Protein AF-0000000076241601 (afdb_homodimer)

Radius of gyration: 30.59 Å; Cα contacts (8 Å, |Δi|>4): 2690; chains: 2; bounding box: 72×82×73 Å

InterPro domains:
  IPR000819 Peptidase M17, leucyl aminopeptidase, C-terminal [PF00883] (178-484)
  IPR000819 Peptidase M17, leucyl aminopeptidase, C-terminal [PS00631] (339-346)
  IPR011356 Peptidase M17, leucine aminopeptidase/peptidase B [PR00481] (254-271)
  IPR011356 Peptidase M17, leucine aminopeptidase/peptidase B [PR00481] (276-297)
  IPR011356 Peptidase M17, leucine aminopeptidase/peptidase B [PR00481] (313-334)
  IPR011356 Peptidase M17, leucine aminopeptidase/peptidase B [PR00481] (335-355)
  IPR011356 Peptidase M17, leucine aminopeptidase/peptidase B [PR00481] (364-379)
  IPR011356 Peptidase M17, leucine aminopeptidase/peptidase B [PTHR11963] (60-492)
  IPR011356 Peptidase M17, leucine aminopeptidase/peptidase B [cd00433] (22-488)
  IPR041417 Probable aminopeptidase NPEPL1, N-terminal [PF18295] (22-138)

Structure (mmCIF, N/CA/C/O backbone):
data_AF-0000000076241601-model_v1
#
loop_
_entity.id
_entity.type
_entity.pdbx_description
1 polymer 'Cytosol aminopeptidase domain-containing protein'
#
loop_
_atom_site.group_PDB
_atom_site.id
_atom_site.type_symbol
_atom_site.label_atom_id
_atom_site.label_alt_id
_atom_site.label_comp_id
_atom_site.label_asym_id
_atom_site.label_entity_id
_atom_site.label_seq_id
_atom_site.pdbx_PDB_ins_code
_atom_site.Cartn_x
_atom_site.Cartn_y
_atom_site.Cartn_z
_atom_site.occupancy
_atom_site.B_iso_or_equiv
_atom_site.auth_seq_id
_atom_site.auth_comp_id
_atom_site.auth_asym_id
_atom_site.auth_atom_id
_atom_site.pdbx_PDB_model_num
ATOM 1 N N . MET A 1 1 ? 9.531 -23.406 -26.156 1 61.19 1 MET A N 1
ATOM 2 C CA . MET A 1 1 ? 10.234 -24.328 -25.266 1 61.19 1 MET A CA 1
ATOM 3 C C . MET A 1 1 ? 9.695 -25.734 -25.406 1 61.19 1 MET A C 1
ATOM 5 O O . MET A 1 1 ? 8.492 -25.938 -25.609 1 61.19 1 MET A O 1
ATOM 9 N N . PRO A 1 2 ? 10.688 -26.828 -25.516 1 60.97 2 PRO A N 1
ATOM 10 C CA . PRO A 1 2 ? 10.211 -28.219 -25.562 1 60.97 2 PRO A CA 1
ATOM 11 C C . PRO A 1 2 ? 9.312 -28.562 -24.375 1 60.97 2 PRO A C 1
ATOM 13 O O . PRO A 1 2 ? 9.391 -27.906 -23.328 1 60.97 2 PRO A O 1
ATOM 16 N N . LYS A 1 3 ? 8.336 -29.422 -24.656 1 82 3 LYS A N 1
ATOM 17 C CA . LYS A 1 3 ? 7.562 -29.969 -23.547 1 82 3 LYS A CA 1
ATOM 18 C C . LYS A 1 3 ? 8.469 -30.594 -22.5 1 82 3 LYS A C 1
ATOM 20 O O . LYS A 1 3 ? 9.352 -31.406 -22.828 1 82 3 LYS A O 1
ATOM 25 N N . ALA A 1 4 ? 8.391 -30.141 -21.312 1 89.62 4 ALA A N 1
ATOM 26 C CA . ALA A 1 4 ? 9.289 -30.594 -20.25 1 89.62 4 ALA A CA 1
ATOM 27 C C . ALA A 1 4 ? 8.555 -31.438 -19.219 1 89.62 4 ALA A C 1
ATOM 29 O O . ALA A 1 4 ? 7.441 -31.094 -18.812 1 89.62 4 ALA A O 1
ATOM 30 N N . SER A 1 5 ? 9.094 -32.625 -18.984 1 94.06 5 SER A N 1
ATOM 31 C CA . SER A 1 5 ? 8.695 -33.344 -17.797 1 94.06 5 SER A CA 1
ATOM 32 C C . SER A 1 5 ? 9.562 -33 -16.594 1 94.06 5 SER A C 1
ATOM 34 O O . SER A 1 5 ? 10.781 -32.844 -16.719 1 94.06 5 SER A O 1
ATOM 36 N N . ILE A 1 6 ? 8.953 -32.719 -15.477 1 96.81 6 ILE A N 1
ATOM 37 C CA . ILE A 1 6 ? 9.688 -32.281 -14.289 1 96.81 6 ILE A CA 1
ATOM 38 C C . ILE A 1 6 ? 9.633 -33.375 -13.219 1 96.81 6 ILE A C 1
ATOM 40 O O . ILE A 1 6 ? 8.57 -33.938 -12.953 1 96.81 6 ILE A O 1
ATOM 44 N N . ALA A 1 7 ? 10.75 -33.688 -12.703 1 97.62 7 ALA A N 1
ATOM 45 C CA . ALA A 1 7 ? 10.836 -34.625 -11.586 1 97.62 7 ALA A CA 1
ATOM 46 C C . ALA A 1 7 ? 11.75 -34.094 -10.484 1 97.62 7 ALA A C 1
ATOM 48 O O . ALA A 1 7 ? 12.758 -33.438 -10.781 1 97.62 7 ALA A O 1
ATOM 49 N N . TYR A 1 8 ? 11.359 -34.281 -9.242 1 98.5 8 TYR A N 1
ATOM 50 C CA . TYR A 1 8 ? 12.203 -34 -8.094 1 98.5 8 TYR A CA 1
ATOM 51 C C . TYR A 1 8 ? 12.867 -35.25 -7.566 1 98.5 8 TYR A C 1
ATOM 53 O O . TYR A 1 8 ? 12.234 -36.312 -7.512 1 98.5 8 TYR A O 1
ATOM 61 N N . SER A 1 9 ? 14.125 -35.125 -7.262 1 97.69 9 SER A N 1
ATOM 62 C CA . SER A 1 9 ? 14.852 -36.344 -6.84 1 97.69 9 SER A CA 1
ATOM 63 C C . SER A 1 9 ? 15.367 -36.188 -5.41 1 97.69 9 SER A C 1
ATOM 65 O O . SER A 1 9 ? 15.82 -35.125 -5.016 1 97.69 9 SER A O 1
ATOM 67 N N . SER A 1 10 ? 15.305 -37.281 -4.633 1 95.44 10 SER A N 1
ATOM 68 C CA . SER A 1 10 ? 15.82 -37.312 -3.268 1 95.44 10 SER A CA 1
ATOM 69 C C . SER A 1 10 ? 17.344 -37.469 -3.25 1 95.44 10 SER A C 1
ATOM 71 O O . SER A 1 10 ? 17.984 -37.219 -2.221 1 95.44 10 SER A O 1
ATOM 73 N N . THR A 1 11 ? 17.938 -37.844 -4.363 1 93.94 11 THR A N 1
ATOM 74 C CA . THR A 1 11 ? 19.391 -38.062 -4.441 1 93.94 11 THR A CA 1
ATOM 75 C C . THR A 1 11 ? 19.984 -37.312 -5.633 1 93.94 11 THR A C 1
ATOM 77 O O . THR A 1 11 ? 19.25 -36.875 -6.531 1 93.94 11 THR A O 1
ATOM 80 N N . ILE A 1 12 ? 21.25 -37.125 -5.574 1 95.81 12 ILE A N 1
ATOM 81 C CA . ILE A 1 12 ? 21.969 -36.594 -6.723 1 95.81 12 ILE A CA 1
ATOM 82 C C . ILE A 1 12 ? 22.203 -37.688 -7.75 1 95.81 12 ILE A C 1
ATOM 84 O O . ILE A 1 12 ? 22.953 -38.625 -7.492 1 95.81 12 ILE A O 1
ATOM 88 N N . ASN A 1 13 ? 21.594 -37.562 -8.883 1 95.31 13 ASN A N 1
ATOM 89 C CA . ASN A 1 13 ? 21.688 -38.562 -9.922 1 95.31 13 ASN A CA 1
ATOM 90 C C . ASN A 1 13 ? 22.938 -38.406 -10.766 1 95.31 13 ASN A C 1
ATOM 92 O O . ASN A 1 13 ? 23.5 -37.312 -10.859 1 95.31 13 ASN A O 1
ATOM 96 N N . GLN A 1 14 ? 23.297 -39.531 -11.352 1 94.81 14 GLN A N 1
ATOM 97 C CA . GLN A 1 14 ? 24.391 -39.5 -12.312 1 94.81 14 GLN A CA 1
ATOM 98 C C . GLN A 1 14 ? 23.969 -38.781 -13.602 1 94.81 14 GLN A C 1
ATOM 100 O O . GLN A 1 14 ? 22.844 -38.969 -14.07 1 94.81 14 GLN A O 1
ATOM 105 N N . SER A 1 15 ? 24.828 -37.969 -14.125 1 93.44 15 SER A N 1
ATOM 106 C CA . SER A 1 15 ? 24.609 -37.312 -15.422 1 93.44 15 SER A CA 1
ATOM 107 C C . SER A 1 15 ? 25.766 -37.594 -16.375 1 93.44 15 SER A C 1
ATOM 109 O O . SER A 1 15 ? 26.844 -38 -15.938 1 93.44 15 SER A O 1
ATOM 111 N N . ASP A 1 16 ? 25.484 -37.531 -17.672 1 91.69 16 ASP A N 1
ATOM 112 C CA . ASP A 1 16 ? 26.531 -37.562 -18.703 1 91.69 16 ASP A CA 1
ATOM 113 C C . ASP A 1 16 ? 27 -36.156 -19.047 1 91.69 16 ASP A C 1
ATOM 115 O O . ASP A 1 16 ? 26.281 -35.406 -19.703 1 91.69 16 ASP A O 1
ATOM 119 N N . PRO A 1 17 ? 28.188 -35.844 -18.656 1 88.38 17 PRO A N 1
ATOM 120 C CA . PRO A 1 17 ? 28.688 -34.5 -18.859 1 88.38 17 PRO A CA 1
ATOM 121 C C . PRO A 1 17 ? 28.656 -34.094 -20.344 1 88.38 17 PRO A C 1
ATOM 123 O O . PRO A 1 17 ? 28.594 -32.875 -20.641 1 88.38 17 PRO A O 1
ATOM 126 N N . LYS A 1 18 ? 28.672 -34.969 -21.219 1 89 18 LYS A N 1
ATOM 127 C CA . LYS A 1 18 ? 28.719 -34.656 -22.641 1 89 18 LYS A CA 1
ATOM 128 C C . LYS A 1 18 ? 27.312 -34.469 -23.203 1 89 18 LYS A C 1
ATOM 130 O O . LYS A 1 18 ? 27.125 -33.781 -24.219 1 89 18 LYS A O 1
ATOM 135 N N . ALA A 1 19 ? 26.391 -35.031 -22.516 1 90.94 19 ALA A N 1
ATOM 136 C CA . ALA A 1 19 ? 25.062 -35.094 -23.125 1 90.94 19 ALA A CA 1
ATOM 137 C C . ALA A 1 19 ? 24.062 -34.312 -22.281 1 90.94 19 ALA A C 1
ATOM 139 O O . ALA A 1 19 ? 23.078 -33.781 -22.812 1 90.94 19 ALA A O 1
ATOM 140 N N . ASP A 1 20 ? 24.266 -34.281 -21.016 1 92.94 20 ASP A N 1
ATOM 141 C CA . ASP A 1 20 ? 23.25 -33.719 -20.109 1 92.94 20 ASP A CA 1
ATOM 142 C C . ASP A 1 20 ? 23.641 -32.312 -19.656 1 92.94 20 ASP A C 1
ATOM 144 O O . ASP A 1 20 ? 24.812 -32.031 -19.422 1 92.94 20 ASP A O 1
ATOM 148 N N . GLY A 1 21 ? 22.609 -31.406 -19.688 1 93.56 21 GLY A N 1
ATOM 149 C CA . GLY A 1 21 ? 22.828 -30.094 -19.094 1 93.56 21 GLY A CA 1
ATOM 150 C C . GLY A 1 21 ? 22.656 -30.094 -17.594 1 93.56 21 GLY A C 1
ATOM 151 O O . GLY A 1 21 ? 21.734 -30.734 -17.062 1 93.56 21 GLY A O 1
ATOM 152 N N . VAL A 1 22 ? 23.578 -29.422 -16.844 1 95.44 22 VAL A N 1
ATOM 153 C CA . VAL A 1 22 ? 23.516 -29.312 -15.391 1 95.44 22 VAL A CA 1
ATOM 154 C C . VAL A 1 22 ? 23.719 -27.844 -14.977 1 95.44 22 VAL A C 1
ATOM 156 O O . VAL A 1 22 ? 24.719 -27.234 -15.328 1 95.44 22 VAL A O 1
ATOM 159 N N . VAL A 1 23 ? 22.766 -27.281 -14.367 1 96.38 23 VAL A N 1
ATOM 160 C CA . VAL A 1 23 ? 22.906 -25.969 -13.75 1 96.38 23 VAL A CA 1
ATOM 161 C C . VAL A 1 23 ? 22.891 -26.094 -12.234 1 96.38 23 VAL A C 1
ATOM 163 O O . VAL A 1 23 ? 21.906 -26.578 -11.656 1 96.38 23 VAL A O 1
ATOM 166 N N . VAL A 1 24 ? 23.969 -25.75 -11.555 1 96.62 24 VAL A N 1
ATOM 167 C CA . VAL A 1 24 ? 24.062 -25.672 -10.102 1 96.62 24 VAL A CA 1
ATOM 168 C C . VAL A 1 24 ? 23.844 -24.234 -9.648 1 96.62 24 VAL A C 1
ATOM 170 O O . VAL A 1 24 ? 24.516 -23.312 -10.125 1 96.62 24 VAL A O 1
ATOM 173 N N . VAL A 1 25 ? 22.891 -24.031 -8.758 1 98.19 25 VAL A N 1
ATOM 174 C CA . VAL A 1 25 ? 22.547 -22.672 -8.391 1 98.19 25 VAL A CA 1
ATOM 175 C C . VAL A 1 25 ? 22.359 -22.562 -6.879 1 98.19 25 VAL A C 1
ATOM 177 O O . VAL A 1 25 ? 21.844 -23.484 -6.25 1 98.19 25 VAL A O 1
ATOM 180 N N . GLY A 1 26 ? 22.797 -21.547 -6.242 1 98.06 26 GLY A N 1
ATOM 181 C CA . GLY A 1 26 ? 22.625 -21.25 -4.824 1 98.06 26 GLY A CA 1
ATOM 182 C C . GLY A 1 26 ? 23.078 -19.859 -4.445 1 98.06 26 GLY A C 1
ATOM 183 O O . GLY A 1 26 ? 23.719 -19.156 -5.246 1 98.06 26 GLY A O 1
ATOM 184 N N . LYS A 1 27 ? 22.688 -19.422 -3.254 1 96.94 27 LYS A N 1
ATOM 185 C CA . LYS A 1 27 ? 23.219 -18.172 -2.707 1 96.94 27 LYS A CA 1
ATOM 186 C C . LYS A 1 27 ? 24.719 -18.25 -2.484 1 96.94 27 LYS A C 1
ATOM 188 O O . LYS A 1 27 ? 25.266 -19.344 -2.314 1 96.94 27 LYS A O 1
ATOM 193 N N . GLN A 1 28 ? 25.312 -17.125 -2.469 1 95.69 28 GLN A N 1
ATOM 194 C CA . GLN A 1 28 ? 26.766 -17.078 -2.312 1 95.69 28 GLN A CA 1
ATOM 195 C C . GLN A 1 28 ? 27.203 -17.812 -1.044 1 95.69 28 GLN A C 1
ATOM 197 O O . GLN A 1 28 ? 28.141 -18.594 -1.072 1 95.69 28 GLN A O 1
ATOM 202 N N . GLU A 1 29 ? 26.547 -17.562 0.036 1 96 29 GLU A N 1
ATOM 203 C CA . GLU A 1 29 ? 26.938 -18.188 1.3 1 96 29 GLU A CA 1
ATOM 204 C C . GLU A 1 29 ? 26.719 -19.703 1.255 1 96 29 GLU A C 1
ATOM 206 O O . GLU A 1 29 ? 27.469 -20.453 1.886 1 96 29 GLU A O 1
ATOM 211 N N . HIS A 1 30 ? 25.734 -20.188 0.526 1 96.94 30 HIS A N 1
ATOM 212 C CA . HIS A 1 30 ? 25.453 -21.625 0.404 1 96.94 30 HIS A CA 1
ATOM 213 C C . HIS A 1 30 ? 26.484 -22.297 -0.494 1 96.94 30 HIS A C 1
ATOM 215 O O . HIS A 1 30 ? 26.922 -23.422 -0.21 1 96.94 30 HIS A O 1
ATOM 221 N N . LEU A 1 31 ? 26.859 -21.594 -1.573 1 97 31 LEU A N 1
ATOM 222 C CA . LEU A 1 31 ? 27.875 -22.141 -2.455 1 97 31 LEU A CA 1
ATOM 223 C C . LEU A 1 31 ? 29.219 -22.25 -1.727 1 97 31 LEU A C 1
ATOM 225 O O . LEU A 1 31 ? 29.969 -23.203 -1.94 1 97 31 LEU A O 1
ATOM 229 N N . ASN A 1 32 ? 29.5 -21.297 -0.9 1 95.94 32 ASN A N 1
ATOM 230 C CA . ASN A 1 32 ? 30.734 -21.344 -0.112 1 95.94 32 ASN A CA 1
ATOM 231 C C . ASN A 1 32 ? 30.75 -22.578 0.802 1 95.94 32 ASN A C 1
ATOM 233 O O . ASN A 1 32 ? 31.797 -23.172 1.017 1 95.94 32 ASN A O 1
ATOM 237 N N . LEU A 1 33 ? 29.625 -22.922 1.337 1 95.62 33 LEU A N 1
ATOM 238 C CA . LEU A 1 33 ? 29.531 -24.109 2.182 1 95.62 33 LEU A CA 1
ATOM 239 C C . LEU A 1 33 ? 29.641 -25.391 1.347 1 95.62 33 LEU A C 1
ATOM 241 O O . LEU A 1 33 ? 30.141 -26.406 1.826 1 95.62 33 LEU A O 1
ATOM 245 N N . LEU A 1 34 ? 29.172 -25.312 0.108 1 94.5 34 LEU A N 1
ATOM 246 C CA . LEU A 1 34 ? 29.266 -26.438 -0.814 1 94.5 34 LEU A CA 1
ATOM 247 C C . LEU A 1 34 ? 30.719 -26.766 -1.122 1 94.5 34 LEU A C 1
ATOM 249 O O . LEU A 1 34 ? 31.062 -27.906 -1.417 1 94.5 34 LEU A O 1
ATOM 253 N N . LYS A 1 35 ? 31.547 -25.766 -1.045 1 91.69 35 LYS A N 1
ATOM 254 C CA . LYS A 1 35 ? 32.969 -25.953 -1.346 1 91.69 35 LYS A CA 1
ATOM 255 C C . LYS A 1 35 ? 33.562 -27.078 -0.515 1 91.69 35 LYS A C 1
ATOM 257 O O . LYS A 1 35 ? 34.406 -27.859 -1.011 1 91.69 35 LYS A O 1
ATOM 262 N N . GLU A 1 36 ? 33.188 -27.203 0.683 1 90.25 36 GLU A N 1
ATOM 263 C CA . GLU A 1 36 ? 33.719 -28.203 1.597 1 90.25 36 GLU A CA 1
ATOM 264 C C . GLU A 1 36 ? 33.188 -29.594 1.268 1 90.25 36 GLU A C 1
ATOM 266 O O . GLU A 1 36 ? 33.75 -30.594 1.712 1 90.25 36 GLU A O 1
ATOM 271 N N . ARG A 1 37 ? 32.219 -29.641 0.456 1 91.44 37 ARG A N 1
ATOM 272 C CA . ARG A 1 37 ? 31.547 -30.891 0.091 1 91.44 37 ARG A CA 1
ATOM 273 C C . ARG A 1 37 ? 31.422 -31.031 -1.423 1 91.44 37 ARG A C 1
ATOM 275 O O . ARG A 1 37 ? 30.391 -31.469 -1.926 1 91.44 37 ARG A O 1
ATOM 282 N N . ALA A 1 38 ? 32.344 -30.609 -2.074 1 90.25 38 ALA A N 1
ATOM 283 C CA . ALA A 1 38 ? 32.281 -30.547 -3.533 1 90.25 38 ALA A CA 1
ATOM 284 C C . ALA A 1 38 ? 32.062 -31.922 -4.133 1 90.25 38 ALA A C 1
ATOM 286 O O . ALA A 1 38 ? 31.516 -32.062 -5.227 1 90.25 38 ALA A O 1
ATOM 287 N N . ASP A 1 39 ? 32.406 -32.938 -3.438 1 90.25 39 ASP A N 1
ATOM 288 C CA . ASP A 1 39 ? 32.344 -34.312 -3.918 1 90.25 39 ASP A CA 1
ATOM 289 C C . ASP A 1 39 ? 30.891 -34.75 -4.082 1 90.25 39 ASP A C 1
ATOM 291 O O . ASP A 1 39 ? 30.609 -35.75 -4.777 1 90.25 39 ASP A O 1
ATOM 295 N N . VAL A 1 40 ? 30 -34.031 -3.438 1 92.88 40 VAL A N 1
ATOM 296 C CA . VAL A 1 40 ? 28.594 -34.375 -3.514 1 92.88 40 VAL A CA 1
ATOM 297 C C . VAL A 1 40 ? 28.109 -34.25 -4.957 1 92.88 40 VAL A C 1
ATOM 299 O O . VAL A 1 40 ? 27.141 -34.906 -5.352 1 92.88 40 VAL A O 1
ATOM 302 N N . LEU A 1 41 ? 28.812 -33.531 -5.816 1 93.69 41 LEU A N 1
ATOM 303 C CA . LEU A 1 41 ? 28.391 -33.281 -7.195 1 93.69 41 LEU A CA 1
ATOM 304 C C . LEU A 1 41 ? 29.188 -34.188 -8.156 1 93.69 41 LEU A C 1
ATOM 306 O O . LEU A 1 41 ? 29.047 -34.062 -9.375 1 93.69 41 LEU A O 1
ATOM 310 N N . LYS A 1 42 ? 29.969 -35.062 -7.645 1 92.5 42 LYS A N 1
ATOM 311 C CA . LYS A 1 42 ? 30.781 -35.938 -8.469 1 92.5 42 LYS A CA 1
ATOM 312 C C . LYS A 1 42 ? 29.922 -36.75 -9.445 1 92.5 42 LYS A C 1
ATOM 314 O O . LYS A 1 42 ? 30.312 -36.969 -10.586 1 92.5 42 LYS A O 1
ATOM 319 N N . PRO A 1 43 ? 28.766 -37.188 -8.984 1 94 43 PRO A N 1
ATOM 320 C CA . PRO A 1 43 ? 27.922 -37.938 -9.93 1 94 43 PRO A CA 1
ATOM 321 C C . PRO A 1 43 ? 27.562 -37.125 -11.164 1 94 43 PRO A C 1
ATOM 323 O O . PRO A 1 43 ? 27.234 -37.688 -12.211 1 94 43 PRO A O 1
ATOM 326 N N . LYS A 1 44 ? 27.578 -35.844 -11.117 1 92.62 44 LYS A N 1
ATOM 327 C CA . LYS A 1 44 ? 27.172 -35 -12.211 1 92.62 44 LYS A CA 1
ATOM 328 C C . LYS A 1 44 ? 28.281 -34.844 -13.25 1 92.62 44 LYS A C 1
ATOM 330 O O . LYS A 1 44 ? 28 -34.719 -14.445 1 92.62 44 LYS A O 1
ATOM 335 N N . PHE A 1 45 ? 29.516 -34.875 -12.805 1 85.38 45 PHE A N 1
ATOM 336 C CA . PHE A 1 45 ? 30.562 -34.531 -13.758 1 85.38 45 PHE A CA 1
ATOM 337 C C . PHE A 1 45 ? 31.688 -35.562 -13.742 1 85.38 45 PHE A C 1
ATOM 339 O O . PHE A 1 45 ? 32.594 -35.469 -14.562 1 85.38 45 PHE A O 1
ATOM 346 N N . GLY A 1 46 ? 31.531 -36.438 -12.945 1 79.56 46 GLY A N 1
ATOM 347 C CA . GLY A 1 46 ? 32.594 -37.438 -12.898 1 79.56 46 GLY A CA 1
ATOM 348 C C . GLY A 1 46 ? 33.969 -36.844 -12.719 1 79.56 46 GLY A C 1
ATOM 349 O O . GLY A 1 46 ? 34.188 -36.031 -11.828 1 79.56 46 GLY A O 1
ATOM 350 N N . ASP A 1 47 ? 34.875 -37.25 -13.617 1 78.5 47 ASP A N 1
ATOM 351 C CA . ASP A 1 47 ? 36.25 -36.812 -13.5 1 78.5 47 ASP A CA 1
ATOM 352 C C . ASP A 1 47 ? 36.531 -35.688 -14.508 1 78.5 47 ASP A C 1
ATOM 354 O O . ASP A 1 47 ? 37.656 -35.219 -14.609 1 78.5 47 ASP A O 1
ATOM 358 N N . VAL A 1 48 ? 35.469 -35.281 -15.172 1 85.44 48 VAL A N 1
ATOM 359 C CA . VAL A 1 48 ? 35.656 -34.219 -16.156 1 85.44 48 VAL A CA 1
ATOM 360 C C . VAL A 1 48 ? 35.875 -32.875 -15.438 1 85.44 48 VAL A C 1
ATOM 362 O O . VAL A 1 48 ? 36.656 -32.031 -15.914 1 85.44 48 VAL A O 1
ATOM 365 N N . ILE A 1 49 ? 35.125 -32.719 -14.406 1 84.81 49 ILE A N 1
ATOM 366 C CA . ILE A 1 49 ? 35.375 -31.594 -13.508 1 84.81 49 ILE A CA 1
ATOM 367 C C . ILE A 1 49 ? 35.75 -32.094 -12.117 1 84.81 49 ILE A C 1
ATOM 369 O O . ILE A 1 49 ? 34.938 -32.781 -11.453 1 84.81 49 ILE A O 1
ATOM 373 N N . ASN A 1 50 ? 36.906 -31.906 -11.773 1 85.62 50 ASN A N 1
ATOM 374 C CA . ASN A 1 50 ? 37.25 -32.375 -10.438 1 85.62 50 ASN A CA 1
ATOM 375 C C . ASN A 1 50 ? 36.844 -31.375 -9.367 1 85.62 50 ASN A C 1
ATOM 377 O O . ASN A 1 50 ? 36.406 -30.281 -9.68 1 85.62 50 ASN A O 1
ATOM 381 N N . SER A 1 51 ? 37.031 -31.812 -8.156 1 88.25 51 SER A N 1
ATOM 382 C CA . SER A 1 51 ? 36.594 -31.031 -7.004 1 88.25 51 SER A CA 1
ATOM 383 C C . SER A 1 51 ? 37.344 -29.719 -6.898 1 88.25 51 SER A C 1
ATOM 385 O O . SER A 1 51 ? 36.781 -28.719 -6.449 1 88.25 51 SER A O 1
ATOM 387 N N . GLU A 1 52 ? 38.5 -29.75 -7.316 1 89.81 52 GLU A N 1
ATOM 388 C CA . GLU A 1 52 ? 39.312 -28.547 -7.25 1 89.81 52 GLU A CA 1
ATOM 389 C C . GLU A 1 52 ? 38.812 -27.469 -8.195 1 89.81 52 GLU A C 1
ATOM 391 O O . GLU A 1 52 ? 38.75 -26.297 -7.832 1 89.81 52 GLU A O 1
ATOM 396 N N . ARG A 1 53 ? 38.469 -27.859 -9.344 1 91.25 53 ARG A N 1
ATOM 397 C CA . ARG A 1 53 ? 37.938 -26.906 -10.32 1 91.25 53 ARG A CA 1
ATOM 398 C C . ARG A 1 53 ? 36.594 -26.328 -9.859 1 91.25 53 ARG A C 1
ATOM 400 O O . ARG A 1 53 ? 36.312 -25.141 -10.078 1 91.25 53 ARG A O 1
ATOM 407 N N . LEU A 1 54 ? 35.812 -27.156 -9.32 1 92.75 54 LEU A N 1
ATOM 408 C CA . LEU A 1 54 ? 34.531 -26.672 -8.789 1 92.75 54 LEU A CA 1
ATOM 409 C C . LEU A 1 54 ? 34.75 -25.641 -7.684 1 92.75 54 LEU A C 1
ATOM 411 O O . LEU A 1 54 ? 34.062 -24.625 -7.637 1 92.75 54 LEU A O 1
ATOM 415 N N . ARG A 1 55 ? 35.719 -25.922 -6.797 1 94.38 55 ARG A N 1
ATOM 416 C CA . ARG A 1 55 ? 36.062 -24.984 -5.723 1 94.38 55 ARG A CA 1
ATOM 417 C C . ARG A 1 55 ? 36.562 -23.656 -6.281 1 94.38 55 ARG A C 1
ATOM 419 O O . ARG A 1 55 ? 36.188 -22.594 -5.781 1 94.38 55 ARG A O 1
ATOM 426 N N . GLU A 1 56 ? 37.344 -23.734 -7.301 1 94.5 56 GLU A N 1
ATOM 427 C CA . GLU A 1 56 ? 37.844 -22.531 -7.957 1 94.5 56 GLU A CA 1
ATOM 428 C C . GLU A 1 56 ? 36.688 -21.734 -8.562 1 94.5 56 GLU A C 1
ATOM 430 O O . GLU A 1 56 ? 36.688 -20.5 -8.492 1 94.5 56 GLU A O 1
ATOM 435 N N . ALA A 1 57 ? 35.812 -22.438 -9.195 1 94.69 57 ALA A N 1
ATOM 436 C CA . ALA A 1 57 ? 34.656 -21.781 -9.797 1 94.69 57 ALA A CA 1
ATOM 437 C C . ALA A 1 57 ? 33.812 -21.062 -8.734 1 94.69 57 ALA A C 1
ATOM 439 O O . ALA A 1 57 ? 33.312 -19.953 -8.969 1 94.69 57 ALA A O 1
ATOM 440 N N . ILE A 1 58 ? 33.625 -21.656 -7.555 1 95.69 58 ILE A N 1
ATOM 441 C CA . ILE A 1 58 ? 32.844 -21.062 -6.461 1 95.69 58 ILE A CA 1
ATOM 442 C C . ILE A 1 58 ? 33.531 -19.797 -5.969 1 95.69 58 ILE A C 1
ATOM 444 O O . ILE A 1 58 ? 32.875 -18.812 -5.617 1 95.69 58 ILE A O 1
ATOM 448 N N . ASP A 1 59 ? 34.844 -19.781 -5.992 1 95.38 59 ASP A N 1
ATOM 449 C CA . ASP A 1 59 ? 35.625 -18.625 -5.562 1 95.38 59 ASP A CA 1
ATOM 450 C C . ASP A 1 59 ? 35.5 -17.484 -6.566 1 95.38 59 ASP A C 1
ATOM 452 O O . ASP A 1 59 ? 35.656 -16.312 -6.207 1 95.38 59 ASP A O 1
ATOM 456 N N . HIS A 1 60 ? 35.188 -17.812 -7.781 1 94.5 60 HIS A N 1
ATOM 457 C CA . HIS A 1 60 ? 35.25 -16.812 -8.852 1 94.5 60 HIS A CA 1
ATOM 458 C C . HIS A 1 60 ? 33.875 -16.281 -9.172 1 94.5 60 HIS A C 1
ATOM 460 O O . HIS A 1 60 ? 33.75 -15.156 -9.68 1 94.5 60 HIS A O 1
ATOM 466 N N . VAL A 1 61 ? 32.875 -17.094 -8.992 1 95.69 61 VAL A N 1
ATOM 467 C CA . VAL A 1 61 ? 31.531 -16.656 -9.367 1 95.69 61 VAL A CA 1
ATOM 468 C C . VAL A 1 61 ? 31.062 -15.539 -8.445 1 95.69 61 VAL A C 1
ATOM 470 O O . VAL A 1 61 ? 31.375 -15.539 -7.25 1 95.69 61 VAL A O 1
ATOM 473 N N . THR A 1 62 ? 30.375 -14.492 -9.008 1 95.75 62 THR A N 1
ATOM 474 C CA . THR A 1 62 ? 29.891 -13.344 -8.25 1 95.75 62 THR A CA 1
ATOM 475 C C . THR A 1 62 ? 28.359 -13.344 -8.203 1 95.75 62 THR A C 1
ATOM 477 O O . THR A 1 62 ? 27.703 -14.008 -9 1 95.75 62 THR A O 1
ATOM 480 N N . PRO A 1 63 ? 27.797 -12.625 -7.227 1 95.56 63 PRO A N 1
ATOM 481 C CA . PRO A 1 63 ? 26.344 -12.562 -7.145 1 95.56 63 PRO A CA 1
ATOM 482 C C . PRO A 1 63 ? 25.703 -12.125 -8.461 1 95.56 63 PRO A C 1
ATOM 484 O O . PRO A 1 63 ? 26.172 -11.188 -9.102 1 95.56 63 PRO A O 1
ATOM 487 N N . ASN A 1 64 ? 24.656 -12.82 -8.781 1 94.75 64 ASN A N 1
ATOM 488 C CA . ASN A 1 64 ? 23.844 -12.562 -9.969 1 94.75 64 ASN A CA 1
ATOM 489 C C . ASN A 1 64 ? 24.625 -12.875 -11.242 1 94.75 64 ASN A C 1
ATOM 491 O O . ASN A 1 64 ? 24.406 -12.25 -12.281 1 94.75 64 ASN A O 1
ATOM 495 N N . SER A 1 65 ? 25.578 -13.773 -11.125 1 96.25 65 SER A N 1
ATOM 496 C CA . SER A 1 65 ? 26.359 -14.203 -12.289 1 96.25 65 SER A CA 1
ATOM 497 C C . SER A 1 65 ? 26.484 -15.719 -12.336 1 96.25 65 SER A C 1
ATOM 499 O O . SER A 1 65 ? 25.906 -16.422 -11.5 1 96.25 65 SER A O 1
ATOM 501 N N . SER A 1 66 ? 27.125 -16.25 -13.414 1 96.56 66 SER A N 1
ATOM 502 C CA . SER A 1 66 ? 27.359 -17.688 -13.586 1 96.56 66 SER A CA 1
ATOM 503 C C . SER A 1 66 ? 28.719 -17.953 -14.195 1 96.56 66 SER A C 1
ATOM 505 O O . SER A 1 66 ? 29.359 -17.047 -14.75 1 96.56 66 SER A O 1
ATOM 507 N N . VAL A 1 67 ? 29.234 -19.078 -13.93 1 95.56 67 VAL A N 1
ATOM 508 C CA . VAL A 1 67 ? 30.484 -19.531 -14.531 1 95.56 67 VAL A CA 1
ATOM 509 C C . VAL A 1 67 ? 30.25 -20.891 -15.203 1 95.56 67 VAL A C 1
ATOM 511 O O . VAL A 1 67 ? 29.672 -21.797 -14.609 1 95.56 67 VAL A O 1
ATOM 514 N N . GLU A 1 68 ? 30.688 -21.016 -16.438 1 93.25 68 GLU A N 1
ATOM 515 C CA . GLU A 1 68 ? 30.641 -22.281 -17.156 1 93.25 68 GLU A CA 1
ATOM 516 C C . GLU A 1 68 ? 31.844 -23.156 -16.844 1 93.25 68 GLU A C 1
ATOM 518 O O . GLU A 1 68 ? 33 -22.703 -16.969 1 93.25 68 GLU A O 1
ATOM 523 N N . LEU A 1 69 ? 31.562 -24.344 -16.484 1 92.56 69 LEU A N 1
ATOM 524 C CA . LEU A 1 69 ? 32.656 -25.219 -16.078 1 92.56 69 LEU A CA 1
ATOM 525 C C . LEU A 1 69 ? 32.938 -26.281 -17.141 1 92.56 69 LEU A C 1
ATOM 527 O O . LEU A 1 69 ? 34 -26.875 -17.172 1 92.56 69 LEU A O 1
ATOM 531 N N . TYR A 1 70 ? 32 -26.625 -17.906 1 90.94 70 TYR A N 1
ATOM 532 C CA . TYR A 1 70 ? 32.156 -27.578 -19 1 90.94 70 TYR A CA 1
ATOM 533 C C . TYR A 1 70 ? 31.266 -27.219 -20.188 1 90.94 70 TYR A C 1
ATOM 535 O O . TYR A 1 70 ? 30.188 -27.797 -20.375 1 90.94 70 TYR A O 1
ATOM 543 N N . TYR A 1 71 ? 31.781 -26.328 -21.016 1 82.25 71 TYR A N 1
ATOM 544 C CA . TYR A 1 71 ? 31.031 -25.75 -22.125 1 82.25 71 TYR A CA 1
ATOM 545 C C . TYR A 1 71 ? 29.641 -25.312 -21.672 1 82.25 71 TYR A C 1
ATOM 547 O O . TYR A 1 71 ? 29.5 -24.641 -20.641 1 82.25 71 TYR A O 1
ATOM 555 N N . LYS A 1 72 ? 28.672 -25.688 -22.25 1 80.81 72 LYS A N 1
ATOM 556 C CA . LYS A 1 72 ? 27.344 -25.234 -21.875 1 80.81 72 LYS A CA 1
ATOM 557 C C . LYS A 1 72 ? 26.578 -26.328 -21.125 1 80.81 72 LYS A C 1
ATOM 559 O O . LYS A 1 72 ? 25.438 -26.109 -20.703 1 80.81 72 LYS A O 1
ATOM 564 N N . ASN A 1 73 ? 27.359 -27.344 -20.828 1 90.25 73 ASN A N 1
ATOM 565 C CA . ASN A 1 73 ? 26.656 -28.484 -20.234 1 90.25 73 ASN A CA 1
ATOM 566 C C . ASN A 1 73 ? 26.734 -28.453 -18.703 1 90.25 73 ASN A C 1
ATOM 568 O O . ASN A 1 73 ? 25.969 -29.156 -18.031 1 90.25 73 ASN A O 1
ATOM 572 N N . PHE A 1 74 ? 27.625 -27.656 -18.125 1 93 74 PHE A N 1
ATOM 573 C CA . PHE A 1 74 ? 27.719 -27.516 -16.672 1 93 74 PHE A CA 1
ATOM 574 C C . PHE A 1 74 ? 27.969 -26.078 -16.281 1 93 74 PHE A C 1
ATOM 576 O O . PHE A 1 74 ? 29.031 -25.531 -16.562 1 93 74 PHE A O 1
ATOM 583 N N . THR A 1 75 ? 27.031 -25.516 -15.633 1 95.25 75 THR A N 1
ATOM 584 C CA . THR A 1 75 ? 27.125 -24.109 -15.25 1 95.25 75 THR A CA 1
ATOM 585 C C . THR A 1 75 ? 26.859 -23.953 -13.75 1 95.25 75 THR A C 1
ATOM 587 O O . THR A 1 75 ? 25.984 -24.609 -13.188 1 95.25 75 THR A O 1
ATOM 590 N N . LEU A 1 76 ? 27.703 -23.188 -13.102 1 96.12 76 LEU A N 1
ATOM 591 C CA . LEU A 1 76 ? 27.516 -22.766 -11.727 1 96.12 76 LEU A CA 1
ATOM 592 C C . LEU A 1 76 ? 26.969 -21.344 -11.672 1 96.12 76 LEU A C 1
ATOM 594 O O . LEU A 1 76 ? 27.562 -20.422 -12.242 1 96.12 76 LEU A O 1
ATOM 598 N N . ALA A 1 77 ? 25.828 -21.156 -11.117 1 97.44 77 ALA A N 1
ATOM 599 C CA . ALA A 1 77 ? 25.203 -19.844 -11 1 97.44 77 ALA A CA 1
ATOM 600 C C . ALA A 1 77 ? 25.109 -19.406 -9.539 1 97.44 77 ALA A C 1
ATOM 602 O O . ALA A 1 77 ? 24.828 -20.219 -8.664 1 97.44 77 ALA A O 1
ATOM 603 N N . CYS A 1 78 ? 25.344 -18.094 -9.281 1 98.06 78 CYS A N 1
ATOM 604 C CA . CYS A 1 78 ? 25.406 -17.562 -7.922 1 98.06 78 CYS A CA 1
ATOM 605 C C . CYS A 1 78 ? 24.312 -16.516 -7.703 1 98.06 78 CYS A C 1
ATOM 607 O O . CYS A 1 78 ? 24.344 -15.461 -8.328 1 98.06 78 CYS A O 1
ATOM 609 N N . MET A 1 79 ? 23.359 -16.828 -6.828 1 97.38 79 MET A N 1
ATOM 610 C CA . MET A 1 79 ? 22.328 -15.883 -6.402 1 97.38 79 MET A CA 1
ATOM 611 C C . MET A 1 79 ? 22.906 -14.875 -5.406 1 97.38 79 MET A C 1
ATOM 613 O O . MET A 1 79 ? 23.906 -15.156 -4.738 1 97.38 79 MET A O 1
ATOM 617 N N . PRO A 1 80 ? 22.312 -13.656 -5.32 1 94.56 80 PRO A N 1
ATOM 618 C CA . PRO A 1 80 ? 22.766 -12.719 -4.293 1 94.56 80 PRO A CA 1
ATOM 619 C C . PRO A 1 80 ? 22.422 -13.18 -2.879 1 94.56 80 PRO A C 1
ATOM 621 O O . PRO A 1 80 ? 21.625 -14.102 -2.705 1 94.56 80 PRO A O 1
ATOM 624 N N . SER A 1 81 ? 23.109 -12.5 -1.88 1 90.5 81 SER A N 1
ATOM 625 C CA . SER A 1 81 ? 22.828 -12.789 -0.478 1 90.5 81 SER A CA 1
ATOM 626 C C . SER A 1 81 ? 21.891 -11.75 0.129 1 90.5 81 SER A C 1
ATOM 628 O O . SER A 1 81 ? 21.156 -12.055 1.063 1 90.5 81 SER A O 1
ATOM 630 N N . LYS A 1 82 ? 21.984 -10.57 -0.426 1 87.88 82 LYS A N 1
ATOM 631 C CA . LYS A 1 82 ? 21.203 -9.484 0.136 1 87.88 82 LYS A CA 1
ATOM 632 C C . LYS A 1 82 ? 19.719 -9.633 -0.215 1 87.88 82 LYS A C 1
ATOM 634 O O . LYS A 1 82 ? 19.391 -10.016 -1.337 1 87.88 82 LYS A O 1
ATOM 639 N N . CYS A 1 83 ? 18.875 -9.461 0.729 1 93.12 83 CYS A N 1
ATOM 640 C CA . CYS A 1 83 ? 17.422 -9.562 0.601 1 93.12 83 CYS A CA 1
ATOM 641 C C . CYS A 1 83 ? 16.734 -8.484 1.423 1 93.12 83 CYS A C 1
ATOM 643 O O . CYS A 1 83 ? 16.875 -8.445 2.646 1 93.12 83 CYS A O 1
ATOM 645 N N . SER A 1 84 ? 16.016 -7.594 0.791 1 93.88 84 SER A N 1
ATOM 646 C CA . SER A 1 84 ? 15.281 -6.562 1.521 1 93.88 84 SER A CA 1
ATOM 647 C C . SER A 1 84 ? 14.086 -7.152 2.268 1 93.88 84 SER A C 1
ATOM 649 O O . SER A 1 84 ? 13.68 -8.281 1.996 1 93.88 84 SER A O 1
ATOM 651 N N . ARG A 1 85 ? 13.516 -6.426 3.229 1 93.31 85 ARG A N 1
ATOM 652 C CA . ARG A 1 85 ? 12.609 -6.965 4.234 1 93.31 85 ARG A CA 1
ATOM 653 C C . ARG A 1 85 ? 11.297 -7.422 3.598 1 93.31 85 ARG A C 1
ATOM 655 O O . ARG A 1 85 ? 10.617 -8.297 4.137 1 93.31 85 ARG A O 1
ATOM 662 N N . HIS A 1 86 ? 10.922 -6.875 2.428 1 97.19 86 HIS A N 1
ATOM 663 C CA . HIS A 1 86 ? 9.633 -7.258 1.866 1 97.19 86 HIS A CA 1
ATOM 664 C C . HIS A 1 86 ? 9.805 -8.227 0.698 1 97.19 86 HIS A C 1
ATOM 666 O O . HIS A 1 86 ? 8.859 -8.484 -0.041 1 97.19 86 HIS A O 1
ATOM 672 N N . ASN A 1 87 ? 11.031 -8.742 0.454 1 97.38 87 ASN A N 1
ATOM 673 C CA . ASN A 1 87 ? 11.305 -9.805 -0.506 1 97.38 87 ASN A CA 1
ATOM 674 C C . ASN A 1 87 ? 11.305 -11.18 0.161 1 97.38 87 ASN A C 1
ATOM 676 O O . ASN A 1 87 ? 11.195 -11.281 1.384 1 97.38 87 ASN A O 1
ATOM 680 N N . ALA A 1 88 ? 11.203 -12.211 -0.666 1 97.81 88 ALA A N 1
ATOM 681 C CA . ALA A 1 88 ? 11.312 -13.578 -0.159 1 97.81 88 ALA A CA 1
ATOM 682 C C . ALA A 1 88 ? 12.758 -13.922 0.195 1 97.81 88 ALA A C 1
ATOM 684 O O . ALA A 1 88 ? 13.648 -13.805 -0.644 1 97.81 88 ALA A O 1
ATOM 685 N N . PRO A 1 89 ? 13.031 -14.367 1.44 1 96.38 89 PRO A N 1
ATOM 686 C CA . PRO A 1 89 ? 14.406 -14.586 1.887 1 96.38 89 PRO A CA 1
ATOM 687 C C . PRO A 1 89 ? 15.133 -15.641 1.055 1 96.38 89 PRO A C 1
ATOM 689 O O . PRO A 1 89 ? 16.359 -15.625 0.97 1 96.38 89 PRO A O 1
ATOM 692 N N . MET A 1 90 ? 14.383 -16.578 0.415 1 95.19 90 MET A N 1
ATOM 693 C CA . MET A 1 90 ? 15.008 -17.641 -0.374 1 95.19 90 MET A CA 1
ATOM 694 C C . MET A 1 90 ? 15.32 -17.156 -1.784 1 95.19 90 MET A C 1
ATOM 696 O O . MET A 1 90 ? 15.992 -17.859 -2.551 1 95.19 90 MET A O 1
ATOM 700 N N . LEU A 1 91 ? 14.82 -16.016 -2.174 1 97 91 LEU A N 1
ATOM 701 C CA . LEU A 1 91 ? 15.086 -15.32 -3.428 1 97 91 LEU A CA 1
ATOM 702 C C . LEU A 1 91 ? 14.711 -16.188 -4.621 1 97 91 LEU A C 1
ATOM 704 O O . LEU A 1 91 ? 15.516 -16.391 -5.535 1 97 91 LEU A O 1
ATOM 708 N N . PRO A 1 92 ? 13.469 -16.703 -4.656 1 97.44 92 PRO A N 1
ATOM 709 C CA . PRO A 1 92 ? 13.062 -17.578 -5.758 1 97.44 92 PRO A CA 1
ATOM 710 C C . PRO A 1 92 ? 13.078 -16.875 -7.109 1 97.44 92 PRO A C 1
ATOM 712 O O . PRO A 1 92 ? 13.328 -17.5 -8.141 1 97.44 92 PRO A O 1
ATOM 715 N N . HIS A 1 93 ? 12.836 -15.594 -7.156 1 95.31 93 HIS A N 1
ATOM 716 C CA . HIS A 1 93 ? 12.828 -14.852 -8.414 1 95.31 93 HIS A CA 1
ATOM 717 C C . HIS A 1 93 ? 14.234 -14.773 -9.008 1 95.31 93 HIS A C 1
ATOM 719 O O . HIS A 1 93 ? 14.398 -14.82 -10.227 1 95.31 93 HIS A O 1
ATOM 725 N N . SER A 1 94 ? 15.234 -14.641 -8.156 1 96.06 94 SER A N 1
ATOM 726 C CA . SER A 1 94 ? 16.625 -14.656 -8.609 1 96.06 94 SER A CA 1
ATOM 727 C C . SER A 1 94 ? 17 -16.031 -9.18 1 96.06 94 SER A C 1
ATOM 729 O O . SER A 1 94 ? 17.719 -16.109 -10.172 1 96.06 94 SER A O 1
ATOM 731 N N . LEU A 1 95 ? 16.547 -17.094 -8.516 1 97.31 95 LEU A N 1
ATOM 732 C CA . LEU A 1 95 ? 16.797 -18.422 -9.031 1 97.31 95 LEU A CA 1
ATOM 733 C C . LEU A 1 95 ? 16.234 -18.594 -10.438 1 97.31 95 LEU A C 1
ATOM 735 O O . LEU A 1 95 ? 16.938 -19.062 -11.344 1 97.31 95 LEU A O 1
ATOM 739 N N . SER A 1 96 ? 14.977 -18.234 -10.594 1 95.5 96 SER A N 1
ATOM 740 C CA . SER A 1 96 ? 14.32 -18.375 -11.883 1 95.5 96 SER A CA 1
ATOM 741 C C . SER A 1 96 ? 15.078 -17.656 -12.984 1 95.5 96 SER A C 1
ATOM 743 O O . SER A 1 96 ? 15.289 -18.203 -14.07 1 95.5 96 SER A O 1
ATOM 745 N N . ARG A 1 97 ? 15.508 -16.453 -12.68 1 94.06 97 ARG A N 1
ATOM 746 C CA . ARG A 1 97 ? 16.219 -15.648 -13.664 1 94.06 97 ARG A CA 1
ATOM 747 C C . ARG A 1 97 ? 17.562 -16.297 -14.031 1 94.06 97 ARG A C 1
ATOM 749 O O . ARG A 1 97 ? 17.906 -16.391 -15.211 1 94.06 97 ARG A O 1
ATOM 756 N N . LEU A 1 98 ? 18.281 -16.766 -13.078 1 96.19 98 LEU A N 1
ATOM 757 C CA . LEU A 1 98 ? 19.625 -17.312 -13.289 1 96.19 98 LEU A CA 1
ATOM 758 C C . LEU A 1 98 ? 19.547 -18.656 -14.008 1 96.19 98 LEU A C 1
ATOM 760 O O . LEU A 1 98 ? 20.328 -18.922 -14.922 1 96.19 98 LEU A O 1
ATOM 764 N N . VAL A 1 99 ? 18.609 -19.5 -13.562 1 96.31 99 VAL A N 1
ATOM 765 C CA . VAL A 1 99 ? 18.5 -20.812 -14.188 1 96.31 99 VAL A CA 1
ATOM 766 C C . VAL A 1 99 ? 18.031 -20.656 -15.633 1 96.31 99 VAL A C 1
ATOM 768 O O . VAL A 1 99 ? 18.578 -21.312 -16.531 1 96.31 99 VAL A O 1
ATOM 771 N N . LYS A 1 100 ? 17.078 -19.781 -15.836 1 93.69 100 LYS A N 1
ATOM 772 C CA . LYS A 1 100 ? 16.578 -19.547 -17.188 1 93.69 100 LYS A CA 1
ATOM 773 C C . LYS A 1 100 ? 17.703 -19.109 -18.125 1 93.69 100 LYS A C 1
ATOM 775 O O . LYS A 1 100 ? 17.766 -19.547 -19.266 1 93.69 100 LYS A O 1
ATOM 780 N N . ALA A 1 101 ? 18.578 -18.297 -17.625 1 93.38 101 ALA A N 1
ATOM 781 C CA . ALA A 1 101 ? 19.656 -17.719 -18.422 1 93.38 101 ALA A CA 1
ATOM 782 C C . ALA A 1 101 ? 20.703 -18.781 -18.75 1 93.38 101 ALA A C 1
ATOM 784 O O . ALA A 1 101 ? 21.516 -18.609 -19.656 1 93.38 101 ALA A O 1
ATOM 785 N N . ASN A 1 102 ? 20.703 -19.922 -18.047 1 92.62 102 ASN A N 1
ATOM 786 C CA . ASN A 1 102 ? 21.797 -20.875 -18.203 1 92.62 102 ASN A CA 1
ATOM 787 C C . ASN A 1 102 ? 21.266 -22.25 -18.609 1 92.62 102 ASN A C 1
ATOM 789 O O . ASN A 1 102 ? 22.031 -23.219 -18.672 1 92.62 102 ASN A O 1
ATOM 793 N N . LEU A 1 103 ? 19.938 -22.344 -18.797 1 86.06 103 LEU A N 1
ATOM 794 C CA . LEU A 1 103 ? 19.344 -23.609 -19.203 1 86.06 103 LEU A CA 1
ATOM 795 C C . LEU A 1 103 ? 19.703 -23.953 -20.641 1 86.06 103 LEU A C 1
ATOM 797 O O . LEU A 1 103 ? 19.594 -23.109 -21.531 1 86.06 103 LEU A O 1
ATOM 801 N N . GLN A 1 104 ? 20.375 -25.109 -20.797 1 79.81 104 GLN A N 1
ATOM 802 C CA . GLN A 1 104 ? 20.578 -25.656 -22.125 1 79.81 104 GLN A CA 1
ATOM 803 C C . GLN A 1 104 ? 19.562 -26.75 -22.453 1 79.81 104 GLN A C 1
ATOM 805 O O . GLN A 1 104 ? 19.297 -27.625 -21.625 1 79.81 104 GLN A O 1
ATOM 810 N N . MET A 1 105 ? 18.688 -26.484 -23.328 1 75.81 105 MET A N 1
ATOM 811 C CA . MET A 1 105 ? 17.641 -27.453 -23.578 1 75.81 105 MET A CA 1
ATOM 812 C C . MET A 1 105 ? 18.188 -28.703 -24.266 1 75.81 105 MET A C 1
ATOM 814 O O . MET A 1 105 ? 18.047 -28.859 -25.484 1 75.81 105 MET A O 1
ATOM 818 N N . THR A 1 106 ? 18.812 -29.578 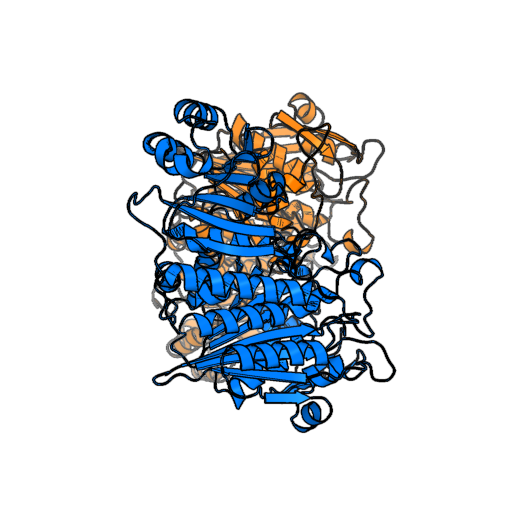-23.344 1 84.94 106 THR A N 1
ATOM 819 C CA . THR A 1 106 ? 19.203 -30.922 -23.719 1 84.94 106 THR A CA 1
ATOM 820 C C . THR A 1 106 ? 18.094 -31.922 -23.406 1 84.94 106 THR A C 1
ATOM 822 O O . THR A 1 106 ? 17.125 -31.578 -22.719 1 84.94 106 THR A O 1
ATOM 825 N N . PRO A 1 107 ? 18.188 -33.094 -24 1 87.62 107 PRO A N 1
ATOM 826 C CA . PRO A 1 107 ? 17.125 -34.062 -23.719 1 87.62 107 PRO A CA 1
ATOM 827 C C . PRO A 1 107 ? 16.953 -34.344 -22.219 1 87.62 107 PRO A C 1
ATOM 829 O O . PRO A 1 107 ? 15.844 -34.625 -21.766 1 87.62 107 PRO A O 1
ATOM 832 N N . LYS A 1 108 ? 18.062 -34.281 -21.531 1 92.94 108 LYS A N 1
ATOM 833 C CA . LYS A 1 108 ? 18.031 -34.406 -20.078 1 92.94 108 LYS A CA 1
ATOM 834 C C . LYS A 1 108 ? 18.797 -33.25 -19.406 1 92.94 108 LYS A C 1
ATOM 836 O O . LYS A 1 108 ? 19.938 -32.969 -19.766 1 92.94 108 LYS A O 1
ATOM 841 N N . GLN A 1 109 ? 18.094 -32.656 -18.516 1 93.31 109 GLN A N 1
ATOM 842 C CA . GLN A 1 109 ? 18.672 -31.5 -17.828 1 93.31 109 GLN A CA 1
ATOM 843 C C . GLN A 1 109 ? 18.5 -31.609 -16.312 1 93.31 109 GLN A C 1
ATOM 845 O O . GLN A 1 109 ? 17.469 -32.094 -15.844 1 93.31 109 GLN A O 1
ATOM 850 N N . TYR A 1 110 ? 19.547 -31.141 -15.594 1 96 110 TYR A N 1
ATOM 851 C CA . TYR A 1 110 ? 19.516 -31.156 -14.133 1 96 110 TYR A CA 1
ATOM 852 C C . TYR A 1 110 ? 19.625 -29.75 -13.562 1 96 110 TYR A C 1
ATOM 854 O O . TYR A 1 110 ? 20.438 -28.953 -14.023 1 96 110 TYR A O 1
ATOM 862 N N . ILE A 1 111 ? 18.75 -29.422 -12.711 1 97.31 111 ILE A N 1
ATOM 863 C CA . ILE A 1 111 ? 18.875 -28.234 -11.875 1 97.31 111 ILE A CA 1
ATOM 864 C C . ILE A 1 111 ? 19.188 -28.625 -10.438 1 97.31 111 ILE A C 1
ATOM 866 O O . ILE A 1 111 ? 18.359 -29.219 -9.758 1 97.31 111 ILE A O 1
ATOM 870 N N . VAL A 1 112 ? 20.375 -28.359 -10.008 1 97.75 112 VAL A N 1
ATOM 871 C CA . VAL A 1 112 ? 20.812 -28.672 -8.648 1 97.75 112 VAL A CA 1
ATOM 872 C C . VAL A 1 112 ? 20.766 -27.406 -7.793 1 97.75 112 VAL A C 1
ATOM 874 O O . VAL A 1 112 ? 21.578 -26.5 -7.977 1 97.75 112 VAL A O 1
ATOM 877 N N . ILE A 1 113 ? 19.859 -27.375 -6.848 1 98.56 113 ILE A N 1
ATOM 878 C CA . ILE A 1 113 ? 19.672 -26.219 -5.984 1 98.56 113 ILE A CA 1
ATOM 879 C C . ILE A 1 113 ? 20.438 -26.422 -4.676 1 98.56 113 ILE A C 1
ATOM 881 O O . ILE A 1 113 ? 20.172 -27.375 -3.943 1 98.56 113 ILE A O 1
ATOM 885 N N . VAL A 1 114 ? 21.375 -25.531 -4.41 1 97.94 114 VAL A N 1
ATOM 886 C CA . VAL A 1 114 ? 22.125 -25.547 -3.164 1 97.94 114 VAL A CA 1
ATOM 887 C C . VAL A 1 114 ? 21.516 -24.562 -2.176 1 97.94 114 VAL A C 1
ATOM 889 O O . VAL A 1 114 ? 21.516 -23.344 -2.406 1 97.94 114 VAL A O 1
ATOM 892 N N . GLY A 1 115 ? 20.953 -25.047 -1.084 1 96.94 115 GLY A N 1
ATOM 893 C CA . GLY A 1 115 ? 20.281 -24.172 -0.149 1 96.94 115 GLY A CA 1
ATOM 894 C C . GLY A 1 115 ? 19.938 -24.844 1.166 1 96.94 115 GLY A C 1
ATOM 895 O O . GLY A 1 115 ? 20.516 -25.891 1.507 1 96.94 115 GLY A O 1
ATOM 896 N N . GLU A 1 116 ? 19.062 -24.25 2.023 1 97.25 116 GLU A N 1
ATOM 897 C CA . GLU A 1 116 ? 18.609 -24.781 3.301 1 97.25 116 GLU A CA 1
ATOM 898 C C . GLU A 1 116 ? 17.328 -25.594 3.133 1 97.25 116 GLU A C 1
ATOM 900 O O . GLU A 1 116 ? 16.594 -25.422 2.154 1 97.25 116 GLU A O 1
ATOM 905 N N . VAL A 1 117 ? 17.094 -26.422 4.082 1 97.25 117 VAL A N 1
ATOM 906 C CA . VAL A 1 117 ? 15.938 -27.312 4.027 1 97.25 117 VAL A CA 1
ATOM 907 C C . VAL A 1 117 ? 14.656 -26.484 3.908 1 97.25 117 VAL A C 1
ATOM 909 O O . VAL A 1 117 ? 13.781 -26.797 3.104 1 97.25 117 VAL A O 1
ATOM 912 N N . LYS A 1 118 ? 14.555 -25.375 4.59 1 96.25 118 LYS A N 1
ATOM 913 C CA . LYS A 1 118 ? 13.344 -24.562 4.637 1 96.25 118 LYS A CA 1
ATOM 914 C C . LYS A 1 118 ? 13.094 -23.875 3.295 1 96.25 118 LYS A C 1
ATOM 916 O O . LYS A 1 118 ? 11.992 -23.391 3.039 1 96.25 118 LYS A O 1
ATOM 921 N N . SER A 1 119 ? 14.094 -23.875 2.447 1 96.75 119 SER A N 1
ATOM 922 C CA . SER A 1 119 ? 13.977 -23.156 1.184 1 96.75 119 SER A CA 1
ATOM 923 C C . SER A 1 119 ? 13.5 -24.078 0.066 1 96.75 119 SER A C 1
ATOM 925 O O . SER A 1 119 ? 13.188 -23.625 -1.033 1 96.75 119 SER A O 1
ATOM 927 N N . ALA A 1 120 ? 13.445 -25.344 0.322 1 98.12 120 ALA A N 1
ATOM 928 C CA . ALA A 1 120 ? 13.219 -26.344 -0.715 1 98.12 120 ALA A CA 1
ATOM 929 C C . ALA A 1 120 ? 11.891 -26.094 -1.43 1 98.12 120 ALA A C 1
ATOM 931 O O . ALA A 1 120 ? 11.82 -26.156 -2.658 1 98.12 120 ALA A O 1
ATOM 932 N N . PHE A 1 121 ? 10.891 -25.797 -0.655 1 98.5 121 PHE A N 1
ATOM 933 C CA . PHE A 1 121 ? 9.562 -25.625 -1.248 1 98.5 121 PHE A CA 1
ATOM 934 C C . PHE A 1 121 ? 9.547 -24.453 -2.223 1 98.5 121 PHE A C 1
ATOM 936 O O . PHE A 1 121 ? 9.195 -24.625 -3.393 1 98.5 121 PHE A O 1
ATOM 943 N N . ALA A 1 122 ? 9.953 -23.266 -1.75 1 98.69 122 ALA A N 1
ATOM 944 C CA . ALA A 1 122 ? 9.914 -22.047 -2.564 1 98.69 122 ALA A CA 1
ATOM 945 C C . ALA A 1 122 ? 10.789 -22.188 -3.805 1 98.69 122 ALA A C 1
ATOM 947 O O . ALA A 1 122 ? 10.398 -21.781 -4.902 1 98.69 122 ALA A O 1
ATOM 948 N N . LEU A 1 123 ? 11.977 -22.703 -3.678 1 98.75 123 LEU A N 1
ATOM 949 C CA . LEU A 1 123 ? 12.922 -22.797 -4.785 1 98.75 123 LEU A CA 1
ATOM 950 C C . LEU A 1 123 ? 12.516 -23.906 -5.754 1 98.75 123 LEU A C 1
ATOM 952 O O . LEU A 1 123 ? 12.727 -23.781 -6.965 1 98.75 123 LEU A O 1
ATOM 956 N N . GLY A 1 124 ? 11.992 -25.016 -5.219 1 98.69 124 GLY A N 1
ATOM 957 C CA . GLY A 1 124 ? 11.43 -26.031 -6.094 1 98.69 124 GLY A CA 1
ATOM 958 C C . GLY A 1 124 ? 10.289 -25.516 -6.957 1 98.69 124 GLY A C 1
ATOM 959 O O . GLY A 1 124 ? 10.234 -25.797 -8.156 1 98.69 124 GLY A O 1
ATOM 960 N N . CYS A 1 125 ? 9.352 -24.781 -6.324 1 98.62 125 CYS A N 1
ATOM 961 C CA . CYS A 1 125 ? 8.258 -24.172 -7.07 1 98.62 125 CYS A CA 1
ATOM 962 C C . CYS A 1 125 ? 8.781 -23.219 -8.141 1 98.62 125 CYS A C 1
ATOM 964 O O . CYS A 1 125 ? 8.305 -23.219 -9.273 1 98.62 125 CYS A O 1
ATOM 966 N N . ALA A 1 126 ? 9.766 -22.422 -7.777 1 98.44 126 ALA A N 1
ATOM 967 C CA . ALA A 1 126 ? 10.336 -21.438 -8.703 1 98.44 126 ALA A CA 1
ATOM 968 C C . ALA A 1 126 ? 10.93 -22.141 -9.93 1 98.44 126 ALA A C 1
ATOM 970 O O . ALA A 1 126 ? 10.766 -21.672 -11.055 1 98.44 126 ALA A O 1
ATOM 971 N N . ALA A 1 127 ? 11.625 -23.203 -9.758 1 97.75 127 ALA A N 1
ATOM 972 C CA . ALA A 1 127 ? 12.242 -23.969 -10.852 1 97.75 127 ALA A CA 1
ATOM 973 C C . ALA A 1 127 ? 11.18 -24.516 -11.797 1 97.75 127 ALA A C 1
ATOM 975 O O . ALA A 1 127 ? 11.367 -24.531 -13.008 1 97.75 127 ALA A O 1
ATOM 976 N N . SER A 1 128 ? 10.117 -24.969 -11.234 1 96.62 128 SER A N 1
ATOM 977 C CA . SER A 1 128 ? 9.07 -25.578 -12.039 1 96.62 128 SER A CA 1
ATOM 978 C C . SER A 1 128 ? 8.422 -24.562 -12.969 1 96.62 128 SER A C 1
ATOM 980 O O . SER A 1 128 ? 7.934 -24.906 -14.047 1 96.62 128 SER A O 1
ATOM 982 N N . ARG A 1 129 ? 8.406 -23.266 -12.602 1 96.56 129 ARG A N 1
ATOM 983 C CA . ARG A 1 129 ? 7.766 -22.188 -13.352 1 96.56 129 ARG A CA 1
ATOM 984 C C . ARG A 1 129 ? 8.484 -21.938 -14.68 1 96.56 129 ARG A C 1
ATOM 986 O O . ARG A 1 129 ? 7.93 -21.297 -15.578 1 96.56 129 ARG A O 1
ATOM 993 N N . LEU A 1 130 ? 9.656 -22.438 -14.836 1 95.12 130 LEU A N 1
ATOM 994 C CA . LEU A 1 130 ? 10.5 -22.141 -15.992 1 95.12 130 LEU A CA 1
ATOM 995 C C . LEU A 1 130 ? 10.062 -22.953 -17.203 1 95.12 130 LEU A C 1
ATOM 997 O O . LEU A 1 130 ? 10.516 -22.719 -18.312 1 95.12 130 LEU A O 1
ATOM 1001 N N . PHE A 1 131 ? 9.078 -23.875 -17.016 1 93.94 131 PHE A N 1
ATOM 1002 C CA . PHE A 1 131 ? 8.734 -24.812 -18.062 1 93.94 131 PHE A CA 1
ATOM 1003 C C . PHE A 1 131 ? 7.238 -24.781 -18.359 1 93.94 131 PHE A C 1
ATOM 1005 O O . PHE A 1 131 ? 6.492 -25.625 -17.859 1 93.94 131 PHE A O 1
ATOM 1012 N N . PRO A 1 132 ? 6.805 -23.859 -19.172 1 93.06 132 PRO A N 1
ATOM 1013 C CA . PRO A 1 132 ? 5.379 -23.719 -19.5 1 93.06 132 PRO A CA 1
ATOM 1014 C C . PRO A 1 132 ? 4.812 -24.953 -20.203 1 93.06 132 PRO A C 1
ATOM 1016 O O . PRO A 1 132 ? 5.508 -25.562 -21.016 1 93.06 132 PRO A O 1
ATOM 1019 N N . LEU A 1 133 ? 3.559 -25.188 -19.969 1 94.38 133 LEU A N 1
ATOM 1020 C CA . LEU A 1 133 ? 2.881 -26.344 -20.562 1 94.38 133 LEU A CA 1
ATOM 1021 C C . LEU A 1 133 ? 2.266 -25.969 -21.906 1 94.38 133 LEU A C 1
ATOM 1023 O O . LEU A 1 133 ? 2.199 -26.812 -22.812 1 94.38 133 LEU A O 1
ATOM 1027 N N . TYR A 1 134 ? 1.772 -24.781 -22.031 1 94.62 134 TYR A N 1
ATOM 1028 C CA . TYR A 1 134 ? 1.088 -24.391 -23.25 1 94.62 134 TYR A CA 1
ATOM 1029 C C . TYR A 1 134 ? 2.088 -23.984 -24.328 1 94.62 134 TYR A C 1
ATOM 1031 O O . TYR A 1 134 ? 2.984 -23.172 -24.062 1 94.62 134 TYR A O 1
ATOM 1039 N N . ASN A 1 135 ? 2.018 -24.562 -25.438 1 91.25 135 ASN A N 1
ATOM 1040 C CA . ASN A 1 135 ? 2.865 -24.234 -26.578 1 91.25 135 ASN A CA 1
ATOM 1041 C C . ASN A 1 135 ? 2.174 -24.578 -27.906 1 91.25 135 ASN A C 1
ATOM 1043 O O . ASN A 1 135 ? 1.648 -25.688 -28.062 1 91.25 135 ASN A O 1
ATOM 1047 N N . ARG A 1 136 ? 2.002 -23.672 -28.828 1 90.44 136 ARG A N 1
ATOM 1048 C CA . ARG A 1 136 ? 1.382 -23.906 -30.141 1 90.44 136 ARG A CA 1
ATOM 1049 C C . ARG A 1 136 ? 2.379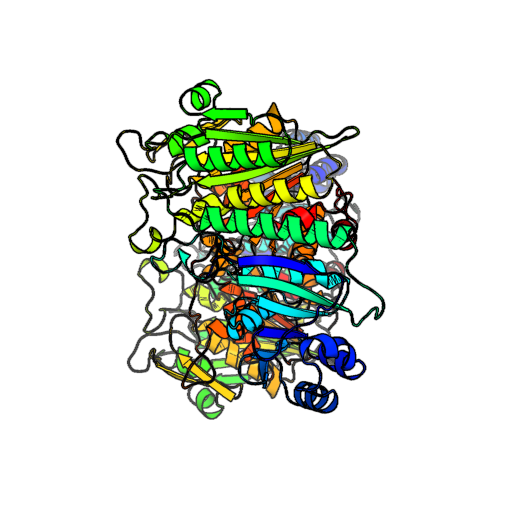 -23.688 -31.266 1 90.44 136 ARG A C 1
ATOM 1051 O O . ARG A 1 136 ? 1.986 -23.562 -32.438 1 90.44 136 ARG A O 1
ATOM 1058 N N . LYS A 1 137 ? 3.654 -23.594 -30.969 1 86.81 137 LYS A N 1
ATOM 1059 C CA . LYS A 1 137 ? 4.672 -23.453 -32 1 86.81 137 LYS A CA 1
ATOM 1060 C C . LYS A 1 137 ? 4.781 -24.719 -32.844 1 86.81 137 LYS A C 1
ATOM 1062 O O . LYS A 1 137 ? 4.57 -25.828 -32.344 1 86.81 137 LYS A O 1
ATOM 1067 N N . LYS A 1 138 ? 5.035 -24.516 -34.25 1 80.62 138 LYS A N 1
ATOM 1068 C CA . LYS A 1 138 ? 5.109 -25.609 -35.188 1 80.62 138 LYS A CA 1
ATOM 1069 C C . LYS A 1 138 ? 6.129 -26.656 -34.75 1 80.62 138 LYS A C 1
ATOM 1071 O O . LYS A 1 138 ? 5.867 -27.859 -34.844 1 80.62 138 LYS A O 1
ATOM 1076 N N . ASP A 1 139 ? 7.457 -26.281 -34.469 1 63.31 139 ASP A N 1
ATOM 1077 C CA . ASP A 1 139 ? 8.562 -27.188 -34.188 1 63.31 139 ASP A CA 1
ATOM 1078 C C . ASP A 1 139 ? 8.445 -27.781 -32.781 1 63.31 139 ASP A C 1
ATOM 1080 O O . ASP A 1 139 ? 9.375 -28.438 -32.312 1 63.31 139 ASP A O 1
ATOM 1084 N N . GLU A 1 140 ? 7.406 -27.562 -32.062 1 59.91 140 GLU A N 1
ATOM 1085 C CA . GLU A 1 140 ? 7.25 -27.922 -30.672 1 59.91 140 GLU A CA 1
ATOM 1086 C C . GLU A 1 140 ? 7.352 -29.438 -30.484 1 59.91 140 GLU A C 1
ATOM 1088 O O . GLU A 1 140 ? 7.859 -29.906 -29.453 1 59.91 140 GLU A O 1
ATOM 1093 N N . GLN A 1 141 ? 6.711 -30.172 -31.438 1 54.34 141 GLN A N 1
ATOM 1094 C CA . GLN A 1 141 ? 6.414 -31.594 -31.219 1 54.34 141 GLN A CA 1
ATOM 1095 C C . GLN A 1 141 ? 7.695 -32.406 -31.141 1 54.34 141 GLN A C 1
ATOM 1097 O O . GLN A 1 141 ? 7.672 -33.562 -30.719 1 54.34 141 GLN A O 1
ATOM 1102 N N . LYS A 1 142 ? 8.898 -31.891 -31.594 1 58.53 142 LYS A N 1
ATOM 1103 C CA . LYS A 1 142 ? 9.945 -32.875 -31.859 1 58.53 142 LYS A CA 1
ATOM 1104 C C . LYS A 1 142 ? 10.844 -33.062 -30.641 1 58.53 142 LYS A C 1
ATOM 1106 O O . LYS A 1 142 ? 11.383 -34.156 -30.438 1 58.53 142 LYS A O 1
ATOM 1111 N N . ASP A 1 143 ? 10.945 -31.984 -29.672 1 64.19 143 ASP A N 1
ATOM 1112 C CA . ASP A 1 143 ? 11.992 -32.344 -28.719 1 64.19 143 ASP A CA 1
ATOM 1113 C C . ASP A 1 143 ? 11.484 -32.219 -27.281 1 64.19 143 ASP A C 1
ATOM 1115 O O . ASP A 1 143 ? 10.852 -31.234 -26.906 1 64.19 143 ASP A O 1
ATOM 1119 N N . GLN A 1 144 ? 11.281 -33.469 -26.562 1 80.12 144 GLN A N 1
ATOM 1120 C CA . GLN A 1 144 ? 10.961 -33.594 -25.141 1 80.12 144 GLN A CA 1
ATOM 1121 C C . GLN A 1 144 ? 12.219 -33.5 -24.281 1 80.12 144 GLN A C 1
ATOM 1123 O O . GLN A 1 144 ? 13.289 -33.938 -24.688 1 80.12 144 GLN A O 1
ATOM 1128 N N . CYS A 1 145 ? 12.102 -32.688 -23.234 1 88.62 145 CYS A N 1
ATOM 1129 C CA . CYS A 1 145 ? 13.203 -32.562 -22.281 1 88.62 145 CYS A CA 1
ATOM 1130 C C . CYS A 1 145 ? 12.781 -33.031 -20.891 1 88.62 145 CYS A C 1
ATOM 1132 O O . CYS A 1 145 ? 11.672 -32.75 -20.453 1 88.62 145 CYS A O 1
ATOM 1134 N N . ASP A 1 146 ? 13.617 -33.906 -20.281 1 93.62 146 ASP A N 1
ATOM 1135 C CA . ASP A 1 146 ? 13.438 -34.312 -18.891 1 93.62 146 ASP A CA 1
ATOM 1136 C C . ASP A 1 146 ? 14.227 -33.406 -17.953 1 93.62 146 ASP A C 1
ATOM 1138 O O . ASP A 1 146 ? 15.453 -33.312 -18.062 1 93.62 146 ASP A O 1
ATOM 1142 N N . VAL A 1 147 ? 13.5 -32.781 -17.141 1 95.88 147 VAL A N 1
ATOM 1143 C CA . VAL A 1 147 ? 14.141 -31.891 -16.156 1 95.88 147 VAL A CA 1
ATOM 1144 C C . VAL A 1 147 ? 14.102 -32.531 -14.781 1 95.88 147 VAL A C 1
ATOM 1146 O O . VAL A 1 147 ? 13.031 -32.875 -14.266 1 95.88 147 VAL A O 1
ATOM 1149 N N . ILE A 1 148 ? 15.227 -32.75 -14.211 1 97.06 148 ILE A N 1
ATOM 1150 C CA . ILE A 1 148 ? 15.344 -33.312 -12.867 1 97.06 148 ILE A CA 1
ATOM 1151 C C . ILE A 1 148 ? 15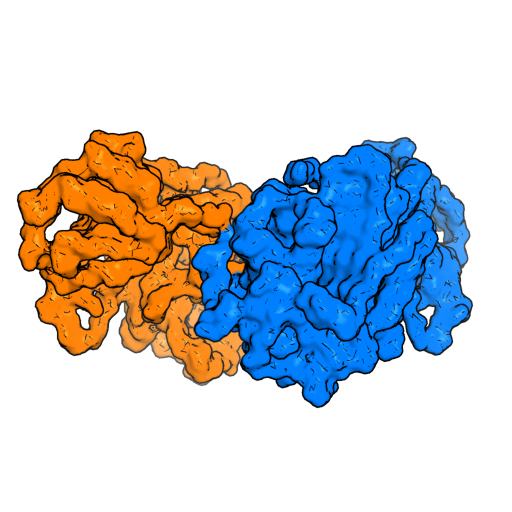.844 -32.25 -11.906 1 97.06 148 ILE A C 1
ATOM 1153 O O . ILE A 1 148 ? 16.922 -31.688 -12.102 1 97.06 148 ILE A O 1
ATOM 1157 N N . ILE A 1 149 ? 15.086 -31.953 -10.914 1 98.25 149 ILE A N 1
ATOM 1158 C CA . ILE A 1 149 ? 15.445 -30.969 -9.898 1 98.25 149 ILE A CA 1
ATOM 1159 C C . ILE A 1 149 ? 15.961 -31.672 -8.656 1 98.25 149 ILE A C 1
ATOM 1161 O O . ILE A 1 149 ? 15.297 -32.562 -8.117 1 98.25 149 ILE A O 1
ATOM 1165 N N . GLU A 1 150 ? 17.109 -31.312 -8.242 1 98.25 150 GLU A N 1
ATOM 1166 C CA . GLU A 1 150 ? 17.797 -31.922 -7.109 1 98.25 150 GLU A CA 1
ATOM 1167 C C . GLU A 1 150 ? 18.234 -30.859 -6.102 1 98.25 150 GLU A C 1
ATOM 1169 O O . GLU A 1 150 ? 18.344 -29.688 -6.438 1 98.25 150 GLU A O 1
ATOM 1174 N N . PHE A 1 151 ? 18.453 -31.328 -4.82 1 98.19 151 PHE A N 1
ATOM 1175 C CA . PHE A 1 151 ? 18.828 -30.391 -3.768 1 98.19 151 PHE A CA 1
ATOM 1176 C C . PHE A 1 151 ? 20.094 -30.859 -3.049 1 98.19 151 PHE A C 1
ATOM 1178 O O . PHE A 1 151 ? 20.266 -32.062 -2.824 1 98.19 151 PHE A O 1
ATOM 1185 N N . VAL A 1 152 ? 20.938 -29.938 -2.777 1 97.25 152 VAL A N 1
ATOM 1186 C CA . VAL A 1 152 ? 22.031 -30.109 -1.815 1 97.25 152 VAL A CA 1
ATOM 1187 C C . VAL A 1 152 ? 21.812 -29.172 -0.625 1 97.25 152 VAL A C 1
ATOM 1189 O O . VAL A 1 152 ? 21.969 -27.953 -0.744 1 97.25 152 VAL A O 1
ATOM 1192 N N . PHE A 1 153 ? 21.5 -29.781 0.556 1 97.19 153 PHE A N 1
ATOM 1193 C CA . PHE A 1 153 ? 21.203 -28.969 1.737 1 97.19 153 PHE A CA 1
ATOM 1194 C C . PHE A 1 153 ? 22.469 -28.688 2.533 1 97.19 153 PHE A C 1
ATOM 1196 O O . PHE A 1 153 ? 23.234 -29.609 2.85 1 97.19 153 PHE A O 1
ATOM 1203 N N . VAL A 1 154 ? 22.641 -27.438 2.877 1 95.88 154 VAL A N 1
ATOM 1204 C CA . VAL A 1 154 ? 23.891 -27.031 3.508 1 95.88 154 VAL A CA 1
ATOM 1205 C C . VAL A 1 154 ? 23.719 -26.953 5.02 1 95.88 154 VAL A C 1
ATOM 1207 O O . VAL A 1 154 ? 24.688 -27 5.773 1 95.88 154 VAL A O 1
ATOM 1210 N N . ASP A 1 155 ? 22.469 -26.75 5.539 1 94.81 155 ASP A N 1
ATOM 1211 C CA . ASP A 1 155 ? 22.234 -26.656 6.977 1 94.81 155 ASP A CA 1
ATOM 1212 C C . ASP A 1 155 ? 22.094 -28.031 7.609 1 94.81 155 ASP A C 1
ATOM 1214 O O . ASP A 1 155 ? 22.156 -28.172 8.836 1 94.81 155 ASP A O 1
ATOM 1218 N N . ASP A 1 156 ? 21.875 -29.062 6.855 1 93.06 156 ASP A N 1
ATOM 1219 C CA . ASP A 1 156 ? 21.812 -30.453 7.258 1 93.06 156 ASP A CA 1
ATOM 1220 C C . ASP A 1 156 ? 22.344 -31.375 6.152 1 93.06 156 ASP A C 1
ATOM 1222 O O . ASP A 1 156 ? 21.594 -31.797 5.277 1 93.06 156 ASP A O 1
ATOM 1226 N N . LYS A 1 157 ? 23.547 -31.828 6.262 1 90.12 157 LYS A N 1
ATOM 1227 C CA . LYS A 1 157 ? 24.297 -32.5 5.207 1 90.12 157 LYS A CA 1
ATOM 1228 C C . LYS A 1 157 ? 23.672 -33.875 4.883 1 90.12 157 LYS A C 1
ATOM 1230 O O . LYS A 1 157 ? 23.812 -34.375 3.771 1 90.12 157 LYS A O 1
ATOM 1235 N N . ASP A 1 158 ? 22.984 -34.406 5.805 1 91.62 158 ASP A N 1
ATOM 1236 C CA . ASP A 1 158 ? 22.438 -35.75 5.613 1 91.62 158 ASP A CA 1
ATOM 1237 C C . ASP A 1 158 ? 20.969 -35.688 5.191 1 91.62 158 ASP A C 1
ATOM 1239 O O . ASP A 1 158 ? 20.375 -36.719 4.883 1 91.62 158 ASP A O 1
ATOM 1243 N N . HIS A 1 159 ? 20.484 -34.469 5.164 1 93.69 159 HIS A N 1
ATOM 1244 C CA . HIS A 1 159 ? 19.078 -34.344 4.812 1 93.69 159 HIS A CA 1
ATOM 1245 C C . HIS A 1 159 ? 18.859 -34.562 3.322 1 93.69 159 HIS A C 1
ATOM 1247 O O . HIS A 1 159 ? 19.656 -34.125 2.496 1 93.69 159 HIS A O 1
ATOM 1253 N N . VAL A 1 160 ? 17.844 -35.281 2.971 1 95.69 160 VAL A N 1
ATOM 1254 C CA . VAL A 1 160 ? 17.391 -35.469 1.598 1 95.69 160 VAL A CA 1
ATOM 1255 C C . VAL A 1 160 ? 15.875 -35.281 1.524 1 95.69 160 VAL A C 1
ATOM 1257 O O . VAL A 1 160 ? 15.188 -35.312 2.549 1 95.69 160 VAL A O 1
ATOM 1260 N N . LEU A 1 161 ? 15.414 -35.031 0.356 1 97.56 161 LEU A N 1
ATOM 1261 C CA . LEU A 1 161 ? 13.969 -34.969 0.192 1 97.56 161 LEU A CA 1
ATOM 1262 C C . LEU A 1 161 ? 13.312 -36.281 0.539 1 97.56 161 LEU A C 1
ATOM 1264 O O . LEU A 1 161 ? 13.703 -37.344 0.012 1 97.56 161 LEU A O 1
ATOM 1268 N N . SER A 1 162 ? 12.383 -36.281 1.432 1 97.25 162 SER A N 1
ATOM 1269 C CA . SER A 1 162 ? 11.578 -37.469 1.703 1 97.25 162 SER A CA 1
ATOM 1270 C C . SER A 1 162 ? 10.594 -37.75 0.571 1 97.25 162 SER A C 1
ATOM 1272 O O . SER A 1 162 ? 10.438 -36.938 -0.333 1 97.25 162 SER A O 1
ATOM 1274 N N . GLU A 1 163 ? 10.031 -38.906 0.596 1 96.44 163 GLU A N 1
ATOM 1275 C CA . GLU A 1 163 ? 8.977 -39.219 -0.363 1 96.44 163 GLU A CA 1
ATOM 1276 C C . GLU A 1 163 ? 7.832 -38.219 -0.276 1 96.44 163 GLU A C 1
ATOM 1278 O O . GLU A 1 163 ? 7.246 -37.844 -1.296 1 96.44 163 GLU A O 1
ATOM 1283 N N . ASN A 1 164 ? 7.523 -37.781 0.916 1 96.25 164 ASN A N 1
ATOM 1284 C CA . ASN A 1 164 ? 6.473 -36.812 1.127 1 96.25 164 ASN A CA 1
ATOM 1285 C C . ASN A 1 164 ? 6.859 -35.438 0.558 1 96.25 164 ASN A C 1
ATOM 1287 O O . ASN A 1 164 ? 6 -34.688 0.07 1 96.25 164 ASN A O 1
ATOM 1291 N N . ASP A 1 165 ? 8.148 -35.125 0.714 1 98.06 165 ASP A N 1
ATOM 1292 C CA . ASP A 1 165 ? 8.633 -33.875 0.117 1 98.06 165 ASP A CA 1
ATOM 1293 C C . ASP A 1 165 ? 8.477 -33.906 -1.402 1 98.06 165 ASP A C 1
ATOM 1295 O O . ASP A 1 165 ? 8.016 -32.938 -1.999 1 98.06 165 ASP A O 1
ATOM 1299 N N . VAL A 1 166 ? 8.852 -35 -1.991 1 98.12 166 VAL A N 1
ATOM 1300 C CA . VAL A 1 166 ? 8.773 -35.156 -3.439 1 98.12 166 VAL A CA 1
ATOM 1301 C C . VAL A 1 166 ? 7.324 -35.062 -3.896 1 98.12 166 VAL A C 1
ATOM 1303 O O . VAL A 1 166 ? 7.02 -34.438 -4.91 1 98.12 166 VAL A O 1
ATOM 1306 N N . THR A 1 167 ? 6.465 -35.688 -3.143 1 97 167 THR A N 1
ATOM 1307 C CA . THR A 1 167 ? 5.039 -35.625 -3.447 1 97 167 THR A CA 1
ATOM 1308 C C . THR A 1 167 ? 4.535 -34.188 -3.398 1 97 167 THR A C 1
ATOM 1310 O O . THR A 1 167 ? 3.818 -33.75 -4.297 1 97 167 THR A O 1
ATOM 1313 N N . CYS A 1 168 ? 4.922 -33.5 -2.393 1 98.31 168 CYS A N 1
ATOM 1314 C CA . CYS A 1 168 ? 4.504 -32.125 -2.213 1 98.31 168 CYS A CA 1
ATOM 1315 C C . CYS A 1 168 ? 5 -31.25 -3.359 1 98.31 168 CYS A C 1
ATOM 1317 O O . CYS A 1 168 ? 4.223 -30.516 -3.967 1 98.31 168 CYS A O 1
ATOM 1319 N N . LEU A 1 169 ? 6.273 -31.344 -3.646 1 98.81 169 LEU A N 1
ATOM 1320 C CA . LEU A 1 169 ? 6.875 -30.547 -4.703 1 98.81 169 LEU A CA 1
ATOM 1321 C C . LEU A 1 169 ? 6.273 -30.891 -6.062 1 98.81 169 LEU A C 1
ATOM 1323 O O . LEU A 1 169 ? 6.012 -30 -6.875 1 98.81 169 LEU A O 1
ATOM 1327 N N . THR A 1 170 ? 6.043 -32.156 -6.309 1 98.62 170 THR A N 1
ATOM 1328 C CA . THR A 1 170 ? 5.469 -32.594 -7.574 1 98.62 170 THR A CA 1
ATOM 1329 C C . THR A 1 170 ? 4.047 -32.062 -7.738 1 98.62 170 THR A C 1
ATOM 1331 O O . THR A 1 170 ? 3.703 -31.516 -8.781 1 98.62 170 THR A O 1
ATOM 1334 N N . ALA A 1 171 ? 3.238 -32.25 -6.691 1 98.62 171 ALA A N 1
ATOM 1335 C CA . ALA A 1 171 ? 1.863 -31.75 -6.734 1 98.62 171 ALA A CA 1
ATOM 1336 C C . ALA A 1 171 ? 1.828 -30.25 -6.965 1 98.62 171 ALA A C 1
ATOM 1338 O O . ALA A 1 171 ? 1.012 -29.75 -7.742 1 98.62 171 ALA A O 1
ATOM 1339 N N . SER A 1 172 ? 2.676 -29.562 -6.297 1 98.69 172 SER A N 1
ATOM 1340 C CA . SER A 1 172 ? 2.736 -28.109 -6.426 1 98.69 172 SER A CA 1
ATOM 1341 C C . SER A 1 172 ? 3.207 -27.703 -7.816 1 98.69 172 SER A C 1
ATOM 1343 O O . SER A 1 172 ? 2.623 -26.812 -8.438 1 98.69 172 SER A O 1
ATOM 1345 N N . ALA A 1 173 ? 4.242 -28.328 -8.281 1 98.56 173 ALA A N 1
ATOM 1346 C CA . ALA A 1 173 ? 4.793 -28.016 -9.594 1 98.56 173 ALA A CA 1
ATOM 1347 C C . ALA A 1 173 ? 3.752 -28.25 -10.688 1 98.56 173 ALA A C 1
ATOM 1349 O O . ALA A 1 173 ? 3.566 -27.391 -11.562 1 98.56 173 ALA A O 1
ATOM 1350 N N . GLU A 1 174 ? 3.119 -29.391 -10.664 1 98.56 174 GLU A N 1
ATOM 1351 C CA . GLU A 1 174 ? 2.092 -29.703 -11.656 1 98.56 174 GLU A CA 1
ATOM 1352 C C . GLU A 1 174 ? 0.938 -28.703 -11.586 1 98.56 174 GLU A C 1
ATOM 1354 O O . GLU A 1 174 ? 0.398 -28.312 -12.617 1 98.56 174 GLU A O 1
ATOM 1359 N N . SER A 1 175 ? 0.544 -28.344 -10.406 1 98.88 175 SER A N 1
ATOM 1360 C CA . SER A 1 175 ? -0.552 -27.391 -10.195 1 98.88 175 SER A CA 1
ATOM 1361 C C . SER A 1 175 ? -0.176 -26 -10.672 1 98.88 175 SER A C 1
ATOM 1363 O O . SER A 1 175 ? -0.997 -25.297 -11.273 1 98.88 175 SER A O 1
ATOM 1365 N N . ILE A 1 176 ? 1.057 -25.578 -10.383 1 98.81 176 ILE A N 1
ATOM 1366 C CA . ILE A 1 176 ? 1.562 -24.281 -10.852 1 98.81 176 ILE A CA 1
ATOM 1367 C C . ILE A 1 176 ? 1.556 -24.25 -12.375 1 98.81 176 ILE A C 1
ATOM 1369 O O . ILE A 1 176 ? 1.076 -23.297 -12.977 1 98.81 176 ILE A O 1
ATOM 1373 N N . ARG A 1 177 ? 2.041 -25.281 -12.969 1 98.44 177 ARG A N 1
ATOM 1374 C CA . ARG A 1 177 ? 2.125 -25.344 -14.422 1 98.44 177 ARG A CA 1
ATOM 1375 C C . ARG A 1 177 ? 0.736 -25.438 -15.047 1 98.44 177 ARG A C 1
ATOM 1377 O O . ARG A 1 177 ? 0.503 -24.891 -16.141 1 98.44 177 ARG A O 1
ATOM 1384 N N . LEU A 1 178 ? -0.196 -26.125 -14.359 1 98.62 178 LEU A N 1
ATOM 1385 C CA . LEU A 1 178 ? -1.579 -26.141 -14.82 1 98.62 178 LEU A CA 1
ATOM 1386 C C . LEU A 1 178 ? -2.174 -24.734 -14.828 1 98.62 178 LEU A C 1
ATOM 1388 O O . LEU A 1 178 ? -2.771 -24.312 -15.82 1 98.62 178 LEU A O 1
ATOM 1392 N N . ALA A 1 179 ? -2.057 -24.016 -13.711 1 98.88 179 ALA A N 1
ATOM 1393 C CA . ALA A 1 179 ? -2.564 -22.656 -13.617 1 98.88 179 ALA A CA 1
ATOM 1394 C C . ALA A 1 179 ? -1.95 -21.766 -14.695 1 98.88 179 ALA A C 1
ATOM 1396 O O . ALA A 1 179 ? -2.652 -20.984 -15.344 1 98.88 179 ALA A O 1
ATOM 1397 N N . ALA A 1 180 ? -0.636 -21.875 -14.906 1 98.75 180 ALA A N 1
ATOM 1398 C CA . ALA A 1 180 ? 0.061 -21.094 -15.922 1 98.75 180 ALA A CA 1
ATOM 1399 C C . ALA A 1 180 ? -0.448 -21.438 -17.328 1 98.75 180 ALA A C 1
ATOM 1401 O O . ALA A 1 180 ? -0.612 -20.547 -18.156 1 98.75 180 ALA A O 1
ATOM 1402 N N . LYS A 1 181 ? -0.68 -22.688 -17.562 1 98.31 181 LYS A N 1
ATOM 1403 C CA . LYS A 1 181 ? -1.196 -23.141 -18.859 1 98.31 181 LYS A CA 1
ATOM 1404 C C . LYS A 1 181 ? -2.533 -22.469 -19.172 1 98.31 181 LYS A C 1
ATOM 1406 O O . LYS A 1 181 ? -2.76 -22.031 -20.297 1 98.31 181 LYS A O 1
ATOM 1411 N N . ILE A 1 182 ? -3.396 -22.438 -18.188 1 98.81 182 ILE A N 1
ATOM 1412 C CA . ILE A 1 182 ? -4.719 -21.859 -18.375 1 98.81 182 ILE A CA 1
ATOM 1413 C C . ILE A 1 182 ? -4.578 -20.375 -18.719 1 98.81 182 ILE A C 1
ATOM 1415 O O . ILE A 1 182 ? -5.254 -19.875 -19.625 1 98.81 182 ILE A O 1
ATOM 1419 N N . VAL A 1 183 ? -3.703 -19.656 -18.094 1 98.69 183 VAL A N 1
ATOM 1420 C CA . VAL A 1 183 ? -3.473 -18.234 -18.312 1 98.69 183 VAL A CA 1
ATOM 1421 C C . VAL A 1 183 ? -2.84 -18.016 -19.688 1 98.69 183 VAL A C 1
ATOM 1423 O O . VAL A 1 183 ? -3.127 -17.016 -20.344 1 98.69 183 VAL A O 1
ATOM 1426 N N . ASP A 1 184 ? -2.008 -18.938 -20.109 1 98 184 ASP A N 1
ATOM 1427 C CA . ASP A 1 184 ? -1.277 -18.828 -21.359 1 98 184 ASP A CA 1
ATOM 1428 C C . ASP A 1 184 ? -2.18 -19.141 -22.547 1 98 184 ASP A C 1
ATOM 1430 O O . ASP A 1 184 ? -1.974 -18.625 -23.641 1 98 184 ASP A O 1
ATOM 1434 N N . ALA A 1 185 ? -3.143 -20.016 -22.344 1 97.81 185 ALA A N 1
ATOM 1435 C CA . ALA A 1 185 ? -3.988 -20.484 -23.438 1 97.81 185 ALA A CA 1
ATOM 1436 C C . ALA A 1 185 ? -4.848 -19.344 -23.984 1 97.81 185 ALA A C 1
ATOM 1438 O O . ALA A 1 185 ? -5.406 -18.547 -23.219 1 97.81 185 ALA A O 1
ATOM 1439 N N . PRO A 1 186 ? -4.922 -19.266 -25.328 1 96.81 186 PRO A N 1
ATOM 1440 C CA . PRO A 1 186 ? -5.727 -18.188 -25.906 1 96.81 186 PRO A CA 1
ATOM 1441 C C . PRO A 1 186 ? -7.227 -18.391 -25.703 1 96.81 186 PRO A C 1
ATOM 1443 O O . PRO A 1 186 ? -7.68 -19.531 -25.562 1 96.81 186 PRO A O 1
ATOM 1446 N N . CYS A 1 187 ? -7.953 -17.312 -25.797 1 94.25 187 CYS A N 1
ATOM 1447 C CA . CYS A 1 187 ? -9.375 -17.312 -25.469 1 94.25 187 CYS A CA 1
ATOM 1448 C C . CYS A 1 187 ? -10.156 -18.172 -26.453 1 94.25 187 CYS A C 1
ATOM 1450 O O . CYS A 1 187 ? -11.195 -18.734 -26.094 1 94.25 187 CYS A O 1
ATOM 1452 N N . ASN A 1 188 ? -9.727 -18.297 -27.641 1 97.06 188 ASN A N 1
ATOM 1453 C CA . ASN A 1 188 ? -10.453 -19.141 -28.578 1 97.06 188 ASN A CA 1
ATOM 1454 C C . ASN A 1 188 ? -10.328 -20.625 -28.219 1 97.06 188 ASN A C 1
ATOM 1456 O O . ASN A 1 188 ? -11.086 -21.453 -28.719 1 97.06 188 ASN A O 1
ATOM 1460 N N . GLU A 1 189 ? -9.352 -21.016 -27.375 1 97.75 189 GLU A N 1
ATOM 1461 C CA . GLU A 1 189 ? -9.219 -22.359 -26.844 1 97.75 189 GLU A CA 1
ATOM 1462 C C . GLU A 1 189 ? -9.711 -22.438 -25.406 1 97.75 189 GLU A C 1
ATOM 1464 O O . GLU A 1 189 ? -10.43 -23.375 -25.031 1 97.75 189 GLU A O 1
ATOM 1469 N N . MET A 1 190 ? -9.328 -21.438 -24.641 1 98.5 190 MET A N 1
ATOM 1470 C CA . MET A 1 190 ? -9.695 -21.375 -23.234 1 98.5 190 MET A CA 1
ATOM 1471 C C . MET A 1 190 ? -10.875 -20.438 -23.016 1 98.5 190 MET A C 1
ATOM 1473 O O . MET A 1 190 ? -10.711 -19.359 -22.438 1 98.5 190 MET A O 1
ATOM 1477 N N . HIS A 1 191 ? -12.008 -20.844 -23.484 1 98.44 191 HIS A N 1
ATOM 1478 C CA . HIS A 1 191 ? -13.258 -20.156 -23.188 1 98.44 191 HIS A CA 1
ATOM 1479 C C . HIS A 1 191 ? -13.922 -20.75 -21.953 1 98.44 191 HIS A C 1
ATOM 1481 O O . HIS A 1 191 ? -13.359 -21.625 -21.297 1 98.44 191 HIS A O 1
ATOM 1487 N N . VAL A 1 192 ? -15.102 -20.297 -21.562 1 98.81 192 VAL A N 1
ATOM 1488 C CA . VAL A 1 192 ? -15.75 -20.656 -20.297 1 98.81 192 VAL A CA 1
ATOM 1489 C C . VAL A 1 192 ? -15.93 -22.156 -20.234 1 98.81 192 VAL A C 1
ATOM 1491 O O . VAL A 1 192 ? -15.57 -22.797 -19.234 1 98.81 192 VAL A O 1
ATOM 1494 N N . ASN A 1 193 ? -16.422 -22.766 -21.281 1 98.81 193 ASN A N 1
ATOM 1495 C CA . ASN A 1 193 ? -16.672 -24.203 -21.281 1 98.81 193 ASN A CA 1
ATOM 1496 C C . ASN A 1 193 ? -15.367 -24.984 -21.203 1 98.81 193 ASN A C 1
ATOM 1498 O O . ASN A 1 193 ? -15.32 -26.047 -20.562 1 98.81 193 ASN A O 1
ATOM 1502 N N . ALA A 1 194 ? -14.359 -24.516 -21.891 1 98.81 194 ALA A N 1
ATOM 1503 C CA . ALA A 1 194 ? -13.055 -25.172 -21.781 1 98.81 194 ALA A CA 1
ATOM 1504 C C . ALA A 1 194 ? -12.523 -25.109 -20.359 1 98.81 194 ALA A C 1
ATOM 1506 O O . ALA A 1 194 ? -11.906 -26.062 -19.875 1 98.81 194 ALA A O 1
ATOM 1507 N N . PHE A 1 195 ? -12.688 -23.969 -19.688 1 98.88 195 PHE A N 1
ATOM 1508 C CA . PHE A 1 195 ? -12.281 -23.844 -18.281 1 98.88 195 PHE A CA 1
ATOM 1509 C C . PHE A 1 195 ? -13.055 -24.828 -17.406 1 98.88 195 PHE A C 1
ATOM 1511 O O . PHE A 1 195 ? -12.484 -25.438 -16.5 1 98.88 195 PHE A O 1
ATOM 1518 N N . LEU A 1 196 ? -14.359 -24.938 -17.656 1 98.88 196 LEU A N 1
ATOM 1519 C CA . LEU A 1 196 ? -15.156 -25.922 -16.938 1 98.88 196 LEU A CA 1
ATOM 1520 C C . LEU A 1 196 ? -14.594 -27.328 -17.141 1 98.88 196 LEU A C 1
ATOM 1522 O O . LEU A 1 196 ? -14.594 -28.141 -16.203 1 98.88 196 LEU A O 1
ATOM 1526 N N . ASP A 1 197 ? -14.125 -27.625 -18.359 1 98.88 197 ASP A N 1
ATOM 1527 C CA . ASP A 1 197 ? -13.516 -28.922 -18.625 1 98.88 197 ASP A CA 1
ATOM 1528 C C . ASP A 1 197 ? -12.258 -29.141 -17.781 1 98.88 197 ASP A C 1
ATOM 1530 O O . ASP A 1 197 ? -12.008 -30.234 -17.297 1 98.88 197 ASP A O 1
ATOM 1534 N N . GLU A 1 198 ? -11.422 -28.062 -17.672 1 98.81 198 GLU A N 1
ATOM 1535 C CA . GLU A 1 198 ? -10.258 -28.156 -16.797 1 98.81 198 GLU A CA 1
ATOM 1536 C C . GLU A 1 198 ? -10.672 -28.484 -15.359 1 98.81 198 GLU A C 1
ATOM 1538 O O . GLU A 1 198 ? -10.016 -29.297 -14.688 1 98.81 198 GLU A O 1
ATOM 1543 N N . ILE A 1 199 ? -11.742 -27.828 -14.867 1 98.94 199 ILE A N 1
ATOM 1544 C CA . ILE A 1 199 ? -12.242 -28.047 -13.516 1 98.94 199 ILE A CA 1
ATOM 1545 C C . ILE A 1 199 ? -12.688 -29.5 -13.367 1 98.94 199 ILE A C 1
ATOM 1547 O O . ILE A 1 199 ? -12.359 -30.172 -12.375 1 98.94 199 ILE A O 1
ATOM 1551 N N . ARG A 1 200 ? -13.453 -30.047 -14.375 1 98.88 200 ARG A N 1
ATOM 1552 C CA . ARG A 1 200 ? -13.883 -31.438 -14.375 1 98.88 200 ARG A CA 1
ATOM 1553 C C . ARG A 1 200 ? -12.688 -32.375 -14.367 1 98.88 200 ARG A C 1
ATOM 1555 O O . ARG A 1 200 ? -12.703 -33.406 -13.68 1 98.88 200 ARG A O 1
ATOM 1562 N N . THR A 1 201 ? -11.695 -32.094 -15.117 1 98.81 201 THR A N 1
ATOM 1563 C CA . THR A 1 201 ? -10.5 -32.906 -15.195 1 98.81 201 THR A CA 1
ATOM 1564 C C . THR A 1 201 ? -9.812 -33 -13.836 1 98.81 201 THR A C 1
ATOM 1566 O O . THR A 1 201 ? -9.375 -34.062 -13.414 1 98.81 201 THR A O 1
ATOM 1569 N N . VAL A 1 202 ? -9.695 -31.844 -13.148 1 98.81 202 VAL A N 1
ATOM 1570 C CA . VAL A 1 202 ? -9.078 -31.828 -11.828 1 98.81 202 VAL A CA 1
ATOM 1571 C C . VAL A 1 202 ? -9.922 -32.656 -10.852 1 98.81 202 VAL A C 1
ATOM 1573 O O . VAL A 1 202 ? -9.375 -33.406 -10.039 1 98.81 202 VAL A O 1
ATOM 1576 N N . ALA A 1 203 ? -11.242 -32.469 -10.93 1 98.81 203 ALA A N 1
ATOM 1577 C CA . ALA A 1 203 ? -12.125 -33.281 -10.078 1 98.81 203 ALA A CA 1
ATOM 1578 C C . ALA A 1 203 ? -11.867 -34.781 -10.273 1 98.81 203 ALA A C 1
ATOM 1580 O O . ALA A 1 203 ? -11.766 -35.531 -9.305 1 98.81 203 ALA A O 1
ATOM 1581 N N . LYS A 1 204 ? -11.75 -35.188 -11.516 1 98.5 204 LYS A N 1
ATOM 1582 C CA . LYS A 1 204 ? -11.5 -36.594 -11.844 1 98.5 204 LYS A CA 1
ATOM 1583 C C . LYS A 1 204 ? -10.133 -37.062 -11.336 1 98.5 204 LYS A C 1
ATOM 1585 O O . LYS A 1 204 ? -10.016 -38.125 -10.75 1 98.5 204 LYS A O 1
ATOM 1590 N N . ASP A 1 205 ? -9.172 -36.25 -11.594 1 97.75 205 ASP A N 1
ATOM 1591 C CA . ASP A 1 205 ? -7.809 -36.531 -11.172 1 97.75 205 ASP A CA 1
ATOM 1592 C C . ASP A 1 205 ? -7.742 -36.75 -9.656 1 97.75 205 ASP A C 1
ATOM 1594 O O . ASP A 1 205 ? -6.938 -37.531 -9.172 1 97.75 205 ASP A O 1
ATOM 1598 N N . LEU A 1 206 ? -8.578 -36.031 -8.898 1 98.44 206 LEU A N 1
ATOM 1599 C CA . LEU A 1 206 ? -8.562 -36.062 -7.441 1 98.44 206 LEU A CA 1
ATOM 1600 C C . LEU A 1 206 ? -9.586 -37.062 -6.918 1 98.44 206 LEU A C 1
ATOM 1602 O O . LEU A 1 206 ? -9.75 -37.219 -5.703 1 98.44 206 LEU A O 1
ATOM 1606 N N . ASN A 1 207 ? -10.344 -37.781 -7.816 1 98.06 207 ASN A N 1
ATOM 1607 C CA . ASN A 1 207 ? -11.406 -38.719 -7.469 1 98.06 207 ASN A CA 1
ATOM 1608 C C . ASN A 1 207 ? -12.477 -38.062 -6.609 1 98.06 207 ASN A C 1
ATOM 1610 O O . ASN A 1 207 ? -12.859 -38.594 -5.57 1 98.06 207 ASN A O 1
ATOM 1614 N N . LEU A 1 208 ? -12.781 -36.844 -7.031 1 98.44 208 LEU A N 1
ATOM 1615 C CA . LEU A 1 208 ? -13.859 -36.094 -6.371 1 98.44 208 LEU A CA 1
ATOM 1616 C C . LEU A 1 208 ? -15.164 -36.25 -7.141 1 98.44 208 LEU A C 1
ATOM 1618 O O . LEU A 1 208 ? -15.172 -36.719 -8.281 1 98.44 208 LEU A O 1
ATOM 1622 N N . GLU A 1 209 ? -16.25 -35.844 -6.434 1 97.25 209 GLU A N 1
ATOM 1623 C CA . GLU A 1 209 ? -17.531 -35.719 -7.125 1 97.25 209 GLU A CA 1
ATOM 1624 C C . GLU A 1 209 ? -17.484 -34.688 -8.227 1 97.25 209 GLU A C 1
ATOM 1626 O O . GLU A 1 209 ? -16.672 -33.75 -8.156 1 97.25 209 GLU A O 1
ATOM 1631 N N . ALA A 1 210 ? -18.344 -34.844 -9.172 1 98.06 210 ALA A N 1
ATOM 1632 C CA . ALA A 1 210 ? -18.453 -33.844 -10.234 1 98.06 210 ALA A CA 1
ATOM 1633 C C . ALA A 1 210 ? -18.719 -32.469 -9.664 1 98.06 210 ALA A C 1
ATOM 1635 O O . ALA A 1 210 ? -19.484 -32.312 -8.703 1 98.06 210 ALA A O 1
ATOM 1636 N N . PRO A 1 211 ? -18.094 -31.516 -10.258 1 98.69 211 PRO A N 1
ATOM 1637 C CA . PRO A 1 211 ? -18.328 -30.156 -9.758 1 98.69 211 PRO A CA 1
ATOM 1638 C C . PRO A 1 211 ? -19.781 -29.703 -9.93 1 98.69 211 PRO A C 1
ATOM 1640 O O . PRO A 1 211 ? -20.438 -30.109 -10.891 1 98.69 211 PRO A O 1
ATOM 1643 N N . LEU A 1 212 ? -20.25 -28.891 -9 1 98.81 212 LEU A N 1
ATOM 1644 C CA . LEU A 1 212 ? -21.484 -28.141 -9.219 1 98.81 212 LEU A CA 1
ATOM 1645 C C . LEU A 1 212 ? -21.281 -27.078 -10.297 1 98.81 212 LEU A C 1
ATOM 1647 O O . LEU A 1 212 ? -20.328 -26.297 -10.242 1 98.81 212 LEU A O 1
ATOM 1651 N N . ILE A 1 213 ? -22.109 -27.094 -11.312 1 98.81 213 ILE A N 1
ATOM 1652 C CA . ILE A 1 213 ? -22.047 -26.078 -12.367 1 98.81 213 ILE A CA 1
ATOM 1653 C C . ILE A 1 213 ? -23.406 -25.391 -12.508 1 98.81 213 ILE A C 1
ATOM 1655 O O . ILE A 1 213 ? -24.422 -26.047 -12.742 1 98.81 213 ILE A O 1
ATOM 1659 N N . ILE A 1 214 ? -23.469 -24.109 -12.258 1 98.88 214 ILE A N 1
ATOM 1660 C CA . ILE A 1 214 ? -24.609 -23.234 -12.492 1 98.88 214 ILE A CA 1
ATOM 1661 C C . ILE A 1 214 ? -24.312 -22.312 -13.68 1 98.88 214 ILE A C 1
ATOM 1663 O O . ILE A 1 214 ? -23.438 -21.438 -13.594 1 98.88 214 ILE A O 1
ATOM 1667 N N . GLN A 1 215 ? -25.047 -22.453 -14.75 1 98.62 215 GLN A N 1
ATOM 1668 C CA . GLN A 1 215 ? -24.625 -21.766 -15.977 1 98.62 215 GLN A CA 1
ATOM 1669 C C . GLN A 1 215 ? -25.812 -21.094 -16.656 1 98.62 215 GLN A C 1
ATOM 1671 O O . GLN A 1 215 ? -26.938 -21.594 -16.594 1 98.62 215 GLN A O 1
ATOM 1676 N N . ASP A 1 216 ? -25.562 -20.078 -17.25 1 98 216 ASP A N 1
ATOM 1677 C CA . ASP A 1 216 ? -26.469 -19.344 -18.125 1 98 216 ASP A CA 1
ATOM 1678 C C . ASP A 1 216 ? -27.766 -18.984 -17.406 1 98 216 ASP A C 1
ATOM 1680 O O . ASP A 1 216 ? -27.75 -18.312 -16.375 1 98 216 ASP A O 1
ATOM 1684 N N . GLN A 1 217 ? -28.891 -19.484 -17.859 1 97.56 217 GLN A N 1
ATOM 1685 C CA . GLN A 1 217 ? -30.188 -19.062 -17.344 1 97.56 217 GLN A CA 1
ATOM 1686 C C . GLN A 1 217 ? -30.359 -19.5 -15.883 1 97.56 217 GLN A C 1
ATOM 1688 O O . GLN A 1 217 ? -31.062 -18.828 -15.117 1 97.56 217 GLN A O 1
ATOM 1693 N N . GLU A 1 218 ? -29.703 -20.531 -15.531 1 98.5 218 GLU A N 1
ATOM 1694 C CA . GLU A 1 218 ? -29.781 -20.969 -14.141 1 98.5 218 GLU A CA 1
ATOM 1695 C C . GLU A 1 218 ? -29.172 -19.922 -13.203 1 98.5 218 GLU A C 1
ATOM 1697 O O . GLU A 1 218 ? -29.625 -19.781 -12.062 1 98.5 218 GLU A O 1
ATOM 1702 N N . LEU A 1 219 ? -28.125 -19.219 -13.672 1 98.69 219 LEU A N 1
ATOM 1703 C CA . LEU A 1 219 ? -27.562 -18.125 -12.891 1 98.69 219 LEU A CA 1
ATOM 1704 C C . LEU A 1 219 ? -28.625 -17.078 -12.57 1 98.69 219 LEU A C 1
ATOM 1706 O O . LEU A 1 219 ? -28.703 -16.609 -11.438 1 98.69 219 LEU A O 1
ATOM 1710 N N . VAL A 1 220 ? -29.422 -16.75 -13.531 1 95.88 220 VAL A N 1
ATOM 1711 C CA . VAL A 1 220 ? -30.484 -15.766 -13.383 1 95.88 220 VAL A CA 1
ATOM 1712 C C . VAL A 1 220 ? -31.516 -16.266 -12.383 1 95.88 220 VAL A C 1
ATOM 1714 O O . VAL A 1 220 ? -31.938 -15.531 -11.492 1 95.88 220 VAL A O 1
ATOM 1717 N N . GLN A 1 221 ? -31.906 -17.453 -12.586 1 97.81 221 GLN A N 1
ATOM 1718 C CA . GLN A 1 221 ? -32.938 -18.062 -11.75 1 97.81 221 GLN A CA 1
ATOM 1719 C C . GLN A 1 221 ? -32.531 -18.094 -10.289 1 97.81 221 GLN A C 1
ATOM 1721 O O . GLN A 1 221 ? -33.344 -17.938 -9.391 1 97.81 221 GLN A O 1
ATOM 1726 N N . ARG A 1 222 ? -31.281 -18.188 -10.07 1 97.81 222 ARG A N 1
ATOM 1727 C CA . ARG A 1 222 ? -30.766 -18.281 -8.703 1 97.81 222 ARG A CA 1
ATOM 1728 C C . ARG A 1 222 ? -30.422 -16.906 -8.156 1 97.81 222 ARG A C 1
ATOM 1730 O O . ARG A 1 222 ? -30.094 -16.766 -6.973 1 97.81 222 ARG A O 1
ATOM 1737 N N . GLY A 1 223 ? -30.453 -15.922 -9 1 97.94 223 GLY A N 1
ATOM 1738 C CA . GLY A 1 223 ? -30.203 -14.562 -8.547 1 97.94 223 GLY A CA 1
ATOM 1739 C C . GLY A 1 223 ? -28.734 -14.164 -8.602 1 97.94 223 GLY A C 1
ATOM 1740 O O . GLY A 1 223 ? -28.297 -13.281 -7.867 1 97.94 223 GLY A O 1
ATOM 1741 N N . MET A 1 224 ? -28 -14.852 -9.43 1 98.69 224 MET A N 1
ATOM 1742 C CA . MET A 1 224 ? -26.578 -14.531 -9.578 1 98.69 224 MET A CA 1
ATOM 1743 C C . MET A 1 224 ? -26.359 -13.539 -10.719 1 98.69 224 MET A C 1
ATOM 1745 O O . MET A 1 224 ? -25.656 -13.836 -11.688 1 98.69 224 MET A O 1
ATOM 1749 N N . GLY A 1 225 ? -26.891 -12.344 -10.469 1 98.56 225 GLY A N 1
ATOM 1750 C CA . GLY A 1 225 ? -26.938 -11.32 -11.508 1 98.56 225 GLY A CA 1
ATOM 1751 C C . GLY A 1 225 ? -25.578 -10.727 -11.82 1 98.56 225 GLY A C 1
ATOM 1752 O O . GLY A 1 225 ? -25.375 -10.125 -12.883 1 98.56 225 GLY A O 1
ATOM 1753 N N . GLY A 1 226 ? -24.641 -10.836 -10.875 1 98.69 226 GLY A N 1
ATOM 1754 C CA . GLY A 1 226 ? -23.281 -10.375 -11.156 1 98.69 226 GLY A CA 1
ATOM 1755 C C . GLY A 1 226 ? -22.578 -11.172 -12.234 1 98.69 226 GLY A C 1
ATOM 1756 O O . GLY A 1 226 ? -22.141 -10.609 -13.242 1 98.69 226 GLY A O 1
ATOM 1757 N N . ILE A 1 227 ? -22.547 -12.484 -12.094 1 98.94 227 ILE A N 1
ATOM 1758 C CA . ILE A 1 227 ? -21.891 -13.367 -13.062 1 98.94 227 ILE A CA 1
ATOM 1759 C C . ILE A 1 227 ? -22.672 -13.344 -14.383 1 98.94 227 ILE A C 1
ATOM 1761 O O . ILE A 1 227 ? -22.078 -13.172 -15.445 1 98.94 227 ILE A O 1
ATOM 1765 N N . TYR A 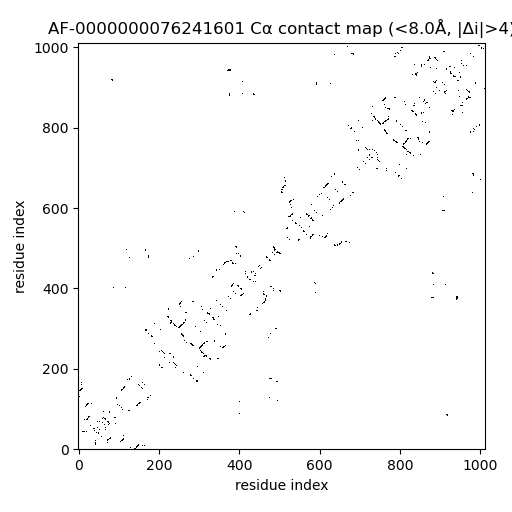1 228 ? -24 -13.445 -14.344 1 98.81 228 TYR A N 1
ATOM 1766 C CA . TYR A 1 228 ? -24.828 -13.469 -15.547 1 98.81 228 TYR A CA 1
ATOM 1767 C C . TYR A 1 228 ? -24.688 -12.164 -16.328 1 98.81 228 TYR A C 1
ATOM 1769 O O . TYR A 1 228 ? -24.484 -12.172 -17.547 1 98.81 228 TYR A O 1
ATOM 1777 N N . GLY A 1 229 ? -24.859 -11.047 -15.609 1 98.5 229 GLY A N 1
ATOM 1778 C CA . GLY A 1 229 ? -24.797 -9.742 -16.25 1 98.5 229 GLY A CA 1
ATOM 1779 C C . GLY A 1 229 ? -23.5 -9.5 -17 1 98.5 229 GLY A C 1
ATOM 1780 O O . GLY A 1 229 ? -23.516 -8.898 -18.078 1 98.5 229 GLY A O 1
ATOM 1781 N N . VAL A 1 230 ? -22.391 -10 -16.484 1 98.62 230 VAL A N 1
ATOM 1782 C CA . VAL A 1 230 ? -21.078 -9.797 -17.078 1 98.62 230 VAL A CA 1
ATOM 1783 C C . VAL A 1 230 ? -20.953 -10.648 -18.344 1 98.62 230 VAL A C 1
ATOM 1785 O O . VAL A 1 230 ? -20.422 -10.195 -19.359 1 98.62 230 VAL A O 1
ATOM 1788 N N . GLY A 1 231 ? -21.438 -11.891 -18.281 1 98.56 231 GLY A N 1
ATOM 1789 C CA . GLY A 1 231 ? -21.047 -12.859 -19.297 1 98.56 231 GLY A CA 1
ATOM 1790 C C . GLY A 1 231 ? -22.156 -13.164 -20.281 1 98.56 231 GLY A C 1
ATOM 1791 O O . GLY A 1 231 ? -21.953 -13.938 -21.234 1 98.56 231 GLY A O 1
ATOM 1792 N N . LYS A 1 232 ? -23.344 -12.57 -20.203 1 97.94 232 LYS A N 1
ATOM 1793 C CA . LYS A 1 232 ? -24.531 -12.984 -20.953 1 97.94 232 LYS A CA 1
ATOM 1794 C C . LYS A 1 232 ? -24.359 -12.688 -22.438 1 97.94 232 LYS A C 1
ATOM 1796 O O . LYS A 1 232 ? -25.016 -13.32 -23.281 1 97.94 232 LYS A O 1
ATOM 1801 N N . ALA A 1 233 ? -23.469 -11.805 -22.781 1 97.81 233 ALA A N 1
ATOM 1802 C CA . ALA A 1 233 ? -23.312 -11.445 -24.188 1 97.81 233 ALA A CA 1
ATOM 1803 C C . ALA A 1 233 ? -22.375 -12.414 -24.906 1 97.81 233 ALA A C 1
ATOM 1805 O O . ALA A 1 233 ? -22.312 -12.43 -26.125 1 97.81 233 ALA A O 1
ATOM 1806 N N . ALA A 1 234 ? -21.672 -13.242 -24.172 1 97.88 234 ALA A N 1
ATOM 1807 C CA . ALA A 1 234 ? -20.672 -14.133 -24.75 1 97.88 234 ALA A CA 1
ATOM 1808 C C . ALA A 1 234 ? -21.328 -15.383 -25.344 1 97.88 234 ALA A C 1
ATOM 1810 O O . ALA A 1 234 ? -22.406 -15.781 -24.906 1 97.88 234 ALA A O 1
ATOM 1811 N N . VAL A 1 235 ? -20.672 -16 -26.328 1 97.12 235 VAL A N 1
ATOM 1812 C CA . VAL A 1 235 ? -21.125 -17.25 -26.938 1 97.12 235 VAL A CA 1
ATOM 1813 C C . VAL A 1 235 ? -21.062 -18.375 -25.922 1 97.12 235 VAL A C 1
ATOM 1815 O O . VAL A 1 235 ? -22.031 -19.141 -25.781 1 97.12 235 VAL A O 1
ATOM 1818 N N . ASN A 1 236 ? -19.906 -18.516 -25.328 1 98.12 236 ASN A N 1
ATOM 1819 C CA . ASN A 1 236 ? -19.797 -19.438 -24.203 1 98.12 236 ASN A CA 1
ATOM 1820 C C . ASN A 1 236 ? -20.297 -18.812 -22.906 1 98.12 236 ASN A C 1
ATOM 1822 O O . ASN A 1 236 ? -19.641 -17.969 -22.312 1 98.12 236 ASN A O 1
ATOM 1826 N N . LYS A 1 237 ? -21.406 -19.25 -22.453 1 98.56 237 LYS A N 1
ATOM 1827 C CA . LYS A 1 237 ? -22.172 -18.578 -21.422 1 98.56 237 LYS A CA 1
ATOM 1828 C C . LYS A 1 237 ? -21.469 -18.656 -20.062 1 98.56 237 LYS A C 1
ATOM 1830 O O . LYS A 1 237 ? -20.719 -19.594 -19.812 1 98.56 237 LYS A O 1
ATOM 1835 N N . PRO A 1 238 ? -21.672 -17.641 -19.219 1 98.88 238 PRO A N 1
ATOM 1836 C CA . PRO A 1 238 ? -21.016 -17.594 -17.906 1 98.88 238 PRO A CA 1
ATOM 1837 C C . PRO A 1 238 ? -21.484 -18.719 -16.984 1 98.88 238 PRO A C 1
ATOM 1839 O O . PRO A 1 238 ? -22.562 -19.281 -17.188 1 98.88 238 PRO A O 1
ATOM 1842 N N . ALA A 1 239 ? -20.703 -19 -15.977 1 98.94 239 ALA A N 1
ATOM 1843 C CA . ALA A 1 239 ? -21 -20.109 -15.07 1 98.94 239 ALA A CA 1
ATOM 1844 C C . ALA A 1 239 ? -20.344 -19.906 -13.711 1 98.94 239 ALA A C 1
ATOM 1846 O O . ALA A 1 239 ? -19.281 -19.266 -13.617 1 98.94 239 ALA A O 1
ATOM 1847 N N . LEU A 1 240 ? -20.969 -20.312 -12.688 1 98.94 240 LEU A N 1
ATOM 1848 C CA . LEU A 1 240 ? -20.328 -20.578 -11.398 1 98.94 240 LEU A CA 1
ATOM 1849 C C . LEU A 1 240 ? -20.078 -22.078 -11.234 1 98.94 240 LEU A C 1
ATOM 1851 O O . LEU A 1 240 ? -20.984 -22.891 -11.398 1 98.94 240 LEU A O 1
ATOM 1855 N N . ALA A 1 241 ? -18.875 -22.438 -11 1 98.94 241 ALA A N 1
ATOM 1856 C CA . ALA A 1 241 ? -18.531 -23.844 -10.75 1 98.94 241 ALA A CA 1
ATOM 1857 C C . ALA A 1 241 ? -17.938 -24.016 -9.352 1 98.94 241 ALA A C 1
ATOM 1859 O O . ALA A 1 241 ? -17.25 -23.125 -8.852 1 98.94 241 ALA A O 1
ATOM 1860 N N . VAL A 1 242 ? -18.172 -25.172 -8.664 1 98.94 242 VAL A N 1
ATOM 1861 C CA . VAL A 1 242 ? -17.688 -25.406 -7.312 1 98.94 242 VAL A CA 1
ATOM 1862 C C . VAL A 1 242 ? -17.094 -26.812 -7.219 1 98.94 242 VAL A C 1
ATOM 1864 O O . VAL A 1 242 ? -17.75 -27.797 -7.555 1 98.94 242 VAL A O 1
ATOM 1867 N N . LEU A 1 243 ? -15.828 -26.891 -6.867 1 98.81 243 LEU A N 1
ATOM 1868 C CA . LEU A 1 243 ? -15.203 -28.125 -6.43 1 98.81 243 LEU A CA 1
ATOM 1869 C C . LEU A 1 243 ? -15.305 -28.281 -4.914 1 98.81 243 LEU A C 1
ATOM 1871 O O . LEU A 1 243 ? -15.141 -27.312 -4.176 1 98.81 243 LEU A O 1
ATOM 1875 N N . SER A 1 244 ? -15.625 -29.469 -4.477 1 98.81 244 SER A N 1
ATOM 1876 C CA . SER A 1 244 ? -15.773 -29.719 -3.047 1 98.81 244 SER A CA 1
ATOM 1877 C C . SER A 1 244 ? -14.891 -30.859 -2.578 1 98.81 244 SER A C 1
ATOM 1879 O O . SER A 1 244 ? -14.875 -31.938 -3.193 1 98.81 244 SER A O 1
ATOM 1881 N N . TYR A 1 245 ? -14.07 -30.672 -1.597 1 98.81 245 TYR A N 1
ATOM 1882 C CA . TYR A 1 245 ? -13.297 -31.672 -0.857 1 98.81 245 TYR A CA 1
ATOM 1883 C C . TYR A 1 245 ? -13.711 -31.688 0.612 1 98.81 245 TYR A C 1
ATOM 1885 O O . TYR A 1 245 ? -13.539 -30.688 1.323 1 98.81 245 TYR A O 1
ATOM 1893 N N . LYS A 1 246 ? -14.32 -32.781 1.032 1 98.44 246 LYS A N 1
ATOM 1894 C CA . LYS A 1 246 ? -14.875 -32.906 2.375 1 98.44 246 LYS A CA 1
ATOM 1895 C C . LYS A 1 246 ? -14.305 -34.125 3.096 1 98.44 246 LYS A C 1
ATOM 1897 O O . LYS A 1 246 ? -14.977 -35.156 3.213 1 98.44 246 LYS A O 1
ATOM 1902 N N . PRO A 1 247 ? -13.164 -34 3.627 1 98.12 247 PRO A N 1
ATOM 1903 C CA . PRO A 1 247 ? -12.578 -35.125 4.34 1 98.12 247 PRO A CA 1
ATOM 1904 C C . PRO A 1 247 ? -13.25 -35.375 5.688 1 98.12 247 PRO A C 1
ATOM 1906 O O . PRO A 1 247 ? -13.859 -34.469 6.262 1 98.12 247 PRO A O 1
ATOM 1909 N N . SER A 1 248 ? -13.102 -36.625 6.137 1 97.12 248 SER A N 1
ATOM 1910 C CA . SER A 1 248 ? -13.656 -36.969 7.438 1 97.12 248 SER A CA 1
ATOM 1911 C C . SER A 1 248 ? -12.984 -36.219 8.562 1 97.12 248 SER A C 1
ATOM 1913 O O . SER A 1 248 ? -11.766 -36 8.547 1 97.12 248 SER A O 1
ATOM 1915 N N . GLY A 1 249 ? -13.727 -35.688 9.438 1 96.94 249 GLY A N 1
ATOM 1916 C CA . GLY A 1 249 ? -13.188 -35.031 10.617 1 96.94 249 GLY A CA 1
ATOM 1917 C C . GLY A 1 249 ? -13.062 -33.531 10.469 1 96.94 249 GLY A C 1
ATOM 1918 O O . GLY A 1 249 ? -12.758 -32.844 11.43 1 96.94 249 GLY A O 1
ATOM 1919 N N . ALA A 1 250 ? -13.297 -33.062 9.266 1 97.88 250 ALA A N 1
ATOM 1920 C CA . ALA A 1 250 ? -13.211 -31.609 9.031 1 97.88 250 ALA A CA 1
ATOM 1921 C C . ALA A 1 250 ? -14.172 -30.844 9.922 1 97.88 250 ALA A C 1
ATOM 1923 O O . ALA A 1 250 ? -15.281 -31.312 10.195 1 97.88 250 ALA A O 1
ATOM 1924 N N . THR A 1 251 ? -13.773 -29.625 10.445 1 97.69 251 THR A N 1
ATOM 1925 C CA . THR A 1 251 ? -14.594 -28.828 11.344 1 97.69 251 THR A CA 1
ATOM 1926 C C . THR A 1 251 ? -14.789 -27.422 10.797 1 97.69 251 THR A C 1
ATOM 1928 O O . THR A 1 251 ? -15.641 -26.672 11.281 1 97.69 251 THR A O 1
ATOM 1931 N N . LYS A 1 252 ? -14.031 -27.047 9.812 1 97.88 252 LYS A N 1
ATOM 1932 C CA . LYS A 1 252 ? -14.109 -25.719 9.211 1 97.88 252 LYS A CA 1
ATOM 1933 C C . LYS A 1 252 ? -14.445 -25.797 7.727 1 97.88 252 LYS A C 1
ATOM 1935 O O . LYS A 1 252 ? -14.086 -26.766 7.059 1 97.88 252 LYS A O 1
ATOM 1940 N N . ASN A 1 253 ? -15.18 -24.828 7.262 1 98.69 253 ASN A N 1
ATOM 1941 C CA . ASN A 1 253 ? -15.438 -24.641 5.836 1 98.69 253 ASN A CA 1
ATOM 1942 C C . ASN A 1 253 ? -14.594 -23.5 5.258 1 98.69 253 ASN A C 1
ATOM 1944 O O . ASN A 1 253 ? -14.781 -22.344 5.621 1 98.69 253 ASN A O 1
ATOM 1948 N N . ILE A 1 254 ? -13.695 -23.859 4.387 1 98.75 254 ILE A N 1
ATOM 1949 C CA . ILE A 1 254 ? -12.812 -22.891 3.744 1 98.75 254 ILE A CA 1
ATOM 1950 C C . ILE A 1 254 ? -13.148 -22.797 2.258 1 98.75 254 ILE A C 1
ATOM 1952 O O . ILE A 1 254 ? -13.18 -23.812 1.556 1 98.75 254 ILE A O 1
ATOM 1956 N N . ALA A 1 255 ? -13.43 -21.578 1.781 1 98.88 255 ALA A N 1
ATOM 1957 C CA . ALA A 1 255 ? -13.766 -21.375 0.374 1 98.88 255 ALA A CA 1
ATOM 1958 C C . ALA A 1 255 ? -12.758 -20.438 -0.299 1 98.88 255 ALA A C 1
ATOM 1960 O O . ALA A 1 255 ? -12.461 -19.359 0.218 1 98.88 255 ALA A O 1
ATOM 1961 N N . TRP A 1 256 ? -12.172 -20.906 -1.354 1 98.94 256 TRP A N 1
ATOM 1962 C CA . TRP A 1 256 ? -11.336 -20.078 -2.229 1 98.94 256 TRP A CA 1
ATOM 1963 C C . TRP A 1 256 ? -12.086 -19.719 -3.508 1 98.94 256 TRP A C 1
ATOM 1965 O O . TRP A 1 256 ? -12.414 -20.594 -4.312 1 98.94 256 TRP A O 1
ATOM 1975 N N . CYS A 1 257 ? -12.391 -18.422 -3.705 1 98.94 257 CYS A N 1
ATOM 1976 C CA . CYS A 1 257 ? -13.156 -17.906 -4.836 1 98.94 257 CYS A CA 1
ATOM 1977 C C . CYS A 1 257 ? -12.25 -17.234 -5.859 1 98.94 257 CYS A C 1
ATOM 1979 O O . CYS A 1 257 ? -11.484 -16.344 -5.52 1 98.94 257 CYS A O 1
ATOM 1981 N N . GLY A 1 258 ? -12.312 -17.672 -7.105 1 98.94 258 GLY A N 1
ATOM 1982 C CA . GLY A 1 258 ? -11.43 -17.141 -8.125 1 98.94 258 GLY A CA 1
ATOM 1983 C C . GLY A 1 258 ? -12.164 -16.406 -9.234 1 98.94 258 GLY A C 1
ATOM 1984 O O . GLY A 1 258 ? -13.203 -16.875 -9.703 1 98.94 258 GLY A O 1
ATOM 1985 N N . LYS A 1 259 ? -11.648 -15.188 -9.633 1 98.94 259 LYS A N 1
ATOM 1986 C CA . LYS A 1 259 ? -12.094 -14.508 -10.844 1 98.94 259 LYS A CA 1
ATOM 1987 C C . LYS A 1 259 ? -11.656 -15.273 -12.094 1 98.94 259 LYS A C 1
ATOM 1989 O O . LYS A 1 259 ? -10.469 -15.523 -12.289 1 98.94 259 LYS A O 1
ATOM 1994 N N . GLY A 1 260 ? -12.625 -15.664 -12.914 1 98.88 260 GLY A N 1
ATOM 1995 C CA . GLY A 1 260 ? -12.328 -16.453 -14.102 1 98.88 260 GLY A CA 1
ATOM 1996 C C . GLY A 1 260 ? -12.82 -15.805 -15.383 1 98.88 260 GLY A C 1
ATOM 1997 O O . GLY A 1 260 ? -13.5 -16.438 -16.188 1 98.88 260 GLY A O 1
ATOM 1998 N N . ILE A 1 261 ? -12.531 -14.516 -15.609 1 98.94 261 ILE A N 1
ATOM 1999 C CA . ILE A 1 261 ? -12.828 -13.859 -16.875 1 98.94 261 ILE A CA 1
ATOM 2000 C C . ILE A 1 261 ? -11.852 -14.352 -17.953 1 98.94 261 ILE A C 1
ATOM 2002 O O . ILE A 1 261 ? -10.695 -13.938 -17.984 1 98.94 261 ILE A O 1
ATOM 2006 N N . VAL A 1 262 ? -12.297 -15.141 -18.844 1 98.75 262 VAL A N 1
ATOM 2007 C CA . VAL A 1 262 ? -11.414 -15.844 -19.781 1 98.75 262 VAL A CA 1
ATOM 2008 C C . VAL A 1 262 ? -10.93 -14.875 -20.859 1 98.75 262 VAL A C 1
ATOM 2010 O O . VAL A 1 262 ? -9.898 -15.102 -21.484 1 98.75 262 VAL A O 1
ATOM 2013 N N . TYR A 1 263 ? -11.672 -13.836 -21.094 1 98.38 263 TYR A N 1
ATOM 2014 C CA . TYR A 1 263 ? -11.258 -12.703 -21.906 1 98.38 263 TYR A CA 1
ATOM 2015 C C . TYR A 1 263 ? -12.039 -11.445 -21.531 1 98.38 263 TYR A C 1
ATOM 2017 O O . TYR A 1 263 ? -13.266 -11.5 -21.375 1 98.38 263 TYR A O 1
ATOM 2025 N N . ASP A 1 264 ? -11.359 -10.328 -21.438 1 98.12 264 ASP A N 1
ATOM 2026 C CA . ASP A 1 264 ? -11.977 -9.094 -20.953 1 98.12 264 ASP A CA 1
ATOM 2027 C C . ASP A 1 264 ? -11.844 -7.973 -21.984 1 98.12 264 ASP A C 1
ATOM 2029 O O . ASP A 1 264 ? -10.781 -7.352 -22.094 1 98.12 264 ASP A O 1
ATOM 2033 N N . THR A 1 265 ? -12.906 -7.648 -22.641 1 97.31 265 THR A N 1
ATOM 2034 C CA . THR A 1 265 ? -12.906 -6.539 -23.578 1 97.31 265 THR A CA 1
ATOM 2035 C C . THR A 1 265 ? -13.125 -5.215 -22.859 1 97.31 265 THR A C 1
ATOM 2037 O O . THR A 1 265 ? -12.898 -4.145 -23.422 1 97.31 265 THR A O 1
ATOM 2040 N N . GLY A 1 266 ? -13.555 -5.285 -21.625 1 97.56 266 GLY A N 1
ATOM 2041 C CA . GLY A 1 266 ? -14.047 -4.117 -20.906 1 97.56 266 GLY A CA 1
ATOM 2042 C C . GLY A 1 266 ? -15.539 -3.906 -21.062 1 97.56 266 GLY A C 1
ATOM 2043 O O . GLY A 1 266 ? -16.125 -3.031 -20.406 1 97.56 266 GLY A O 1
ATOM 2044 N N . GLY A 1 267 ? -16.203 -4.789 -21.812 1 97.25 267 GLY A N 1
ATOM 2045 C CA . GLY A 1 267 ? -17.594 -4.527 -22.156 1 97.25 267 GLY A CA 1
ATOM 2046 C C . GLY A 1 267 ? -17.781 -3.246 -22.953 1 97.25 267 GLY A C 1
ATOM 2047 O O . GLY A 1 267 ? -17 -2.947 -23.844 1 97.25 267 GLY A O 1
ATOM 2048 N N . LEU A 1 268 ? -18.875 -2.547 -22.641 1 96.94 268 LEU A N 1
ATOM 2049 C CA . LEU A 1 268 ? -19.141 -1.315 -23.391 1 96.94 268 LEU A CA 1
ATOM 2050 C C . LEU A 1 268 ? -18.188 -0.207 -22.953 1 96.94 268 LEU A C 1
ATOM 2052 O O . LEU A 1 268 ? -18 0.779 -23.656 1 96.94 268 LEU A O 1
ATOM 2056 N N . SER A 1 269 ? -17.703 -0.298 -21.719 1 96.56 269 SER A N 1
ATOM 2057 C CA . SER A 1 269 ? -16.516 0.466 -21.375 1 96.56 269 SER A CA 1
ATOM 2058 C C . SER A 1 269 ? -15.25 -0.179 -21.938 1 96.56 269 SER A C 1
ATOM 2060 O O . SER A 1 269 ? -14.367 -0.595 -21.203 1 96.56 269 SER A O 1
ATOM 2062 N N . ILE A 1 270 ? -15.102 -0.107 -23.188 1 95.81 270 ILE A N 1
ATOM 2063 C CA . ILE A 1 270 ? -14.203 -0.949 -23.953 1 95.81 270 ILE A CA 1
ATOM 2064 C C . ILE A 1 270 ? -12.758 -0.512 -23.719 1 95.81 270 ILE A C 1
ATOM 2066 O O . ILE A 1 270 ? -12.469 0.684 -23.641 1 95.81 270 ILE A O 1
ATOM 2070 N N . LYS A 1 271 ? -11.859 -1.516 -23.547 1 94.12 271 LYS A N 1
ATOM 2071 C CA . LYS A 1 271 ? -10.438 -1.228 -23.391 1 94.12 271 LYS A CA 1
ATOM 2072 C C . LYS A 1 271 ? -9.852 -0.671 -24.688 1 94.12 271 LYS A C 1
ATOM 2074 O O . LYS A 1 271 ? -10.289 -1.038 -25.781 1 94.12 271 LYS A O 1
ATOM 2079 N N . ASP A 1 272 ? -8.859 0.189 -24.547 1 93.12 272 ASP A N 1
ATOM 2080 C CA . ASP A 1 272 ? -8.156 0.656 -25.734 1 93.12 272 ASP A CA 1
ATOM 2081 C C . ASP A 1 272 ? -7.297 -0.453 -26.344 1 93.12 272 ASP A C 1
ATOM 2083 O O . ASP A 1 272 ? -7.215 -1.551 -25.781 1 93.12 272 ASP A O 1
ATOM 2087 N N . LYS A 1 273 ? -6.754 -0.222 -27.484 1 91.38 273 LYS A N 1
ATOM 2088 C CA . LYS A 1 273 ? -6.066 -1.217 -28.297 1 91.38 273 LYS A CA 1
ATOM 2089 C C . LYS A 1 273 ? -4.918 -1.865 -27.531 1 91.38 273 LYS A C 1
ATOM 2091 O O . LYS A 1 273 ? -4.723 -3.08 -27.609 1 91.38 273 LYS A O 1
ATOM 2096 N N . LEU A 1 274 ? -4.148 -1.079 -26.75 1 89.31 274 LEU A N 1
ATOM 2097 C CA . LEU A 1 274 ? -2.959 -1.591 -26.078 1 89.31 274 LEU A CA 1
ATOM 2098 C C . LEU A 1 274 ? -3.342 -2.369 -24.828 1 89.31 274 LEU A C 1
ATOM 2100 O O . LEU A 1 274 ? -2.693 -3.359 -24.484 1 89.31 274 LEU A O 1
ATOM 2104 N N . ASN A 1 275 ? -4.461 -1.995 -24.234 1 91.19 275 ASN A N 1
ATOM 2105 C CA . ASN A 1 275 ? -4.875 -2.619 -22.984 1 91.19 275 ASN A CA 1
ATOM 2106 C C . ASN A 1 275 ? -5.742 -3.852 -23.234 1 91.19 275 ASN A C 1
ATOM 2108 O O . ASN A 1 275 ? -6.012 -4.621 -22.312 1 91.19 275 ASN A O 1
ATOM 2112 N N . MET A 1 276 ? -6.09 -4.098 -24.5 1 93.38 276 MET A N 1
ATOM 2113 C CA . MET A 1 276 ? -6.875 -5.273 -24.844 1 93.38 276 MET A CA 1
ATOM 2114 C C . MET A 1 276 ? -5.984 -6.508 -24.969 1 93.38 276 MET A C 1
ATOM 2116 O O . MET A 1 276 ? -6.422 -7.625 -24.688 1 93.38 276 MET A O 1
ATOM 2120 N N . VAL A 1 277 ? -4.762 -6.219 -25.359 1 93.75 277 VAL A N 1
ATOM 2121 C CA . VAL A 1 277 ? -3.807 -7.305 -25.562 1 93.75 277 VAL A CA 1
ATOM 2122 C C . VAL A 1 277 ? -3.443 -7.926 -24.219 1 93.75 277 VAL A C 1
ATOM 2124 O O . VAL A 1 277 ? -3.123 -7.211 -23.266 1 93.75 277 VAL A O 1
ATOM 2127 N N . GLY A 1 278 ? -3.533 -9.305 -24.078 1 94.62 278 GLY A N 1
ATOM 2128 C CA . GLY A 1 278 ? -3.127 -10.016 -22.875 1 94.62 278 GLY A CA 1
ATOM 2129 C C . GLY A 1 278 ? -4.273 -10.266 -21.906 1 94.62 278 GLY A C 1
ATOM 2130 O O . GLY A 1 278 ? -4.102 -10.945 -20.891 1 94.62 278 GLY A O 1
ATOM 2131 N N . MET A 1 279 ? -5.48 -9.844 -22.281 1 96.69 279 MET A N 1
ATOM 2132 C CA . MET A 1 279 ? -6.617 -9.953 -21.359 1 96.69 279 MET A CA 1
ATOM 2133 C C . MET A 1 279 ? -7.047 -11.406 -21.203 1 96.69 279 MET A C 1
ATOM 2135 O O . MET A 1 279 ? -7.91 -11.719 -20.375 1 96.69 279 MET A O 1
ATOM 2139 N N . LYS A 1 280 ? -6.426 -12.367 -21.953 1 96 280 LYS A N 1
ATOM 2140 C CA . LYS A 1 280 ? -6.605 -13.789 -21.672 1 96 280 LYS A CA 1
ATOM 2141 C C . LYS A 1 280 ? -6.191 -14.133 -20.25 1 96 280 LYS A C 1
ATOM 2143 O O . LYS A 1 280 ? -6.648 -15.125 -19.688 1 96 280 LYS A O 1
ATOM 2148 N N . ARG A 1 281 ? -5.332 -13.266 -19.688 1 97.69 281 ARG A N 1
ATOM 2149 C CA . ARG A 1 281 ? -4.762 -13.531 -18.359 1 97.69 281 ARG A CA 1
ATOM 2150 C C . ARG A 1 281 ? -5.762 -13.203 -17.266 1 97.69 281 ARG A C 1
ATOM 2152 O O . ARG A 1 281 ? -5.535 -13.516 -16.094 1 97.69 281 ARG A O 1
ATOM 2159 N N . ASP A 1 282 ? -6.922 -12.602 -17.672 1 98.44 282 ASP A N 1
ATOM 2160 C CA . ASP A 1 282 ? -7.879 -12.078 -16.703 1 98.44 282 ASP A CA 1
ATOM 2161 C C . ASP A 1 282 ? -8.617 -13.211 -15.992 1 98.44 282 ASP A C 1
ATOM 2163 O O . ASP A 1 282 ? -9.492 -12.961 -15.156 1 98.44 282 ASP A O 1
ATOM 2167 N N . CYS A 1 283 ? -8.289 -14.461 -16.25 1 98.81 283 CYS A N 1
ATOM 2168 C CA . CYS A 1 283 ? -8.836 -15.617 -15.539 1 98.81 283 CYS A CA 1
ATOM 2169 C C . CYS A 1 283 ? -7.82 -16.188 -14.555 1 98.81 283 CYS A C 1
ATOM 2171 O O . CYS A 1 283 ? -8.016 -17.266 -14.016 1 98.81 283 CYS A O 1
ATOM 2173 N N . GLY A 1 284 ? -6.699 -15.445 -14.336 1 98.81 284 GLY A N 1
ATOM 2174 C CA . GLY A 1 284 ? -5.594 -15.914 -13.508 1 98.81 284 GLY A CA 1
ATOM 2175 C C . GLY A 1 284 ? -6.008 -16.234 -12.086 1 98.81 284 GLY A C 1
ATOM 2176 O O . GLY A 1 284 ? -5.445 -17.141 -11.461 1 98.81 284 GLY A O 1
ATOM 2177 N N . GLY A 1 285 ? -6.992 -15.469 -11.523 1 98.94 285 GLY A N 1
ATOM 2178 C CA . GLY A 1 285 ? -7.492 -15.766 -10.188 1 98.94 285 GLY A CA 1
ATOM 2179 C C . GLY A 1 285 ? -8.07 -17.156 -10.07 1 98.94 285 GLY A C 1
ATOM 2180 O O . GLY A 1 285 ? -7.684 -17.922 -9.18 1 98.94 285 GLY A O 1
ATOM 2181 N N . ALA A 1 286 ? -8.969 -17.484 -10.961 1 98.94 286 ALA A N 1
ATOM 2182 C CA . ALA A 1 286 ? -9.594 -18.812 -10.961 1 98.94 286 ALA A CA 1
ATOM 2183 C C . ALA A 1 286 ? -8.562 -19.906 -11.266 1 98.94 286 ALA A C 1
ATOM 2185 O O . ALA A 1 286 ? -8.602 -20.984 -10.672 1 98.94 286 ALA A O 1
ATOM 2186 N N . ALA A 1 287 ? -7.648 -19.625 -12.211 1 98.94 287 ALA A N 1
ATOM 2187 C CA . ALA A 1 287 ? -6.598 -20.594 -12.539 1 98.94 287 ALA A CA 1
ATOM 2188 C C . ALA A 1 287 ? -5.73 -20.891 -11.312 1 98.94 287 ALA A C 1
ATOM 2190 O O . ALA A 1 287 ? -5.438 -22.047 -11.023 1 98.94 287 ALA A O 1
ATOM 2191 N N . GLY A 1 288 ? -5.301 -19.812 -10.641 1 98.94 288 GLY A N 1
ATOM 2192 C CA . GLY A 1 288 ? -4.52 -19.984 -9.43 1 98.94 288 GLY A CA 1
ATOM 2193 C C . GLY A 1 288 ? -5.246 -20.781 -8.359 1 98.94 288 GLY A C 1
ATOM 2194 O O . GLY A 1 288 ? -4.656 -21.641 -7.703 1 98.94 288 GLY A O 1
ATOM 2195 N N . ILE A 1 289 ? -6.508 -20.516 -8.18 1 98.94 289 ILE A N 1
ATOM 2196 C CA . ILE A 1 289 ? -7.312 -21.219 -7.184 1 98.94 289 ILE A CA 1
ATOM 2197 C C . ILE A 1 289 ? -7.445 -22.688 -7.574 1 98.94 289 ILE A C 1
ATOM 2199 O O . ILE A 1 289 ? -7.359 -23.578 -6.723 1 98.94 289 ILE A O 1
ATOM 2203 N N . LEU A 1 290 ? -7.715 -22.938 -8.859 1 98.94 290 LEU A N 1
ATOM 2204 C CA . LEU A 1 290 ? -7.816 -24.312 -9.312 1 98.94 290 LEU A CA 1
ATOM 2205 C C . LEU A 1 290 ? -6.535 -25.078 -9.008 1 98.94 290 LEU A C 1
ATOM 2207 O O . LEU A 1 290 ? -6.582 -26.203 -8.484 1 98.94 290 LEU A O 1
ATOM 2211 N N . GLY A 1 291 ? -5.406 -24.484 -9.375 1 98.94 291 GLY A N 1
ATOM 2212 C CA . GLY A 1 291 ? -4.129 -25.109 -9.055 1 98.94 291 GLY A CA 1
ATOM 2213 C C . GLY A 1 291 ? -3.914 -25.312 -7.57 1 98.94 291 GLY A C 1
ATOM 2214 O O . GLY A 1 291 ? -3.473 -26.375 -7.137 1 98.94 291 GLY A O 1
ATOM 2215 N N . ALA A 1 292 ? -4.195 -24.328 -6.789 1 98.94 292 ALA A N 1
ATOM 2216 C CA . ALA A 1 292 ? -4.008 -24.391 -5.344 1 98.94 292 ALA A CA 1
ATOM 2217 C C . ALA A 1 292 ? -4.895 -25.484 -4.73 1 98.94 292 ALA A C 1
ATOM 2219 O O . ALA A 1 292 ? -4.461 -26.203 -3.836 1 98.94 292 ALA A O 1
ATOM 2220 N N . PHE A 1 293 ? -6.141 -25.516 -5.16 1 98.94 293 PHE A N 1
ATOM 2221 C CA . PHE A 1 293 ? -7.066 -26.547 -4.691 1 98.94 293 PHE A CA 1
ATOM 2222 C C . PHE A 1 293 ? -6.508 -27.938 -4.953 1 98.94 293 PHE A C 1
ATOM 2224 O O . PHE A 1 293 ? -6.465 -28.781 -4.047 1 98.94 293 PHE A O 1
ATOM 2231 N N . ARG A 1 294 ? -6.082 -28.172 -6.199 1 98.94 294 ARG A N 1
ATOM 2232 C CA . ARG A 1 294 ? -5.508 -29.453 -6.57 1 98.94 294 ARG A CA 1
ATOM 2233 C C . ARG A 1 294 ? -4.324 -29.812 -5.68 1 98.94 294 ARG A C 1
ATOM 2235 O O . ARG A 1 294 ? -4.238 -30.922 -5.164 1 98.94 294 ARG A O 1
ATOM 2242 N N . SER A 1 295 ? -3.41 -28.844 -5.551 1 98.88 295 SER A N 1
ATOM 2243 C CA . SER A 1 295 ? -2.211 -29.078 -4.75 1 98.88 295 SER A CA 1
ATOM 2244 C C . SER A 1 295 ? -2.564 -29.359 -3.293 1 98.88 295 SER A C 1
ATOM 2246 O O . SER A 1 295 ? -2.004 -30.266 -2.68 1 98.88 295 SER A O 1
ATOM 2248 N N . ALA A 1 296 ? -3.463 -28.578 -2.721 1 98.81 296 ALA A N 1
ATOM 2249 C CA . ALA A 1 296 ? -3.855 -28.75 -1.323 1 98.81 296 ALA A CA 1
ATOM 2250 C C . ALA A 1 296 ? -4.449 -30.125 -1.083 1 98.81 296 ALA A C 1
ATOM 2252 O O . ALA A 1 296 ? -4.078 -30.812 -0.124 1 98.81 296 ALA A O 1
ATOM 2253 N N . VAL A 1 297 ? -5.371 -30.547 -1.956 1 98.81 297 VAL A N 1
ATOM 2254 C CA . VAL A 1 297 ? -6.031 -31.844 -1.8 1 98.81 297 VAL A CA 1
ATOM 2255 C C . VAL A 1 297 ? -5.008 -32.969 -1.94 1 98.81 297 VAL A C 1
ATOM 2257 O O . VAL A 1 297 ? -5.008 -33.906 -1.154 1 98.81 297 VAL A O 1
ATOM 2260 N N . LYS A 1 298 ? -4.086 -32.906 -2.924 1 98.44 298 LYS A N 1
ATOM 2261 C CA . LYS A 1 298 ? -3.057 -33.906 -3.145 1 98.44 298 LYS A CA 1
ATOM 2262 C C . LYS A 1 298 ? -2.129 -34.031 -1.939 1 98.44 298 LYS A C 1
ATOM 2264 O O . LYS A 1 298 ? -1.552 -35.094 -1.691 1 98.44 298 LYS A O 1
ATOM 2269 N N . ASN A 1 299 ? -2.023 -32.969 -1.155 1 98.19 299 ASN A N 1
ATOM 2270 C CA . ASN A 1 299 ? -1.127 -32.969 -0.004 1 98.19 299 ASN A CA 1
ATOM 2271 C C . ASN A 1 299 ? -1.878 -33.219 1.296 1 98.19 299 ASN A C 1
ATOM 2273 O O . ASN A 1 299 ? -1.369 -32.969 2.383 1 98.19 299 ASN A O 1
ATOM 2277 N N . GLY A 1 300 ? -3.102 -33.688 1.243 1 97.88 300 GLY A N 1
ATOM 2278 C CA . GLY A 1 300 ? -3.854 -34.156 2.4 1 97.88 300 GLY A CA 1
ATOM 2279 C C . GLY A 1 300 ? -4.441 -33.031 3.221 1 97.88 300 GLY A C 1
ATOM 2280 O O . GLY A 1 300 ? -4.246 -32.969 4.438 1 97.88 300 GLY A O 1
ATOM 2281 N N . PHE A 1 301 ? -5.168 -32.125 2.596 1 98.31 301 PHE A N 1
ATOM 2282 C CA . PHE A 1 301 ? -5.824 -31.031 3.312 1 98.31 301 PHE A CA 1
ATOM 2283 C C . PHE A 1 301 ? -6.82 -31.562 4.328 1 98.31 301 PHE A C 1
ATOM 2285 O O . PHE A 1 301 ? -7.586 -32.5 4.023 1 98.31 301 PHE A O 1
ATOM 2292 N N . LYS A 1 302 ? -6.906 -30.984 5.523 1 98.12 302 LYS A N 1
ATOM 2293 C CA . LYS A 1 302 ? -7.594 -31.625 6.637 1 98.12 302 LYS A CA 1
ATOM 2294 C C . LYS A 1 302 ? -8.992 -31.047 6.832 1 98.12 302 LYS A C 1
ATOM 2296 O O . LYS A 1 302 ? -9.828 -31.656 7.508 1 98.12 302 LYS A O 1
ATOM 2301 N N . GLU A 1 303 ? -9.32 -29.906 6.273 1 98.44 303 GLU A N 1
ATOM 2302 C CA . GLU A 1 303 ? -10.609 -29.234 6.441 1 98.44 303 GLU A CA 1
ATOM 2303 C C . GLU A 1 303 ? -11.422 -29.281 5.148 1 98.44 303 GLU A C 1
ATOM 2305 O O . GLU A 1 303 ? -10.898 -29.625 4.09 1 98.44 303 GLU A O 1
ATOM 2310 N N . ASN A 1 304 ? -12.781 -28.953 5.312 1 98.81 304 ASN A N 1
ATOM 2311 C CA . ASN A 1 304 ? -13.555 -28.781 4.09 1 98.81 304 ASN A CA 1
ATOM 2312 C C . ASN A 1 304 ? -13 -27.656 3.225 1 98.81 304 ASN A C 1
ATOM 2314 O O . ASN A 1 304 ? -12.734 -26.547 3.721 1 98.81 304 ASN A O 1
ATOM 2318 N N . LEU A 1 305 ? -12.695 -28 2.002 1 98.88 305 LEU A N 1
ATOM 2319 C CA . LEU A 1 305 ? -12.164 -27.016 1.066 1 98.88 305 LEU A CA 1
ATOM 2320 C C . LEU A 1 305 ? -13.039 -26.922 -0.179 1 98.88 305 LEU A C 1
ATOM 2322 O O . LEU A 1 305 ? -13.359 -27.938 -0.797 1 98.88 305 LEU A O 1
ATOM 2326 N N . PHE A 1 306 ? -13.461 -25.688 -0.466 1 98.94 306 PHE A N 1
ATOM 2327 C CA . PHE A 1 306 ? -14.266 -25.438 -1.656 1 98.94 306 PHE A CA 1
ATOM 2328 C C . PHE A 1 306 ? -13.539 -24.516 -2.617 1 98.94 306 PHE A C 1
ATOM 2330 O O . PHE A 1 306 ? -13.047 -23.453 -2.217 1 98.94 306 PHE A O 1
ATOM 2337 N N . GLY A 1 307 ? -13.289 -24.953 -3.84 1 98.94 307 GLY A N 1
ATOM 2338 C CA . GLY A 1 307 ? -12.922 -24.047 -4.922 1 98.94 307 GLY A CA 1
ATOM 2339 C C . GLY A 1 307 ? -14.117 -23.484 -5.664 1 98.94 307 GLY A C 1
ATOM 2340 O O . GLY A 1 307 ? -14.914 -24.234 -6.234 1 98.94 307 GLY A O 1
ATOM 2341 N N . VAL A 1 308 ? -14.352 -22.156 -5.605 1 99 308 VAL A N 1
ATOM 2342 C CA . VAL A 1 308 ? -15.453 -21.484 -6.277 1 99 308 VAL A CA 1
ATOM 2343 C C . VAL A 1 308 ? -14.922 -20.688 -7.469 1 99 308 VAL A C 1
ATOM 2345 O O . VAL A 1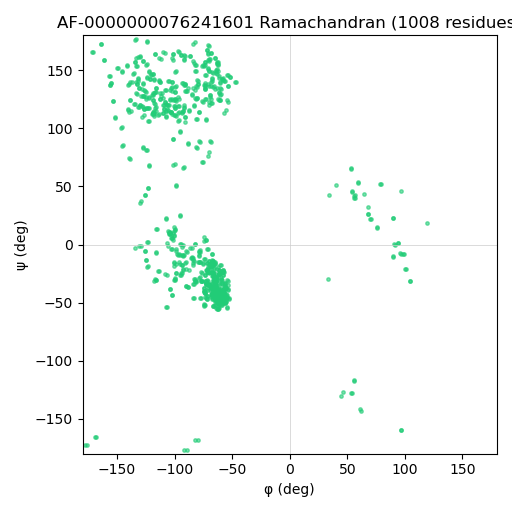 308 ? -14.109 -19.781 -7.305 1 99 308 VAL A O 1
ATOM 2348 N N . PHE A 1 309 ? -15.336 -21.047 -8.656 1 99 309 PHE A N 1
ATOM 2349 C CA . PHE A 1 309 ? -14.828 -20.469 -9.883 1 99 309 PHE A CA 1
ATOM 2350 C C . PHE A 1 309 ? -15.898 -19.609 -10.555 1 99 309 PHE A C 1
ATOM 2352 O O . PHE A 1 309 ? -16.938 -20.125 -10.969 1 99 309 PHE A O 1
ATOM 2359 N N . CYS A 1 310 ? -15.688 -18.312 -10.609 1 99 310 CYS A N 1
ATOM 2360 C CA . CYS A 1 310 ? -16.609 -17.359 -11.227 1 99 310 CYS A CA 1
ATOM 2361 C C . CYS A 1 310 ? -16.203 -17.062 -12.664 1 99 310 CYS A C 1
ATOM 2363 O O . CYS A 1 310 ? -15.414 -16.156 -12.914 1 99 310 CYS A O 1
ATOM 2365 N N . LEU A 1 311 ? -16.844 -17.766 -13.602 1 98.94 311 LEU A N 1
ATOM 2366 C CA . LEU A 1 311 ? -16.359 -17.797 -14.977 1 98.94 311 LEU A CA 1
ATOM 2367 C C . LEU A 1 311 ? -17.266 -16.984 -15.891 1 98.94 311 LEU A C 1
ATOM 2369 O O . LEU A 1 311 ? -18.5 -17.094 -15.82 1 98.94 311 LEU A O 1
ATOM 2373 N N . ALA A 1 312 ? -16.703 -16.156 -16.719 1 98.94 312 ALA A N 1
ATOM 2374 C CA . ALA A 1 312 ? -17.422 -15.406 -17.734 1 98.94 312 ALA A CA 1
ATOM 2375 C C . ALA A 1 312 ? -16.469 -14.906 -18.812 1 98.94 312 ALA A C 1
ATOM 2377 O O . ALA A 1 312 ? -15.25 -15.008 -18.672 1 98.94 312 ALA A O 1
ATOM 2378 N N . GLU A 1 313 ? -16.906 -14.602 -19.922 1 98.56 313 GLU A N 1
ATOM 2379 C CA . GLU A 1 313 ? -16.266 -13.742 -20.906 1 98.56 313 GLU A CA 1
ATOM 2380 C C . GLU A 1 313 ? -16.969 -12.383 -21 1 98.56 313 GLU A C 1
ATOM 2382 O O . GLU A 1 313 ? -18.188 -12.312 -21.172 1 98.56 313 GLU A O 1
ATOM 2387 N N . ASN A 1 314 ? -16.203 -11.297 -20.734 1 98.56 314 ASN A N 1
ATOM 2388 C CA . ASN A 1 314 ? -16.766 -9.961 -20.859 1 98.56 314 ASN A CA 1
ATOM 2389 C C . ASN A 1 314 ? -16.766 -9.492 -22.312 1 98.56 314 ASN A C 1
ATOM 2391 O O . ASN A 1 314 ? -15.906 -8.695 -22.719 1 98.56 314 ASN A O 1
ATOM 2395 N N . ALA A 1 315 ? -17.781 -9.922 -22.969 1 97.5 315 ALA A N 1
ATOM 2396 C CA . ALA A 1 315 ? -17.875 -9.719 -24.422 1 97.5 315 ALA A CA 1
ATOM 2397 C C . ALA A 1 315 ? -18.812 -8.562 -24.75 1 97.5 315 ALA A C 1
ATOM 2399 O O . ALA A 1 315 ? -19.625 -8.156 -23.922 1 97.5 315 ALA A O 1
ATOM 2400 N N . VAL A 1 316 ? -18.609 -8.031 -25.969 1 97 316 VAL A N 1
ATOM 2401 C CA . VAL A 1 316 ? -19.5 -6.98 -26.469 1 97 316 VAL A CA 1
ATOM 2402 C C . VAL A 1 316 ? -20.484 -7.562 -27.469 1 97 316 VAL A C 1
ATOM 2404 O O . VAL A 1 316 ? -20.094 -8.352 -28.344 1 97 316 VAL A O 1
ATOM 2407 N N . GLY A 1 317 ? -21.703 -7.262 -27.312 1 96.31 317 GLY A N 1
ATOM 2408 C CA . GLY A 1 317 ? -22.781 -7.695 -28.172 1 96.31 317 GLY A CA 1
ATOM 2409 C C . GLY A 1 317 ? -24.125 -7.109 -27.797 1 96.31 317 GLY A C 1
ATOM 2410 O O . GLY A 1 317 ? -24.203 -6.215 -26.953 1 96.31 317 GLY A O 1
ATOM 2411 N N . PRO A 1 318 ? -25.188 -7.531 -28.406 1 95.44 318 PRO A N 1
ATOM 2412 C CA . PRO A 1 318 ? -26.516 -6.965 -28.172 1 95.44 318 PRO A CA 1
ATOM 2413 C C . PRO A 1 318 ? -26.984 -7.129 -26.719 1 95.44 318 PRO A C 1
ATOM 2415 O O . PRO A 1 318 ? -27.766 -6.316 -26.219 1 95.44 318 PRO A O 1
ATOM 2418 N N . GLU A 1 319 ? -26.375 -8.109 -26.078 1 95.94 319 GLU A N 1
ATOM 2419 C CA . GLU A 1 319 ? -26.844 -8.398 -24.719 1 95.94 319 GLU A CA 1
ATOM 2420 C C . GLU A 1 319 ? -25.875 -7.852 -23.672 1 95.94 319 GLU A C 1
ATOM 2422 O O . GLU A 1 319 ? -26 -8.156 -22.484 1 95.94 319 GLU A O 1
ATOM 2427 N N . SER A 1 320 ? -24.953 -7.074 -24.109 1 96.94 320 SER A N 1
ATOM 2428 C CA . SER A 1 320 ? -23.922 -6.562 -23.203 1 96.94 320 SER A CA 1
ATOM 2429 C C . SER A 1 320 ? -24.547 -5.777 -22.062 1 96.94 320 SER A C 1
ATOM 2431 O O . SER A 1 320 ? -25.516 -5.055 -22.25 1 96.94 320 SER A O 1
ATOM 2433 N N . ALA A 1 321 ? -23.891 -5.977 -20.828 1 96.38 321 ALA A N 1
ATOM 2434 C CA . ALA A 1 321 ? -24.219 -5.074 -19.734 1 96.38 321 ALA A CA 1
ATOM 2435 C C . ALA A 1 321 ? -23.906 -3.627 -20.094 1 96.38 321 ALA A C 1
ATOM 2437 O O . ALA A 1 321 ? -22.891 -3.346 -20.734 1 96.38 321 ALA A O 1
ATOM 2438 N N . ARG A 1 322 ? -24.875 -2.658 -19.797 1 96.69 322 ARG A N 1
ATOM 2439 C CA . ARG A 1 322 ? -24.688 -1.241 -20.094 1 96.69 322 ARG A CA 1
ATOM 2440 C C . ARG A 1 322 ? -24.375 -0.459 -18.812 1 96.69 322 ARG A C 1
ATOM 2442 O O . ARG A 1 322 ? -24.891 -0.762 -17.75 1 96.69 322 ARG A O 1
ATOM 2449 N N . PRO A 1 323 ? -23.453 0.481 -18.984 1 96.88 323 PRO A N 1
ATOM 2450 C CA . PRO A 1 323 ? -23.531 1.471 -17.906 1 96.88 323 PRO A CA 1
ATOM 2451 C C . PRO A 1 323 ? -24.969 1.938 -17.641 1 96.88 323 PRO A C 1
ATOM 2453 O O . PRO A 1 323 ? -25.75 2.098 -18.578 1 96.88 323 PRO A O 1
ATOM 2456 N N . ASP A 1 324 ? -25.297 2.109 -16.344 1 96.44 324 ASP A N 1
ATOM 2457 C CA . ASP A 1 324 ? -26.609 2.568 -15.891 1 96.44 324 ASP A CA 1
ATOM 2458 C C . ASP A 1 324 ? -27.547 1.393 -15.664 1 96.44 324 ASP A C 1
ATOM 2460 O O . ASP A 1 324 ? -28.641 1.56 -15.102 1 96.44 324 ASP A O 1
ATOM 2464 N N . ASP A 1 325 ? -27.188 0.174 -16.078 1 97.94 325 ASP A N 1
ATOM 2465 C CA . ASP A 1 325 ? -27.938 -1 -15.641 1 97.94 325 ASP A CA 1
ATOM 2466 C C . ASP A 1 325 ? -27.859 -1.177 -14.133 1 97.94 325 ASP A C 1
ATOM 2468 O O . ASP A 1 325 ? -26.969 -0.63 -13.484 1 97.94 325 ASP A O 1
ATOM 2472 N N . VAL A 1 326 ? -28.828 -1.812 -13.57 1 98.5 326 VAL A N 1
ATOM 2473 C CA . VAL A 1 326 ? -28.781 -2.234 -12.172 1 98.5 326 VAL A CA 1
ATOM 2474 C C . VAL A 1 326 ? -28.812 -3.76 -12.094 1 98.5 326 VAL A C 1
ATOM 2476 O O . VAL A 1 326 ? -29.766 -4.387 -12.57 1 98.5 326 VAL A O 1
ATOM 2479 N N . HIS A 1 327 ? -27.797 -4.379 -11.57 1 98.31 327 HIS A N 1
ATOM 2480 C CA . HIS A 1 327 ? -27.719 -5.824 -11.383 1 98.31 327 HIS A CA 1
ATOM 2481 C C . HIS A 1 327 ? -28.188 -6.223 -9.992 1 98.31 327 HIS A C 1
ATOM 2483 O O . HIS A 1 327 ? -27.922 -5.523 -9.016 1 98.31 327 HIS A O 1
ATOM 2489 N N . HIS A 1 328 ? -28.922 -7.293 -9.938 1 98 328 HIS A N 1
ATOM 2490 C CA . HIS A 1 328 ? -29.266 -7.93 -8.672 1 98 328 HIS A CA 1
ATOM 2491 C C . HIS A 1 328 ? -28.281 -9.039 -8.32 1 98 328 HIS A C 1
ATOM 2493 O O . HIS A 1 328 ? -28.219 -10.062 -9 1 98 328 HIS A O 1
ATOM 2499 N N . MET A 1 329 ? -27.547 -8.82 -7.254 1 97.81 329 MET A N 1
ATOM 2500 C CA . MET A 1 329 ? -26.469 -9.727 -6.883 1 97.81 329 MET A CA 1
ATOM 2501 C C . MET A 1 329 ? -26.984 -10.875 -6.023 1 97.81 329 MET A C 1
ATOM 2503 O O . MET A 1 329 ? -28.047 -10.766 -5.41 1 97.81 329 MET A O 1
ATOM 2507 N N . TYR A 1 330 ? -26.188 -11.883 -5.965 1 98.06 330 TYR A N 1
ATOM 2508 C CA . TYR A 1 330 ? -26.578 -13.039 -5.16 1 98.06 330 TYR A CA 1
ATOM 2509 C C . TYR A 1 330 ? -26.672 -12.672 -3.686 1 98.06 330 TYR A C 1
ATOM 2511 O O . TYR A 1 330 ? -27.438 -13.281 -2.936 1 98.06 330 TYR A O 1
ATOM 2519 N N . SER A 1 331 ? -25.953 -11.734 -3.205 1 96.25 331 SER A N 1
ATOM 2520 C CA . SER A 1 331 ? -25.953 -11.258 -1.824 1 96.25 331 SER A CA 1
ATOM 2521 C C . SER A 1 331 ? -27.266 -10.602 -1.455 1 96.25 331 SER A C 1
ATOM 2523 O O . SER A 1 331 ? -27.562 -10.391 -0.274 1 96.25 331 SER A O 1
ATOM 2525 N N . GLY A 1 332 ? -28.078 -10.211 -2.434 1 96.06 332 GLY A N 1
ATOM 2526 C CA . GLY A 1 332 ? -29.297 -9.445 -2.221 1 96.06 332 GLY A CA 1
ATOM 2527 C C . GLY A 1 332 ? -29.109 -7.965 -2.471 1 96.06 332 GLY A C 1
ATOM 2528 O O . GLY A 1 332 ? -30.094 -7.227 -2.588 1 96.06 332 GLY A O 1
ATOM 2529 N N . LEU A 1 333 ? -27.906 -7.52 -2.67 1 96.19 333 LEU A N 1
ATOM 2530 C CA . LEU A 1 333 ? -27.625 -6.113 -2.941 1 96.19 333 LEU A CA 1
ATOM 2531 C C . LEU A 1 333 ? -27.859 -5.789 -4.414 1 96.19 333 LEU A C 1
ATOM 2533 O O . LEU A 1 333 ? -27.719 -6.66 -5.273 1 96.19 333 LEU A O 1
ATOM 2537 N N . THR A 1 334 ? -28.25 -4.57 -4.684 1 97.94 334 THR A N 1
ATOM 2538 C CA . THR A 1 334 ? -28.359 -4.07 -6.051 1 97.94 334 THR A CA 1
ATOM 2539 C C . THR A 1 334 ? -27.172 -3.182 -6.395 1 97.94 334 THR A C 1
ATOM 2541 O O . THR A 1 334 ? -26.672 -2.432 -5.547 1 97.94 334 THR A O 1
ATOM 2544 N N . VAL A 1 335 ? -26.703 -3.342 -7.602 1 98.38 335 VAL A N 1
ATOM 2545 C CA . VAL A 1 335 ? -25.5 -2.625 -8.008 1 98.38 335 VAL A CA 1
ATOM 2546 C C . VAL A 1 335 ? -25.781 -1.854 -9.305 1 98.38 335 VAL A C 1
ATOM 2548 O O . VAL A 1 335 ? -26.078 -2.451 -10.336 1 98.38 335 VAL A O 1
ATOM 2551 N N . GLU A 1 336 ? -25.703 -0.529 -9.234 1 98.75 336 GLU A N 1
ATOM 2552 C CA . GLU A 1 336 ? -25.719 0.327 -10.414 1 98.75 336 GLU A CA 1
ATOM 2553 C C . GLU A 1 336 ? -24.375 0.281 -11.148 1 98.75 336 GLU A C 1
ATOM 2555 O O . GLU A 1 336 ? -23.328 0.595 -10.562 1 98.75 336 GLU A O 1
ATOM 2560 N N . ILE A 1 337 ? -24.453 -0.103 -12.445 1 98.62 337 ILE A N 1
ATOM 2561 C CA . ILE A 1 337 ? -23.219 -0.266 -13.203 1 98.62 337 ILE A CA 1
ATOM 2562 C C . ILE A 1 337 ? -22.75 1.088 -13.742 1 98.62 337 ILE A C 1
ATOM 2564 O O . ILE A 1 337 ? -23.469 1.728 -14.516 1 98.62 337 ILE A O 1
ATOM 2568 N N . ASN A 1 338 ? -21.578 1.519 -13.352 1 98.44 338 ASN A N 1
ATOM 2569 C CA . ASN A 1 338 ? -21.047 2.754 -13.914 1 98.44 338 ASN A CA 1
ATOM 2570 C C . ASN A 1 338 ? -19.781 2.498 -14.711 1 98.44 338 ASN A C 1
ATOM 2572 O O . ASN A 1 338 ? -19.25 3.408 -15.352 1 98.44 338 ASN A O 1
ATOM 2576 N N . ASN A 1 339 ? -19.234 1.26 -14.695 1 98.38 339 ASN A N 1
ATOM 2577 C CA . ASN A 1 339 ? -18.062 0.848 -15.453 1 98.38 339 ASN A CA 1
ATOM 2578 C C . ASN A 1 339 ? -18.094 -0.644 -15.773 1 98.38 339 ASN A C 1
ATOM 2580 O O . ASN A 1 339 ? -17.828 -1.477 -14.898 1 98.38 339 ASN A O 1
ATOM 2584 N N . THR A 1 340 ? -18.297 -1.037 -17 1 98.38 340 THR A N 1
ATOM 2585 C CA . THR A 1 340 ? -18.438 -2.434 -17.391 1 98.38 340 THR A CA 1
ATOM 2586 C C . THR A 1 340 ? -17.078 -3.111 -17.469 1 98.38 340 THR A C 1
ATOM 2588 O O . THR A 1 340 ? -16.984 -4.328 -17.641 1 98.38 340 THR A O 1
ATOM 2591 N N . ASP A 1 341 ? -15.953 -2.287 -17.375 1 97.88 341 ASP A N 1
ATOM 2592 C CA . ASP A 1 341 ? -14.602 -2.824 -17.281 1 97.88 341 ASP A CA 1
ATOM 2593 C C . ASP A 1 341 ? -14.227 -3.162 -15.844 1 97.88 341 ASP A C 1
ATOM 2595 O O . ASP A 1 341 ? -13.117 -3.623 -15.578 1 97.88 341 ASP A O 1
ATOM 2599 N N . ALA A 1 342 ? -15.078 -2.895 -14.914 1 98.19 342 ALA A N 1
ATOM 2600 C CA . ALA A 1 342 ? -14.961 -3.357 -13.531 1 98.19 342 ALA A CA 1
ATOM 2601 C C . ALA A 1 342 ? -15.82 -4.598 -13.297 1 98.19 342 ALA A C 1
ATOM 2603 O O . ALA A 1 342 ? -16.609 -4.645 -12.344 1 98.19 342 ALA A O 1
ATOM 2604 N N . GLU A 1 343 ? -15.695 -5.594 -14.141 1 98.12 343 GLU A N 1
ATOM 2605 C CA . GLU A 1 343 ? -16.547 -6.781 -14.195 1 98.12 343 GLU A CA 1
ATOM 2606 C C . GLU A 1 343 ? -16.109 -7.82 -13.172 1 98.12 343 GLU A C 1
ATOM 2608 O O . GLU A 1 343 ? -16.922 -8.594 -12.672 1 98.12 343 GLU A O 1
ATOM 2613 N N . GLY A 1 344 ? -14.773 -7.914 -12.836 1 98.56 344 GLY A N 1
ATOM 2614 C CA . GLY A 1 344 ? -14.227 -8.93 -11.945 1 98.56 344 GLY A CA 1
ATOM 2615 C C . GLY A 1 344 ? -14.852 -8.914 -10.562 1 98.56 344 GLY A C 1
ATOM 2616 O O . GLY A 1 344 ? -15.141 -9.969 -10 1 98.56 344 GLY A O 1
ATOM 2617 N N . ARG A 1 345 ? -15.047 -7.707 -10.039 1 98.56 345 ARG A N 1
ATOM 2618 C CA . ARG A 1 345 ? -15.594 -7.605 -8.688 1 98.56 345 ARG A CA 1
ATOM 2619 C C . ARG A 1 345 ? -17.078 -7.973 -8.672 1 98.56 345 ARG A C 1
ATOM 2621 O O . ARG A 1 345 ? -17.609 -8.398 -7.648 1 98.56 345 ARG A O 1
ATOM 2628 N N . LEU A 1 346 ? -17.781 -7.895 -9.828 1 98.81 346 LEU A N 1
ATOM 2629 C CA . LEU A 1 346 ? -19.188 -8.312 -9.922 1 98.81 346 LEU A CA 1
ATOM 2630 C C . LEU A 1 346 ? -19.297 -9.828 -9.859 1 98.81 346 LEU A C 1
ATOM 2632 O O . LEU A 1 346 ? -20.125 -10.367 -9.109 1 98.81 346 LEU A O 1
ATOM 2636 N N . VAL A 1 347 ? -18.438 -10.547 -10.656 1 98.94 347 VAL A N 1
ATOM 2637 C CA . VAL A 1 347 ? -18.547 -12 -10.656 1 98.94 347 VAL A CA 1
ATOM 2638 C C . VAL A 1 347 ? -18.109 -12.547 -9.297 1 98.94 347 VAL A C 1
ATOM 2640 O O . VAL A 1 347 ? -18.703 -13.484 -8.773 1 98.94 347 VAL A O 1
ATOM 2643 N N . LEU A 1 348 ? -17.094 -11.93 -8.68 1 98.88 348 LEU A N 1
ATOM 2644 C CA . LEU A 1 348 ? -16.625 -12.383 -7.375 1 98.88 348 LEU A CA 1
ATOM 2645 C C . LEU A 1 348 ? -17.641 -12.031 -6.285 1 98.88 348 LEU A C 1
ATOM 2647 O O . LEU A 1 348 ? -17.75 -12.75 -5.289 1 98.88 348 LEU A O 1
ATOM 2651 N N . GLY A 1 349 ? -18.344 -10.867 -6.465 1 98.56 349 GLY A N 1
ATOM 2652 C CA . GLY A 1 349 ? -19.406 -10.57 -5.52 1 98.56 349 GLY A CA 1
ATOM 2653 C C . GLY A 1 349 ? -20.406 -11.703 -5.359 1 98.56 349 GLY A C 1
ATOM 2654 O O . GLY A 1 349 ? -20.781 -12.055 -4.238 1 98.56 349 GLY A O 1
ATOM 2655 N N . ASP A 1 350 ? -20.859 -12.289 -6.488 1 98.75 350 ASP A N 1
ATOM 2656 C CA . ASP A 1 350 ? -21.734 -13.461 -6.445 1 98.75 350 ASP A CA 1
ATOM 2657 C C . ASP A 1 350 ? -21.016 -14.656 -5.828 1 98.75 350 ASP A C 1
ATOM 2659 O O . ASP A 1 350 ? -21.609 -15.398 -5.043 1 98.75 350 ASP A O 1
ATOM 2663 N N . GLY A 1 351 ? -19.734 -14.836 -6.18 1 98.81 351 GLY A N 1
ATOM 2664 C CA . GLY A 1 351 ? -18.969 -15.977 -5.707 1 98.81 351 GLY A CA 1
ATOM 2665 C C . GLY A 1 351 ? -18.797 -16 -4.199 1 98.81 351 GLY A C 1
ATOM 2666 O O . GLY A 1 351 ? -19.031 -17.031 -3.562 1 98.81 351 GLY A O 1
ATOM 2667 N N . VAL A 1 352 ? -18.422 -14.859 -3.611 1 98.56 352 VAL A N 1
ATOM 2668 C CA . VAL A 1 352 ? -18.172 -14.82 -2.174 1 98.56 352 VAL A CA 1
ATOM 2669 C C . VAL A 1 352 ? -19.5 -14.898 -1.417 1 98.56 352 VAL A C 1
ATOM 2671 O O . VAL A 1 352 ? -19.562 -15.477 -0.328 1 98.56 352 VAL A O 1
ATOM 2674 N N . ALA A 1 353 ? -20.547 -14.312 -1.989 1 98.06 353 ALA A N 1
ATOM 2675 C CA . ALA A 1 353 ? -21.875 -14.469 -1.384 1 98.06 353 ALA A CA 1
ATOM 2676 C C . ALA A 1 353 ? -22.281 -15.938 -1.348 1 98.06 353 ALA A C 1
ATOM 2678 O O . ALA A 1 353 ? -22.828 -16.406 -0.342 1 98.06 353 ALA A O 1
ATOM 2679 N N . PHE A 1 354 ? -22.109 -16.656 -2.486 1 98.5 354 PHE A N 1
ATOM 2680 C CA . PHE A 1 354 ? -22.406 -18.078 -2.553 1 98.5 354 PHE A CA 1
ATOM 2681 C C . PHE A 1 354 ? -21.594 -18.844 -1.509 1 98.5 354 PHE A C 1
ATOM 2683 O O . PHE A 1 354 ? -22.125 -19.734 -0.837 1 98.5 354 PHE A O 1
ATOM 2690 N N . ALA A 1 355 ? -20.281 -18.531 -1.385 1 98.56 355 ALA A N 1
ATOM 2691 C CA . ALA A 1 355 ? -19.406 -19.172 -0.405 1 98.56 355 ALA A CA 1
ATOM 2692 C C . ALA A 1 355 ? -19.969 -19.031 1.006 1 98.56 355 ALA A C 1
ATOM 2694 O O . ALA A 1 355 ? -19.953 -20 1.782 1 98.56 355 ALA A O 1
ATOM 2695 N N . LYS A 1 356 ? -20.453 -17.875 1.324 1 97.38 356 LYS A N 1
ATOM 2696 C CA . LYS A 1 356 ? -20.984 -17.625 2.66 1 97.38 356 LYS A CA 1
ATOM 2697 C C . LYS A 1 356 ? -22.328 -18.312 2.844 1 97.38 356 LYS A C 1
ATOM 2699 O O . LYS A 1 356 ? -22.531 -19.062 3.803 1 97.38 356 LYS A O 1
ATOM 2704 N N . LYS A 1 357 ? -23.297 -18.094 1.909 1 96.44 357 LYS A N 1
ATOM 2705 C CA . LYS A 1 357 ? -24.688 -18.516 2.068 1 96.44 357 LYS A CA 1
ATOM 2706 C C . LYS A 1 357 ? -24.828 -20.031 1.876 1 96.44 357 LYS A C 1
ATOM 2708 O O . LYS A 1 357 ? -25.438 -20.703 2.697 1 96.44 357 LYS A O 1
ATOM 2713 N N . ASP A 1 358 ? -24.328 -20.531 0.784 1 98 358 ASP A N 1
ATOM 2714 C CA . ASP A 1 358 ? -24.594 -21.922 0.39 1 98 358 ASP A CA 1
ATOM 2715 C C . ASP A 1 358 ? -23.562 -22.859 0.994 1 98 358 ASP A C 1
ATOM 2717 O O . ASP A 1 358 ? -23.891 -23.984 1.399 1 98 358 ASP A O 1
ATOM 2721 N N . LEU A 1 359 ? -22.281 -22.406 1.092 1 98.31 359 LEU A N 1
ATOM 2722 C CA . LEU A 1 359 ? -21.219 -23.297 1.559 1 98.31 359 LEU A CA 1
ATOM 2723 C C . LEU A 1 359 ? -20.953 -23.078 3.045 1 98.31 359 LEU A C 1
ATOM 2725 O O . LEU A 1 359 ? -20.188 -23.844 3.658 1 98.31 359 LEU A O 1
ATOM 2729 N N . GLN A 1 360 ? -21.547 -22.047 3.613 1 97.5 360 GLN A N 1
ATOM 2730 C CA . GLN A 1 360 ? -21.375 -21.734 5.027 1 97.5 360 GLN A CA 1
ATOM 2731 C C . GLN A 1 360 ? -19.891 -21.609 5.395 1 97.5 360 GLN A C 1
ATOM 2733 O O . GLN A 1 360 ? -19.453 -22.203 6.379 1 97.5 360 GLN A O 1
ATOM 2738 N N . ALA A 1 361 ? -19.141 -20.906 4.602 1 97.75 361 ALA A N 1
ATOM 2739 C CA . ALA A 1 361 ? -17.703 -20.812 4.766 1 97.75 361 ALA A CA 1
ATOM 2740 C C . ALA A 1 361 ? -17.344 -20 6.016 1 97.75 361 ALA A C 1
ATOM 2742 O O . ALA A 1 361 ? -17.969 -18.984 6.305 1 97.75 361 ALA A O 1
ATOM 2743 N N . ASP A 1 362 ? -16.359 -20.5 6.801 1 97.25 362 ASP A N 1
ATOM 2744 C CA . ASP A 1 362 ? -15.758 -19.797 7.926 1 97.25 362 ASP A CA 1
ATOM 2745 C C . ASP A 1 362 ? -14.656 -18.844 7.453 1 97.25 362 ASP A C 1
ATOM 2747 O O . ASP A 1 362 ? -14.391 -17.828 8.094 1 97.25 362 ASP A O 1
ATOM 2751 N N . VAL A 1 363 ? -14 -19.266 6.438 1 98.12 363 VAL A N 1
ATOM 2752 C CA . VAL A 1 363 ? -12.922 -18.5 5.809 1 98.12 363 VAL A CA 1
ATOM 2753 C C . VAL A 1 363 ? -13.188 -18.375 4.309 1 98.12 363 VAL A C 1
ATOM 2755 O O . VAL A 1 363 ? -13.484 -19.359 3.637 1 98.12 363 VAL A O 1
ATOM 2758 N N . ILE A 1 364 ? -13.156 -17.172 3.811 1 98.44 364 ILE A N 1
ATOM 2759 C CA . ILE A 1 364 ? -13.344 -16.906 2.389 1 98.44 364 ILE A CA 1
ATOM 2760 C C . ILE A 1 364 ? -12.125 -16.172 1.838 1 98.44 364 ILE A C 1
ATOM 2762 O O . ILE A 1 364 ? -11.781 -15.078 2.316 1 98.44 364 ILE A O 1
ATOM 2766 N N . VAL A 1 365 ? -11.422 -16.766 0.917 1 98.88 365 VAL A N 1
ATOM 2767 C CA . VAL A 1 365 ? -10.352 -16.109 0.168 1 98.88 365 VAL A CA 1
ATOM 2768 C C . VAL A 1 365 ? -10.805 -15.859 -1.271 1 98.88 365 VAL A C 1
ATOM 2770 O O . VAL A 1 365 ? -11.266 -16.781 -1.948 1 98.88 365 VAL A O 1
ATOM 2773 N N . ASP A 1 366 ? -10.781 -14.68 -1.677 1 98.88 366 ASP A N 1
ATOM 2774 C CA . ASP A 1 366 ? -10.977 -14.453 -3.105 1 98.88 366 ASP A CA 1
ATOM 2775 C C . ASP A 1 366 ? -9.703 -13.914 -3.756 1 98.88 366 ASP A C 1
ATOM 2777 O O . ASP A 1 366 ? -8.961 -13.156 -3.135 1 98.88 366 ASP A O 1
ATOM 2781 N N . MET A 1 367 ? -9.414 -14.375 -4.906 1 98.94 367 MET A N 1
ATOM 2782 C CA . MET A 1 367 ? -8.219 -14.016 -5.668 1 98.94 367 MET A CA 1
ATOM 2783 C C . MET A 1 367 ? -8.578 -13.633 -7.098 1 98.94 367 MET A C 1
ATOM 2785 O O . MET A 1 367 ? -9.406 -14.297 -7.734 1 98.94 367 MET A O 1
ATOM 2789 N N . ALA A 1 368 ? -7.953 -12.508 -7.547 1 98.88 368 ALA A N 1
ATOM 2790 C CA . ALA A 1 368 ? -8.398 -11.977 -8.828 1 98.88 368 ALA A CA 1
ATOM 2791 C C . ALA A 1 368 ? -7.305 -11.148 -9.492 1 98.88 368 ALA A C 1
ATOM 2793 O O . ALA A 1 368 ? -6.559 -10.438 -8.812 1 98.88 368 ALA A O 1
ATOM 2794 N N . THR A 1 369 ? -7.152 -11.305 -10.805 1 98.69 369 THR A N 1
ATOM 2795 C CA . THR A 1 369 ? -6.59 -10.211 -11.594 1 98.69 369 THR A CA 1
ATOM 2796 C C . THR A 1 369 ? -7.562 -9.039 -11.664 1 98.69 369 THR A C 1
ATOM 2798 O O . THR A 1 369 ? -8.344 -8.93 -12.602 1 98.69 369 THR A O 1
ATOM 2801 N N . LEU A 1 370 ? -7.477 -8.125 -10.703 1 98.44 370 LEU A N 1
ATOM 2802 C CA . LEU A 1 370 ? -8.641 -7.27 -10.484 1 98.44 370 LEU A CA 1
ATOM 2803 C C . LEU A 1 370 ? -8.375 -5.855 -10.984 1 98.44 370 LEU A C 1
ATOM 2805 O O . LEU A 1 370 ? -9.195 -5.277 -11.695 1 98.44 370 LEU A O 1
ATOM 2809 N N . THR A 1 371 ? -7.32 -5.262 -10.547 1 97.75 371 THR A N 1
ATOM 2810 C CA . THR A 1 371 ? -7.176 -3.842 -10.844 1 97.75 371 THR A CA 1
ATOM 2811 C C . THR A 1 371 ? -5.773 -3.541 -11.367 1 97.75 371 THR A C 1
ATOM 2813 O O . THR A 1 371 ? -4.793 -4.117 -10.898 1 97.75 371 THR A O 1
ATOM 2816 N N . GLY A 1 372 ? -5.711 -2.656 -12.43 1 96.56 372 GLY A N 1
ATOM 2817 C CA . GLY A 1 372 ? -4.422 -2.094 -12.805 1 96.56 372 GLY A CA 1
ATOM 2818 C C . GLY A 1 372 ? -3.744 -1.347 -11.672 1 96.56 372 GLY A C 1
ATOM 2819 O O . GLY A 1 372 ? -2.514 -1.287 -11.609 1 96.56 372 GLY A O 1
ATOM 2820 N N . ALA A 1 373 ? -4.539 -0.836 -10.742 1 98.31 373 ALA A N 1
ATOM 2821 C CA . ALA A 1 373 ? -4.039 -0.09 -9.594 1 98.31 373 ALA A CA 1
ATOM 2822 C C . ALA A 1 373 ? -3.123 -0.955 -8.734 1 98.31 373 ALA A C 1
ATOM 2824 O O . ALA A 1 373 ? -2.258 -0.438 -8.023 1 98.31 373 ALA A O 1
ATOM 2825 N N . GLN A 1 374 ? -3.318 -2.285 -8.781 1 98.62 374 GLN A N 1
ATOM 2826 C CA . GLN A 1 374 ? -2.469 -3.18 -8 1 98.62 374 GLN A CA 1
ATOM 2827 C C . GLN A 1 374 ? -1 -3.012 -8.383 1 98.62 374 GLN A C 1
ATOM 2829 O O . GLN A 1 374 ? -0.142 -2.867 -7.508 1 98.62 374 GLN A O 1
ATOM 2834 N N . GLY A 1 375 ? -0.654 -2.98 -9.656 1 98.5 375 GLY A N 1
ATOM 2835 C CA . GLY A 1 375 ? 0.72 -2.785 -10.094 1 98.5 375 GLY A CA 1
ATOM 2836 C C . GLY A 1 375 ? 1.309 -1.466 -9.633 1 98.5 375 GLY A C 1
ATOM 2837 O O . GLY A 1 375 ? 2.469 -1.408 -9.219 1 98.5 375 GLY A O 1
ATOM 2838 N N . ILE A 1 376 ? 0.48 -0.429 -9.688 1 98.62 376 ILE A N 1
ATOM 2839 C CA . ILE A 1 376 ? 0.912 0.896 -9.258 1 98.62 376 ILE A CA 1
ATOM 2840 C C . ILE A 1 376 ? 1.217 0.875 -7.758 1 98.62 376 ILE A C 1
ATOM 2842 O O . ILE A 1 376 ? 2.176 1.504 -7.305 1 98.62 376 ILE A O 1
ATOM 2846 N N . SER A 1 377 ? 0.444 0.139 -6.996 1 98.69 377 SER A N 1
ATOM 2847 C CA . SER A 1 377 ? 0.501 0.165 -5.539 1 98.69 377 SER A CA 1
ATOM 2848 C C . SER A 1 377 ? 1.599 -0.754 -5.016 1 98.69 377 SER A C 1
ATOM 2850 O O . SER A 1 377 ? 2.332 -0.39 -4.094 1 98.69 377 SER A O 1
ATOM 2852 N N . THR A 1 378 ? 1.662 -2.045 -5.594 1 98.69 378 THR A N 1
ATOM 2853 C CA . THR A 1 378 ? 2.531 -3.023 -4.949 1 98.69 378 THR A CA 1
ATOM 2854 C C . THR A 1 378 ? 3.523 -3.607 -5.953 1 98.69 378 THR A C 1
ATOM 2856 O O . THR A 1 378 ? 4.395 -4.398 -5.582 1 98.69 378 THR A O 1
ATOM 2859 N N . GLY A 1 379 ? 3.436 -3.293 -7.238 1 98.38 379 GLY A N 1
ATOM 2860 C CA . GLY A 1 379 ? 4.449 -3.652 -8.219 1 98.38 379 GLY A CA 1
ATOM 2861 C C . GLY A 1 379 ? 4.121 -4.926 -8.977 1 98.38 379 GLY A C 1
ATOM 2862 O O . GLY A 1 379 ? 2.961 -5.332 -9.047 1 98.38 379 GLY A O 1
ATOM 2863 N N . GLN A 1 380 ? 5.137 -5.531 -9.547 1 97.88 380 GLN A N 1
ATOM 2864 C CA . GLN A 1 380 ? 4.992 -6.625 -10.5 1 97.88 380 GLN A CA 1
ATOM 2865 C C . GLN A 1 380 ? 5.07 -7.977 -9.797 1 97.88 380 GLN A C 1
ATOM 2867 O O . GLN A 1 380 ? 4.629 -8.992 -10.344 1 97.88 380 GLN A O 1
ATOM 2872 N N . PHE A 1 381 ? 5.605 -7.973 -8.57 1 97.75 381 PHE A N 1
ATOM 2873 C CA . PHE A 1 381 ? 5.922 -9.258 -7.953 1 97.75 381 PHE A CA 1
ATOM 2874 C C . PHE A 1 381 ? 5.047 -9.508 -6.734 1 97.75 381 PHE A C 1
ATOM 2876 O O . PHE A 1 381 ? 4.863 -10.648 -6.316 1 97.75 381 PHE A O 1
ATOM 2883 N N . HIS A 1 382 ? 4.512 -8.453 -6.121 1 98.75 382 HIS A N 1
ATOM 2884 C CA . HIS A 1 382 ? 3.666 -8.562 -4.938 1 98.75 382 HIS A CA 1
ATOM 2885 C C . HIS A 1 382 ? 2.189 -8.461 -5.301 1 98.75 382 HIS A C 1
ATOM 2887 O O . HIS A 1 382 ? 1.734 -7.426 -5.793 1 98.75 382 HIS A O 1
ATOM 2893 N N . GLY A 1 383 ? 1.407 -9.523 -5.039 1 98.88 383 GLY A N 1
ATOM 2894 C CA . GLY A 1 383 ? -0.027 -9.289 -4.996 1 98.88 383 GLY A CA 1
ATOM 2895 C C . GLY A 1 383 ? -0.443 -8.352 -3.877 1 98.88 383 GLY A C 1
ATOM 2896 O O . GLY A 1 383 ? 0.248 -8.242 -2.861 1 98.88 383 GLY A O 1
ATOM 2897 N N . ALA A 1 384 ? -1.507 -7.625 -4.074 1 98.94 384 ALA A N 1
ATOM 2898 C CA . ALA A 1 384 ? -2.059 -6.793 -3.012 1 98.94 384 ALA A CA 1
ATOM 2899 C C . ALA A 1 384 ? -3.107 -7.551 -2.205 1 98.94 384 ALA A C 1
ATOM 2901 O O . ALA A 1 384 ? -3.955 -8.242 -2.773 1 98.94 384 ALA A O 1
ATOM 2902 N N . ILE A 1 385 ? -3.053 -7.375 -0.854 1 98.88 385 ILE A N 1
ATOM 2903 C CA . ILE A 1 385 ? -4.027 -8.109 -0.052 1 98.88 385 ILE A CA 1
ATOM 2904 C C . ILE A 1 385 ? -4.824 -7.129 0.809 1 98.88 385 ILE A C 1
ATOM 2906 O O . ILE A 1 385 ? -4.297 -6.105 1.246 1 98.88 385 ILE A O 1
ATOM 2910 N N . LEU A 1 386 ? -6.004 -7.398 0.967 1 98.56 386 LEU A N 1
ATOM 2911 C CA . LEU A 1 386 ? -6.973 -6.719 1.82 1 98.56 386 LEU A CA 1
ATOM 2912 C C . LEU A 1 386 ? -7.773 -7.723 2.641 1 98.56 386 LEU A C 1
ATOM 2914 O O . LEU A 1 386 ? -8.297 -8.695 2.096 1 98.56 386 LEU A O 1
ATOM 2918 N N . THR A 1 387 ? -7.863 -7.52 3.951 1 97.5 387 THR A N 1
ATOM 2919 C CA . THR A 1 387 ? -8.547 -8.492 4.793 1 97.5 387 THR A CA 1
ATOM 2920 C C . THR A 1 387 ? -9.195 -7.805 5.996 1 97.5 387 THR A C 1
ATOM 2922 O O . THR A 1 387 ? -8.75 -6.738 6.422 1 97.5 387 THR A O 1
ATOM 2925 N N . ASN A 1 388 ? -10.258 -8.391 6.473 1 95.5 388 ASN A N 1
ATOM 2926 C CA . ASN A 1 388 ? -10.938 -7.898 7.664 1 95.5 388 ASN A CA 1
ATOM 2927 C C . ASN A 1 388 ? -10.25 -8.383 8.938 1 95.5 388 ASN A C 1
ATOM 2929 O O . ASN A 1 388 ? -10.711 -8.086 10.047 1 95.5 388 ASN A O 1
ATOM 2933 N N . ASN A 1 389 ? -9.164 -9.148 8.773 1 96.19 389 ASN A N 1
ATOM 2934 C CA . ASN A 1 389 ? -8.547 -9.82 9.906 1 96.19 389 ASN A CA 1
ATOM 2935 C C . ASN A 1 389 ? -7.051 -9.531 9.984 1 96.19 389 ASN A C 1
ATOM 2937 O O . ASN A 1 389 ? -6.297 -9.898 9.078 1 96.19 389 ASN A O 1
ATOM 2941 N N . GLU A 1 390 ? -6.645 -8.914 11.094 1 95.44 390 GLU A N 1
ATOM 2942 C CA . GLU A 1 390 ? -5.258 -8.477 11.25 1 95.44 390 GLU A CA 1
ATOM 2943 C C . GLU A 1 390 ? -4.305 -9.664 11.25 1 95.44 390 GLU A C 1
ATOM 2945 O O . GLU A 1 390 ? -3.221 -9.602 10.664 1 95.44 390 GLU A O 1
ATOM 2950 N N . ASP A 1 391 ? -4.621 -10.727 11.953 1 97.12 391 ASP A N 1
ATOM 2951 C CA . ASP A 1 391 ? -3.777 -11.922 11.992 1 97.12 391 ASP A CA 1
ATOM 2952 C C . ASP A 1 391 ? -3.592 -12.508 10.594 1 97.12 391 ASP A C 1
ATOM 2954 O O . ASP A 1 391 ? -2.479 -12.875 10.211 1 97.12 391 ASP A O 1
ATOM 2958 N N . MET A 1 392 ? -4.66 -12.57 9.828 1 97.69 392 MET A N 1
ATOM 2959 C CA . MET A 1 392 ? -4.598 -13.07 8.461 1 97.69 392 MET A CA 1
ATOM 2960 C C . MET A 1 392 ? -3.682 -12.195 7.605 1 97.69 392 MET A C 1
ATOM 2962 O O . MET A 1 392 ? -2.955 -12.703 6.746 1 97.69 392 MET A O 1
ATOM 2966 N N . GLU A 1 393 ? -3.734 -10.914 7.816 1 97.81 393 GLU A N 1
ATOM 2967 C CA . GLU A 1 393 ? -2.877 -10 7.07 1 97.81 393 GLU A CA 1
ATOM 2968 C C . GLU A 1 393 ? -1.402 -10.32 7.289 1 97.81 393 GLU A C 1
ATOM 2970 O O . GLU A 1 393 ? -0.65 -10.484 6.324 1 97.81 393 GLU A O 1
ATOM 2975 N N . THR A 1 394 ? -1.009 -10.469 8.539 1 97.81 394 THR A N 1
ATOM 2976 C CA . THR A 1 394 ? 0.378 -10.742 8.906 1 97.81 394 THR A CA 1
ATOM 2977 C C . THR A 1 394 ? 0.805 -12.125 8.43 1 97.81 394 THR A C 1
ATOM 2979 O O . THR A 1 394 ? 1.9 -12.289 7.883 1 97.81 394 THR A O 1
ATOM 2982 N N . LYS A 1 395 ? -0.076 -13.07 8.602 1 98.69 395 LYS A N 1
ATOM 2983 C CA . LYS A 1 395 ? 0.239 -14.453 8.25 1 98.69 395 LYS A CA 1
ATOM 2984 C C . LYS A 1 395 ? 0.32 -14.633 6.738 1 98.69 395 LYS A C 1
ATOM 2986 O O . LYS A 1 395 ? 1.113 -15.438 6.242 1 98.69 395 LYS A O 1
ATOM 2991 N N . CYS A 1 396 ? -0.521 -13.891 6.023 1 98.81 396 CYS A N 1
ATOM 2992 C CA . CYS A 1 396 ? -0.45 -13.984 4.566 1 98.81 396 CYS A CA 1
ATOM 2993 C C . CYS A 1 396 ? 0.875 -13.43 4.051 1 98.81 396 CYS A C 1
ATOM 2995 O O . CYS A 1 396 ? 1.45 -13.977 3.107 1 98.81 396 CYS A O 1
ATOM 2997 N N . VAL A 1 397 ? 1.347 -12.336 4.617 1 98.81 397 VAL A N 1
ATOM 2998 C CA . VAL A 1 397 ? 2.646 -11.797 4.242 1 98.81 397 VAL A CA 1
ATOM 2999 C C . VAL A 1 397 ? 3.74 -12.82 4.523 1 98.81 397 VAL A C 1
ATOM 3001 O O . VAL A 1 397 ? 4.637 -13.031 3.701 1 98.81 397 VAL A O 1
ATOM 3004 N N . MET A 1 398 ? 3.67 -13.516 5.66 1 98.62 398 MET A N 1
ATOM 3005 C CA . MET A 1 398 ? 4.641 -14.547 6.012 1 98.62 398 MET A CA 1
ATOM 3006 C C . MET A 1 398 ? 4.613 -15.688 4.992 1 98.62 398 MET A C 1
ATOM 3008 O O . MET A 1 398 ? 5.668 -16.141 4.547 1 98.62 398 MET A O 1
ATOM 3012 N N . ALA A 1 399 ? 3.422 -16.094 4.633 1 98.81 399 ALA A N 1
ATOM 3013 C CA . ALA A 1 399 ? 3.273 -17.172 3.656 1 98.81 399 ALA A CA 1
ATOM 3014 C C . ALA A 1 399 ? 3.846 -16.766 2.303 1 98.81 399 ALA A C 1
ATOM 3016 O O . ALA A 1 399 ? 4.453 -17.578 1.607 1 98.81 399 ALA A O 1
ATOM 3017 N N . GLY A 1 400 ? 3.564 -15.508 1.91 1 98.75 400 GLY A N 1
ATOM 3018 C CA . GLY A 1 400 ? 4.133 -15 0.67 1 98.75 400 GLY A CA 1
ATOM 3019 C C . GLY A 1 400 ? 5.648 -15.062 0.641 1 98.75 400 GLY A C 1
ATOM 3020 O O . GLY A 1 400 ? 6.238 -15.5 -0.346 1 98.75 400 GLY A O 1
ATOM 3021 N N . LYS A 1 401 ? 6.266 -14.68 1.704 1 98.44 401 LYS A N 1
ATOM 3022 C CA . LYS A 1 401 ? 7.723 -14.68 1.8 1 98.44 401 LYS A CA 1
ATOM 3023 C C . LYS A 1 401 ? 8.273 -16.109 1.794 1 98.44 401 LYS A C 1
ATOM 3025 O O . LYS A 1 401 ? 9.305 -16.375 1.18 1 98.44 401 LYS A O 1
ATOM 3030 N N . SER A 1 402 ? 7.574 -17.016 2.416 1 98.19 402 SER A N 1
ATOM 3031 C CA . SER A 1 402 ? 8.047 -18.391 2.541 1 98.19 402 SER A CA 1
ATOM 3032 C C . SER A 1 402 ? 7.867 -19.156 1.235 1 98.19 402 SER A C 1
ATOM 3034 O O . SER A 1 402 ? 8.648 -20.062 0.926 1 98.19 402 SER A O 1
ATOM 3036 N N . SER A 1 403 ? 6.844 -18.812 0.48 1 98.19 403 SER A N 1
ATOM 3037 C CA . SER A 1 403 ? 6.512 -19.562 -0.72 1 98.19 403 SER A CA 1
ATOM 3038 C C . SER A 1 403 ? 7.137 -18.938 -1.962 1 98.19 403 SER A C 1
ATOM 3040 O O . SER A 1 403 ? 7.332 -19.625 -2.975 1 98.19 403 SER A O 1
ATOM 30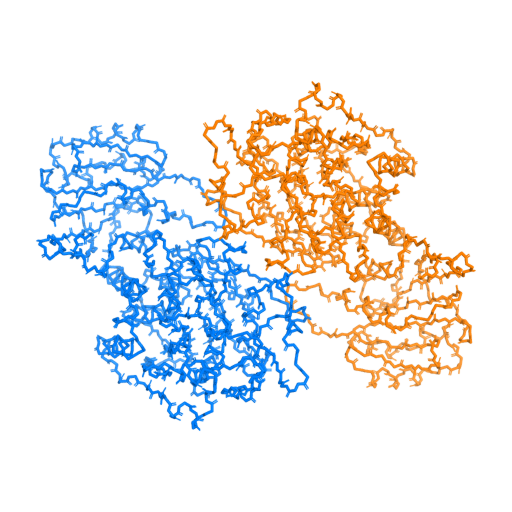42 N N . GLY A 1 404 ? 7.379 -17.688 -1.929 1 97.81 404 GLY A N 1
ATOM 3043 C CA . GLY A 1 404 ? 7.855 -16.969 -3.1 1 97.81 404 GLY A CA 1
ATOM 3044 C C . GLY A 1 404 ? 6.762 -16.203 -3.82 1 97.81 404 GLY A C 1
ATOM 3045 O O . GLY A 1 404 ? 7.043 -15.32 -4.629 1 97.81 404 GLY A O 1
ATOM 3046 N N . ASP A 1 405 ? 5.461 -16.562 -3.641 1 98.69 405 ASP A N 1
ATOM 3047 C CA . ASP A 1 405 ? 4.344 -15.75 -4.109 1 98.69 405 ASP A CA 1
ATOM 3048 C C . ASP A 1 405 ? 4.09 -14.57 -3.174 1 98.69 405 ASP A C 1
ATOM 3050 O O . ASP A 1 405 ? 3.219 -14.641 -2.303 1 98.69 405 ASP A O 1
ATOM 3054 N N . LEU A 1 406 ? 4.766 -13.469 -3.438 1 98.81 406 LEU A N 1
ATOM 3055 C CA . LEU A 1 406 ? 4.82 -12.344 -2.512 1 98.81 406 LEU A CA 1
ATOM 3056 C C . LEU A 1 406 ? 3.492 -11.594 -2.492 1 98.81 406 LEU A C 1
ATOM 3058 O O . LEU A 1 406 ? 2.801 -11.516 -3.51 1 98.81 406 LEU A O 1
ATOM 3062 N N . VAL A 1 407 ? 3.143 -11.062 -1.302 1 98.88 407 VAL A N 1
ATOM 3063 C CA . VAL A 1 407 ? 1.986 -10.18 -1.153 1 98.88 407 VAL A CA 1
ATOM 3064 C C . VAL A 1 407 ? 2.367 -8.969 -0.309 1 98.88 407 VAL A C 1
ATOM 3066 O O . VAL A 1 407 ? 3.357 -9 0.424 1 98.88 407 VAL A O 1
ATOM 3069 N N . PHE A 1 408 ? 1.658 -7.941 -0.457 1 98.88 408 PHE A N 1
ATOM 3070 C CA . PHE A 1 408 ? 1.778 -6.754 0.384 1 98.88 408 PHE A CA 1
ATOM 3071 C C . PHE A 1 408 ? 0.405 -6.176 0.704 1 98.88 408 PHE A C 1
ATOM 3073 O O . PHE A 1 408 ? -0.473 -6.133 -0.161 1 98.88 408 PHE A O 1
ATOM 3080 N N . PRO A 1 409 ? 0.163 -5.746 1.957 1 98.75 409 PRO A N 1
ATOM 3081 C CA . PRO A 1 409 ? -1.158 -5.25 2.346 1 98.75 409 PRO A CA 1
ATOM 3082 C C . PRO A 1 409 ? -1.453 -3.857 1.788 1 98.75 409 PRO A C 1
ATOM 3084 O O . PRO A 1 409 ? -0.528 -3.115 1.449 1 98.75 409 PRO A O 1
ATOM 3087 N N . VAL A 1 410 ? -2.703 -3.551 1.608 1 98.75 410 VAL A N 1
ATOM 3088 C CA . VAL A 1 410 ? -3.217 -2.215 1.33 1 98.75 410 VAL A CA 1
ATOM 3089 C C . VAL A 1 410 ? -4.129 -1.763 2.467 1 98.75 410 VAL A C 1
ATOM 3091 O O . VAL A 1 410 ? -4.539 -2.574 3.301 1 98.75 410 VAL A O 1
ATOM 3094 N N . PRO A 1 411 ? -4.441 -0.467 2.568 1 98.5 411 PRO A N 1
ATOM 3095 C CA . PRO A 1 411 ? -5.203 0.029 3.719 1 98.5 411 PRO A CA 1
ATOM 3096 C C . PRO A 1 411 ? -6.586 -0.609 3.828 1 98.5 411 PRO A C 1
ATOM 3098 O O . PRO A 1 411 ? -7.316 -0.686 2.838 1 98.5 411 PRO A O 1
ATOM 3101 N N . TYR A 1 412 ? -6.922 -1.088 5.027 1 97.38 412 TYR A N 1
ATOM 3102 C CA . TYR A 1 412 ? -8.273 -1.5 5.371 1 97.38 412 TYR A CA 1
ATOM 3103 C C . TYR A 1 412 ? -8.977 -0.43 6.199 1 97.38 412 TYR A C 1
ATOM 3105 O O . TYR A 1 412 ? -8.945 -0.466 7.43 1 97.38 412 TYR A O 1
ATOM 3113 N N . THR A 1 413 ? -9.664 0.48 5.535 1 96.5 413 THR A N 1
ATOM 3114 C CA . THR A 1 413 ? -10.453 1.554 6.133 1 96.5 413 THR A CA 1
ATOM 3115 C C . THR A 1 413 ? -11.773 1.736 5.387 1 96.5 413 THR A C 1
ATOM 3117 O O . THR A 1 413 ? -11.969 2.744 4.707 1 96.5 413 THR A O 1
ATOM 3120 N N . PRO A 1 414 ? -12.688 0.813 5.582 1 94.56 414 PRO A N 1
ATOM 3121 C CA . PRO A 1 414 ? -13.969 0.915 4.879 1 94.56 414 PRO A CA 1
ATOM 3122 C C . PRO A 1 414 ? -14.656 2.262 5.094 1 94.56 414 PRO A C 1
ATOM 3124 O O . PRO A 1 414 ? -15.336 2.764 4.191 1 94.56 414 PRO A O 1
ATOM 3127 N N . GLU A 1 415 ? -14.492 2.91 6.215 1 92.38 415 GLU A N 1
ATOM 3128 C CA . GLU A 1 415 ? -15.164 4.168 6.516 1 92.38 415 GLU A CA 1
ATOM 3129 C C . GLU A 1 415 ? -14.641 5.301 5.637 1 92.38 415 GLU A C 1
ATOM 3131 O O . GLU A 1 415 ? -15.32 6.309 5.441 1 92.38 415 GLU A O 1
ATOM 3136 N N . PHE A 1 416 ? -13.367 5.137 5.117 1 95.19 416 PHE A N 1
ATOM 3137 C CA . PHE A 1 416 ? -12.805 6.156 4.246 1 95.19 416 PHE A CA 1
ATOM 3138 C C . PHE A 1 416 ? -13.094 5.84 2.783 1 95.19 416 PHE A C 1
ATOM 3140 O O . PHE A 1 416 ? -13.062 6.73 1.932 1 95.19 416 PHE A O 1
ATOM 3147 N N . HIS A 1 417 ? -13.383 4.535 2.479 1 96.19 417 HIS A N 1
ATOM 3148 C CA . HIS A 1 417 ? -13.281 4.117 1.084 1 96.19 417 HIS A CA 1
ATOM 3149 C C . HIS A 1 417 ? -14.633 3.688 0.536 1 96.19 417 HIS A C 1
ATOM 3151 O O . HIS A 1 417 ? -14.914 3.865 -0.651 1 96.19 417 HIS A O 1
ATOM 3157 N N . PHE A 1 418 ? -15.492 3.176 1.323 1 93.31 418 PHE A N 1
ATOM 3158 C CA . PHE A 1 418 ? -16.688 2.508 0.819 1 93.31 418 PHE A CA 1
ATOM 3159 C C . PHE A 1 418 ? -17.656 3.516 0.215 1 93.31 418 PHE A C 1
ATOM 3161 O O . PHE A 1 418 ? -18.438 3.18 -0.686 1 93.31 418 PHE A O 1
ATOM 3168 N N . ASP A 1 419 ? -17.578 4.766 0.636 1 93.88 419 ASP A N 1
ATOM 3169 C CA . ASP A 1 419 ? -18.469 5.809 0.122 1 93.88 419 ASP A CA 1
ATOM 3170 C C . ASP A 1 419 ? -18.188 6.082 -1.354 1 93.88 419 ASP A C 1
ATOM 3172 O O . ASP A 1 419 ? -18.984 6.742 -2.029 1 93.88 419 ASP A O 1
ATOM 3176 N N . GLU A 1 420 ? -17.094 5.621 -1.838 1 96.94 420 GLU A N 1
ATOM 3177 C CA . GLU A 1 420 ? -16.766 5.754 -3.254 1 96.94 420 GLU A CA 1
ATOM 3178 C C . GLU A 1 420 ? -17.812 5.066 -4.129 1 96.94 420 GLU A C 1
ATOM 3180 O O . GLU A 1 420 ? -17.922 5.359 -5.32 1 96.94 420 GLU A O 1
ATOM 3185 N N . PHE A 1 421 ? -18.672 4.133 -3.551 1 97.25 421 PHE A N 1
ATOM 3186 C CA . PHE A 1 421 ? -19.609 3.318 -4.312 1 97.25 421 PHE A CA 1
ATOM 3187 C C . PHE A 1 421 ? -21.031 3.83 -4.145 1 97.25 421 PHE A C 1
ATOM 3189 O O . PHE A 1 421 ? -21.984 3.17 -4.555 1 97.25 421 PHE A O 1
ATOM 3196 N N . LYS A 1 422 ? -21.234 4.984 -3.578 1 97.06 422 LYS A N 1
ATOM 3197 C CA . LYS A 1 422 ? -22.562 5.5 -3.283 1 97.06 422 LYS A CA 1
ATOM 3198 C C . LYS A 1 422 ? -23.391 5.648 -4.559 1 97.06 422 LYS A C 1
ATOM 3200 O O . LYS A 1 422 ? -22.891 6.152 -5.57 1 97.06 422 LYS A O 1
ATOM 3205 N N . SER A 1 423 ? -24.578 5.117 -4.547 1 97.44 423 SER A N 1
ATOM 3206 C CA . SER A 1 423 ? -25.578 5.238 -5.602 1 97.44 423 SER A CA 1
ATOM 3207 C C . SER A 1 423 ? -26.875 5.836 -5.066 1 97.44 423 SER A C 1
ATOM 3209 O O . SER A 1 423 ? -27.219 5.633 -3.904 1 97.44 423 SER A O 1
ATOM 3211 N N . LEU A 1 424 ? -27.594 6.551 -5.844 1 96.88 424 LEU A N 1
ATOM 3212 C CA . LEU A 1 424 ? -28.875 7.148 -5.438 1 96.88 424 LEU A CA 1
ATOM 3213 C C . LEU A 1 424 ? -30.031 6.211 -5.734 1 96.88 424 LEU A C 1
ATOM 3215 O O . LEU A 1 424 ? -31.141 6.402 -5.227 1 96.88 424 LEU A O 1
ATOM 3219 N N . ILE A 1 425 ? -29.828 5.18 -6.559 1 97.81 425 ILE A N 1
ATOM 3220 C CA . ILE A 1 425 ? -30.969 4.383 -6.996 1 97.81 425 ILE A CA 1
ATOM 3221 C C . ILE A 1 425 ? -30.734 2.916 -6.645 1 97.81 425 ILE A C 1
ATOM 3223 O O . ILE A 1 425 ? -31.656 2.102 -6.707 1 97.81 425 ILE A O 1
ATOM 3227 N N . ALA A 1 426 ? -29.5 2.484 -6.395 1 98.19 426 ALA A N 1
ATOM 3228 C CA . ALA A 1 426 ? -29.141 1.126 -6.004 1 98.19 426 ALA A CA 1
ATOM 3229 C C . ALA A 1 426 ? -28.375 1.12 -4.684 1 98.19 426 ALA A C 1
ATOM 3231 O O . ALA A 1 426 ? -28.094 2.178 -4.113 1 98.19 426 ALA A O 1
ATOM 3232 N N . ASP A 1 427 ? -28.062 0.001 -4.156 1 96.69 427 ASP A N 1
ATOM 3233 C CA . ASP A 1 427 ? -27.312 -0.085 -2.906 1 96.69 427 ASP A CA 1
ATOM 3234 C C . ASP A 1 427 ? -25.891 0.437 -3.082 1 96.69 427 ASP A C 1
ATOM 3236 O O . ASP A 1 427 ? -25.297 0.967 -2.141 1 96.69 427 ASP A O 1
ATOM 3240 N N . MET A 1 428 ? -25.344 0.264 -4.281 1 97.12 428 MET A N 1
ATOM 3241 C CA . MET A 1 428 ? -24.016 0.781 -4.547 1 97.12 428 MET A CA 1
ATOM 3242 C C . MET A 1 428 ? -23.734 0.833 -6.047 1 97.12 428 MET A C 1
ATOM 3244 O O . MET A 1 428 ? -24.531 0.353 -6.848 1 97.12 428 MET A O 1
ATOM 3248 N N . LYS A 1 429 ? -22.656 1.409 -6.477 1 98.5 429 LYS A N 1
ATOM 3249 C CA . LYS A 1 429 ? -22.078 1.312 -7.812 1 98.5 429 LYS A CA 1
ATOM 3250 C C . LYS A 1 429 ? -20.906 0.34 -7.828 1 98.5 429 LYS A C 1
ATOM 3252 O O . LYS A 1 429 ? -20.375 -0.035 -6.773 1 98.5 429 LYS A O 1
ATOM 3257 N N . ASN A 1 430 ? -20.5 -0.103 -9.031 1 98.25 430 ASN A N 1
ATOM 3258 C CA . ASN A 1 430 ? -19.484 -1.156 -9.055 1 98.25 430 ASN A CA 1
ATOM 3259 C C . ASN A 1 430 ? -18.078 -0.582 -9.211 1 98.25 430 ASN A C 1
ATOM 3261 O O . ASN A 1 430 ? -17.094 -1.304 -9.078 1 98.25 430 ASN A O 1
ATOM 3265 N N . SER A 1 431 ? -17.969 0.683 -9.484 1 97.81 431 SER A N 1
ATOM 3266 C CA . SER A 1 431 ? -16.656 1.312 -9.617 1 97.81 431 SER A CA 1
ATOM 3267 C C . SER A 1 431 ? -16.594 2.621 -8.836 1 97.81 431 SER A C 1
ATOM 3269 O O . SER A 1 431 ? -17.609 3.311 -8.688 1 97.81 431 SER A O 1
ATOM 3271 N N . VAL A 1 432 ? -15.391 3.008 -8.422 1 97.56 432 VAL A N 1
ATOM 3272 C CA . VAL A 1 432 ? -15.164 4.141 -7.531 1 97.56 432 VAL A CA 1
ATOM 3273 C C . VAL A 1 432 ? -15.43 5.445 -8.273 1 97.56 432 VAL A C 1
ATOM 3275 O O . VAL A 1 432 ? -15.25 5.523 -9.492 1 97.56 432 VAL A O 1
ATOM 3278 N N . LYS A 1 433 ? -15.828 6.41 -7.496 1 96.25 433 LYS A N 1
ATOM 3279 C CA . LYS A 1 433 ? -15.953 7.777 -8 1 96.25 433 LYS A CA 1
ATOM 3280 C C . LYS A 1 433 ? -14.586 8.422 -8.195 1 96.25 433 LYS A C 1
ATOM 3282 O O . LYS A 1 433 ? -14.359 9.117 -9.188 1 96.25 433 LYS A O 1
ATOM 3287 N N . ASN A 1 434 ? -13.703 8.227 -7.289 1 96.38 434 ASN A N 1
ATOM 3288 C CA . ASN A 1 434 ? -12.359 8.789 -7.285 1 96.38 434 ASN A CA 1
ATOM 3289 C C . ASN A 1 434 ? -11.297 7.703 -7.367 1 96.38 434 ASN A C 1
ATOM 3291 O O . ASN A 1 434 ? -11.055 6.988 -6.391 1 96.38 434 ASN A O 1
ATOM 3295 N N . ARG A 1 435 ? -10.539 7.699 -8.477 1 94.25 435 ARG A N 1
ATOM 3296 C CA . ARG A 1 435 ? -9.547 6.652 -8.719 1 94.25 435 ARG A CA 1
ATOM 3297 C C . ARG A 1 435 ? -8.312 6.855 -7.855 1 94.25 435 ARG A C 1
ATOM 3299 O O . ARG A 1 435 ? -7.496 5.945 -7.703 1 94.25 435 ARG A O 1
ATOM 3306 N N . ALA A 1 436 ? -8.117 8 -7.297 1 96.38 436 ALA A N 1
ATOM 3307 C CA . ALA A 1 436 ? -6.957 8.305 -6.465 1 96.38 436 ALA A CA 1
ATOM 3308 C C . ALA A 1 436 ? -7.273 8.094 -4.984 1 96.38 436 ALA A C 1
ATOM 3310 O O . ALA A 1 436 ? -6.715 8.781 -4.125 1 96.38 436 ALA A O 1
ATOM 3311 N N . ASN A 1 437 ? -8.242 7.246 -4.688 1 97.81 437 ASN A N 1
ATOM 3312 C CA . ASN A 1 437 ? -8.594 6.941 -3.305 1 97.81 437 ASN A CA 1
ATOM 3313 C C . ASN A 1 437 ? -8.469 5.449 -3.01 1 97.81 437 ASN A C 1
ATOM 3315 O O . ASN A 1 437 ? -9.461 4.793 -2.686 1 97.81 437 ASN A O 1
ATOM 3319 N N . ALA A 1 438 ? -7.199 4.965 -3.016 1 98.5 438 ALA A N 1
ATOM 3320 C CA . ALA A 1 438 ? -6.863 3.59 -2.654 1 98.5 438 ALA A CA 1
ATOM 3321 C C . ALA A 1 438 ? -7.695 2.594 -3.455 1 98.5 438 ALA A C 1
ATOM 3323 O O . ALA A 1 438 ? -8.383 1.746 -2.883 1 98.5 438 ALA A O 1
ATOM 3324 N N . GLN A 1 439 ? -7.492 2.57 -4.719 1 98.12 439 GLN A N 1
ATOM 3325 C CA . GLN A 1 439 ? -8.367 1.868 -5.652 1 98.12 439 GLN A CA 1
ATOM 3326 C C . GLN A 1 439 ? -8.367 0.366 -5.383 1 98.12 439 GLN A C 1
ATOM 3328 O O . GLN A 1 439 ? -9.398 -0.296 -5.523 1 98.12 439 GLN A O 1
ATOM 3333 N N . VAL A 1 440 ? -7.219 -0.223 -5.055 1 98.5 440 VAL A N 1
ATOM 3334 C CA . VAL A 1 440 ? -7.152 -1.656 -4.785 1 98.5 440 VAL A CA 1
ATOM 3335 C C . VAL A 1 440 ? -8.016 -1.995 -3.572 1 98.5 440 VAL A C 1
ATOM 3337 O O . VAL A 1 440 ? -8.781 -2.961 -3.598 1 98.5 440 VAL A O 1
ATOM 3340 N N . SER A 1 441 ? -7.883 -1.154 -2.504 1 98.56 441 SER A N 1
ATOM 3341 C CA . SER A 1 441 ? -8.711 -1.343 -1.314 1 98.56 441 SER A CA 1
ATOM 3342 C C . SER A 1 441 ? -10.195 -1.254 -1.653 1 98.56 441 SER A C 1
ATOM 3344 O O . SER A 1 441 ? -10.984 -2.09 -1.215 1 98.56 441 SER A O 1
ATOM 3346 N N . CYS A 1 442 ? -10.523 -0.251 -2.441 1 98.44 442 CYS A N 1
ATOM 3347 C CA . CYS A 1 442 ? -11.922 -0.041 -2.803 1 98.44 442 CYS A CA 1
ATOM 3348 C C . CYS A 1 442 ? -12.469 -1.24 -3.562 1 98.44 442 CYS A C 1
ATOM 3350 O O . CYS A 1 442 ? -13.57 -1.719 -3.264 1 98.44 442 CYS A O 1
ATOM 3352 N N . ALA A 1 443 ? -11.695 -1.724 -4.504 1 98.5 443 ALA A N 1
ATOM 3353 C CA . ALA A 1 443 ? -12.156 -2.863 -5.289 1 98.5 443 ALA A CA 1
ATOM 3354 C C . ALA A 1 443 ? -12.398 -4.082 -4.402 1 98.5 443 ALA A C 1
ATOM 3356 O O . ALA A 1 443 ? -13.398 -4.785 -4.562 1 98.5 443 ALA A O 1
ATOM 3357 N N . GLY A 1 444 ? -11.484 -4.363 -3.494 1 97.94 444 GLY A N 1
ATOM 3358 C CA . GLY A 1 444 ? -11.68 -5.441 -2.539 1 97.94 444 GLY A CA 1
ATOM 3359 C C . GLY A 1 444 ? -12.891 -5.234 -1.642 1 97.94 444 GLY A C 1
ATOM 3360 O O . GLY A 1 444 ? -13.633 -6.176 -1.368 1 97.94 444 GLY A O 1
ATOM 3361 N N . LEU A 1 445 ? -13.078 -3.986 -1.174 1 97.25 445 LEU A N 1
ATOM 3362 C CA . LEU A 1 445 ? -14.188 -3.688 -0.283 1 97.25 445 LEU A CA 1
ATOM 3363 C C . LEU A 1 445 ? -15.523 -3.906 -0.989 1 97.25 445 LEU A C 1
ATOM 3365 O O . LEU A 1 445 ? -16.5 -4.316 -0.362 1 97.25 445 LEU A O 1
ATOM 3369 N N . PHE A 1 446 ? -15.586 -3.615 -2.258 1 98.19 446 PHE A N 1
ATOM 3370 C CA . PHE A 1 446 ? -16.781 -3.945 -3.02 1 98.19 446 PHE A CA 1
ATOM 3371 C C . PHE A 1 446 ? -17.109 -5.43 -2.898 1 98.19 446 PHE A C 1
ATOM 3373 O O . PHE A 1 446 ? -18.25 -5.793 -2.584 1 98.19 446 PHE A O 1
ATOM 3380 N N . ILE A 1 447 ? -16.109 -6.273 -3.111 1 98.25 447 ILE A N 1
ATOM 3381 C CA . ILE A 1 447 ? -16.312 -7.719 -3.045 1 98.25 447 ILE A CA 1
ATOM 3382 C C . ILE A 1 447 ? -16.734 -8.117 -1.633 1 98.25 447 ILE A C 1
ATOM 3384 O O . ILE A 1 447 ? -17.719 -8.836 -1.453 1 98.25 447 ILE A O 1
ATOM 3388 N N . GLY A 1 448 ? -16 -7.609 -0.63 1 97 448 GLY A N 1
ATOM 3389 C CA . GLY A 1 448 ? -16.281 -7.953 0.755 1 97 448 GLY A CA 1
ATOM 3390 C C . GLY A 1 448 ? -17.688 -7.574 1.194 1 97 448 GLY A C 1
ATOM 3391 O O . GLY A 1 448 ? -18.281 -8.242 2.047 1 97 448 GLY A O 1
ATOM 3392 N N . SER A 1 449 ? -18.219 -6.512 0.571 1 96.5 449 SER A N 1
ATOM 3393 C CA . SER A 1 449 ? -19.531 -6.023 0.966 1 96.5 449 SER A CA 1
ATOM 3394 C C . SER A 1 449 ? -20.625 -7.031 0.617 1 96.5 449 SER A C 1
ATOM 3396 O O . SER A 1 449 ? -21.75 -6.949 1.128 1 96.5 449 SER A O 1
ATOM 3398 N N . HIS A 1 450 ? -20.281 -8.016 -0.214 1 97.19 450 HIS A N 1
ATOM 3399 C CA . HIS A 1 450 ? -21.266 -9 -0.634 1 97.19 450 HIS A CA 1
ATOM 3400 C C . HIS A 1 450 ? -21.25 -10.227 0.274 1 97.19 450 HIS A C 1
ATOM 3402 O O . HIS A 1 450 ? -22.016 -11.172 0.069 1 97.19 450 HIS A O 1
ATOM 3408 N N . ILE A 1 451 ? -20.297 -10.148 1.303 1 96.62 451 ILE A N 1
ATOM 3409 C CA . ILE A 1 451 ? -20.266 -11.195 2.312 1 96.62 451 ILE A CA 1
ATOM 3410 C C . ILE A 1 451 ? -21.156 -10.805 3.492 1 96.62 451 ILE A C 1
ATOM 3412 O O . ILE A 1 451 ? -20.859 -9.852 4.211 1 96.62 451 ILE A O 1
ATOM 3416 N N . ASP A 1 452 ? -22.094 -11.398 3.893 1 81.94 452 ASP A N 1
ATOM 3417 C CA . ASP A 1 452 ? -22.969 -11.219 5.047 1 81.94 452 ASP A CA 1
ATOM 3418 C C . ASP A 1 452 ? -23.281 -9.742 5.285 1 81.94 452 ASP A C 1
ATOM 3420 O O . ASP A 1 452 ? -23.094 -9.234 6.395 1 81.94 452 ASP A O 1
ATOM 3424 N N . HIS A 1 453 ? -23.688 -8.977 4.48 1 67.12 453 HIS A N 1
ATOM 3425 C CA . HIS A 1 453 ? -24.156 -7.602 4.504 1 67.12 453 HIS A CA 1
ATOM 3426 C C . HIS A 1 453 ? -23.047 -6.641 4.898 1 67.12 453 HIS A C 1
ATOM 3428 O O . HIS A 1 453 ? -23.234 -5.793 5.773 1 67.12 453 HIS A O 1
ATOM 3434 N N . ALA A 1 454 ? -22.016 -6.703 4.504 1 61.09 454 ALA A N 1
ATOM 3435 C CA . ALA A 1 454 ? -21.062 -5.617 4.266 1 61.09 454 ALA A CA 1
ATOM 3436 C C . ALA A 1 454 ? -20.094 -5.457 5.441 1 61.09 454 ALA A C 1
ATOM 3438 O O . ALA A 1 454 ? -20 -4.379 6.031 1 61.09 454 ALA A O 1
ATOM 3439 N N . PHE A 1 455 ? -19.562 -6.211 5.965 1 68.56 455 PHE A N 1
ATOM 3440 C CA . PHE A 1 455 ? -18.406 -6.133 6.848 1 68.56 455 PHE A CA 1
ATOM 3441 C C . PHE A 1 455 ? -18.75 -6.641 8.242 1 68.56 455 PHE A C 1
ATOM 3443 O O . PHE A 1 455 ? -18.094 -6.281 9.219 1 68.56 455 PHE A O 1
ATOM 3450 N N . GLU A 1 456 ? -19.844 -7.387 8.266 1 79.75 456 GLU A N 1
ATOM 3451 C CA . GLU A 1 456 ? -20.234 -7.996 9.539 1 79.75 456 GLU A CA 1
ATOM 3452 C C . GLU A 1 456 ? -19.844 -9.469 9.586 1 79.75 456 GLU A C 1
ATOM 3454 O O . GLU A 1 456 ? -20.219 -10.188 10.516 1 79.75 456 GLU A O 1
ATOM 3459 N N . PHE A 1 457 ? -19.203 -9.875 8.586 1 90.31 457 PHE A N 1
ATOM 3460 C CA . PHE A 1 457 ? -18.766 -11.266 8.492 1 90.31 457 PHE A CA 1
ATOM 3461 C C . PHE A 1 457 ? -17.891 -11.633 9.688 1 90.31 457 PHE A C 1
ATOM 3463 O O . PHE A 1 457 ? -16.812 -11.062 9.883 1 90.31 457 PHE A O 1
ATOM 3470 N N . PRO A 1 458 ? -18.422 -12.539 10.539 1 91.12 458 PRO A N 1
ATOM 3471 C CA . PRO A 1 458 ? -17.641 -12.898 11.719 1 91.12 458 PRO A CA 1
ATOM 3472 C C . PRO A 1 458 ? -16.406 -13.742 11.383 1 91.12 458 PRO A C 1
ATOM 3474 O O . PRO A 1 458 ? -15.523 -13.906 12.227 1 91.12 458 PRO A O 1
ATOM 3477 N N . GLY A 1 459 ? -16.469 -14.367 10.188 1 94.88 459 GLY A N 1
ATOM 3478 C CA . GLY A 1 459 ? -15.328 -15.18 9.766 1 94.88 459 GLY A CA 1
ATOM 3479 C C . GLY A 1 459 ? -14.188 -14.359 9.203 1 94.88 459 GLY A C 1
ATOM 3480 O O . GLY A 1 459 ? -14.102 -13.156 9.438 1 94.88 459 GLY A O 1
ATOM 3481 N N . VAL A 1 460 ? -13.266 -15.047 8.602 1 96.94 460 VAL A N 1
ATOM 3482 C CA . VAL A 1 460 ? -12.078 -14.406 8.039 1 96.94 460 VAL A CA 1
ATOM 3483 C C . VAL A 1 460 ? -12.234 -14.258 6.527 1 96.94 460 VAL A C 1
ATOM 3485 O O . VAL A 1 460 ? -12.555 -15.227 5.836 1 96.94 460 VAL A O 1
ATOM 3488 N N . TRP A 1 461 ? -12.109 -13.062 6.051 1 97.5 461 TRP A N 1
ATOM 3489 C CA . TRP A 1 461 ? -12.117 -12.773 4.621 1 97.5 461 TRP A CA 1
ATOM 3490 C C . TRP A 1 461 ? -10.773 -12.203 4.172 1 97.5 461 TRP A C 1
ATOM 3492 O O . TRP A 1 461 ? -10.227 -11.312 4.82 1 97.5 461 TRP A O 1
ATOM 3502 N N . LEU A 1 462 ? -10.219 -12.727 3.111 1 98.56 462 LEU A N 1
ATOM 3503 C CA . LEU A 1 462 ? -8.977 -12.273 2.502 1 98.56 462 LEU A CA 1
ATOM 3504 C C . LEU A 1 462 ? -9.148 -12.07 1 1 98.56 462 LEU A C 1
ATOM 3506 O O . LEU A 1 462 ? -9.57 -12.984 0.291 1 98.56 462 LEU A O 1
ATOM 3510 N N . HIS A 1 463 ? -8.93 -10.867 0.526 1 98.81 463 HIS A N 1
ATOM 3511 C CA . HIS A 1 463 ? -8.883 -10.562 -0.899 1 98.81 463 HIS A CA 1
ATOM 3512 C C . HIS A 1 463 ? -7.441 -10.461 -1.389 1 98.81 463 HIS A C 1
ATOM 3514 O O . HIS A 1 463 ? -6.617 -9.781 -0.769 1 98.81 463 HIS A O 1
ATOM 3520 N N . VAL A 1 464 ? -7.148 -11.133 -2.484 1 98.94 464 VAL A N 1
ATOM 3521 C CA . VAL A 1 464 ? -5.844 -11.062 -3.131 1 98.94 464 VAL A CA 1
ATOM 3522 C C . VAL A 1 464 ? -5.996 -10.516 -4.547 1 98.94 464 VAL A C 1
ATOM 3524 O O . VAL A 1 464 ? -6.629 -11.148 -5.398 1 98.94 464 VAL A O 1
ATOM 3527 N N . ASP A 1 465 ? -5.496 -9.352 -4.789 1 98.94 465 ASP A N 1
ATOM 3528 C CA . ASP A 1 465 ? -5.375 -8.82 -6.141 1 98.94 465 ASP A CA 1
ATOM 3529 C C . ASP A 1 465 ? -4.008 -9.148 -6.738 1 98.94 465 ASP A C 1
ATOM 3531 O O . ASP A 1 465 ? -2.984 -8.648 -6.266 1 98.94 465 ASP A O 1
ATOM 3535 N N . MET A 1 466 ? -4.004 -9.953 -7.77 1 98.88 466 MET A N 1
ATOM 3536 C CA . MET A 1 466 ? -2.762 -10.422 -8.383 1 98.88 466 MET A CA 1
ATOM 3537 C C . MET A 1 466 ? -2.746 -10.117 -9.875 1 98.88 466 MET A C 1
ATOM 3539 O O . MET A 1 466 ? -2.336 -10.961 -10.68 1 98.88 466 MET A O 1
ATOM 3543 N N . ALA A 1 467 ? -3.18 -8.938 -10.242 1 98.62 467 ALA A N 1
ATOM 3544 C CA . ALA A 1 467 ? -3.289 -8.523 -11.633 1 98.62 467 ALA A CA 1
ATOM 3545 C C . ALA A 1 467 ? -1.926 -8.547 -12.32 1 98.62 467 ALA A C 1
ATOM 3547 O O . ALA A 1 467 ? -1.83 -8.852 -13.516 1 98.62 467 ALA A O 1
ATOM 3548 N N . TYR A 1 468 ? -0.871 -8.258 -11.641 1 98.44 468 TYR A N 1
ATOM 3549 C CA . TYR A 1 468 ? 0.424 -8.148 -12.305 1 98.44 468 TYR A CA 1
ATOM 3550 C C . TYR A 1 468 ? 1.28 -9.383 -12.031 1 98.44 468 TYR A C 1
ATOM 3552 O O . TYR A 1 468 ? 1.936 -9.898 -12.938 1 98.44 468 TYR A O 1
ATOM 3560 N N . PRO A 1 469 ? 1.259 -9.969 -10.836 1 98.31 469 PRO A N 1
ATOM 3561 C CA . PRO A 1 469 ? 2.064 -11.172 -10.625 1 98.31 469 PRO A CA 1
ATOM 3562 C C . PRO A 1 469 ? 1.562 -12.367 -11.43 1 98.31 469 PRO A C 1
ATOM 3564 O O . PRO A 1 469 ? 2.252 -13.391 -11.523 1 98.31 469 PRO A O 1
ATOM 3567 N N . VAL A 1 470 ? 0.444 -12.266 -12.047 1 98.62 470 VAL A N 1
ATOM 3568 C CA . VAL A 1 470 ? -0.183 -13.367 -12.773 1 98.62 470 VAL A CA 1
ATOM 3569 C C . VAL A 1 470 ? 0.684 -13.758 -13.969 1 98.62 470 VAL A C 1
ATOM 3571 O O . VAL A 1 470 ? 0.6 -14.883 -14.461 1 98.62 470 VAL A O 1
ATOM 3574 N N . GLU A 1 471 ? 1.54 -12.883 -14.406 1 97.5 471 GLU A N 1
ATOM 3575 C CA . GLU A 1 471 ? 2.34 -13.125 -15.602 1 97.5 471 GLU A CA 1
ATOM 3576 C C . GLU A 1 471 ? 3.727 -12.5 -15.477 1 97.5 471 GLU A C 1
ATOM 3578 O O . GLU A 1 471 ? 3.918 -11.547 -14.719 1 97.5 471 GLU A O 1
ATOM 3583 N N . GLU A 1 472 ? 4.66 -13.062 -16.062 1 95.94 472 GLU A N 1
ATOM 3584 C CA . GLU A 1 472 ? 6.012 -12.547 -16.234 1 95.94 472 GLU A CA 1
ATOM 3585 C C . GLU A 1 472 ? 6.531 -12.836 -17.641 1 95.94 472 GLU A C 1
ATOM 3587 O O . GLU A 1 472 ? 6.531 -13.984 -18.094 1 95.94 472 GLU A O 1
ATOM 3592 N N . ASN A 1 473 ? 6.938 -11.812 -18.344 1 92.38 473 ASN A N 1
ATOM 3593 C CA . ASN A 1 473 ? 7.449 -11.93 -19.703 1 92.38 473 ASN A CA 1
ATOM 3594 C C . ASN A 1 473 ? 6.445 -12.617 -20.625 1 92.38 473 ASN A C 1
ATOM 3596 O O . ASN A 1 473 ? 6.797 -13.547 -21.344 1 92.38 473 ASN A O 1
ATOM 3600 N N . ASP A 1 474 ? 5.168 -12.328 -20.5 1 93.06 474 ASP A N 1
ATOM 3601 C CA . ASP A 1 474 ? 4.062 -12.727 -21.359 1 93.06 474 ASP A CA 1
ATOM 3602 C C . ASP A 1 474 ? 3.682 -14.188 -21.125 1 93.06 474 ASP A C 1
ATOM 3604 O O . ASP A 1 474 ? 2.982 -14.789 -21.938 1 93.06 474 ASP A O 1
ATOM 3608 N N . LEU A 1 475 ? 4.184 -14.742 -20.016 1 96 475 LEU A N 1
ATOM 3609 C CA . LEU A 1 475 ? 3.805 -16.094 -19.641 1 96 475 LEU A CA 1
ATOM 3610 C C . LEU A 1 475 ? 3.158 -16.125 -18.266 1 96 475 LEU A C 1
ATOM 3612 O O . LEU A 1 475 ? 3.57 -15.391 -17.359 1 96 475 LEU A O 1
ATOM 3616 N N . GLY A 1 476 ? 2.176 -16.984 -18.203 1 98.06 476 GLY A N 1
ATOM 3617 C CA . GLY A 1 476 ? 1.567 -17.172 -16.891 1 98.06 476 GLY A CA 1
ATOM 3618 C C . GLY A 1 476 ? 2.539 -17.703 -15.852 1 98.06 476 GLY A C 1
ATOM 3619 O O . GLY A 1 476 ? 3.395 -18.531 -16.156 1 98.06 476 GLY A O 1
ATOM 3620 N N . THR A 1 477 ? 2.404 -17.25 -14.617 1 98.38 477 THR A N 1
ATOM 3621 C CA . THR A 1 477 ? 3.352 -17.609 -13.57 1 98.38 477 THR A CA 1
ATOM 3622 C C . THR A 1 477 ? 2.797 -18.75 -12.703 1 98.38 477 THR A C 1
ATOM 3624 O O . THR A 1 477 ? 3.539 -19.375 -11.945 1 98.38 477 THR A O 1
ATOM 3627 N N . GLY A 1 478 ? 1.485 -18.969 -12.812 1 98.75 478 GLY A N 1
ATOM 3628 C CA . GLY A 1 478 ? 0.86 -19.875 -11.859 1 98.75 478 GLY A CA 1
ATOM 3629 C C . GLY A 1 478 ? 0.776 -19.297 -10.461 1 98.75 478 GLY A C 1
ATOM 3630 O O . GLY A 1 478 ? 0.63 -20.047 -9.484 1 98.75 478 GLY A O 1
ATOM 3631 N N . TYR A 1 479 ? 0.828 -18 -10.32 1 98.75 479 TYR A N 1
ATOM 3632 C CA . TYR A 1 479 ? 0.768 -17.312 -9.039 1 98.75 479 TYR A CA 1
ATOM 3633 C C . TYR A 1 479 ? -0.439 -17.766 -8.227 1 98.75 479 TYR A C 1
ATOM 3635 O O . TYR A 1 479 ? -1.514 -18.016 -8.781 1 98.75 479 TYR A O 1
ATOM 3643 N N . GLY A 1 480 ? -0.284 -17.844 -6.988 1 98.88 480 GLY A N 1
ATOM 3644 C CA . GLY A 1 480 ? -1.371 -18.125 -6.07 1 98.88 480 GLY A CA 1
ATOM 3645 C C . GLY A 1 480 ? -1.338 -19.547 -5.535 1 98.88 480 GLY A C 1
ATOM 3646 O O . GLY A 1 480 ? -1.776 -19.797 -4.41 1 98.88 480 GLY A O 1
ATOM 3647 N N . VAL A 1 481 ? -0.84 -20.5 -6.363 1 98.94 481 VAL A N 1
ATOM 3648 C CA . VAL A 1 481 ? -0.798 -21.891 -5.965 1 98.94 481 VAL A CA 1
ATOM 3649 C C . VAL A 1 481 ? 0.091 -22.062 -4.734 1 98.94 481 VAL A C 1
ATOM 3651 O O . VAL A 1 481 ? -0.348 -22.594 -3.709 1 98.94 481 VAL A O 1
ATOM 3654 N N . ALA A 1 482 ? 1.343 -21.578 -4.836 1 98.88 482 ALA A N 1
ATOM 3655 C CA . ALA A 1 482 ? 2.281 -21.703 -3.725 1 98.88 482 ALA A CA 1
ATOM 3656 C C . ALA A 1 482 ? 1.827 -20.875 -2.523 1 98.88 482 ALA A C 1
ATOM 3658 O O . ALA A 1 482 ? 2 -21.297 -1.375 1 98.88 482 ALA A O 1
ATOM 3659 N N . LEU A 1 483 ? 1.244 -19.75 -2.773 1 98.88 483 LEU A N 1
ATOM 3660 C CA . LEU A 1 483 ? 0.782 -18.859 -1.708 1 98.88 483 LEU A CA 1
ATOM 3661 C C . LEU A 1 483 ? -0.283 -19.547 -0.858 1 98.88 483 LEU A C 1
ATOM 3663 O O . LEU A 1 483 ? -0.13 -19.656 0.36 1 98.88 483 LEU A O 1
ATOM 3667 N N . LEU A 1 484 ? -1.352 -20.016 -1.499 1 98.94 484 LEU A N 1
ATOM 3668 C CA . LEU A 1 484 ? -2.496 -20.547 -0.759 1 98.94 484 LEU A CA 1
ATOM 3669 C C . LEU A 1 484 ? -2.148 -21.859 -0.085 1 98.94 484 LEU A C 1
ATOM 3671 O O . LEU A 1 484 ? -2.596 -22.125 1.033 1 98.94 484 LEU A O 1
ATOM 3675 N N . THR A 1 485 ? -1.365 -22.719 -0.762 1 98.69 485 THR A N 1
ATOM 3676 C CA . THR A 1 485 ? -0.972 -23.984 -0.155 1 98.69 485 THR A CA 1
ATOM 3677 C C . THR A 1 485 ? -0.094 -23.75 1.071 1 98.69 485 THR A C 1
ATOM 3679 O O . THR A 1 485 ? -0.164 -24.5 2.045 1 98.69 485 THR A O 1
ATOM 3682 N N . THR A 1 486 ? 0.729 -22.688 1.038 1 98.81 486 THR A N 1
ATOM 3683 C CA . THR A 1 486 ? 1.575 -22.359 2.18 1 98.81 486 THR A CA 1
ATOM 3684 C C . THR A 1 486 ? 0.761 -21.672 3.275 1 98.81 486 THR A C 1
ATOM 3686 O O . THR A 1 486 ? 0.885 -22.016 4.453 1 98.81 486 THR A O 1
ATOM 3689 N N . LEU A 1 487 ? -0.06 -20.703 2.891 1 98.88 487 LEU A N 1
ATOM 3690 C CA . LEU A 1 487 ? -0.858 -19.969 3.861 1 98.88 487 LEU A CA 1
ATOM 3691 C C . LEU A 1 487 ? -1.711 -20.922 4.699 1 98.88 487 LEU A C 1
ATOM 3693 O O . LEU A 1 487 ? -1.866 -20.719 5.906 1 98.88 487 LEU A O 1
ATOM 3697 N N . PHE A 1 488 ? -2.215 -21.953 4.098 1 98.75 488 PHE A N 1
ATOM 3698 C CA . PHE A 1 488 ? -3.078 -22.906 4.789 1 98.75 488 PHE A CA 1
ATOM 3699 C C . PHE A 1 488 ? -2.346 -24.219 5.039 1 98.75 488 PHE A C 1
ATOM 3701 O O . PHE A 1 488 ? -2.977 -25.25 5.23 1 98.75 488 PHE A O 1
ATOM 3708 N N . GLY A 1 489 ? -1.052 -24.172 5.047 1 98.31 489 GLY A N 1
ATOM 3709 C CA . GLY A 1 489 ? -0.228 -25.359 5.148 1 98.31 489 GLY A CA 1
ATOM 3710 C C . GLY A 1 489 ? -0.38 -26.078 6.48 1 98.31 489 GLY A C 1
ATOM 3711 O O . GLY A 1 489 ? -0.109 -27.281 6.578 1 98.31 489 GLY A O 1
ATOM 3712 N N . LYS A 1 490 ? -0.797 -25.375 7.547 1 97.81 490 LYS A N 1
ATOM 3713 C CA . LYS A 1 490 ? -1.006 -26.016 8.844 1 97.81 490 LYS A CA 1
ATOM 3714 C C . LYS A 1 490 ? -2.143 -27.031 8.789 1 97.81 490 LYS A C 1
ATOM 3716 O O . LYS A 1 490 ? -2.236 -27.906 9.633 1 97.81 490 LYS A O 1
ATOM 3721 N N . TYR A 1 491 ? -2.955 -26.938 7.754 1 97.62 491 TYR A N 1
ATOM 3722 C CA . TYR A 1 491 ? -4.066 -27.859 7.574 1 97.62 491 TYR A CA 1
ATOM 3723 C C . TYR A 1 491 ? -3.707 -28.953 6.566 1 97.62 491 TYR A C 1
ATOM 3725 O O . TYR A 1 491 ? -4.586 -29.641 6.051 1 97.62 491 TYR A O 1
ATOM 3733 N N . SER A 1 492 ? -2.492 -29.078 6.215 1 97.62 492 SER A N 1
ATOM 3734 C CA . SER A 1 492 ? -2.004 -30.125 5.332 1 97.62 492 SER A CA 1
ATOM 3735 C C . SER A 1 492 ? -1.37 -31.266 6.121 1 97.62 492 SER A C 1
ATOM 3737 O O . SER A 1 492 ? -0.773 -31.031 7.176 1 97.62 492 SER A O 1
ATOM 3739 N N . GLU A 1 493 ? -1.445 -32.5 5.641 1 97.56 493 GLU A N 1
ATOM 3740 C CA . GLU A 1 493 ? -0.76 -33.656 6.227 1 97.56 493 GLU A CA 1
ATOM 3741 C C . GLU A 1 493 ? 0.719 -33.656 5.848 1 97.56 493 GLU A C 1
ATOM 3743 O O . GLU A 1 493 ? 1.516 -34.375 6.461 1 97.56 493 GLU A O 1
ATOM 3748 N N . ASN A 1 494 ? 1.038 -32.875 4.883 1 97.94 494 ASN A N 1
ATOM 3749 C CA . ASN A 1 494 ? 2.41 -32.844 4.387 1 97.94 494 ASN A CA 1
ATOM 3750 C C . ASN A 1 494 ? 3.303 -31.984 5.266 1 97.94 494 ASN A C 1
ATOM 3752 O O . ASN A 1 494 ? 3.057 -30.781 5.41 1 97.94 494 ASN A O 1
ATOM 3756 N N . LYS A 1 495 ? 4.348 -32.5 5.707 1 97.06 495 LYS A N 1
ATOM 3757 C CA . LYS A 1 495 ? 5.211 -31.828 6.684 1 97.06 495 LYS A CA 1
ATOM 3758 C C . LYS A 1 495 ? 5.988 -30.688 6.043 1 97.06 495 LYS A C 1
ATOM 3760 O O . LYS A 1 495 ? 6.258 -29.672 6.695 1 97.06 495 LYS A O 1
ATOM 3765 N N . MET A 1 496 ? 6.379 -30.797 4.805 1 97.38 496 MET A N 1
ATOM 3766 C CA . MET A 1 496 ? 7.094 -29.703 4.133 1 97.38 496 MET A CA 1
ATOM 3767 C C . MET A 1 496 ? 6.27 -28.422 4.133 1 97.38 496 MET A C 1
ATOM 3769 O O . MET A 1 496 ? 6.793 -27.344 4.414 1 97.38 496 MET A O 1
ATOM 3773 N N . LEU A 1 497 ? 4.957 -28.562 3.895 1 97.75 497 LEU A N 1
ATOM 3774 C CA . LEU A 1 497 ? 4.066 -27.406 3.879 1 97.75 497 LEU A CA 1
ATOM 3775 C C . LEU A 1 497 ? 3.807 -26.891 5.293 1 97.75 497 LEU A C 1
ATOM 3777 O O . LEU A 1 497 ? 3.865 -25.688 5.547 1 97.75 497 LEU A O 1
ATOM 3781 N N . SER A 1 498 ? 3.535 -27.828 6.215 1 97.31 498 SER A N 1
ATOM 3782 C CA . SER A 1 498 ? 3.189 -27.406 7.57 1 97.31 498 SER A CA 1
ATOM 3783 C C . SER A 1 498 ? 4.367 -26.719 8.258 1 97.31 498 SER A C 1
ATOM 3785 O O . SER A 1 498 ? 4.176 -25.828 9.094 1 97.31 498 SER A O 1
ATOM 3787 N N . ASP A 1 499 ? 5.574 -27.062 7.844 1 96.94 499 ASP A N 1
ATOM 3788 C CA . ASP A 1 499 ? 6.773 -26.531 8.477 1 96.94 499 ASP A CA 1
ATOM 3789 C C . ASP A 1 499 ? 6.992 -25.062 8.078 1 96.94 499 ASP A C 1
ATOM 3791 O O . ASP A 1 499 ? 7.555 -24.281 8.852 1 96.94 499 ASP A O 1
ATOM 3795 N N . ILE A 1 500 ? 6.594 -24.703 6.898 1 97.44 500 ILE A N 1
ATOM 3796 C CA . ILE A 1 500 ? 6.875 -23.344 6.449 1 97.44 500 ILE A CA 1
ATOM 3797 C C . ILE A 1 500 ? 5.617 -22.484 6.566 1 97.44 500 ILE A C 1
ATOM 3799 O O . ILE A 1 500 ? 5.641 -21.297 6.266 1 97.44 500 ILE A O 1
ATOM 3803 N N . ALA A 1 501 ? 4.492 -23.078 6.949 1 98.25 501 ALA A N 1
ATOM 3804 C CA . ALA A 1 501 ? 3.199 -22.391 7.012 1 98.25 501 ALA A CA 1
ATOM 3805 C C . ALA A 1 501 ? 3.082 -21.562 8.281 1 98.25 501 ALA A C 1
ATOM 3807 O O . ALA A 1 501 ? 3.551 -21.969 9.344 1 98.25 501 ALA A O 1
ATOM 3808 N N . PRO A 1 502 ? 2.525 -20.344 8.133 1 98.12 502 PRO A N 1
ATOM 3809 C CA . PRO A 1 502 ? 2.193 -19.625 9.367 1 98.12 502 PRO A CA 1
ATOM 3810 C C . PRO A 1 502 ? 1.027 -20.266 10.125 1 98.12 502 PRO A C 1
ATOM 3812 O O . PRO A 1 502 ? 0.254 -21.031 9.547 1 98.12 502 PRO A O 1
ATOM 3815 N N . ASP A 1 503 ? 0.951 -19.938 11.406 1 96.38 503 ASP A N 1
ATOM 3816 C CA . ASP A 1 503 ? -0.15 -20.406 12.234 1 96.38 503 ASP A CA 1
ATOM 3817 C C . ASP A 1 503 ? -1.34 -19.453 12.18 1 96.38 503 ASP A C 1
ATOM 3819 O O . ASP A 1 503 ? -1.504 -18.609 13.055 1 96.38 503 ASP A O 1
ATOM 3823 N N . ILE A 1 504 ? -2.15 -19.688 11.188 1 94.25 504 ILE A N 1
ATOM 3824 C CA . ILE A 1 504 ? -3.303 -18.812 11.039 1 94.25 504 ILE A CA 1
ATOM 3825 C C . ILE A 1 504 ? -4.398 -19.219 12.016 1 94.25 504 ILE A C 1
ATOM 3827 O O . ILE A 1 504 ? -4.602 -20.406 12.273 1 94.25 504 ILE A O 1
ATOM 3831 N N . GLN A 1 505 ? -5.086 -18.25 12.609 1 87.19 505 GLN A N 1
ATOM 3832 C CA . GLN A 1 505 ? -6.23 -18.484 13.484 1 87.19 505 GLN A CA 1
ATOM 3833 C C . GLN A 1 505 ? -7.547 -18.344 12.719 1 87.19 505 GLN A C 1
ATOM 3835 O O . GLN A 1 505 ? -7.891 -17.234 12.273 1 87.19 505 GLN A O 1
ATOM 3840 N N . ILE A 1 506 ? -8.141 -19.5 12.492 1 85.75 506 ILE A N 1
ATOM 3841 C CA . ILE A 1 506 ? -9.391 -19.422 11.734 1 85.75 506 ILE A CA 1
ATOM 3842 C C . ILE A 1 506 ? -10.555 -19.906 12.594 1 85.75 506 ILE A C 1
ATOM 3844 O O . ILE A 1 506 ? -10.367 -20.734 13.492 1 85.75 506 ILE A O 1
ATOM 3848 N N . MET B 1 1 ? -14.078 32.25 5.535 1 62 1 MET B N 1
ATOM 3849 C CA . MET B 1 1 ? -14.164 32.094 6.988 1 62 1 MET B CA 1
ATOM 3850 C C . MET B 1 1 ? -13.461 33.25 7.688 1 62 1 MET B C 1
ATOM 3852 O O . MET B 1 1 ? -12.43 33.75 7.211 1 62 1 MET B O 1
ATOM 3856 N N . PRO B 1 2 ? -14.188 33.906 8.82 1 61 2 PRO B N 1
ATOM 3857 C CA . PRO B 1 2 ? -13.508 34.938 9.586 1 61 2 PRO B CA 1
ATOM 3858 C C . PRO B 1 2 ? -12.156 34.5 10.133 1 61 2 PRO B C 1
ATOM 3860 O O . PRO B 1 2 ? -11.914 33.281 10.289 1 61 2 PRO B O 1
ATOM 3863 N N . LYS B 1 3 ? -11.242 35.469 10.188 1 82.19 3 LYS B N 1
ATOM 3864 C CA . LYS B 1 3 ? -9.992 35.156 10.891 1 82.19 3 LYS B CA 1
ATOM 3865 C C . LYS B 1 3 ? -10.258 34.656 12.305 1 82.19 3 LYS B C 1
ATOM 3867 O O . LYS B 1 3 ? -11.039 35.281 13.047 1 82.19 3 LYS B O 1
ATOM 3872 N N . ALA B 1 4 ? -9.766 33.531 12.609 1 89.56 4 ALA B N 1
ATOM 3873 C CA . ALA B 1 4 ? -10.062 32.906 13.898 1 89.56 4 ALA B CA 1
ATOM 3874 C C . ALA B 1 4 ? -8.812 32.875 14.781 1 89.56 4 ALA B C 1
ATOM 3876 O O . ALA B 1 4 ? -7.723 32.562 14.312 1 89.56 4 ALA B O 1
ATOM 3877 N N . SER B 1 5 ? -8.969 33.375 15.984 1 94.06 5 SER B N 1
ATOM 3878 C CA . SER B 1 5 ? -7.988 33.062 17.031 1 94.06 5 SER B CA 1
ATOM 3879 C C . SER B 1 5 ? -8.352 31.797 17.781 1 94.06 5 SER B C 1
ATOM 3881 O O . SER B 1 5 ? -9.516 31.578 18.094 1 94.06 5 SER B O 1
ATOM 3883 N N . ILE B 1 6 ? -7.395 30.953 17.984 1 96.81 6 ILE B N 1
ATOM 3884 C CA . ILE B 1 6 ? -7.652 29.672 18.641 1 96.81 6 ILE B CA 1
ATOM 3885 C C . ILE B 1 6 ? -6.965 29.641 20 1 96.81 6 ILE B C 1
ATOM 3887 O O . ILE B 1 6 ? -5.801 30.031 20.125 1 96.81 6 ILE B O 1
ATOM 3891 N N . ALA B 1 7 ? -7.691 29.281 20.984 1 97.62 7 ALA B N 1
ATOM 3892 C CA . ALA B 1 7 ? -7.141 29.078 22.328 1 97.62 7 ALA B CA 1
ATOM 3893 C C . ALA B 1 7 ? -7.613 27.75 22.922 1 97.62 7 ALA B C 1
ATOM 3895 O O . ALA B 1 7 ? -8.75 27.344 22.703 1 97.62 7 ALA B O 1
ATOM 3896 N N . TYR B 1 8 ? -6.727 27.078 23.609 1 98.5 8 TYR B N 1
ATOM 3897 C CA . TYR B 1 8 ? -7.062 25.891 24.391 1 98.5 8 TYR B CA 1
ATOM 3898 C C . TYR B 1 8 ? -7.207 26.25 25.875 1 98.5 8 TYR B C 1
ATOM 3900 O O . TYR B 1 8 ? -6.422 27.031 26.406 1 98.5 8 TYR B O 1
ATOM 3908 N N . SER B 1 9 ? -8.234 25.719 26.469 1 97.69 9 SER B N 1
ATOM 3909 C CA . SER B 1 9 ? -8.484 26.078 27.859 1 97.69 9 SER B CA 1
ATOM 3910 C C . SER B 1 9 ? -8.391 24.859 28.766 1 97.69 9 SER B C 1
ATOM 3912 O O . SER B 1 9 ? -8.836 23.766 28.406 1 97.69 9 SER B O 1
ATOM 3914 N N . SER B 1 10 ? -7.828 25.062 29.969 1 95.5 10 SER B N 1
ATOM 3915 C CA . SER B 1 10 ? -7.723 24 30.969 1 95.5 10 SER B CA 1
ATOM 3916 C C . SER B 1 10 ? -9.047 23.797 31.703 1 95.5 10 SER B C 1
ATOM 3918 O O . SER B 1 10 ? -9.242 22.766 32.375 1 95.5 10 SER B O 1
ATOM 3920 N N . THR B 1 11 ? -9.969 24.734 31.594 1 93.94 11 THR B N 1
ATOM 3921 C CA . THR B 1 11 ? -11.25 24.656 32.281 1 93.94 11 THR B CA 1
ATOM 3922 C C . THR B 1 11 ? -12.398 24.906 31.312 1 93.94 11 THR B C 1
ATOM 3924 O O . THR B 1 11 ? -12.188 25.391 30.203 1 93.94 11 THR B O 1
ATOM 3927 N N . ILE B 1 12 ? -13.555 24.5 31.734 1 95.94 12 ILE B N 1
ATOM 3928 C CA . ILE B 1 12 ? -14.766 24.844 31 1 95.94 12 ILE B CA 1
ATOM 3929 C C . ILE B 1 12 ? -15.188 26.281 31.312 1 95.94 12 ILE B C 1
ATOM 3931 O O . ILE B 1 12 ? -15.586 26.578 32.438 1 95.94 12 ILE B O 1
ATOM 3935 N N . ASN B 1 13 ? -15.125 27.109 30.328 1 95.38 13 ASN B N 1
ATOM 3936 C CA . ASN B 1 13 ? -15.43 28.531 30.516 1 95.38 13 ASN B CA 1
ATOM 3937 C C . ASN B 1 13 ? -16.938 28.781 30.422 1 95.38 13 ASN B C 1
ATOM 3939 O O . ASN B 1 13 ? -17.672 28.016 29.812 1 95.38 13 ASN B O 1
ATOM 3943 N N . GLN B 1 14 ? -17.266 29.906 31.031 1 95.06 14 GLN B N 1
ATOM 3944 C CA . GLN B 1 14 ? -18.656 30.344 30.906 1 95.06 14 GLN B CA 1
ATOM 3945 C C . GLN B 1 14 ? -18.922 30.891 29.5 1 95.06 14 GLN B C 1
ATOM 3947 O O . GLN B 1 14 ? -18.078 31.547 28.906 1 95.06 14 GLN B O 1
ATOM 3952 N N . SER B 1 15 ? -20.062 30.547 28.969 1 93.62 15 SER B N 1
ATOM 3953 C CA . SER B 1 15 ? -20.516 31.094 27.703 1 93.62 15 SER B CA 1
ATOM 3954 C C . SER B 1 15 ? -21.891 31.75 27.828 1 93.62 15 SER B C 1
ATOM 3956 O O . SER B 1 15 ? -22.609 31.5 28.797 1 93.62 15 SER B O 1
ATOM 3958 N N . ASP B 1 16 ? -22.188 32.688 26.938 1 92 16 ASP B N 1
ATOM 3959 C CA . ASP B 1 16 ? -23.531 33.25 26.797 1 92 16 ASP B CA 1
ATOM 3960 C C . ASP B 1 16 ? -24.359 32.469 25.781 1 92 16 ASP B C 1
ATOM 3962 O O . ASP B 1 16 ? -24.125 32.562 24.578 1 92 16 ASP B O 1
ATOM 3966 N N . PRO B 1 17 ? -25.312 31.766 26.266 1 88.19 17 PRO B N 1
ATOM 3967 C CA . PRO B 1 17 ? -26.094 30.906 25.375 1 88.19 17 PRO B CA 1
ATOM 3968 C C . PRO B 1 17 ? -26.75 31.703 24.234 1 88.19 17 PRO B C 1
ATOM 3970 O O . PRO B 1 17 ? -27.047 31.141 23.188 1 88.19 17 PRO B O 1
ATOM 3973 N N . LYS B 1 18 ? -26.938 32.938 24.375 1 89 18 LYS B N 1
ATOM 3974 C CA . LYS B 1 18 ? -27.625 33.719 23.359 1 89 18 LYS B CA 1
ATOM 3975 C C . LYS B 1 18 ? -26.625 34.281 22.344 1 89 18 LYS B C 1
ATOM 3977 O O . LYS B 1 18 ? -27 34.594 21.219 1 89 18 LYS B O 1
ATOM 3982 N N . ALA B 1 19 ? -25.422 34.344 22.766 1 91.19 19 ALA B N 1
ATOM 3983 C CA . ALA B 1 19 ? -24.469 35.031 21.906 1 91.19 19 ALA B CA 1
ATOM 3984 C C . ALA B 1 19 ? -23.375 34.125 21.406 1 91.19 19 ALA B C 1
ATOM 3986 O O . ALA B 1 19 ? -22.812 34.312 20.328 1 91.19 19 ALA B O 1
ATOM 3987 N N . ASP B 1 20 ? -23.062 33.125 22.203 1 93.19 20 ASP B N 1
ATOM 3988 C CA . ASP B 1 20 ? -21.906 32.281 21.906 1 93.19 20 ASP B CA 1
ATOM 3989 C C . ASP B 1 20 ? -22.312 30.953 21.312 1 93.19 20 ASP B C 1
ATOM 3991 O O . ASP B 1 20 ? -23.328 30.375 21.719 1 93.19 20 ASP B O 1
ATOM 3995 N N . GLY B 1 21 ? -21.594 30.547 20.219 1 93.69 21 GLY B N 1
ATOM 3996 C CA . GLY B 1 21 ? -21.781 29.203 19.703 1 93.69 21 GLY B CA 1
ATOM 3997 C C . GLY B 1 21 ? -21 28.156 20.484 1 93.69 21 GLY B C 1
ATOM 3998 O O . GLY B 1 21 ? -19.859 28.375 20.859 1 93.69 21 GLY B O 1
ATOM 3999 N N . VAL B 1 22 ? -21.656 27 20.812 1 95.56 22 VAL B N 1
ATOM 4000 C CA . VAL B 1 22 ? -21.031 25.891 21.516 1 95.56 22 VAL B CA 1
ATOM 4001 C C . VAL B 1 22 ? -21.312 24.578 20.797 1 95.56 22 VAL B C 1
ATOM 4003 O O . VAL B 1 22 ? -22.469 24.234 20.547 1 95.56 22 VAL B O 1
ATOM 4006 N N . VAL B 1 23 ? -20.328 23.922 20.344 1 96.44 23 VAL B N 1
ATOM 4007 C CA . VAL B 1 23 ? -20.438 22.578 19.812 1 96.44 23 VAL B CA 1
ATOM 4008 C C . VAL B 1 23 ? -19.781 21.578 20.766 1 96.44 23 VAL B C 1
ATOM 4010 O O . VAL B 1 23 ? -18.578 21.688 21.047 1 96.44 23 VAL B O 1
ATOM 4013 N N . VAL B 1 24 ? -20.531 20.672 21.328 1 96.62 24 VAL B N 1
ATOM 4014 C CA . VAL B 1 24 ? -20.031 19.562 22.125 1 96.62 24 VAL B CA 1
ATOM 4015 C C . VAL B 1 24 ? -19.922 18.312 21.25 1 96.62 24 VAL B C 1
ATOM 4017 O O . VAL B 1 24 ? -20.891 17.906 20.594 1 96.62 24 VAL B O 1
ATOM 4020 N N . VAL B 1 25 ? -18.766 17.703 21.25 1 98.19 25 VAL B N 1
ATOM 4021 C CA . VAL B 1 25 ? -18.547 16.594 20.328 1 98.19 25 VAL B CA 1
ATOM 4022 C C . VAL B 1 25 ? -17.781 15.477 21.031 1 98.19 25 VAL B C 1
ATOM 4024 O O . VAL B 1 25 ? -16.891 15.742 21.844 1 98.19 25 VAL B O 1
ATOM 4027 N N . GLY B 1 26 ? -18.094 14.258 20.828 1 98.06 26 GLY B N 1
ATOM 4028 C CA . GLY B 1 26 ? -17.422 13.07 21.344 1 98.06 26 GLY B CA 1
ATOM 4029 C C . GLY B 1 26 ? -17.938 11.781 20.75 1 98.06 26 GLY B C 1
ATOM 4030 O O . GLY B 1 26 ? -18.969 11.773 20.062 1 98.06 26 GLY B O 1
ATOM 4031 N N . LYS B 1 27 ? -17.188 10.695 20.938 1 96.81 27 LYS B N 1
ATOM 4032 C CA . LYS B 1 27 ? -17.672 9.375 20.562 1 96.81 27 LYS B CA 1
ATOM 4033 C C . LYS B 1 27 ? -18.922 9 21.375 1 96.81 27 LYS B C 1
ATOM 4035 O O . LYS B 1 27 ? -19.125 9.516 22.469 1 96.81 27 LYS B O 1
ATOM 4040 N N . GLN B 1 28 ? -19.656 8.117 20.812 1 95.56 28 GLN B N 1
ATOM 4041 C CA . GLN B 1 28 ? -20.891 7.719 21.469 1 95.56 28 GLN B CA 1
ATOM 4042 C C . GLN B 1 28 ? -20.641 7.211 22.875 1 95.56 28 GLN B C 1
ATOM 4044 O O . GLN B 1 28 ? -21.344 7.586 23.812 1 95.56 28 GLN B O 1
ATOM 4049 N N . GLU B 1 29 ? -19.656 6.379 23.047 1 96 29 GLU B N 1
ATOM 4050 C CA . GLU B 1 29 ? -19.359 5.816 24.359 1 96 29 GLU B CA 1
ATOM 4051 C C . GLU B 1 29 ? -18.891 6.902 25.328 1 96 29 GLU B C 1
ATOM 4053 O O . GLU B 1 29 ? -19.156 6.816 26.531 1 96 29 GLU B O 1
ATOM 4058 N N . HIS B 1 30 ? -18.219 7.941 24.859 1 97 30 HIS B N 1
ATOM 4059 C CA . HIS B 1 30 ? -17.75 9.039 25.703 1 97 30 HIS B CA 1
ATOM 4060 C C . HIS B 1 30 ? -18.906 9.953 26.109 1 97 30 HIS B C 1
ATOM 4062 O O . HIS B 1 30 ? -18.969 10.414 27.25 1 97 30 HIS B O 1
ATOM 4068 N N . LEU B 1 31 ? -19.812 10.188 25.141 1 97 31 LEU B N 1
ATOM 4069 C CA . LEU B 1 31 ? -21 10.992 25.453 1 97 31 LEU B CA 1
ATOM 4070 C C . LEU B 1 31 ? -21.875 10.297 26.5 1 97 31 LEU B C 1
ATOM 4072 O O . LEU B 1 31 ? -22.453 10.953 27.359 1 97 31 LEU B O 1
ATOM 4076 N N . ASN B 1 32 ? -21.984 9.016 26.391 1 96.06 32 ASN B N 1
ATOM 4077 C CA . ASN B 1 32 ? -22.734 8.258 27.375 1 96.06 32 ASN B CA 1
ATOM 4078 C C . ASN B 1 32 ? -22.156 8.422 28.781 1 96.06 32 ASN B C 1
ATOM 4080 O O . ASN B 1 32 ? -22.906 8.477 29.766 1 96.06 32 ASN B O 1
ATOM 4084 N N . LEU B 1 33 ? -20.875 8.477 28.891 1 95.88 33 LEU B N 1
ATOM 4085 C CA . LEU B 1 33 ? -20.219 8.688 30.172 1 95.88 33 LEU B CA 1
ATOM 4086 C C . LEU B 1 33 ? -20.422 10.117 30.656 1 95.88 33 LEU B C 1
ATOM 4088 O O . LEU B 1 33 ? -20.484 10.367 31.859 1 95.88 33 LEU B O 1
ATOM 4092 N N . LEU B 1 34 ? -20.516 11.047 29.719 1 94.69 34 LEU B N 1
ATOM 4093 C CA . LEU B 1 34 ? -20.781 12.445 30.031 1 94.69 34 LEU B CA 1
ATOM 4094 C C . LEU B 1 34 ? -22.141 12.617 30.688 1 94.69 34 LEU B C 1
ATOM 4096 O O . LEU B 1 34 ? -22.344 13.531 31.484 1 94.69 34 LEU B O 1
ATOM 4100 N N . LYS B 1 35 ? -23.031 11.742 30.359 1 92.06 35 LYS B N 1
ATOM 4101 C CA . LYS B 1 35 ? -24.391 11.812 30.906 1 92.06 35 LYS B CA 1
ATOM 4102 C C . LYS B 1 35 ? -24.359 11.859 32.438 1 92.06 35 LYS B C 1
ATOM 4104 O O . LYS B 1 35 ? -25.156 12.57 33.031 1 92.06 35 LYS B O 1
ATOM 4109 N N . GLU B 1 36 ? -23.516 11.148 33.031 1 90.75 36 GLU B N 1
ATOM 4110 C CA . GLU B 1 36 ? -23.438 11.062 34.469 1 90.75 36 GLU B CA 1
ATOM 4111 C C . GLU B 1 36 ? -22.828 12.336 35.062 1 90.75 36 GLU B C 1
ATOM 4113 O O . GLU B 1 36 ? -22.938 12.586 36.25 1 90.75 36 GLU B O 1
ATOM 4118 N N . ARG B 1 37 ? -22.266 13.141 34.25 1 91.62 37 ARG B N 1
ATOM 4119 C CA . ARG B 1 37 ? -21.609 14.367 34.656 1 91.62 37 ARG B CA 1
ATOM 4120 C C . ARG B 1 37 ? -22.094 15.562 33.844 1 91.62 37 ARG B C 1
ATOM 4122 O O . ARG B 1 37 ? -21.297 16.422 33.469 1 91.62 37 ARG B O 1
ATOM 4129 N N . ALA B 1 38 ? -23.266 15.57 33.562 1 90.62 38 ALA B N 1
ATOM 4130 C CA . ALA B 1 38 ? -23.828 16.578 32.688 1 90.62 38 ALA B CA 1
ATOM 4131 C C . ALA B 1 38 ? -23.625 17.984 33.25 1 90.62 38 ALA B C 1
ATOM 4133 O O . ALA B 1 38 ? -23.531 18.953 32.5 1 90.62 38 ALA B O 1
ATOM 4134 N N . ASP B 1 39 ? -23.453 18.109 34.531 1 90.62 39 ASP B N 1
ATOM 4135 C CA . ASP B 1 39 ? -23.312 19.391 35.188 1 90.62 39 ASP B CA 1
ATOM 4136 C C . ASP B 1 39 ? -22 20.078 34.812 1 90.62 39 ASP B C 1
ATOM 4138 O O . ASP B 1 39 ? -21.844 21.297 35 1 90.62 39 ASP B O 1
ATOM 4142 N N . VAL B 1 40 ? -21.094 19.297 34.312 1 93.06 40 VAL B N 1
ATOM 4143 C CA . VAL B 1 40 ? -19.797 19.844 33.938 1 93.06 40 VAL B CA 1
ATOM 4144 C C . VAL B 1 40 ? -19.984 20.891 32.844 1 93.06 40 VAL B C 1
ATOM 4146 O O . VAL B 1 40 ? -19.156 21.797 32.688 1 93.06 40 VAL B O 1
ATOM 4149 N N . LEU B 1 41 ? -21.094 20.859 32.094 1 93.81 41 LEU B N 1
ATOM 4150 C CA . LEU B 1 41 ? -21.328 21.781 30.984 1 93.81 41 LEU B CA 1
ATOM 4151 C C . LEU B 1 41 ? -22.266 22.906 31.391 1 93.81 41 LEU B C 1
ATOM 4153 O O . LEU B 1 41 ? -22.641 23.734 30.562 1 93.81 41 LEU B O 1
ATOM 4157 N N . LYS B 1 42 ? -22.578 23 32.625 1 92.81 42 LYS B N 1
ATOM 4158 C CA . LYS B 1 42 ? -23.469 24.031 33.156 1 92.81 42 LYS B CA 1
ATOM 4159 C C . LYS B 1 42 ? -22.922 25.422 32.812 1 92.81 42 LYS B C 1
ATOM 4161 O O . LYS B 1 42 ? -23.703 26.344 32.5 1 92.81 42 LYS B O 1
ATOM 4166 N N . PRO B 1 43 ? -21.625 25.609 32.938 1 94.38 43 PRO B N 1
ATOM 4167 C CA . PRO B 1 43 ? -21.109 26.938 32.594 1 94.38 43 PRO B CA 1
ATOM 4168 C C . PRO B 1 43 ? -21.438 27.344 31.156 1 94.38 43 PRO B C 1
ATOM 4170 O O . PRO B 1 43 ? -21.453 28.531 30.844 1 94.38 43 PRO B O 1
ATOM 4173 N N . LYS B 1 44 ? -21.672 26.453 30.297 1 93.12 44 LYS B N 1
ATOM 4174 C CA . LYS B 1 44 ? -21.906 26.734 28.875 1 93.12 44 LYS B CA 1
ATOM 4175 C C . LYS B 1 44 ? -23.359 27.172 28.641 1 93.12 44 LYS B C 1
ATOM 4177 O O . LYS B 1 44 ? -23.625 28 27.766 1 93.12 44 LYS B O 1
ATOM 4182 N N . PHE B 1 45 ? -24.266 26.656 29.438 1 86.88 45 PHE B N 1
ATOM 4183 C CA . PHE B 1 45 ? -25.641 26.906 29.062 1 86.88 45 PHE B CA 1
ATOM 4184 C C . PHE B 1 45 ? -26.469 27.344 30.281 1 86.88 45 PHE B C 1
ATOM 4186 O O . PHE B 1 45 ? -27.641 27.672 30.141 1 86.88 45 PHE B O 1
ATOM 4193 N N . GLY B 1 46 ? -25.844 27.344 31.344 1 81.25 46 GLY B N 1
ATOM 4194 C CA . GLY B 1 46 ? -26.578 27.766 32.531 1 81.25 46 GLY B CA 1
ATOM 4195 C C . GLY B 1 46 ? -27.859 26.984 32.719 1 81.25 46 GLY B C 1
ATOM 4196 O O . GLY B 1 46 ? -27.859 25.75 32.688 1 81.25 46 GLY B O 1
ATOM 4197 N N . ASP B 1 47 ? -28.969 27.75 32.875 1 80.31 47 ASP B N 1
ATOM 4198 C CA . ASP B 1 47 ? -30.234 27.094 33.156 1 80.31 47 ASP B CA 1
ATOM 4199 C C . ASP B 1 47 ? -31.109 27.016 31.891 1 80.31 47 ASP B C 1
ATOM 4201 O O . ASP B 1 47 ? -32.25 26.547 31.938 1 80.31 47 ASP B O 1
ATOM 4205 N N . VAL B 1 48 ? -30.5 27.438 30.812 1 86.69 48 VAL B N 1
ATOM 4206 C CA . VAL B 1 48 ? -31.234 27.391 29.547 1 86.69 48 VAL B CA 1
ATOM 4207 C C . VAL B 1 48 ? -31.391 25.938 29.094 1 86.69 48 VAL B C 1
ATOM 4209 O O . VAL B 1 48 ? -32.406 25.578 28.484 1 86.69 48 VAL B O 1
ATOM 4212 N N . ILE B 1 49 ? -30.359 25.234 29.312 1 86.25 49 ILE B N 1
ATOM 4213 C CA . ILE B 1 49 ? -30.406 23.781 29.094 1 86.25 49 ILE B CA 1
ATOM 4214 C C . ILE B 1 49 ? -30.109 23.062 30.406 1 86.25 49 ILE B C 1
ATOM 4216 O O . ILE B 1 49 ? -29.016 23.188 30.969 1 86.25 49 ILE B O 1
ATOM 4220 N N . ASN B 1 50 ? -31.047 22.438 30.891 1 86.75 50 ASN B N 1
ATOM 4221 C CA . ASN B 1 50 ? -30.766 21.719 32.125 1 86.75 50 ASN B CA 1
ATOM 4222 C C . ASN B 1 50 ? -30.141 20.344 31.859 1 86.75 50 ASN B C 1
ATOM 4224 O O . ASN B 1 50 ? -30.062 19.922 30.703 1 86.75 50 ASN B O 1
ATOM 4228 N N . SER B 1 51 ? -29.75 19.75 32.938 1 89 51 SER B N 1
ATOM 4229 C CA . SER B 1 51 ? -29.031 18.484 32.844 1 89 51 SER B CA 1
ATOM 4230 C C . SER B 1 51 ? -29.906 17.391 32.25 1 89 51 SER B C 1
ATOM 4232 O O . SER B 1 51 ? -29.406 16.5 31.547 1 89 51 SER B O 1
ATOM 4234 N N . GLU B 1 52 ? -31.109 17.484 32.5 1 90.69 52 GLU B N 1
ATOM 4235 C CA . GLU B 1 52 ? -32.031 16.484 32 1 90.69 52 GLU B CA 1
ATOM 4236 C C . GLU B 1 52 ? -32.125 16.547 30.469 1 90.69 52 GLU B C 1
ATOM 4238 O O . GLU B 1 52 ? -32.125 15.516 29.797 1 90.69 52 GLU B O 1
ATOM 4243 N N . ARG B 1 53 ? -32.219 17.703 29.969 1 91.75 53 ARG B N 1
ATOM 4244 C CA . ARG B 1 53 ? -32.312 17.891 28.531 1 91.75 53 ARG B CA 1
ATOM 4245 C C . ARG B 1 53 ? -31.031 17.406 27.844 1 91.75 53 ARG B C 1
ATOM 4247 O O . ARG B 1 53 ? -31.094 16.828 26.75 1 91.75 53 ARG B O 1
ATOM 4254 N N . LEU B 1 54 ? -29.953 17.734 28.406 1 93.44 54 LEU B N 1
ATOM 4255 C CA . LEU B 1 54 ? -28.688 17.281 27.859 1 93.44 54 LEU B CA 1
ATOM 4256 C C . LEU B 1 54 ? -28.625 15.75 27.828 1 93.44 54 LEU B C 1
ATOM 4258 O O . LEU B 1 54 ? -28.188 15.164 26.844 1 93.44 54 LEU B O 1
ATOM 4262 N N . ARG B 1 55 ? -29.094 15.109 28.922 1 94.75 55 ARG B N 1
ATOM 4263 C CA . ARG B 1 55 ? -29.125 13.648 28.984 1 94.75 55 ARG B CA 1
ATOM 4264 C C . ARG B 1 55 ? -30.031 13.07 27.906 1 94.75 55 ARG B C 1
ATOM 4266 O O . ARG B 1 55 ? -29.703 12.07 27.281 1 94.75 55 ARG B O 1
ATOM 4273 N N . GLU B 1 56 ? -31.156 13.703 27.719 1 94.75 56 GLU B N 1
ATOM 4274 C CA . GLU B 1 56 ? -32.094 13.273 26.672 1 94.75 56 GLU B CA 1
ATOM 4275 C C . GLU B 1 56 ? -31.438 13.391 25.297 1 94.75 56 GLU B C 1
ATOM 4277 O O . GLU B 1 56 ? -31.625 12.516 24.438 1 94.75 56 GLU B O 1
ATOM 4282 N N . ALA B 1 57 ? -30.781 14.484 25.094 1 94.94 57 ALA B N 1
ATOM 4283 C CA . ALA B 1 57 ? -30.109 14.695 23.812 1 94.94 57 ALA B CA 1
ATOM 4284 C C . ALA B 1 57 ? -29.062 13.617 23.547 1 94.94 57 ALA B C 1
ATOM 4286 O O . ALA B 1 57 ? -28.922 13.141 22.422 1 94.94 57 ALA B O 1
ATOM 4287 N N . ILE B 1 58 ? -28.297 13.211 24.562 1 95.88 58 ILE B N 1
ATOM 4288 C CA . ILE B 1 58 ? -27.266 12.18 24.453 1 95.88 58 ILE B CA 1
ATOM 4289 C C . ILE B 1 58 ? -27.922 10.844 24.094 1 95.88 58 ILE B C 1
ATOM 4291 O O . ILE B 1 58 ? -27.375 10.062 23.328 1 95.88 58 ILE B O 1
ATOM 4295 N N . ASP B 1 59 ? -29.109 10.609 24.609 1 95.44 59 ASP B N 1
ATOM 4296 C CA . ASP B 1 59 ? -29.828 9.375 24.328 1 95.44 59 ASP B CA 1
ATOM 4297 C C . ASP B 1 59 ? -30.344 9.352 22.891 1 95.44 59 ASP B C 1
ATOM 4299 O O . ASP B 1 59 ? -30.547 8.281 22.328 1 95.44 59 ASP B O 1
ATOM 4303 N N . HIS B 1 60 ? -30.516 10.5 22.328 1 94.5 60 HIS B N 1
ATOM 4304 C CA . HIS B 1 60 ? -31.188 10.586 21.047 1 94.5 60 HIS B CA 1
ATOM 4305 C C . HIS B 1 60 ? -30.188 10.719 19.906 1 94.5 60 HIS B C 1
ATOM 4307 O O . HIS B 1 60 ? -30.484 10.352 18.766 1 94.5 60 HIS B O 1
ATOM 4313 N N . VAL B 1 61 ? -29.062 11.328 20.172 1 95.69 61 VAL B N 1
ATOM 4314 C CA . VAL B 1 61 ? -28.094 11.562 19.094 1 95.69 61 VAL B CA 1
ATOM 4315 C C . VAL B 1 61 ? -27.516 10.234 18.625 1 95.69 61 VAL B C 1
ATOM 4317 O O . VAL B 1 61 ? -27.297 9.32 19.438 1 95.69 61 VAL B O 1
ATOM 4320 N N . THR B 1 62 ? -27.312 10.062 17.281 1 95.81 62 THR B N 1
ATOM 4321 C CA . THR B 1 62 ? -26.766 8.844 16.703 1 95.81 62 THR B CA 1
ATOM 4322 C C . THR B 1 62 ? -25.391 9.094 16.094 1 95.81 62 THR B C 1
ATOM 4324 O O . THR B 1 62 ? -25.016 10.242 15.852 1 95.81 62 THR B O 1
ATOM 4327 N N . PRO B 1 63 ? -24.625 8.039 15.906 1 95.5 63 PRO B N 1
ATOM 4328 C CA . PRO B 1 63 ? -23.297 8.219 15.32 1 95.5 63 PRO B CA 1
ATOM 4329 C C . PRO B 1 63 ? -23.328 8.984 14 1 95.5 63 PRO B C 1
ATOM 4331 O O . PRO B 1 63 ? -24.203 8.727 13.156 1 95.5 63 PRO B O 1
ATOM 4334 N N . ASN B 1 64 ? -22.406 9.883 13.875 1 94.62 64 ASN B N 1
ATOM 4335 C CA . ASN B 1 64 ? -22.234 10.711 12.688 1 94.62 64 ASN B CA 1
ATOM 4336 C C . ASN B 1 64 ? -23.391 11.688 12.516 1 94.62 64 ASN B C 1
ATOM 4338 O O . ASN B 1 64 ? -23.75 12.047 11.391 1 94.62 64 ASN B O 1
ATOM 4342 N N . SER B 1 65 ? -24.016 12.031 13.625 1 96.25 65 SER B N 1
ATOM 4343 C CA . SER B 1 65 ? -25.109 13.008 13.594 1 96.25 65 SER B CA 1
ATOM 4344 C C . SER B 1 65 ? -24.953 14.039 14.711 1 96.25 65 SER B C 1
ATOM 4346 O O . SER B 1 65 ? -23.969 14.016 15.445 1 96.25 65 SER B O 1
ATOM 4348 N N . SER B 1 66 ? -25.859 15.039 14.742 1 96.69 66 SER B N 1
ATOM 4349 C CA . SER B 1 66 ? -25.875 16.078 15.766 1 96.69 66 SER B CA 1
ATOM 4350 C C . SER B 1 66 ? -27.297 16.438 16.172 1 96.69 66 SER B C 1
ATOM 4352 O O . SER B 1 66 ? -28.25 16.109 15.461 1 96.69 66 SER B O 1
ATOM 4354 N N . VAL B 1 67 ? -27.438 16.906 17.312 1 95.69 67 VAL B N 1
ATOM 4355 C CA . VAL B 1 67 ? -28.719 17.406 17.812 1 95.69 67 VAL B CA 1
ATOM 4356 C C . VAL B 1 67 ? -28.547 18.844 18.328 1 95.69 67 VAL B C 1
ATOM 4358 O O . VAL B 1 67 ? -27.594 19.125 19.078 1 95.69 67 VAL B O 1
ATOM 4361 N N . GLU B 1 68 ? -29.422 19.719 17.922 1 93.25 68 GLU B N 1
ATOM 4362 C CA . GLU B 1 68 ? -29.438 21.094 18.422 1 93.25 68 GLU B CA 1
ATOM 4363 C C . GLU B 1 68 ? -30.219 21.203 19.734 1 93.25 68 GLU B C 1
ATOM 4365 O O . GLU B 1 68 ? -31.344 20.75 19.828 1 93.25 68 GLU B O 1
ATOM 4370 N N . LEU B 1 69 ? -29.594 21.812 20.672 1 92.62 69 LEU B N 1
ATOM 4371 C CA . LEU B 1 69 ? -30.234 21.906 21.969 1 92.62 69 LEU B CA 1
ATOM 4372 C C . LEU B 1 69 ? -30.703 23.328 22.25 1 92.62 69 LEU B C 1
ATOM 4374 O O . LEU B 1 69 ? -31.578 23.547 23.109 1 92.62 69 LEU B O 1
ATOM 4378 N N . TYR B 1 70 ? -30.125 24.297 21.688 1 91.19 70 TYR B N 1
ATOM 4379 C CA . TYR B 1 70 ? -30.531 25.688 21.797 1 91.19 70 TYR B CA 1
ATOM 4380 C C . TYR B 1 70 ? -30.297 26.438 20.5 1 91.19 70 TYR B C 1
ATOM 4382 O O . TYR B 1 70 ? -29.312 27.172 20.359 1 91.19 70 TYR B O 1
ATOM 4390 N N . TYR B 1 71 ? -31.266 26.344 19.625 1 83.62 71 TYR B N 1
ATOM 4391 C CA . TYR B 1 71 ? -31.141 26.859 18.266 1 83.62 71 TYR B CA 1
ATOM 4392 C C . TYR B 1 71 ? -29.797 26.484 17.656 1 83.62 71 TYR B C 1
ATOM 4394 O O . TYR B 1 71 ? -29.359 25.344 17.766 1 83.62 71 TYR B O 1
ATOM 4402 N N . LYS B 1 72 ? -29.125 27.359 17.125 1 81.81 72 LYS B N 1
ATOM 4403 C CA . LYS B 1 72 ? -27.859 27.016 16.469 1 81.81 72 LYS B CA 1
ATOM 4404 C C . LYS B 1 72 ? -26.672 27.344 17.375 1 81.81 72 LYS B C 1
ATOM 4406 O O . LYS B 1 72 ? -25.531 27.047 17.031 1 81.81 72 LYS B O 1
ATOM 4411 N N . ASN B 1 73 ? -27.031 27.719 18.609 1 90.5 73 ASN B N 1
ATOM 4412 C CA . ASN B 1 73 ? -25.953 28.188 19.469 1 90.5 73 ASN B CA 1
ATOM 4413 C C . ASN B 1 73 ? -25.406 27.062 20.359 1 90.5 73 ASN B C 1
ATOM 4415 O O . ASN B 1 73 ? -24.328 27.188 20.938 1 90.5 73 ASN B O 1
ATOM 4419 N N . PHE B 1 74 ? -26.141 25.969 20.5 1 92.94 74 PHE B N 1
ATOM 4420 C CA . PHE B 1 74 ? -25.641 24.812 21.25 1 92.94 74 PHE B CA 1
ATOM 4421 C C . PHE B 1 74 ? -25.984 23.516 20.547 1 92.94 74 PHE B C 1
ATOM 4423 O O . PHE B 1 74 ? -27.156 23.141 20.438 1 92.94 74 PHE B O 1
ATOM 4430 N N . THR B 1 75 ? -24.984 22.859 20.125 1 95.25 75 THR B N 1
ATOM 4431 C CA . THR B 1 75 ? -25.156 21.625 19.359 1 95.25 75 THR B CA 1
ATOM 4432 C C . THR B 1 75 ? -24.359 20.484 19.984 1 95.25 75 THR B C 1
ATOM 4434 O O . THR B 1 75 ? -23.219 20.688 20.422 1 95.25 75 THR B O 1
ATOM 4437 N N . LEU B 1 76 ? -24.969 19.359 20.141 1 96.19 76 LEU B N 1
ATOM 4438 C CA . LEU B 1 76 ? -24.312 18.109 20.531 1 96.19 76 LEU B CA 1
ATOM 4439 C C . LEU B 1 76 ? -24.078 17.219 19.312 1 96.19 76 LEU B C 1
ATOM 4441 O O . LEU B 1 76 ? -25.016 16.906 18.578 1 96.19 76 LEU B O 1
ATOM 4445 N N . ALA B 1 77 ? -22.875 16.922 19.031 1 97.44 77 ALA B N 1
ATOM 4446 C CA . ALA B 1 77 ? -22.516 16.078 17.891 1 97.44 77 ALA B CA 1
ATOM 4447 C C . ALA B 1 77 ? -21.906 14.75 18.375 1 97.44 77 ALA B C 1
ATOM 4449 O O . ALA B 1 77 ? -21.141 14.719 19.328 1 97.44 77 ALA B O 1
ATOM 4450 N N . CYS B 1 78 ? -22.25 13.648 17.672 1 98.06 78 CYS B N 1
ATOM 4451 C CA . CYS B 1 78 ? -21.844 12.305 18.078 1 98.06 78 CYS B CA 1
ATOM 4452 C C . CYS B 1 78 ? -20.984 11.648 17.016 1 98.06 78 CYS B C 1
ATOM 4454 O O . CYS B 1 78 ? -21.453 11.383 15.906 1 98.06 78 CYS B O 1
ATOM 4456 N N . MET B 1 79 ? -19.703 11.406 17.328 1 97.38 79 MET B N 1
ATOM 4457 C CA . MET B 1 79 ? -18.797 10.664 16.469 1 97.38 79 MET B CA 1
ATOM 4458 C C . MET B 1 79 ? -19.094 9.164 16.531 1 97.38 79 MET B C 1
ATOM 4460 O O . MET B 1 79 ? -19.672 8.68 17.5 1 97.38 79 MET B O 1
ATOM 4464 N N . PRO B 1 80 ? -18.75 8.406 15.461 1 94.56 80 PRO B N 1
ATOM 4465 C CA . PRO B 1 80 ? -18.922 6.949 15.531 1 94.56 80 PRO B CA 1
ATOM 4466 C C . PRO B 1 80 ? -17.953 6.301 16.531 1 94.56 80 PRO B C 1
ATOM 4468 O O . PRO B 1 80 ? -16.984 6.922 16.953 1 94.56 80 PRO B O 1
ATOM 4471 N N . SER B 1 81 ? -18.312 4.984 16.875 1 90.31 81 SER B N 1
ATOM 4472 C CA . SER B 1 81 ? -17.453 4.215 17.766 1 90.31 81 SER B CA 1
ATOM 4473 C C . SER B 1 81 ? -16.562 3.262 16.984 1 90.31 81 SER B C 1
ATOM 4475 O O . SER B 1 81 ? -15.445 2.943 17.422 1 90.31 81 SER B O 1
ATOM 4477 N N . LYS B 1 82 ? -17.094 2.852 15.852 1 87.75 82 LYS B N 1
ATOM 4478 C CA . LYS B 1 82 ? -16.359 1.867 15.07 1 87.75 82 LYS B CA 1
ATOM 4479 C C . LYS B 1 82 ? -15.148 2.498 14.391 1 87.75 82 LYS B C 1
ATOM 4481 O O . LYS B 1 82 ? -15.227 3.621 13.883 1 87.75 82 LYS B O 1
ATOM 4486 N N . CYS B 1 83 ? -14.031 1.877 14.469 1 93.19 83 CYS B N 1
ATOM 4487 C CA . CYS B 1 83 ? -12.758 2.309 13.891 1 93.19 83 CYS B CA 1
ATOM 4488 C C . CYS B 1 83 ? -11.992 1.124 13.312 1 93.19 83 CYS B C 1
ATOM 4490 O O . CYS B 1 83 ? -11.633 0.2 14.047 1 93.19 83 CYS B O 1
ATOM 4492 N N . SER B 1 84 ? -11.773 1.094 12.023 1 93.88 84 SER B N 1
ATOM 4493 C CA . SER B 1 84 ? -11.008 0.008 11.414 1 93.88 84 SER B CA 1
ATOM 4494 C C . SER B 1 84 ? -9.531 0.097 11.781 1 93.88 84 SER B C 1
ATOM 4496 O O . SER B 1 84 ? -9.07 1.13 12.266 1 93.88 84 SER B O 1
ATOM 4498 N N . ARG B 1 85 ? -8.758 -0.963 11.578 1 93.62 85 ARG B N 1
ATOM 4499 C CA . ARG B 1 85 ? -7.434 -1.144 12.164 1 93.62 85 ARG B CA 1
ATOM 4500 C C . ARG B 1 85 ? -6.441 -0.136 11.594 1 93.62 85 ARG B C 1
ATOM 4502 O O . ARG B 1 85 ? -5.441 0.193 12.234 1 93.62 85 ARG B O 1
ATOM 4509 N N . HIS B 1 86 ? -6.699 0.389 10.383 1 97.19 86 HIS B N 1
ATOM 4510 C CA . HIS B 1 86 ? -5.707 1.289 9.805 1 97.19 86 HIS B CA 1
ATOM 4511 C C . HIS B 1 86 ? -6.16 2.742 9.898 1 97.19 86 HIS B C 1
ATOM 4513 O O . HIS B 1 86 ? -5.562 3.625 9.281 1 97.19 86 HIS B O 1
ATOM 4519 N N . ASN B 1 87 ? -7.25 3.037 10.633 1 97.44 87 ASN B N 1
ATOM 4520 C CA . ASN B 1 87 ? -7.691 4.391 10.961 1 97.44 87 ASN B CA 1
ATOM 4521 C C . ASN B 1 87 ? -7.16 4.84 12.32 1 97.44 87 ASN B C 1
ATOM 4523 O O . ASN B 1 87 ? -6.547 4.051 13.039 1 97.44 87 ASN B O 1
ATOM 4527 N N . ALA B 1 88 ? -7.207 6.156 12.539 1 97.81 88 ALA B N 1
ATOM 4528 C CA . ALA B 1 88 ? -6.84 6.695 13.844 1 97.81 88 ALA B CA 1
ATOM 4529 C C . ALA B 1 88 ? -7.918 6.398 14.883 1 97.81 88 ALA B C 1
ATOM 4531 O O . ALA B 1 88 ? -9.086 6.746 14.695 1 97.81 88 ALA B O 1
ATOM 4532 N N . PRO B 1 89 ? -7.566 5.77 16.016 1 96.31 89 PRO B N 1
ATOM 4533 C CA . PRO B 1 89 ? -8.57 5.34 17 1 96.31 89 PRO B CA 1
ATOM 4534 C C . PRO B 1 89 ? -9.367 6.504 17.578 1 96.31 89 PRO B C 1
ATOM 4536 O O . PRO B 1 89 ? -10.508 6.316 18.016 1 96.31 89 PRO B O 1
ATOM 4539 N N . MET B 1 90 ? -8.797 7.738 17.578 1 94.94 90 MET B N 1
ATOM 4540 C CA . MET B 1 90 ? -9.484 8.891 18.156 1 94.94 90 MET B CA 1
ATOM 4541 C C . MET B 1 90 ? -10.43 9.516 17.125 1 94.94 90 MET B C 1
ATOM 4543 O O . MET B 1 90 ? -11.211 10.414 17.469 1 94.94 90 MET B O 1
ATOM 4547 N N . LEU B 1 91 ? -10.344 9.125 15.891 1 96.94 91 LEU B N 1
ATOM 4548 C CA . LEU B 1 91 ? -11.219 9.508 14.789 1 96.94 91 LEU B CA 1
ATOM 4549 C C . LEU B 1 91 ? -11.203 11.016 14.586 1 96.94 91 LEU B C 1
ATOM 4551 O O . LEU B 1 91 ? -12.266 11.648 14.539 1 96.94 91 LEU B O 1
ATOM 4555 N N . PRO B 1 92 ? -10.016 11.617 14.422 1 97.31 92 PRO B N 1
ATOM 4556 C CA . PRO B 1 92 ? -9.945 13.07 14.266 1 97.31 92 PRO B CA 1
ATOM 4557 C C . PRO B 1 92 ? -10.641 13.562 13 1 97.31 92 PRO B C 1
ATOM 4559 O O . PRO B 1 92 ? -11.18 14.68 12.984 1 97.31 92 PRO B O 1
ATOM 4562 N N . HIS B 1 93 ? -10.688 12.797 11.961 1 95.19 93 HIS B N 1
ATOM 4563 C CA . HIS B 1 93 ? -11.344 13.203 10.727 1 95.19 93 HIS B CA 1
ATOM 4564 C C . HIS B 1 93 ? -12.852 13.312 10.906 1 95.19 93 HIS B C 1
ATOM 4566 O O . HIS B 1 93 ? -13.492 14.188 10.32 1 95.19 93 HIS B O 1
ATOM 4572 N N . SER B 1 94 ? -13.414 12.438 11.695 1 95.94 94 SER B N 1
ATOM 4573 C CA . SER B 1 94 ? -14.836 12.516 12.023 1 95.94 94 SER B CA 1
ATOM 4574 C C . SER B 1 94 ? -15.148 13.758 12.844 1 95.94 94 SER B C 1
ATOM 4576 O O . SER B 1 94 ? -16.188 14.398 12.641 1 95.94 94 SER B O 1
ATOM 4578 N N . LEU B 1 95 ? -14.273 14.086 13.789 1 97.31 95 LEU B N 1
ATOM 4579 C CA . LEU B 1 95 ? -14.461 15.305 14.562 1 97.31 95 LEU B CA 1
ATOM 4580 C C . LEU B 1 95 ? -14.5 16.531 13.656 1 97.31 95 LEU B C 1
ATOM 4582 O O . LEU B 1 95 ? -15.398 17.359 13.773 1 97.31 95 LEU B O 1
ATOM 4586 N N . SER B 1 96 ? -13.5 16.625 12.797 1 95.56 96 SER B N 1
ATOM 4587 C CA . SER B 1 96 ? -13.406 17.781 11.906 1 95.56 96 SER B CA 1
ATOM 4588 C C . SER B 1 96 ? -14.672 17.938 11.078 1 95.56 96 SER B C 1
ATOM 4590 O O . SER B 1 96 ? -15.203 19.047 10.945 1 95.56 96 SER B O 1
ATOM 4592 N N . ARG B 1 97 ? -15.156 16.844 10.562 1 94.06 97 ARG B N 1
ATOM 4593 C CA . ARG B 1 97 ? -16.344 16.859 9.727 1 94.06 97 ARG B CA 1
ATOM 4594 C C . ARG B 1 97 ? -17.562 17.312 10.531 1 94.06 97 ARG B C 1
ATOM 4596 O O . ARG B 1 97 ? -18.344 18.156 10.078 1 94.06 97 ARG B O 1
ATOM 4603 N N . LEU B 1 98 ? -17.75 16.812 11.688 1 96.19 98 LEU B N 1
ATOM 4604 C CA . LEU B 1 98 ? -18.922 17.078 12.508 1 96.19 98 LEU B CA 1
ATOM 4605 C C . LEU B 1 98 ? -18.906 18.5 13.047 1 96.19 98 LEU B C 1
ATOM 4607 O O . LEU B 1 98 ? -19.938 19.188 13.039 1 96.19 98 LEU B O 1
ATOM 4611 N N . VAL B 1 99 ? -17.734 18.922 13.523 1 96.38 99 VAL B N 1
ATOM 4612 C CA . VAL B 1 99 ? -17.625 20.266 14.07 1 96.38 99 VAL B CA 1
ATOM 4613 C C . VAL B 1 99 ? -17.844 21.297 12.961 1 96.38 99 VAL B C 1
ATOM 4615 O O . VAL B 1 99 ? -18.578 22.281 13.141 1 96.38 99 VAL B O 1
ATOM 4618 N N . LYS B 1 100 ? -17.234 21.031 11.82 1 93.75 100 LYS B N 1
ATOM 4619 C CA . LYS B 1 100 ? -17.375 21.953 10.688 1 93.75 100 LYS B CA 1
ATOM 4620 C C . LYS B 1 100 ? -18.844 22.109 10.312 1 93.75 100 LYS B C 1
ATOM 4622 O O . LYS B 1 100 ? -19.297 23.219 10.023 1 93.75 100 LYS B O 1
ATOM 4627 N N . ALA B 1 101 ? -19.578 21.047 10.359 1 93.44 101 ALA B N 1
ATOM 4628 C CA . ALA B 1 101 ? -20.984 21.047 9.945 1 93.44 101 ALA B CA 1
ATOM 4629 C C . ALA B 1 101 ? -21.844 21.797 10.953 1 93.44 101 ALA B C 1
ATOM 4631 O O . ALA B 1 101 ? -22.984 22.172 10.641 1 93.44 101 ALA B O 1
ATOM 4632 N N . ASN B 1 102 ? -21.344 22.047 12.156 1 92.75 102 ASN B N 1
ATOM 4633 C CA . ASN B 1 102 ? -22.188 22.594 13.211 1 92.75 102 ASN B CA 1
ATOM 4634 C C . ASN B 1 102 ? -21.625 23.906 13.758 1 92.75 102 ASN B C 1
ATOM 4636 O O . ASN B 1 102 ? -22.141 24.438 14.734 1 92.75 102 ASN B O 1
ATOM 4640 N N . LEU B 1 103 ? -20.5 24.359 13.172 1 86.69 103 LEU B N 1
ATOM 4641 C CA . LEU B 1 103 ? -19.891 25.609 13.609 1 86.69 103 LEU B CA 1
ATOM 4642 C C . LEU B 1 103 ? -20.75 26.797 13.203 1 86.69 103 LEU B C 1
ATOM 4644 O O . LEU B 1 103 ? -21.203 26.891 12.055 1 86.69 103 LEU B O 1
ATOM 4648 N N . GLN B 1 104 ? -21.141 27.578 14.227 1 80.06 104 GLN B N 1
ATOM 4649 C CA . GLN B 1 104 ? -21.797 28.859 13.969 1 80.06 104 GLN B CA 1
ATOM 4650 C C . GLN B 1 104 ? -20.797 30.016 14.102 1 80.06 104 GLN B C 1
ATOM 4652 O O . GLN B 1 104 ? -20.016 30.047 15.047 1 80.06 104 GLN B O 1
ATOM 4657 N N . MET B 1 105 ? -20.469 30.641 13.07 1 75.88 105 MET B N 1
ATOM 4658 C CA . MET B 1 105 ? -19.438 31.672 13.148 1 75.88 105 MET B CA 1
ATOM 4659 C C . MET B 1 105 ? -19.953 32.906 13.891 1 75.88 105 MET B C 1
ATOM 4661 O O . MET B 1 105 ? -20.219 33.938 13.273 1 75.88 105 MET B O 1
ATOM 4665 N N . THR B 1 106 ? -20 32.688 15.289 1 84.62 106 THR B N 1
ATOM 4666 C CA . THR B 1 106 ? -20.25 33.781 16.219 1 84.62 106 THR B CA 1
ATOM 4667 C C . THR B 1 106 ? -18.938 34.406 16.656 1 84.62 106 THR B C 1
ATOM 4669 O O . THR B 1 106 ? -17.859 33.875 16.391 1 84.62 106 THR B O 1
ATOM 4672 N N . PRO B 1 107 ? -19.031 35.625 17.203 1 87.75 107 PRO B N 1
ATOM 4673 C CA . PRO B 1 107 ? -17.797 36.25 17.641 1 87.75 107 PRO B CA 1
ATOM 4674 C C . PRO B 1 107 ? -16.984 35.375 18.594 1 87.75 107 PRO B C 1
ATOM 4676 O O . PRO B 1 107 ? -15.75 35.469 18.609 1 87.75 107 PRO B O 1
ATOM 4679 N N . LYS B 1 108 ? -17.703 34.656 19.391 1 92.81 108 LYS B N 1
ATOM 4680 C CA . LYS B 1 108 ? -17.062 33.688 20.297 1 92.81 108 LYS B CA 1
ATOM 4681 C C . LYS B 1 108 ? -17.688 32.312 20.141 1 92.81 108 LYS B C 1
ATOM 4683 O O . LYS B 1 108 ? -18.906 32.156 20.203 1 92.81 108 LYS B O 1
ATOM 4688 N N . GLN B 1 109 ? -16.812 31.391 19.938 1 93.38 109 GLN B N 1
ATOM 4689 C CA . GLN B 1 109 ? -17.25 30.016 19.719 1 93.38 109 GLN B CA 1
ATOM 4690 C C . GLN B 1 109 ? -16.469 29.031 20.594 1 93.38 109 GLN B C 1
ATOM 4692 O O . GLN B 1 109 ? -15.258 29.203 20.781 1 93.38 109 GLN B O 1
ATOM 4697 N N . TYR B 1 110 ? -17.203 28 21.078 1 96.06 110 TYR B N 1
ATOM 4698 C CA . TYR B 1 110 ? -16.594 26.984 21.922 1 96.06 110 TYR B CA 1
ATOM 4699 C C . TYR B 1 110 ? -16.719 25.609 21.281 1 96.06 110 TYR B C 1
ATOM 4701 O O . TYR B 1 110 ? -17.781 25.25 20.766 1 96.06 110 TYR B O 1
ATOM 4709 N N . ILE B 1 111 ? -15.656 24.922 21.172 1 97.38 111 ILE B N 1
ATOM 4710 C CA . ILE B 1 111 ? -15.641 23.516 20.844 1 97.38 111 ILE B CA 1
ATOM 4711 C C . ILE B 1 111 ? -15.266 22.688 22.078 1 97.38 111 ILE B C 1
ATOM 4713 O O . ILE B 1 111 ? -14.133 22.75 22.547 1 97.38 111 ILE B O 1
ATOM 4717 N N . VAL B 1 112 ? -16.203 21.969 22.594 1 97.75 112 VAL B N 1
ATOM 4718 C CA . VAL B 1 112 ? -15.969 21.125 23.766 1 97.75 112 VAL B CA 1
ATOM 4719 C C . VAL B 1 112 ? -15.82 19.672 23.328 1 97.75 112 VAL B C 1
ATOM 4721 O O . VAL B 1 112 ? -16.781 19.047 22.906 1 97.75 112 VAL B O 1
ATOM 4724 N N . ILE B 1 113 ? -14.641 19.141 23.469 1 98.56 113 ILE B N 1
ATOM 4725 C CA . ILE B 1 113 ? -14.336 17.781 23.047 1 98.56 113 ILE B CA 1
ATOM 4726 C C . ILE B 1 113 ? -14.438 16.844 24.234 1 98.56 113 ILE B C 1
ATOM 4728 O O . ILE B 1 113 ? -13.734 17 25.234 1 98.56 113 ILE B O 1
ATOM 4732 N N . VAL B 1 114 ? -15.336 15.883 24.141 1 97.94 114 VAL B N 1
ATOM 4733 C CA . VAL B 1 114 ? -15.5 14.852 25.156 1 97.94 114 VAL B CA 1
ATOM 4734 C C . VAL B 1 114 ? -14.719 13.594 24.75 1 97.94 114 VAL B C 1
ATOM 4736 O O . VAL B 1 114 ? -15.055 12.953 23.766 1 97.94 114 VAL B O 1
ATOM 4739 N N . GLY B 1 115 ? -13.695 13.242 25.5 1 96.88 115 GLY B N 1
ATOM 4740 C CA . GLY B 1 115 ? -12.867 12.109 25.125 1 96.88 115 GLY B CA 1
ATOM 4741 C C . GLY B 1 115 ? -11.914 11.68 26.219 1 96.88 115 GLY B C 1
ATOM 4742 O O . GLY B 1 115 ? -12.109 12.008 27.391 1 96.88 115 GLY B O 1
ATOM 4743 N N . GLU B 1 116 ? -10.891 10.844 25.906 1 97.25 116 GLU B N 1
ATOM 4744 C CA . GLU B 1 116 ? -9.859 10.367 26.828 1 97.25 116 GLU B CA 1
ATOM 4745 C C . GLU B 1 116 ? -8.633 11.273 26.812 1 97.25 116 GLU B C 1
ATOM 4747 O O . GLU B 1 116 ? -8.414 12.008 25.844 1 97.25 116 GLU B O 1
ATOM 4752 N N . VAL B 1 117 ? -7.887 11.18 27.828 1 97.25 117 VAL B N 1
ATOM 4753 C CA . VAL B 1 117 ? -6.711 12.031 27.969 1 97.25 117 VAL B CA 1
ATOM 4754 C C . VAL B 1 117 ? -5.77 11.812 26.781 1 97.25 117 VAL B C 1
ATOM 4756 O O . VAL B 1 117 ? -5.258 12.773 26.203 1 97.25 117 VAL B O 1
ATOM 4759 N N . LYS B 1 118 ? -5.605 10.594 26.328 1 96.19 118 LYS B N 1
ATOM 4760 C CA . LYS B 1 118 ? -4.66 10.25 25.281 1 96.19 118 LYS B CA 1
ATOM 4761 C C . LYS B 1 118 ? -5.117 10.805 23.922 1 96.19 118 LYS B C 1
ATOM 4763 O O . LYS B 1 118 ? -4.328 10.867 22.984 1 96.19 118 LYS B O 1
ATOM 4768 N N . SER B 1 119 ? -6.352 11.211 23.859 1 96.5 119 SER B N 1
ATOM 4769 C CA . SER B 1 119 ? -6.898 11.664 22.578 1 96.5 119 SER B CA 1
ATOM 4770 C C . SER B 1 119 ? -6.746 13.172 22.422 1 96.5 119 SER B C 1
ATOM 4772 O O . SER B 1 119 ? -6.988 13.711 21.344 1 96.5 119 SER B O 1
ATOM 4774 N N . ALA B 1 120 ? -6.371 13.844 23.453 1 98.12 120 ALA B N 1
ATOM 4775 C CA . ALA B 1 120 ? -6.395 15.305 23.484 1 98.12 120 ALA B CA 1
ATOM 4776 C C . ALA B 1 120 ? -5.547 15.898 22.359 1 98.12 120 ALA B C 1
ATOM 4778 O O . ALA B 1 120 ? -5.969 16.844 21.688 1 98.12 120 ALA B O 1
ATOM 4779 N N . PHE B 1 121 ? -4.387 15.312 22.156 1 98.5 121 PHE B N 1
ATOM 4780 C CA . PHE B 1 121 ? -3.477 15.875 21.172 1 98.5 121 PHE B CA 1
ATOM 4781 C C . PHE B 1 121 ? -4.078 15.797 19.781 1 98.5 121 PHE B C 1
ATOM 4783 O O . PHE B 1 121 ? -4.203 16.812 19.078 1 98.5 121 PHE B O 1
ATOM 4790 N N . ALA B 1 122 ? -4.484 14.57 19.359 1 98.62 122 ALA B N 1
ATOM 4791 C CA . ALA B 1 122 ? -5.004 14.352 18.016 1 98.62 122 ALA B CA 1
ATOM 4792 C C . ALA B 1 122 ? -6.266 15.18 17.766 1 98.62 122 ALA B C 1
ATOM 4794 O O . ALA B 1 122 ? -6.434 15.766 16.703 1 98.62 122 ALA B O 1
ATOM 4795 N N . LEU B 1 123 ? -7.176 15.211 18.688 1 98.75 123 LEU B N 1
ATOM 4796 C CA . LEU B 1 123 ? -8.453 15.891 18.516 1 98.75 123 LEU B CA 1
ATOM 4797 C C . LEU B 1 123 ? -8.273 17.406 18.594 1 98.75 123 LEU B C 1
ATOM 4799 O O . LEU B 1 123 ? -8.977 18.156 17.922 1 98.75 123 LEU B O 1
ATOM 4803 N N . GLY B 1 124 ? -7.383 17.859 19.484 1 98.69 124 GLY B N 1
ATOM 4804 C CA . GLY B 1 124 ? -7.047 19.281 19.484 1 98.69 124 GLY B CA 1
ATOM 4805 C C . GLY B 1 124 ? -6.473 19.766 18.172 1 98.69 124 GLY B C 1
ATOM 4806 O O . GLY B 1 124 ? -6.855 20.828 17.688 1 98.69 124 GLY B O 1
ATOM 4807 N N . CYS B 1 125 ? -5.512 18.984 17.609 1 98.62 125 CYS B N 1
ATOM 4808 C CA . CYS B 1 125 ? -4.949 19.328 16.312 1 98.62 125 CYS B CA 1
ATOM 4809 C C . CYS B 1 125 ? -6.035 19.344 15.234 1 98.62 125 CYS B C 1
ATOM 4811 O O . CYS B 1 125 ? -6.066 20.266 14.406 1 98.62 125 CYS B O 1
ATOM 4813 N N . ALA B 1 126 ? -6.914 18.375 15.266 1 98.44 126 ALA B N 1
ATOM 4814 C CA . ALA B 1 126 ? -7.984 18.281 14.273 1 98.44 126 ALA B CA 1
ATOM 4815 C C . ALA B 1 126 ? -8.883 19.516 14.328 1 98.44 126 ALA B C 1
ATOM 4817 O O . ALA B 1 126 ? -9.289 20.031 13.281 1 98.44 126 ALA B O 1
ATOM 4818 N N . ALA B 1 127 ? -9.242 19.984 15.477 1 97.75 127 ALA B N 1
ATOM 4819 C CA . ALA B 1 127 ? -10.094 21.156 15.648 1 97.75 127 ALA B CA 1
ATOM 4820 C C . ALA B 1 127 ? -9.422 22.406 15.086 1 97.75 127 ALA B C 1
ATOM 4822 O O . ALA B 1 127 ? -10.086 23.25 14.484 1 97.75 127 ALA B O 1
ATOM 4823 N N . SER B 1 128 ? -8.164 22.5 15.289 1 96.56 128 SER B N 1
ATOM 4824 C CA . SER B 1 128 ? -7.441 23.688 14.844 1 96.56 128 SER B CA 1
ATOM 4825 C C . SER B 1 128 ? -7.426 23.781 13.32 1 96.56 128 SER B C 1
ATOM 4827 O O . SER B 1 128 ? -7.363 24.891 12.773 1 96.56 128 SER B O 1
ATOM 4829 N N . ARG B 1 129 ? -7.523 22.656 12.586 1 96.56 129 ARG B N 1
ATOM 4830 C CA . ARG B 1 129 ? -7.457 22.594 11.133 1 96.56 129 ARG B CA 1
ATOM 4831 C C . ARG B 1 129 ? -8.68 23.25 10.5 1 96.56 129 ARG B C 1
ATOM 4833 O O . ARG B 1 129 ? -8.672 23.578 9.312 1 96.56 129 ARG B O 1
ATOM 4840 N N . LEU B 1 130 ? -9.695 23.469 11.25 1 95.06 130 LEU B N 1
ATOM 4841 C CA . LEU B 1 130 ? -10.969 23.953 10.734 1 95.06 130 LEU B CA 1
ATOM 4842 C C . LEU B 1 130 ? -10.922 25.453 10.461 1 95.06 130 LEU B C 1
ATOM 4844 O O . LEU B 1 130 ? -11.836 26.016 9.852 1 95.06 130 LEU B O 1
ATOM 4848 N N . PHE B 1 131 ? -9.797 26.109 10.82 1 93.94 131 PHE B N 1
ATOM 4849 C CA . PHE B 1 131 ? -9.742 27.562 10.758 1 93.94 131 PHE B CA 1
ATOM 4850 C C . PHE B 1 131 ? -8.531 28.031 9.969 1 93.94 131 PHE B C 1
ATOM 4852 O O . PHE B 1 131 ? -7.504 28.391 10.547 1 93.94 131 PHE B O 1
ATOM 4859 N N . PRO B 1 132 ? -8.641 28.078 8.664 1 93 132 PRO B N 1
ATOM 4860 C CA . PRO B 1 132 ? -7.527 28.469 7.801 1 93 132 PRO B CA 1
ATOM 4861 C C . PRO B 1 132 ? -7.09 29.922 8.039 1 93 132 PRO B C 1
ATOM 4863 O O . PRO B 1 132 ? -7.926 30.781 8.312 1 93 132 PRO B O 1
ATOM 4866 N N . LEU B 1 133 ? -5.832 30.156 7.84 1 94.38 133 LEU B N 1
ATOM 4867 C CA . LEU B 1 133 ? -5.258 31.484 8.055 1 94.38 133 LEU B CA 1
ATOM 4868 C C . LEU B 1 133 ? -5.324 32.312 6.777 1 94.38 133 LEU B C 1
ATOM 4870 O O . LEU B 1 133 ? -5.477 33.531 6.836 1 94.38 133 LEU B O 1
ATOM 4874 N N . TYR B 1 134 ? -5.152 31.688 5.652 1 94.62 134 TYR B N 1
ATOM 4875 C CA . TYR B 1 134 ? -5.117 32.438 4.398 1 94.62 134 TYR B CA 1
ATOM 4876 C C . TYR B 1 134 ? -6.527 32.719 3.902 1 94.62 134 TYR B C 1
ATOM 4878 O O . TYR B 1 134 ? -7.371 31.828 3.84 1 94.62 134 TYR B O 1
ATOM 4886 N N . ASN B 1 135 ? -6.809 33.938 3.658 1 91.25 135 ASN B N 1
ATOM 4887 C CA . ASN B 1 135 ? -8.094 34.375 3.129 1 91.25 135 ASN B CA 1
ATOM 4888 C C . ASN B 1 135 ? -7.957 35.688 2.342 1 91.25 135 ASN B C 1
ATOM 4890 O O . ASN B 1 135 ? -7.352 36.625 2.82 1 91.25 135 ASN B O 1
ATOM 4894 N N . ARG B 1 136 ? -8.359 35.75 1.101 1 90.38 136 ARG B N 1
ATOM 4895 C CA . ARG B 1 136 ? -8.297 36.969 0.281 1 90.38 136 ARG B CA 1
ATOM 4896 C C . ARG B 1 136 ? -9.695 37.438 -0.118 1 90.38 136 ARG B C 1
ATOM 4898 O O . ARG B 1 136 ? -9.844 38.25 -1.026 1 90.38 136 ARG B O 1
ATOM 4905 N N . LYS B 1 137 ? -10.734 36.906 0.51 1 86.94 137 LYS B N 1
ATOM 4906 C CA . LYS B 1 137 ? -12.094 37.375 0.24 1 86.94 137 LYS B CA 1
ATOM 4907 C C . LYS B 1 137 ? -12.305 38.812 0.721 1 86.94 137 LYS B C 1
ATOM 4909 O O . LYS B 1 137 ? -11.719 39.219 1.72 1 86.94 137 LYS B O 1
ATOM 4914 N N . LYS B 1 138 ? -13.125 39.625 -0.121 1 80.62 138 LYS B N 1
ATOM 4915 C CA . LYS B 1 138 ? -13.375 41.031 0.15 1 80.62 138 LYS B CA 1
ATOM 4916 C C . LYS B 1 138 ? -13.922 41.25 1.561 1 80.62 138 LYS B C 1
ATOM 4918 O O . LYS B 1 138 ? -13.492 42.156 2.273 1 80.62 138 LYS B O 1
ATOM 4923 N N . ASP B 1 139 ? -15.078 40.531 1.983 1 63.12 139 ASP B N 1
ATOM 4924 C CA . ASP B 1 139 ? -15.797 40.75 3.234 1 63.12 139 ASP B CA 1
ATOM 4925 C C . ASP B 1 139 ? -15.031 40.188 4.418 1 63.12 139 ASP B C 1
ATOM 4927 O O . ASP B 1 139 ? -15.539 40.156 5.539 1 63.12 139 ASP B O 1
ATOM 4931 N N . GLU B 1 140 ? -13.883 39.656 4.273 1 59.69 140 GLU B N 1
ATOM 4932 C CA . GLU B 1 140 ? -13.141 38.906 5.277 1 59.69 140 GLU B CA 1
ATOM 4933 C C . GLU B 1 140 ? -12.797 39.75 6.48 1 59.69 140 GLU B C 1
ATOM 4935 O O . GLU B 1 140 ? -12.758 39.281 7.613 1 59.69 140 GLU B O 1
ATOM 4940 N N . GLN B 1 141 ? -12.43 41.062 6.164 1 54.38 141 GLN B N 1
ATOM 4941 C CA . GLN B 1 141 ? -11.758 41.875 7.156 1 54.38 141 GLN B CA 1
ATOM 4942 C C . GLN B 1 141 ? -12.68 42.188 8.328 1 54.38 141 GLN B C 1
ATOM 4944 O O . GLN B 1 141 ? -12.227 42.656 9.375 1 54.38 141 GLN B O 1
ATOM 4949 N N . LYS B 1 142 ? -14.055 41.969 8.234 1 58.88 142 LYS B N 1
ATOM 4950 C CA . LYS B 1 142 ? -14.883 42.656 9.227 1 58.88 142 LYS B CA 1
ATOM 4951 C C . LYS B 1 142 ? -15.156 41.75 10.43 1 58.88 142 LYS B C 1
ATOM 4953 O O . LYS B 1 142 ? -15.305 42.219 11.555 1 58.88 142 LYS B O 1
ATOM 4958 N N . ASP B 1 143 ? -15.086 40.281 10.242 1 64.62 143 ASP B N 1
ATOM 4959 C CA . ASP B 1 143 ? -15.562 39.656 11.469 1 64.62 143 ASP B CA 1
ATOM 4960 C C . ASP B 1 143 ? -14.539 38.656 11.992 1 64.62 143 ASP B C 1
ATOM 4962 O O . ASP B 1 143 ? -13.984 37.875 11.227 1 64.62 143 ASP B O 1
ATOM 4966 N N . GLN B 1 144 ? -13.875 39 13.227 1 80.31 144 GLN B N 1
ATOM 4967 C CA . GLN B 1 144 ? -12.984 38.125 13.984 1 80.31 144 GLN B CA 1
ATOM 4968 C C . GLN B 1 144 ? -13.781 37.188 14.906 1 80.31 144 GLN B C 1
ATOM 4970 O O . GLN B 1 144 ? -14.828 37.562 15.43 1 80.31 144 GLN B O 1
ATOM 4975 N N . CYS B 1 145 ? -13.375 35.906 14.883 1 88.69 145 CYS B N 1
ATOM 4976 C CA . CYS B 1 145 ? -13.992 34.938 15.773 1 88.69 145 CYS B CA 1
ATOM 4977 C C . CYS B 1 145 ? -12.961 34.344 16.719 1 88.69 145 CYS B C 1
ATOM 4979 O O . CYS B 1 145 ? -11.836 34.031 16.312 1 88.69 145 CYS B O 1
ATOM 4981 N N . ASP B 1 146 ? -13.297 34.344 18.031 1 93.62 146 ASP B N 1
ATOM 4982 C CA . ASP B 1 146 ? -12.492 33.656 19.031 1 93.62 146 ASP B CA 1
ATOM 4983 C C . ASP B 1 146 ? -12.984 32.219 19.25 1 93.62 146 ASP B C 1
ATOM 4985 O O . ASP B 1 146 ? -14.133 32 19.641 1 93.62 146 ASP B O 1
ATOM 4989 N N . VAL B 1 147 ? -12.117 31.328 18.938 1 95.88 147 VAL B N 1
ATOM 4990 C CA . VAL B 1 147 ? -12.469 29.922 19.109 1 95.88 147 VAL B CA 1
ATOM 4991 C C . VAL B 1 147 ? -11.75 29.359 20.344 1 95.88 147 VAL B C 1
ATOM 4993 O O . VAL B 1 147 ? -10.523 29.406 20.422 1 95.88 147 VAL B O 1
ATOM 4996 N N . ILE B 1 148 ? -12.484 28.891 21.281 1 97.06 148 ILE B N 1
ATOM 4997 C CA . ILE B 1 148 ? -11.938 28.281 22.484 1 97.06 148 ILE B CA 1
ATOM 4998 C C . ILE B 1 148 ? -12.195 26.781 22.469 1 97.06 148 ILE B C 1
ATOM 5000 O O . ILE B 1 148 ? -13.344 26.344 22.391 1 97.06 148 ILE B O 1
ATOM 5004 N N . ILE B 1 149 ? -11.18 26.016 22.5 1 98.25 149 ILE B N 1
ATOM 5005 C CA . ILE B 1 149 ? -11.266 24.562 22.516 1 98.25 149 ILE B CA 1
ATOM 5006 C C . ILE B 1 149 ? -11.086 24.047 23.938 1 98.25 149 ILE B C 1
ATOM 5008 O O . ILE B 1 149 ? -10.109 24.391 24.609 1 98.25 149 ILE B O 1
ATOM 5012 N N . GLU B 1 150 ? -12.008 23.297 24.375 1 98.25 150 GLU B N 1
ATOM 5013 C CA . GLU B 1 150 ? -12.047 22.75 25.734 1 98.25 150 GLU B CA 1
ATOM 5014 C C . GLU B 1 150 ? -12.227 21.234 25.719 1 98.25 150 GLU B C 1
ATOM 5016 O O . GLU B 1 150 ? -12.672 20.672 24.719 1 98.25 150 GLU B O 1
ATOM 5021 N N . PHE B 1 151 ? -11.805 20.594 26.859 1 98.19 151 PHE B N 1
ATOM 5022 C CA . PHE B 1 151 ? -11.891 19.141 26.938 1 98.19 151 PHE B CA 1
ATOM 5023 C C . PHE B 1 151 ? -12.633 18.703 28.188 1 98.19 151 PHE B C 1
ATOM 5025 O O . PHE B 1 151 ? -12.477 19.312 29.25 1 98.19 151 PHE B O 1
ATOM 5032 N N . VAL B 1 152 ? -13.461 17.75 28.047 1 97.25 152 VAL B N 1
ATOM 5033 C CA . VAL B 1 152 ? -14.008 16.969 29.156 1 97.25 152 VAL B CA 1
ATOM 5034 C C . VAL B 1 152 ? -13.5 15.523 29.062 1 97.25 152 VAL B C 1
ATOM 5036 O O . VAL B 1 152 ? -13.914 14.766 28.188 1 97.25 152 VAL B O 1
ATOM 5039 N N . PHE B 1 153 ? -12.641 15.133 30.047 1 97.25 153 PHE B N 1
ATOM 5040 C CA . PHE B 1 153 ? -12.047 13.805 30.016 1 97.25 153 PHE B CA 1
ATOM 5041 C C . PHE B 1 153 ? -12.914 12.805 30.781 1 97.25 153 PHE B C 1
ATOM 5043 O O . PHE B 1 153 ? -13.289 13.055 31.922 1 97.25 153 PHE B O 1
ATOM 5050 N N . VAL B 1 154 ? -13.156 11.688 30.141 1 96 154 VAL B N 1
ATOM 5051 C CA . VAL B 1 154 ? -14.094 10.734 30.719 1 96 154 VAL B CA 1
ATOM 5052 C C . VAL B 1 154 ? -13.32 9.633 31.453 1 96 154 VAL B C 1
ATOM 5054 O O . VAL B 1 154 ? -13.875 8.945 32.312 1 96 154 VAL B O 1
ATOM 5057 N N . ASP B 1 155 ? -12.047 9.352 31.094 1 94.81 155 ASP B N 1
ATOM 5058 C CA . ASP B 1 155 ? -11.258 8.297 31.719 1 94.81 155 ASP B CA 1
ATOM 5059 C C . ASP B 1 155 ? -10.617 8.797 33 1 94.81 155 ASP B C 1
ATOM 5061 O O . ASP B 1 155 ? -10.164 8 33.844 1 94.81 155 ASP B O 1
ATOM 5065 N N . ASP B 1 156 ? -10.523 10.07 33.219 1 93.12 156 ASP B N 1
ATOM 5066 C CA . ASP B 1 156 ? -10.047 10.734 34.438 1 93.12 156 ASP B CA 1
ATOM 5067 C C . ASP B 1 156 ? -10.812 12.039 34.688 1 93.12 156 ASP B C 1
ATOM 5069 O O . ASP B 1 156 ? -10.414 13.094 34.188 1 93.12 156 ASP B O 1
ATOM 5073 N N . LYS B 1 157 ? -11.758 12.039 35.562 1 90.19 157 LYS B N 1
ATOM 5074 C CA . LYS B 1 157 ? -12.719 13.125 35.75 1 90.19 157 LYS B CA 1
ATOM 5075 C C . LYS B 1 157 ? -12.039 14.383 36.281 1 90.19 157 LYS B C 1
ATOM 5077 O O . LYS B 1 157 ? -12.531 15.492 36.062 1 90.19 157 LYS B O 1
ATOM 5082 N N . ASP B 1 158 ? -10.961 14.211 36.906 1 91.62 158 ASP B N 1
ATOM 5083 C CA . ASP B 1 158 ? -10.305 15.352 37.562 1 91.62 158 ASP B CA 1
ATOM 5084 C C . ASP B 1 158 ? -9.172 15.891 36.656 1 91.62 158 ASP B C 1
ATOM 5086 O O . ASP B 1 158 ? -8.57 16.922 36.969 1 91.62 158 ASP B O 1
ATOM 5090 N N . HIS B 1 159 ? -8.969 15.18 35.594 1 93.69 159 HIS B N 1
ATOM 5091 C CA . HIS B 1 159 ? -7.879 15.594 34.719 1 93.69 159 HIS B CA 1
ATOM 5092 C C . HIS B 1 159 ? -8.25 16.859 33.938 1 93.69 159 HIS B C 1
ATOM 5094 O O . HIS B 1 159 ? -9.383 16.984 33.469 1 93.69 159 HIS B O 1
ATOM 5100 N N . VAL B 1 160 ? -7.359 17.797 33.875 1 95.75 160 VAL B N 1
ATOM 5101 C CA . VAL B 1 160 ? -7.477 18.984 33.031 1 95.75 160 VAL B CA 1
ATOM 5102 C C . VAL B 1 160 ? -6.188 19.188 32.25 1 95.75 160 VAL B C 1
ATOM 5104 O O . VAL B 1 160 ? -5.152 18.609 32.562 1 95.75 160 VAL B O 1
ATOM 5107 N N . LEU B 1 161 ? -6.301 19.953 31.219 1 97.5 161 LEU B N 1
ATOM 5108 C CA . LEU B 1 161 ? -5.09 20.281 30.469 1 97.5 161 LEU B CA 1
ATOM 5109 C C . LEU B 1 161 ? -4.113 21.047 31.359 1 97.5 161 LEU B C 1
ATOM 5111 O O . LEU B 1 161 ? -4.484 22.062 31.969 1 97.5 161 LEU B O 1
ATOM 5115 N N . SER B 1 162 ? -2.926 20.578 31.484 1 97.25 162 SER B N 1
ATOM 5116 C CA . SER B 1 162 ? -1.876 21.344 32.156 1 97.25 162 SER B CA 1
ATOM 5117 C C . SER B 1 162 ? -1.405 22.516 31.312 1 97.25 162 SER B C 1
ATOM 5119 O O . SER B 1 162 ? -1.779 22.641 30.156 1 97.25 162 SER B O 1
ATOM 5121 N N . GLU B 1 163 ? -0.673 23.375 31.922 1 96.44 163 GLU B N 1
ATOM 5122 C CA . GLU B 1 163 ? -0.061 24.469 31.188 1 96.44 163 GLU B CA 1
ATOM 5123 C C . GLU B 1 163 ? 0.812 23.953 30.047 1 96.44 163 GLU B C 1
ATOM 5125 O O . GLU B 1 163 ? 0.85 24.547 28.969 1 96.44 163 GLU B O 1
ATOM 5130 N N . ASN B 1 164 ? 1.491 22.875 30.297 1 96.25 164 ASN B N 1
ATOM 5131 C CA . ASN B 1 164 ? 2.336 22.25 29.281 1 96.25 164 ASN B CA 1
ATOM 5132 C C . ASN B 1 164 ? 1.507 21.672 28.141 1 96.25 164 ASN B C 1
ATOM 5134 O O . ASN B 1 164 ? 1.935 21.688 26.984 1 96.25 164 ASN B O 1
ATOM 5138 N N . ASP B 1 165 ? 0.361 21.109 28.516 1 98.06 165 ASP B N 1
ATOM 5139 C CA . ASP B 1 165 ? -0.545 20.609 27.484 1 98.06 165 ASP B CA 1
ATOM 5140 C C . ASP B 1 165 ? -1.02 21.75 26.578 1 98.06 165 ASP B C 1
ATOM 5142 O O . ASP B 1 165 ? -1.036 21.609 25.359 1 98.06 165 ASP B O 1
ATOM 5146 N N . VAL B 1 166 ? -1.396 22.828 27.172 1 98.12 166 VAL B N 1
ATOM 5147 C CA . VAL B 1 166 ? -1.89 23.984 26.453 1 98.12 166 VAL B CA 1
ATOM 5148 C C . VAL B 1 166 ? -0.79 24.531 25.531 1 98.12 166 VAL B C 1
ATOM 5150 O O . VAL B 1 166 ? -1.05 24.891 24.391 1 98.12 166 VAL B O 1
ATOM 5153 N N . THR B 1 167 ? 0.403 24.578 26.062 1 97 167 THR B N 1
ATOM 5154 C CA . THR B 1 167 ? 1.542 25.016 25.266 1 97 167 THR B CA 1
ATOM 5155 C C . THR B 1 167 ? 1.742 24.109 24.047 1 97 167 THR B C 1
ATOM 5157 O O . THR B 1 167 ? 1.936 24.594 22.938 1 97 167 THR B O 1
ATOM 5160 N N . CYS B 1 168 ? 1.682 22.859 24.297 1 98.31 168 CYS B N 1
ATOM 5161 C CA . CYS B 1 168 ? 1.869 21.875 23.234 1 98.31 168 CYS B CA 1
ATOM 5162 C C . CYS B 1 168 ? 0.794 22.016 22.156 1 98.31 168 CYS B C 1
ATOM 5164 O O . CYS B 1 168 ? 1.104 22.109 20.969 1 98.31 168 CYS B O 1
ATOM 5166 N N . LEU B 1 169 ? -0.44 22.047 22.578 1 98.81 169 LEU B N 1
ATOM 5167 C CA . LEU B 1 169 ? -1.561 22.156 21.656 1 98.81 169 LEU B CA 1
ATOM 5168 C C . LEU B 1 169 ? -1.512 23.484 20.891 1 98.81 169 LEU B C 1
ATOM 5170 O O . LEU B 1 169 ? -1.778 23.516 19.688 1 98.81 169 LEU B O 1
ATOM 5174 N N . THR B 1 170 ? -1.169 24.547 21.578 1 98.62 170 THR B N 1
ATOM 5175 C CA . THR B 1 170 ? -1.09 25.859 20.938 1 98.62 170 THR B CA 1
ATOM 5176 C C . THR B 1 170 ? 0.014 25.891 19.891 1 98.62 170 THR B C 1
ATOM 5178 O O . THR B 1 170 ? -0.209 26.328 18.766 1 98.62 170 THR B O 1
ATOM 5181 N N . ALA B 1 171 ? 1.194 25.391 20.266 1 98.62 171 ALA B N 1
ATOM 5182 C CA . ALA B 1 171 ? 2.312 25.359 19.328 1 98.62 171 ALA B CA 1
ATOM 5183 C C . ALA B 1 171 ? 1.968 24.516 18.109 1 98.62 171 ALA B C 1
ATOM 5185 O O . ALA B 1 171 ? 2.285 24.891 16.969 1 98.62 171 ALA B O 1
ATOM 5186 N N . SER B 1 172 ? 1.354 23.422 18.328 1 98.69 172 SER B N 1
ATOM 5187 C CA . SER B 1 172 ? 0.974 22.531 17.234 1 98.69 172 SER B CA 1
ATOM 5188 C C . SER B 1 172 ? -0.092 23.172 16.359 1 98.69 172 SER B C 1
ATOM 5190 O O . SER B 1 172 ? 0.008 23.125 15.125 1 98.69 172 SER B O 1
ATOM 5192 N N . ALA B 1 173 ? -1.087 23.719 16.969 1 98.56 173 ALA B N 1
ATOM 5193 C CA . ALA B 1 173 ? -2.172 24.359 16.219 1 98.56 173 ALA B CA 1
ATOM 5194 C C . ALA B 1 173 ? -1.644 25.5 15.352 1 98.56 173 ALA B C 1
ATOM 5196 O O . ALA B 1 173 ? -1.994 25.594 14.172 1 98.56 173 ALA B O 1
ATOM 5197 N N . GLU B 1 174 ? -0.856 26.359 15.93 1 98.56 174 GLU B N 1
ATOM 5198 C CA . GLU B 1 174 ? -0.28 27.469 15.18 1 98.56 174 GLU B CA 1
ATOM 5199 C C . GLU B 1 174 ? 0.589 26.969 14.031 1 98.56 174 GLU B C 1
ATOM 5201 O O . GLU B 1 174 ? 0.571 27.547 12.938 1 98.56 174 GLU B O 1
ATOM 5206 N N . SER B 1 175 ? 1.358 25.953 14.273 1 98.88 175 SER B N 1
ATOM 5207 C CA . SER B 1 175 ? 2.244 25.375 13.266 1 98.88 175 SER B CA 1
ATOM 5208 C C . SER B 1 175 ? 1.45 24.719 12.148 1 98.88 175 SER B C 1
ATOM 5210 O O . SER B 1 175 ? 1.81 24.828 10.969 1 98.88 175 SER B O 1
ATOM 5212 N N . ILE B 1 176 ? 0.386 23.984 12.508 1 98.81 176 ILE B N 1
ATOM 5213 C CA . ILE B 1 176 ? -0.497 23.375 11.523 1 98.81 176 ILE B CA 1
ATOM 5214 C C . ILE B 1 176 ? -1.122 24.438 10.641 1 98.81 176 ILE B C 1
ATOM 5216 O O . ILE B 1 176 ? -1.123 24.312 9.414 1 98.81 176 ILE B O 1
ATOM 5220 N N . ARG B 1 177 ? -1.604 25.469 11.242 1 98.44 177 ARG B N 1
ATOM 5221 C CA . ARG B 1 177 ? -2.258 26.531 10.5 1 98.44 177 ARG B CA 1
ATOM 5222 C C . ARG B 1 177 ? -1.256 27.297 9.641 1 98.44 177 ARG B C 1
ATOM 5224 O O . ARG B 1 177 ? -1.593 27.766 8.547 1 98.44 177 ARG B O 1
ATOM 5231 N N . LEU B 1 178 ? -0.015 27.438 10.148 1 98.62 178 LEU B N 1
ATOM 5232 C CA . LEU B 1 178 ? 1.038 28.047 9.336 1 98.62 178 LEU B CA 1
ATOM 5233 C C . LEU B 1 178 ? 1.301 27.219 8.078 1 98.62 178 LEU B C 1
ATOM 5235 O O . LEU B 1 178 ? 1.35 27.766 6.977 1 98.62 178 LEU B O 1
ATOM 5239 N N . ALA B 1 179 ? 1.52 25.922 8.242 1 98.88 179 ALA B N 1
ATOM 5240 C CA . ALA B 1 179 ? 1.754 25.031 7.105 1 98.88 179 ALA B CA 1
ATOM 5241 C C . ALA B 1 179 ? 0.598 25.094 6.113 1 98.88 179 ALA B C 1
ATOM 5243 O O . ALA B 1 179 ? 0.815 25.156 4.898 1 98.88 179 ALA B O 1
ATOM 5244 N N . ALA B 1 180 ? -0.638 25.078 6.617 1 98.75 180 ALA B N 1
ATOM 5245 C CA . ALA B 1 180 ? -1.823 25.141 5.766 1 98.75 180 ALA B CA 1
ATOM 5246 C C . ALA B 1 180 ? -1.875 26.469 5.012 1 98.75 180 ALA B C 1
ATOM 5248 O O . ALA B 1 180 ? -2.24 26.516 3.834 1 98.75 180 ALA B O 1
ATOM 5249 N N . LYS B 1 181 ? -1.534 27.531 5.68 1 98.31 181 LYS B N 1
ATOM 5250 C CA . LYS B 1 181 ? -1.515 28.859 5.059 1 98.31 181 LYS B CA 1
ATOM 5251 C C . LYS B 1 181 ? -0.573 28.891 3.857 1 98.31 181 LYS B C 1
ATOM 5253 O O . LYS B 1 181 ? -0.916 29.438 2.805 1 98.31 181 LYS B O 1
ATOM 5258 N N . ILE B 1 182 ? 0.593 28.328 4.035 1 98.81 182 ILE B N 1
ATOM 5259 C CA . ILE B 1 182 ? 1.589 28.297 2.967 1 98.81 182 ILE B CA 1
ATOM 5260 C C . ILE B 1 182 ? 1.045 27.531 1.767 1 98.81 182 ILE B C 1
ATOM 5262 O O . ILE B 1 182 ? 1.191 27.969 0.623 1 98.81 182 ILE B O 1
ATOM 5266 N N . VAL B 1 183 ? 0.375 26.453 1.966 1 98.69 183 VAL B N 1
ATOM 5267 C CA . VAL B 1 183 ? -0.185 25.594 0.918 1 98.69 183 VAL B CA 1
ATOM 5268 C C . VAL B 1 183 ? -1.351 26.312 0.242 1 98.69 183 VAL B C 1
ATOM 5270 O O . VAL B 1 183 ? -1.555 26.172 -0.967 1 98.69 183 VAL B O 1
ATOM 5273 N N . ASP B 1 184 ? -2.09 27.078 1.012 1 98 184 ASP B N 1
ATOM 5274 C CA . ASP B 1 184 ? -3.277 27.781 0.518 1 98 184 ASP B CA 1
ATOM 5275 C C . ASP B 1 184 ? -2.898 29.016 -0.297 1 98 184 ASP B C 1
ATOM 5277 O O . ASP B 1 184 ? -3.625 29.406 -1.21 1 98 184 ASP B O 1
ATOM 5281 N N . ALA B 1 185 ? -1.789 29.625 0.057 1 97.81 185 ALA B N 1
ATOM 5282 C CA . ALA B 1 185 ? -1.396 30.891 -0.579 1 97.81 185 ALA B CA 1
ATOM 5283 C C . ALA B 1 185 ? -1.057 30.672 -2.051 1 97.81 185 ALA B C 1
ATOM 5285 O O . ALA B 1 185 ? -0.391 29.688 -2.406 1 97.81 185 ALA B O 1
ATOM 5286 N N . PRO B 1 186 ? -1.557 31.578 -2.898 1 96.75 186 PRO B N 1
ATOM 5287 C CA . PRO B 1 186 ? -1.271 31.438 -4.328 1 96.75 186 PRO B CA 1
ATOM 5288 C C . PRO B 1 186 ? 0.19 31.719 -4.668 1 96.75 186 PRO B C 1
ATOM 5290 O O . PRO B 1 186 ? 0.863 32.469 -3.957 1 96.75 186 PRO B O 1
ATOM 5293 N N . CYS B 1 187 ? 0.609 31.188 -5.781 1 94.06 187 CYS B N 1
ATOM 5294 C CA . CYS B 1 187 ? 2.014 31.219 -6.172 1 94.06 187 CYS B CA 1
ATOM 5295 C C . CYS B 1 187 ? 2.469 32.656 -6.426 1 94.06 187 CYS B C 1
ATOM 5297 O O . CYS B 1 187 ? 3.645 32.969 -6.246 1 94.06 187 CYS B O 1
ATOM 5299 N N . ASN B 1 188 ? 1.627 33.5 -6.852 1 97.06 188 ASN B N 1
ATOM 5300 C CA . ASN B 1 188 ? 2.045 34.875 -7.07 1 97.06 188 ASN B CA 1
ATOM 5301 C C . ASN B 1 188 ? 2.359 35.594 -5.754 1 97.06 188 ASN B C 1
ATOM 5303 O O . ASN B 1 188 ? 2.988 36.656 -5.746 1 97.06 188 ASN B O 1
ATOM 5307 N N . GLU B 1 189 ? 1.89 35.062 -4.602 1 97.75 189 GLU B N 1
ATOM 5308 C CA . GLU B 1 189 ? 2.236 35.562 -3.275 1 97.75 189 GLU B CA 1
ATOM 5309 C C . GLU B 1 189 ? 3.275 34.688 -2.604 1 97.75 189 GLU B C 1
ATOM 5311 O O . GLU B 1 189 ? 4.242 35.188 -2.023 1 97.75 189 GLU B O 1
ATOM 5316 N N . MET B 1 190 ? 3.064 33.375 -2.74 1 98.44 190 MET B N 1
ATOM 5317 C CA . MET B 1 190 ? 3.957 32.406 -2.129 1 98.44 190 MET B CA 1
ATOM 5318 C C . MET B 1 190 ? 4.922 31.828 -3.16 1 98.44 190 MET B C 1
ATOM 5320 O O . MET B 1 190 ? 4.824 30.656 -3.525 1 98.44 190 MET B O 1
ATOM 5324 N N . HIS B 1 191 ? 5.805 32.688 -3.611 1 98.44 191 HIS B N 1
ATOM 5325 C CA . HIS B 1 191 ? 6.918 32.25 -4.445 1 98.44 191 HIS B CA 1
ATOM 5326 C C . HIS B 1 191 ? 8.125 31.859 -3.6 1 98.44 191 HIS B C 1
ATOM 5328 O O . HIS B 1 191 ? 8.055 31.875 -2.367 1 98.44 191 HIS B O 1
ATOM 5334 N N . VAL B 1 192 ? 9.258 31.5 -4.191 1 98.81 192 VAL B N 1
ATOM 5335 C CA . VAL B 1 192 ? 10.414 30.953 -3.486 1 98.81 192 VAL B CA 1
ATOM 5336 C C . VAL B 1 192 ? 10.898 31.953 -2.436 1 98.81 192 VAL B C 1
ATOM 5338 O O . VAL B 1 192 ? 11.102 31.594 -1.274 1 98.81 192 VAL B O 1
ATOM 5341 N N . ASN B 1 193 ? 11.023 33.188 -2.799 1 98.81 193 ASN B N 1
ATOM 5342 C CA . ASN B 1 193 ? 11.508 34.219 -1.874 1 98.81 193 ASN B CA 1
ATOM 5343 C C . ASN B 1 193 ? 10.531 34.438 -0.722 1 98.81 193 ASN B C 1
ATOM 5345 O O . ASN B 1 193 ? 10.945 34.688 0.411 1 98.81 193 ASN B O 1
ATOM 5349 N N . ALA B 1 194 ? 9.258 34.438 -1.031 1 98.81 194 ALA B N 1
ATOM 5350 C CA . ALA B 1 194 ? 8.258 34.562 0.028 1 98.81 194 ALA B CA 1
ATOM 5351 C C . ALA B 1 194 ? 8.352 33.375 1.005 1 98.81 194 ALA B C 1
ATOM 5353 O O . ALA B 1 194 ? 8.172 33.562 2.213 1 98.81 194 ALA B O 1
ATOM 5354 N N . PHE B 1 195 ? 8.562 32.156 0.5 1 98.88 195 PHE B N 1
ATOM 5355 C CA . PHE B 1 195 ? 8.742 31 1.363 1 98.88 195 PHE B CA 1
ATOM 5356 C C . PHE B 1 195 ? 9.977 31.172 2.244 1 98.88 195 PHE B C 1
ATOM 5358 O O . PHE B 1 195 ? 9.953 30.828 3.428 1 98.88 195 PHE B O 1
ATOM 5365 N N . LEU B 1 196 ? 11.07 31.672 1.657 1 98.88 196 LEU B N 1
ATOM 5366 C CA . LEU B 1 196 ? 12.266 31.969 2.441 1 98.88 196 LEU B CA 1
ATOM 5367 C C . LEU B 1 196 ? 11.938 32.938 3.564 1 98.88 196 LEU B C 1
ATOM 5369 O O . LEU B 1 196 ? 12.469 32.844 4.672 1 98.88 196 LEU B O 1
ATOM 5373 N N . ASP B 1 197 ? 11.078 33.938 3.285 1 98.88 197 ASP B N 1
ATOM 5374 C CA . ASP B 1 197 ? 10.664 34.875 4.309 1 98.88 197 ASP B CA 1
ATOM 5375 C C . ASP B 1 197 ? 9.93 34.188 5.449 1 98.88 197 ASP B C 1
ATOM 5377 O O . ASP B 1 197 ? 10.109 34.531 6.617 1 98.88 197 ASP B O 1
ATOM 5381 N N . GLU B 1 198 ? 9.031 33.219 5.094 1 98.81 198 GLU B N 1
ATOM 5382 C CA . GLU B 1 198 ? 8.367 32.438 6.129 1 98.81 198 GLU B CA 1
ATOM 5383 C C . GLU B 1 198 ? 9.375 31.719 7.004 1 98.81 198 GLU B C 1
ATOM 5385 O O . GLU B 1 198 ? 9.219 31.656 8.227 1 98.81 198 GLU B O 1
ATOM 5390 N N . ILE B 1 199 ? 10.414 31.125 6.367 1 98.94 199 ILE B N 1
ATOM 5391 C CA . ILE B 1 199 ? 11.453 30.391 7.09 1 98.94 199 ILE B CA 1
ATOM 5392 C C . ILE B 1 199 ? 12.188 31.344 8.031 1 98.94 199 ILE B C 1
ATOM 5394 O O . ILE B 1 199 ? 12.422 31.016 9.195 1 98.94 199 ILE B O 1
ATOM 5398 N N . ARG B 1 200 ? 12.555 32.594 7.543 1 98.88 200 ARG B N 1
ATOM 5399 C CA . ARG B 1 200 ? 13.203 33.594 8.367 1 98.88 200 ARG B CA 1
ATOM 5400 C C . ARG B 1 200 ? 12.32 34 9.539 1 98.88 200 ARG B C 1
ATOM 5402 O O . ARG B 1 200 ? 12.812 34.188 10.656 1 98.88 200 ARG B O 1
ATOM 5409 N N . THR B 1 201 ? 11.07 34.156 9.297 1 98.81 201 THR B N 1
ATOM 5410 C CA . THR B 1 201 ? 10.125 34.531 10.344 1 98.81 201 THR B CA 1
ATOM 5411 C C . THR B 1 201 ? 10.078 33.469 11.445 1 98.81 201 THR B C 1
ATOM 5413 O O . THR B 1 201 ? 10.07 33.812 12.633 1 98.81 201 THR B O 1
ATOM 5416 N N . VAL B 1 202 ? 10.039 32.219 11.062 1 98.81 202 VAL B N 1
ATOM 5417 C CA . VAL B 1 202 ? 10.023 31.125 12.039 1 98.81 202 VAL B CA 1
ATOM 5418 C C . VAL B 1 202 ? 11.328 31.141 12.836 1 98.81 202 VAL B C 1
ATOM 5420 O O . VAL B 1 202 ? 11.312 30.953 14.055 1 98.81 202 VAL B O 1
ATOM 5423 N N . ALA B 1 203 ? 12.453 31.328 12.133 1 98.81 203 ALA B N 1
ATOM 5424 C CA . ALA B 1 203 ? 13.734 31.422 12.828 1 98.81 203 ALA B CA 1
ATOM 5425 C C . ALA B 1 203 ? 13.703 32.5 13.891 1 98.81 203 ALA B C 1
ATOM 5427 O O . ALA B 1 203 ? 14.164 32.312 15.023 1 98.81 203 ALA B O 1
ATOM 5428 N N . LYS B 1 204 ? 13.172 33.656 13.531 1 98.5 204 LYS B N 1
ATOM 5429 C CA . LYS B 1 204 ? 13.086 34.812 14.453 1 98.5 204 LYS B CA 1
ATOM 5430 C C . LYS B 1 204 ? 12.164 34.469 15.625 1 98.5 204 LYS B C 1
ATOM 5432 O O . LYS B 1 204 ? 12.5 34.75 16.781 1 98.5 204 LYS B O 1
ATOM 5437 N N . ASP B 1 205 ? 11.039 33.938 15.297 1 97.75 205 ASP B N 1
ATOM 5438 C CA . ASP B 1 205 ? 10.055 33.594 16.312 1 97.75 205 ASP B CA 1
ATOM 5439 C C . ASP B 1 205 ? 10.648 32.625 17.344 1 97.75 205 ASP B C 1
ATOM 5441 O O . ASP B 1 205 ? 10.281 32.656 18.516 1 97.75 205 ASP B O 1
ATOM 5445 N N . LEU B 1 206 ? 11.562 31.75 16.906 1 98.44 206 LEU B N 1
ATOM 5446 C CA . LEU B 1 206 ? 12.156 30.734 17.766 1 98.44 206 LEU B CA 1
ATOM 5447 C C . LEU B 1 206 ? 13.477 31.219 18.359 1 98.44 206 LEU B C 1
ATOM 5449 O O . LEU B 1 206 ? 14.141 30.484 19.094 1 98.44 206 LEU B O 1
ATOM 5453 N N . ASN B 1 207 ? 13.914 32.469 18.047 1 98.06 207 ASN B N 1
ATOM 5454 C CA . ASN B 1 207 ? 15.18 33.062 18.484 1 98.06 207 ASN B CA 1
ATOM 5455 C C . ASN B 1 207 ? 16.359 32.188 18.062 1 98.06 207 ASN B C 1
ATOM 5457 O O . ASN B 1 207 ? 17.234 31.875 18.875 1 98.06 207 ASN B O 1
ATOM 5461 N N . LEU B 1 208 ? 16.234 31.734 16.828 1 98.44 208 LEU B N 1
ATOM 5462 C CA . LEU B 1 208 ? 17.328 30.969 16.234 1 98.44 208 LEU B CA 1
ATOM 5463 C C . LEU B 1 208 ? 18.203 31.859 15.367 1 98.44 208 LEU B C 1
ATOM 5465 O O . LEU B 1 208 ? 17.828 33 15.047 1 98.44 208 LEU B O 1
ATOM 5469 N N . GLU B 1 209 ? 19.391 31.281 15.023 1 97.25 209 GLU B N 1
ATOM 5470 C CA . GLU B 1 209 ? 20.234 31.953 14.023 1 97.25 209 GLU B CA 1
ATOM 5471 C C . GLU B 1 209 ? 19.531 32.031 12.672 1 97.25 209 GLU B C 1
ATOM 5473 O O . GLU B 1 209 ? 18.672 31.188 12.367 1 97.25 209 GLU B O 1
ATOM 5478 N N . ALA B 1 210 ? 19.953 32.969 11.898 1 98.06 210 ALA B N 1
ATOM 5479 C CA . ALA B 1 210 ? 19.406 33.094 10.547 1 98.06 210 ALA B CA 1
ATOM 5480 C C . ALA B 1 210 ? 19.625 31.797 9.758 1 98.06 210 ALA B C 1
ATOM 5482 O O . ALA B 1 210 ? 20.672 31.156 9.883 1 98.06 210 ALA B O 1
ATOM 5483 N N . PRO B 1 211 ? 18.656 31.469 9.008 1 98.69 211 PRO B N 1
ATOM 5484 C CA . PRO B 1 211 ? 18.812 30.25 8.219 1 98.69 211 PRO B CA 1
ATOM 5485 C C . PRO B 1 211 ? 19.953 30.344 7.203 1 98.69 211 PRO B C 1
ATOM 5487 O O . PRO B 1 211 ? 20.219 31.422 6.676 1 98.69 211 PRO B O 1
ATOM 5490 N N . LEU B 1 212 ? 20.609 29.203 6.949 1 98.81 212 LEU B N 1
ATOM 5491 C CA . LEU B 1 212 ? 21.469 29.109 5.785 1 98.81 212 LEU B CA 1
ATOM 5492 C C . LEU B 1 212 ? 20.656 29.125 4.496 1 98.81 212 LEU B C 1
ATOM 5494 O O . LEU B 1 212 ? 19.688 28.391 4.363 1 98.81 212 LEU B O 1
ATOM 5498 N N . ILE B 1 213 ? 21 30.016 3.594 1 98.81 213 ILE B N 1
ATOM 5499 C CA . ILE B 1 213 ? 20.312 30.078 2.305 1 98.81 213 ILE B CA 1
ATOM 5500 C C . ILE B 1 213 ? 21.328 29.969 1.175 1 98.81 213 ILE B C 1
ATOM 5502 O O . ILE B 1 213 ? 22.266 30.766 1.096 1 98.81 213 ILE B O 1
ATOM 5506 N N . ILE B 1 214 ? 21.25 28.953 0.372 1 98.88 214 ILE B N 1
ATOM 5507 C CA . ILE B 1 214 ? 22 28.75 -0.862 1 98.88 214 ILE B CA 1
ATOM 5508 C C . ILE B 1 214 ? 21.078 28.922 -2.064 1 98.88 214 ILE B C 1
ATOM 5510 O O . ILE B 1 214 ? 20.172 28.109 -2.293 1 98.88 214 ILE B O 1
ATOM 5514 N N . GLN B 1 215 ? 21.312 29.922 -2.877 1 98.62 215 GLN B N 1
ATOM 5515 C CA . GLN B 1 215 ? 20.312 30.266 -3.881 1 98.62 215 GLN B CA 1
ATOM 5516 C C . GLN B 1 215 ? 20.969 30.531 -5.234 1 98.62 215 GLN B C 1
ATOM 5518 O O . GLN B 1 215 ? 22.094 31.031 -5.305 1 98.62 215 GLN B O 1
ATOM 5523 N N . ASP B 1 216 ? 20.312 30.219 -6.195 1 98 216 ASP B N 1
ATOM 5524 C CA . ASP B 1 216 ? 20.625 30.531 -7.582 1 98 216 ASP B CA 1
ATOM 5525 C C . ASP B 1 216 ? 22.016 30.031 -7.969 1 98 216 ASP B C 1
ATOM 5527 O O . ASP B 1 216 ? 22.281 28.828 -7.863 1 98 216 ASP B O 1
ATOM 5531 N N . GLN B 1 217 ? 22.922 30.891 -8.312 1 97.62 217 GLN B N 1
ATOM 5532 C CA . GLN B 1 217 ? 24.219 30.484 -8.859 1 97.62 217 GLN B CA 1
ATOM 5533 C C . GLN B 1 217 ? 25.047 29.766 -7.805 1 97.62 217 GLN B C 1
ATOM 5535 O O . GLN B 1 217 ? 25.859 28.891 -8.141 1 97.62 217 GLN B O 1
ATOM 5540 N N . GLU B 1 218 ? 24.797 30.078 -6.586 1 98.5 218 GLU B N 1
ATOM 5541 C CA . GLU B 1 218 ? 25.516 29.391 -5.527 1 98.5 218 GLU B CA 1
ATOM 5542 C C . GLU B 1 218 ? 25.172 27.906 -5.5 1 98.5 218 GLU B C 1
ATOM 5544 O O . GLU B 1 218 ? 26 27.062 -5.145 1 98.5 218 GLU B O 1
ATOM 5549 N N . LEU B 1 219 ? 23.906 27.562 -5.832 1 98.69 219 LEU B N 1
ATOM 5550 C CA . LEU B 1 219 ? 23.516 26.156 -5.945 1 98.69 219 LEU B CA 1
ATOM 5551 C C . LEU B 1 219 ? 24.391 25.422 -6.957 1 98.69 219 LEU B C 1
ATOM 5553 O O . LEU B 1 219 ? 24.844 24.312 -6.695 1 98.69 219 LEU B O 1
ATOM 5557 N N . VAL B 1 220 ? 24.641 26.047 -8.062 1 95.88 220 VAL B N 1
ATOM 5558 C CA . VAL B 1 220 ? 25.469 25.469 -9.117 1 95.88 220 VAL B CA 1
ATOM 5559 C C . VAL B 1 220 ? 26.906 25.297 -8.617 1 95.88 220 VAL B C 1
ATOM 5561 O O . VAL B 1 220 ? 27.5 24.234 -8.812 1 95.88 220 VAL B O 1
ATOM 5564 N N . GLN B 1 221 ? 27.391 26.297 -8.039 1 97.81 221 GLN B N 1
ATOM 5565 C CA . GLN B 1 221 ? 28.766 26.297 -7.562 1 97.81 221 GLN B CA 1
ATOM 5566 C C . GLN B 1 221 ? 29 25.188 -6.539 1 97.81 221 GLN B C 1
ATOM 5568 O O . GLN B 1 221 ? 30.078 24.594 -6.488 1 97.81 221 GLN B O 1
ATOM 5573 N N . ARG B 1 222 ? 28 24.875 -5.836 1 97.81 222 ARG B N 1
ATOM 5574 C CA . ARG B 1 222 ? 28.109 23.859 -4.793 1 97.81 222 ARG B CA 1
ATOM 5575 C C . ARG B 1 222 ? 27.766 22.469 -5.332 1 97.81 222 ARG B C 1
ATOM 5577 O O . ARG B 1 222 ? 27.953 21.469 -4.641 1 97.81 222 ARG B O 1
ATOM 5584 N N . GLY B 1 223 ? 27.266 22.422 -6.523 1 98 223 GLY B N 1
ATOM 5585 C CA . GLY B 1 223 ? 26.969 21.141 -7.152 1 98 223 GLY B CA 1
ATOM 5586 C C . GLY B 1 223 ? 25.562 20.641 -6.863 1 98 223 GLY B C 1
ATOM 5587 O O . GLY B 1 223 ? 25.312 19.438 -6.91 1 98 223 GLY B O 1
ATOM 5588 N N . MET B 1 224 ? 24.703 21.562 -6.531 1 98.69 224 MET B N 1
ATOM 5589 C CA . MET B 1 224 ? 23.312 21.188 -6.27 1 98.69 224 MET B CA 1
ATOM 5590 C C . MET B 1 224 ? 22.469 21.297 -7.535 1 98.69 224 MET B C 1
ATOM 5592 O O . MET B 1 224 ? 21.5 22.062 -7.574 1 98.69 224 MET B O 1
ATOM 5596 N N . GLY B 1 225 ? 22.812 20.422 -8.469 1 98.56 225 GLY B N 1
ATOM 5597 C CA . GLY B 1 225 ? 22.234 20.484 -9.805 1 98.56 225 GLY B CA 1
ATOM 5598 C C . GLY B 1 225 ? 20.781 20.062 -9.844 1 98.56 225 GLY B C 1
ATOM 5599 O O . GLY B 1 225 ? 20.062 20.391 -10.789 1 98.56 225 GLY B O 1
ATOM 5600 N N . GLY B 1 226 ? 20.344 19.297 -8.852 1 98.69 226 GLY B N 1
ATOM 5601 C CA . GLY B 1 226 ? 18.938 18.922 -8.789 1 98.69 226 GLY B CA 1
ATOM 5602 C C . GLY B 1 226 ? 18.031 20.109 -8.539 1 98.69 226 GLY B C 1
ATOM 5603 O O . GLY B 1 226 ? 17.109 20.375 -9.328 1 98.69 226 GLY B O 1
ATOM 5604 N N . ILE B 1 227 ? 18.297 20.875 -7.5 1 98.94 227 ILE B N 1
ATOM 5605 C CA . ILE B 1 227 ? 17.5 22.031 -7.148 1 98.94 227 ILE B CA 1
ATOM 5606 C C . ILE B 1 227 ? 17.641 23.109 -8.227 1 98.94 227 ILE B C 1
ATOM 5608 O O . ILE B 1 227 ? 16.641 23.641 -8.711 1 98.94 227 ILE B O 1
ATOM 5612 N N . TYR B 1 228 ? 18.859 23.391 -8.688 1 98.81 228 TYR B N 1
ATOM 5613 C CA . TYR B 1 228 ? 19.109 24.422 -9.688 1 98.81 228 TYR B CA 1
ATOM 5614 C C . TYR B 1 228 ? 18.438 24.078 -11 1 98.81 228 TYR B C 1
ATOM 5616 O O . TYR B 1 228 ? 17.75 24.922 -11.602 1 98.81 228 TYR B O 1
ATOM 5624 N N . GLY B 1 229 ? 18.656 22.859 -11.469 1 98.5 229 GLY B N 1
ATOM 5625 C CA . GLY B 1 229 ? 18.109 22.422 -12.742 1 98.5 229 GLY B CA 1
ATOM 5626 C C . GLY B 1 229 ? 16.594 22.562 -12.805 1 98.5 229 GLY B C 1
ATOM 5627 O O . GLY B 1 229 ? 16.047 22.938 -13.844 1 98.5 229 GLY B O 1
ATOM 5628 N N . VAL B 1 230 ? 15.906 22.312 -11.688 1 98.62 230 VAL B N 1
ATOM 5629 C CA . VAL B 1 230 ? 14.445 22.359 -11.633 1 98.62 230 VAL B CA 1
ATOM 5630 C C . VAL B 1 230 ? 13.984 23.828 -11.68 1 98.62 230 VAL B C 1
ATOM 5632 O O . VAL B 1 230 ? 13 24.141 -12.359 1 98.62 230 VAL B O 1
ATOM 5635 N N . GLY B 1 231 ? 14.664 24.703 -10.961 1 98.56 231 GLY B N 1
ATOM 5636 C CA . GLY B 1 231 ? 14.094 26.016 -10.672 1 98.56 231 GLY B CA 1
ATOM 5637 C C . GLY B 1 231 ? 14.727 27.125 -11.469 1 98.56 231 GLY B C 1
ATOM 5638 O O . GLY B 1 231 ? 14.312 28.281 -11.367 1 98.56 231 GLY B O 1
ATOM 5639 N N . LYS B 1 232 ? 15.727 26.891 -12.336 1 97.94 232 LYS B N 1
ATOM 5640 C CA . LYS B 1 232 ? 16.547 27.922 -12.945 1 97.94 232 LYS B CA 1
ATOM 5641 C C . LYS B 1 232 ? 15.742 28.766 -13.93 1 97.94 232 LYS B C 1
ATOM 5643 O O . LYS B 1 232 ? 16.094 29.906 -14.219 1 97.94 232 LYS B O 1
ATOM 5648 N N . ALA B 1 233 ? 14.633 28.25 -14.383 1 97.81 233 ALA B N 1
ATOM 5649 C CA . ALA B 1 233 ? 13.852 28.984 -15.375 1 97.81 233 ALA B CA 1
ATOM 5650 C C . ALA B 1 233 ? 12.906 29.969 -14.695 1 97.81 233 ALA B C 1
ATOM 5652 O O . ALA B 1 233 ? 12.352 30.859 -15.352 1 97.81 233 ALA B O 1
ATOM 5653 N N . ALA B 1 234 ? 12.742 29.875 -13.406 1 97.88 234 ALA B N 1
ATOM 5654 C CA . ALA B 1 234 ? 11.781 30.719 -12.688 1 97.88 234 ALA B CA 1
ATOM 5655 C C . ALA B 1 234 ? 12.367 32.094 -12.391 1 97.88 234 ALA B C 1
ATOM 5657 O O . ALA B 1 234 ? 13.586 32.25 -12.289 1 97.88 234 ALA B O 1
ATOM 5658 N N . VAL B 1 235 ? 11.492 33.094 -12.234 1 97.12 235 VAL B N 1
ATOM 5659 C CA . VAL B 1 235 ? 11.875 34.469 -11.875 1 97.12 235 VAL B CA 1
ATOM 5660 C C . VAL B 1 235 ? 12.445 34.469 -10.461 1 97.12 235 VAL B C 1
ATOM 5662 O O . VAL B 1 235 ? 13.5 35.062 -10.211 1 97.12 235 VAL B O 1
ATOM 5665 N N . ASN B 1 236 ? 11.672 33.906 -9.547 1 98.12 236 ASN B N 1
ATOM 5666 C CA . ASN B 1 236 ? 12.195 33.719 -8.203 1 98.12 236 ASN B CA 1
ATOM 5667 C C . ASN B 1 236 ? 13.07 32.469 -8.125 1 98.12 236 ASN B C 1
ATOM 5669 O O . ASN B 1 236 ? 12.555 31.328 -8.133 1 98.12 236 ASN B O 1
ATOM 5673 N N . LYS B 1 237 ? 14.32 32.625 -8.016 1 98.56 237 LYS B N 1
ATOM 5674 C CA . LYS B 1 237 ? 15.305 31.578 -8.234 1 98.56 237 LYS B CA 1
ATOM 5675 C C . LYS B 1 237 ? 15.242 30.531 -7.125 1 98.56 237 LYS B C 1
ATOM 5677 O O . LYS B 1 237 ? 14.844 30.828 -5.996 1 98.56 237 LYS B O 1
ATOM 5682 N N . PRO B 1 238 ? 15.578 29.266 -7.461 1 98.88 238 PRO B N 1
ATOM 5683 C CA . PRO B 1 238 ? 15.523 28.172 -6.48 1 98.88 238 PRO B CA 1
ATOM 5684 C C . PRO B 1 238 ? 16.531 28.359 -5.348 1 98.88 238 PRO B C 1
ATOM 5686 O O . PRO B 1 238 ? 17.531 29.078 -5.504 1 98.88 238 PRO B O 1
ATOM 5689 N N . ALA B 1 239 ? 16.297 27.672 -4.254 1 98.94 239 ALA B N 1
ATOM 5690 C CA . ALA B 1 239 ? 17.156 27.828 -3.072 1 98.94 239 ALA B CA 1
ATOM 5691 C C . ALA B 1 239 ? 17.078 26.594 -2.184 1 98.94 239 ALA B C 1
ATOM 5693 O O . ALA B 1 239 ? 16.062 25.891 -2.16 1 98.94 239 ALA B O 1
ATOM 5694 N N . LEU B 1 240 ? 18.125 26.234 -1.569 1 98.94 240 LEU B N 1
ATOM 5695 C CA . LEU B 1 240 ? 18.141 25.375 -0.387 1 98.94 240 LEU B CA 1
ATOM 5696 C C . LEU B 1 240 ? 18.266 26.219 0.885 1 98.94 240 LEU B C 1
ATOM 5698 O O . LEU B 1 240 ? 19.156 27.047 1.004 1 98.94 240 LEU B O 1
ATOM 5702 N N . ALA B 1 241 ? 17.359 26.078 1.765 1 98.94 241 ALA B N 1
ATOM 5703 C CA . ALA B 1 241 ? 17.422 26.766 3.049 1 98.94 241 ALA B CA 1
ATOM 5704 C C . ALA B 1 241 ? 17.484 25.781 4.207 1 98.94 241 ALA B C 1
ATOM 5706 O O . ALA B 1 241 ? 16.922 24.688 4.133 1 98.94 241 ALA B O 1
ATOM 5707 N N . VAL B 1 242 ? 18.188 26.094 5.32 1 98.94 242 VAL B N 1
ATOM 5708 C CA . VAL B 1 242 ? 18.359 25.203 6.457 1 98.94 242 VAL B CA 1
ATOM 5709 C C . VAL B 1 242 ? 18.125 25.969 7.758 1 98.94 242 VAL B C 1
ATOM 5711 O O . VAL B 1 242 ? 18.766 26.984 8.008 1 98.94 242 VAL B O 1
ATOM 5714 N N . LEU B 1 243 ? 17.156 25.516 8.531 1 98.81 243 LEU B N 1
ATOM 5715 C CA . LEU B 1 243 ? 17.016 25.922 9.922 1 98.81 243 LEU B CA 1
ATOM 5716 C C . LEU B 1 243 ? 17.75 24.953 10.844 1 98.81 243 LEU B C 1
ATOM 5718 O O . LEU B 1 243 ? 17.734 23.734 10.633 1 98.81 243 LEU B O 1
ATOM 5722 N N . SER B 1 244 ? 18.438 25.5 11.82 1 98.81 244 SER B N 1
ATOM 5723 C CA . SER B 1 244 ? 19.203 24.656 12.734 1 98.81 244 SER B CA 1
ATOM 5724 C C . SER B 1 244 ? 18.812 24.922 14.188 1 98.81 244 SER B C 1
ATOM 5726 O O . SER B 1 244 ? 18.75 26.078 14.609 1 98.81 244 SER B O 1
ATOM 5728 N N . TYR B 1 245 ? 18.453 23.938 14.945 1 98.81 245 TYR B N 1
ATOM 5729 C CA . TYR B 1 245 ? 18.25 23.922 16.391 1 98.81 245 TYR B CA 1
ATOM 5730 C C . TYR B 1 245 ? 19.219 22.969 17.062 1 98.81 245 TYR B C 1
ATOM 5732 O O . TYR B 1 245 ? 19.172 21.75 16.828 1 98.81 245 TYR B O 1
ATOM 5740 N N . LYS B 1 246 ? 20.141 23.516 17.828 1 98.44 246 LYS B N 1
ATOM 5741 C CA . LYS B 1 246 ? 21.219 22.734 18.438 1 98.44 246 LYS B CA 1
ATOM 5742 C C . LYS B 1 246 ? 21.219 22.922 19.953 1 98.44 246 LYS B C 1
ATOM 5744 O O . LYS B 1 246 ? 22.062 23.656 20.484 1 98.44 246 LYS B O 1
ATOM 5749 N N . PRO B 1 247 ? 20.391 22.234 20.641 1 98.12 247 PRO B N 1
ATOM 5750 C CA . PRO B 1 247 ? 20.375 22.375 22.094 1 98.12 247 PRO B CA 1
ATOM 5751 C C . PRO B 1 247 ? 21.578 21.703 22.766 1 98.12 247 PRO B C 1
ATOM 5753 O O . PRO B 1 247 ? 22.188 20.797 22.188 1 98.12 247 PRO B O 1
ATOM 5756 N N . SER B 1 248 ? 21.859 22.188 23.953 1 97.12 248 SER B N 1
ATOM 5757 C CA . SER B 1 248 ? 22.953 21.594 24.719 1 97.12 248 SER B CA 1
ATOM 5758 C C . SER B 1 248 ? 22.656 20.141 25.062 1 97.12 248 SER B C 1
ATOM 5760 O O . SER B 1 248 ? 21.531 19.797 25.422 1 97.12 248 SER B O 1
ATOM 5762 N N . GLY B 1 249 ? 23.578 19.297 24.891 1 97 249 GLY B N 1
ATOM 5763 C CA . GLY B 1 249 ? 23.469 17.906 25.312 1 97 249 GLY B CA 1
ATOM 5764 C C . GLY B 1 249 ? 23.016 17 24.188 1 97 249 GLY B C 1
ATOM 5765 O O . GLY B 1 249 ? 23 15.773 24.359 1 97 249 GLY B O 1
ATOM 5766 N N . ALA B 1 250 ? 22.656 17.578 23.078 1 97.88 250 ALA B N 1
ATOM 5767 C CA . ALA B 1 250 ? 22.203 16.766 21.938 1 97.88 250 ALA B CA 1
ATOM 5768 C C . ALA B 1 250 ? 23.281 15.781 21.516 1 97.88 250 ALA B C 1
ATOM 5770 O O . ALA B 1 250 ? 24.469 16.109 21.547 1 97.88 250 ALA B O 1
ATOM 5771 N N . THR B 1 251 ? 22.906 14.523 21.094 1 97.69 251 THR B N 1
ATOM 5772 C CA . THR B 1 251 ? 23.859 13.492 20.703 1 97.69 251 THR B CA 1
ATOM 5773 C C . THR B 1 251 ? 23.547 12.977 19.297 1 97.69 251 THR B C 1
ATOM 5775 O O . THR B 1 251 ? 24.359 12.273 18.688 1 97.69 251 THR B O 1
ATOM 5778 N N . LYS B 1 252 ? 22.391 13.305 18.781 1 97.81 252 LYS B N 1
ATOM 5779 C CA . LYS B 1 252 ? 21.969 12.859 17.453 1 97.81 252 LYS B CA 1
ATOM 5780 C C . LYS B 1 252 ? 21.688 14.055 16.547 1 97.81 252 LYS B C 1
ATOM 5782 O O . LYS B 1 252 ? 21.281 15.117 17 1 97.81 252 LYS B O 1
ATOM 5787 N N . ASN B 1 253 ? 21.969 13.867 15.273 1 98.69 253 ASN B N 1
ATOM 5788 C CA . ASN B 1 253 ? 21.578 14.812 14.234 1 98.69 253 ASN B CA 1
ATOM 5789 C C . ASN B 1 253 ? 20.375 14.312 13.438 1 98.69 253 ASN B C 1
ATOM 5791 O O . ASN B 1 253 ? 20.469 13.305 12.734 1 98.69 253 ASN B O 1
ATOM 5795 N N . ILE B 1 254 ? 19.281 15.016 13.578 1 98.75 254 ILE B N 1
ATOM 5796 C CA . ILE B 1 254 ? 18.062 14.656 12.883 1 98.75 254 ILE B CA 1
ATOM 5797 C C . ILE B 1 254 ? 17.734 15.727 11.836 1 98.75 254 ILE B C 1
ATOM 5799 O O . ILE B 1 254 ? 17.672 16.906 12.156 1 98.75 254 ILE B O 1
ATOM 5803 N N . ALA B 1 255 ? 17.562 15.297 10.578 1 98.88 255 ALA B N 1
ATOM 5804 C CA . ALA B 1 255 ? 17.25 16.234 9.508 1 98.88 255 ALA B CA 1
ATOM 5805 C C . ALA B 1 255 ? 15.898 15.906 8.867 1 98.88 255 ALA B C 1
ATOM 5807 O O . ALA B 1 255 ? 15.641 14.758 8.508 1 98.88 255 ALA B O 1
ATOM 5808 N N . TRP B 1 256 ? 15.031 16.859 8.844 1 98.94 256 TRP B N 1
ATOM 5809 C CA . TRP B 1 256 ? 13.773 16.781 8.102 1 98.94 256 TRP B CA 1
ATOM 5810 C C . TRP B 1 256 ? 13.844 17.594 6.816 1 98.94 256 TRP B C 1
ATOM 5812 O O . TRP B 1 256 ? 13.977 18.812 6.855 1 98.94 256 TRP B O 1
ATOM 5822 N N . CYS B 1 257 ? 13.789 16.922 5.652 1 98.94 257 CYS B N 1
ATOM 5823 C CA . CYS B 1 257 ? 13.922 17.547 4.336 1 98.94 257 CYS B CA 1
ATOM 5824 C C . CYS B 1 257 ? 12.57 17.656 3.648 1 98.94 257 CYS B C 1
ATOM 5826 O O . CYS B 1 257 ? 11.852 16.672 3.506 1 98.94 257 CYS B O 1
ATOM 5828 N N . GLY B 1 258 ? 12.195 18.859 3.236 1 98.94 258 GLY B N 1
ATOM 5829 C CA . GLY B 1 258 ? 10.883 19.062 2.639 1 98.94 258 GLY B CA 1
ATOM 5830 C C . GLY B 1 258 ? 10.953 19.5 1.189 1 98.94 258 GLY B C 1
ATOM 5831 O O . GLY B 1 258 ? 11.773 20.344 0.833 1 98.94 258 GLY B O 1
ATOM 5832 N N . LYS B 1 259 ? 10.102 18.875 0.302 1 98.94 259 LYS B N 1
ATOM 5833 C CA . LYS B 1 259 ? 9.867 19.375 -1.052 1 98.94 259 LYS B CA 1
ATOM 5834 C C . LYS B 1 259 ? 9.125 20.703 -1.032 1 98.94 259 LYS B C 1
ATOM 5836 O O . LYS B 1 259 ? 8.031 20.797 -0.468 1 98.94 259 LYS B O 1
ATOM 5841 N N . GLY B 1 260 ? 9.711 21.734 -1.611 1 98.88 260 GLY B N 1
ATOM 5842 C CA . GLY B 1 260 ? 9.109 23.062 -1.597 1 98.88 260 GLY B CA 1
ATOM 5843 C C . GLY B 1 260 ? 8.898 23.625 -2.984 1 98.88 260 GLY B C 1
ATOM 5844 O O . GLY B 1 260 ? 9.297 24.766 -3.26 1 98.88 260 GLY B O 1
ATOM 5845 N N . ILE B 1 261 ? 8.312 22.875 -3.918 1 98.94 261 ILE B N 1
ATOM 5846 C CA . ILE B 1 261 ? 7.93 23.406 -5.223 1 98.94 261 ILE B CA 1
ATOM 5847 C C . ILE B 1 261 ? 6.719 24.312 -5.07 1 98.94 261 ILE B C 1
ATOM 5849 O O . ILE B 1 261 ? 5.59 23.844 -4.898 1 98.94 261 ILE B O 1
ATOM 5853 N N . VAL B 1 262 ? 6.895 25.578 -5.199 1 98.75 262 VAL B N 1
ATOM 5854 C CA . VAL B 1 262 ? 5.859 26.547 -4.863 1 98.75 262 VAL B CA 1
ATOM 5855 C C . VAL B 1 262 ? 4.805 26.578 -5.965 1 98.75 262 VAL B C 1
ATOM 5857 O O . VAL B 1 262 ? 3.664 26.984 -5.727 1 98.75 262 VAL B O 1
ATOM 5860 N N . TYR B 1 263 ? 5.172 26.188 -7.148 1 98.38 263 TYR B N 1
ATOM 5861 C CA . TYR B 1 263 ? 4.25 25.938 -8.25 1 98.38 263 TYR B CA 1
ATOM 5862 C C . TYR B 1 263 ? 4.867 24.969 -9.258 1 98.38 263 TYR B C 1
ATOM 5864 O O . TYR B 1 263 ? 6.031 25.125 -9.641 1 98.38 263 TYR B O 1
ATOM 5872 N N . ASP B 1 264 ? 4.09 24.031 -9.719 1 98.12 264 ASP B N 1
ATOM 5873 C CA . ASP B 1 264 ? 4.605 22.969 -10.586 1 98.12 264 ASP B CA 1
ATOM 5874 C C . ASP B 1 264 ? 3.852 22.938 -11.922 1 98.12 264 ASP B C 1
ATOM 5876 O O . ASP B 1 264 ? 2.742 22.406 -11.992 1 98.12 264 ASP B O 1
ATOM 5880 N N . THR B 1 265 ? 4.48 23.391 -12.961 1 97.31 265 THR B N 1
ATOM 5881 C CA . THR B 1 265 ? 3.883 23.328 -14.289 1 97.31 265 THR B CA 1
ATOM 5882 C C . THR B 1 265 ? 4.129 21.969 -14.93 1 97.31 265 THR B C 1
ATOM 5884 O O . THR B 1 265 ? 3.486 21.625 -15.922 1 97.31 265 THR B O 1
ATOM 5887 N N . GLY B 1 266 ? 5.031 21.203 -14.359 1 97.5 266 GLY B N 1
ATOM 5888 C CA . GLY B 1 266 ? 5.539 20 -14.992 1 97.5 266 GLY B CA 1
ATOM 5889 C C . GLY B 1 266 ? 6.777 20.234 -15.836 1 97.5 266 GLY B C 1
ATOM 5890 O O . GLY B 1 266 ? 7.398 19.297 -16.328 1 97.5 266 GLY B O 1
ATOM 5891 N N . GLY B 1 267 ? 7.223 21.516 -15.898 1 97.19 267 GLY B N 1
ATOM 5892 C CA . GLY B 1 267 ? 8.281 21.828 -16.844 1 97.19 267 GLY B CA 1
ATOM 5893 C C . GLY B 1 267 ? 7.887 21.578 -18.297 1 97.19 267 GLY B C 1
ATOM 5894 O O . GLY B 1 267 ? 6.766 21.891 -18.688 1 97.19 267 GLY B O 1
ATOM 5895 N N . LEU B 1 268 ? 8.867 21.094 -19.062 1 96.88 268 LEU B N 1
ATOM 5896 C CA . LEU B 1 268 ? 8.562 20.859 -20.469 1 96.88 268 LEU B CA 1
ATOM 5897 C C . LEU B 1 268 ? 7.676 19.625 -20.625 1 96.88 268 LEU B C 1
ATOM 5899 O O . LEU B 1 268 ? 7.027 19.453 -21.656 1 96.88 268 LEU B O 1
ATOM 5903 N N . SER B 1 269 ? 7.766 18.703 -19.672 1 96.5 269 SER B N 1
ATOM 5904 C CA . SER B 1 269 ? 6.695 17.719 -19.531 1 96.5 269 SER B CA 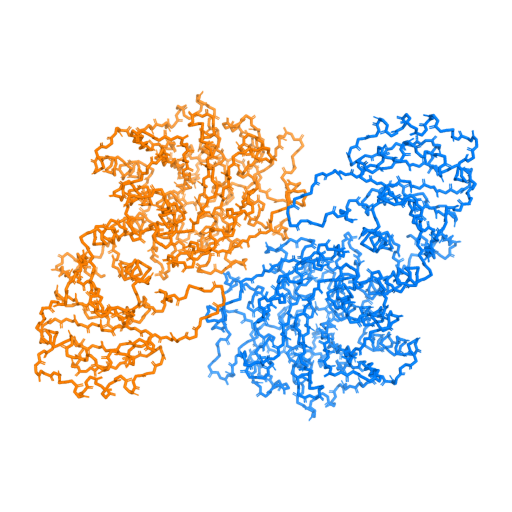1
ATOM 5905 C C . SER B 1 269 ? 5.461 18.328 -18.891 1 96.5 269 SER B C 1
ATOM 5907 O O . SER B 1 269 ? 5.051 17.922 -17.797 1 96.5 269 SER B O 1
ATOM 5909 N N . ILE B 1 270 ? 4.809 19.141 -19.578 1 95.75 270 ILE B N 1
ATOM 5910 C CA . ILE B 1 270 ? 3.842 20.094 -19.047 1 95.75 270 ILE B CA 1
ATOM 5911 C C . ILE B 1 270 ? 2.566 19.359 -18.641 1 95.75 270 ILE B C 1
ATOM 5913 O O . ILE B 1 270 ? 2.125 18.438 -19.328 1 95.75 270 ILE B O 1
ATOM 5917 N N . LYS B 1 271 ? 2.031 19.734 -17.453 1 94 271 LYS B N 1
ATOM 5918 C CA . LYS B 1 271 ? 0.767 19.172 -17 1 94 271 LYS B CA 1
ATOM 5919 C C . LYS B 1 271 ? -0.392 19.609 -17.875 1 94 271 LYS B C 1
ATOM 5921 O O . LYS B 1 271 ? -0.387 20.719 -18.406 1 94 271 LYS B O 1
ATOM 5926 N N . ASP B 1 272 ? -1.372 18.734 -18.016 1 93.19 272 ASP B N 1
ATOM 5927 C CA . ASP B 1 272 ? -2.582 19.141 -18.719 1 93.19 272 ASP B CA 1
ATOM 5928 C C . ASP B 1 272 ? -3.387 20.156 -17.906 1 93.19 272 ASP B C 1
ATOM 5930 O O . ASP B 1 272 ? -3.027 20.469 -16.781 1 93.19 272 ASP B O 1
ATOM 5934 N N . LYS B 1 273 ? -4.391 20.719 -18.516 1 91.19 273 LYS B N 1
ATOM 5935 C CA . LYS B 1 273 ? -5.148 21.844 -17.969 1 91.19 273 LYS B CA 1
ATOM 5936 C C . LYS B 1 273 ? -5.742 21.5 -16.609 1 91.19 273 LYS B C 1
ATOM 5938 O O . LYS B 1 273 ? -5.727 22.328 -15.695 1 91.19 273 LYS B O 1
ATOM 5943 N N . LEU B 1 274 ? -6.262 20.281 -16.438 1 89.25 274 LEU B N 1
ATOM 5944 C CA . LEU B 1 274 ? -6.953 19.906 -15.203 1 89.25 274 LEU B CA 1
ATOM 5945 C C . LEU B 1 274 ? -5.957 19.594 -14.094 1 89.25 274 LEU B C 1
ATOM 5947 O O . LEU B 1 274 ? -6.223 19.875 -12.922 1 89.25 274 LEU B O 1
ATOM 5951 N N . ASN B 1 275 ? -4.781 19.141 -14.484 1 91.19 275 ASN B N 1
ATOM 5952 C CA . ASN B 1 275 ? -3.783 18.734 -13.5 1 91.19 275 ASN B CA 1
ATOM 5953 C C . ASN B 1 275 ? -2.881 19.906 -13.102 1 91.19 275 ASN B C 1
ATOM 5955 O O . ASN B 1 275 ? -2.113 19.812 -12.141 1 91.19 275 ASN B O 1
ATOM 5959 N N . MET B 1 276 ? -3.053 21.047 -13.766 1 93.38 276 MET B N 1
ATOM 5960 C CA . MET B 1 276 ? -2.27 22.234 -13.438 1 93.38 276 MET B CA 1
ATOM 5961 C C . MET B 1 276 ? -2.883 22.984 -12.258 1 93.38 276 MET B C 1
ATOM 5963 O O . MET B 1 276 ? -2.166 23.594 -11.469 1 93.38 276 MET B O 1
ATOM 5967 N N . VAL B 1 277 ? -4.191 22.844 -12.18 1 93.69 277 VAL B N 1
ATOM 5968 C CA . VAL B 1 277 ? -4.922 23.531 -11.117 1 93.69 277 VAL B CA 1
ATOM 5969 C C . VAL B 1 277 ? -4.574 22.906 -9.766 1 93.69 277 VAL B C 1
ATOM 5971 O O . VAL B 1 277 ? -4.605 21.688 -9.609 1 93.69 277 VAL B O 1
ATOM 5974 N N . GLY B 1 278 ? -4.172 23.766 -8.734 1 94.62 278 GLY B N 1
ATOM 5975 C CA . GLY B 1 278 ? -3.902 23.312 -7.383 1 94.62 278 GLY B CA 1
ATOM 5976 C C . GLY B 1 278 ? -2.438 23 -7.133 1 94.62 278 GLY B C 1
ATOM 5977 O O . GLY B 1 278 ? -2.043 22.703 -6.008 1 94.62 278 GLY B O 1
ATOM 5978 N N . MET B 1 279 ? -1.591 23.203 -8.141 1 96.69 279 MET B N 1
ATOM 5979 C CA . MET B 1 279 ? -0.183 22.844 -8.016 1 96.69 279 MET B CA 1
ATOM 5980 C C . MET B 1 279 ? 0.545 23.781 -7.066 1 96.69 279 MET B C 1
ATOM 5982 O O . MET B 1 279 ? 1.713 23.562 -6.742 1 96.69 279 MET B O 1
ATOM 5986 N N . LYS B 1 280 ? -0.139 24.844 -6.535 1 96 280 LYS B N 1
ATOM 5987 C CA . LYS B 1 280 ? 0.405 25.625 -5.434 1 96 280 LYS B CA 1
ATOM 5988 C C . LYS B 1 280 ? 0.682 24.75 -4.215 1 96 280 LYS B C 1
ATOM 5990 O O . LYS B 1 280 ? 1.507 25.109 -3.367 1 96 280 LYS B O 1
ATOM 5995 N N . ARG B 1 281 ? -0.01 23.609 -4.168 1 97.69 281 ARG B N 1
ATOM 5996 C CA . ARG B 1 281 ? 0.066 22.734 -3.006 1 97.69 281 ARG B CA 1
ATOM 5997 C C . ARG B 1 281 ? 1.346 21.906 -3.027 1 97.69 281 ARG B C 1
ATOM 5999 O O . ARG B 1 281 ? 1.675 21.234 -2.047 1 97.69 281 ARG B O 1
ATOM 6006 N N . ASP B 1 282 ? 2.098 22.016 -4.16 1 98.44 282 ASP B N 1
ATOM 6007 C CA . ASP B 1 282 ? 3.252 21.156 -4.383 1 98.44 282 ASP B CA 1
ATOM 6008 C C . ASP B 1 282 ? 4.414 21.547 -3.471 1 98.44 282 ASP B C 1
ATOM 6010 O O . ASP B 1 282 ? 5.488 20.938 -3.535 1 98.44 282 ASP B O 1
ATOM 6014 N N . CYS B 1 283 ? 4.246 22.5 -2.582 1 98.81 283 CYS B N 1
ATOM 6015 C CA . CYS B 1 283 ? 5.242 22.859 -1.58 1 98.81 283 CYS B CA 1
ATOM 6016 C C . CYS B 1 283 ? 4.844 22.344 -0.203 1 98.81 283 CYS B C 1
ATOM 6018 O O . CYS B 1 283 ? 5.441 22.734 0.805 1 98.81 283 CYS B O 1
ATOM 6020 N N . GLY B 1 284 ? 3.799 21.484 -0.14 1 98.81 284 GLY B N 1
ATOM 6021 C CA . GLY B 1 284 ? 3.236 21 1.11 1 98.81 284 GLY B CA 1
ATOM 6022 C C . GLY B 1 284 ? 4.25 20.266 1.978 1 98.81 284 GLY B C 1
ATOM 6023 O O . GLY B 1 284 ? 4.172 20.328 3.207 1 98.81 284 GLY B O 1
ATOM 6024 N N . GLY B 1 285 ? 5.219 19.547 1.335 1 98.94 285 GLY B N 1
ATOM 6025 C CA . GLY B 1 285 ? 6.266 18.875 2.098 1 98.94 285 GLY B CA 1
ATOM 6026 C C . GLY B 1 285 ? 7.098 19.844 2.93 1 98.94 285 GLY B C 1
ATOM 6027 O O . GLY B 1 285 ? 7.258 19.641 4.137 1 98.94 285 GLY B O 1
ATOM 6028 N N . ALA B 1 286 ? 7.602 20.859 2.293 1 98.94 286 ALA B N 1
ATOM 6029 C CA . ALA B 1 286 ? 8.398 21.875 2.986 1 98.94 286 ALA B CA 1
ATOM 6030 C C . ALA B 1 286 ? 7.562 22.625 4.02 1 98.94 286 ALA B C 1
ATOM 6032 O O . ALA B 1 286 ? 8.039 22.938 5.109 1 98.94 286 ALA B O 1
ATOM 6033 N N . ALA B 1 287 ? 6.301 22.938 3.662 1 98.94 287 ALA B N 1
ATOM 6034 C CA . ALA B 1 287 ? 5.406 23.625 4.602 1 98.94 287 ALA B CA 1
ATOM 6035 C C . ALA B 1 287 ? 5.191 22.781 5.855 1 98.94 287 ALA B C 1
ATOM 6037 O O . ALA B 1 287 ? 5.266 23.297 6.977 1 98.94 287 ALA B O 1
ATOM 6038 N N . GLY B 1 288 ? 4.887 21.5 5.641 1 98.94 288 GLY B N 1
ATOM 6039 C CA . GLY B 1 288 ? 4.715 20.594 6.766 1 98.94 288 GLY B CA 1
ATOM 6040 C C . GLY B 1 288 ? 5.949 20.484 7.641 1 98.94 288 GLY B C 1
ATOM 6041 O O . GLY B 1 288 ? 5.848 20.484 8.867 1 98.94 288 GLY B O 1
ATOM 6042 N N . ILE B 1 289 ? 7.098 20.438 7.043 1 98.94 289 ILE B N 1
ATOM 6043 C CA . ILE B 1 289 ? 8.352 20.344 7.777 1 98.94 289 ILE B CA 1
ATOM 6044 C C . ILE B 1 289 ? 8.586 21.641 8.555 1 98.94 289 ILE B C 1
ATOM 6046 O O . ILE B 1 289 ? 9.023 21.609 9.711 1 98.94 289 ILE B O 1
ATOM 6050 N N . LEU B 1 290 ? 8.352 22.781 7.898 1 98.94 290 LEU B N 1
ATOM 6051 C CA . LEU B 1 290 ? 8.516 24.047 8.594 1 98.94 290 LEU B CA 1
ATOM 6052 C C . LEU B 1 290 ? 7.637 24.094 9.844 1 98.94 290 LEU B C 1
ATOM 6054 O O . LEU B 1 290 ? 8.102 24.484 10.914 1 98.94 290 LEU B O 1
ATOM 6058 N N . GLY B 1 291 ? 6.367 23.75 9.672 1 98.94 291 GLY B N 1
ATOM 6059 C CA . GLY B 1 291 ? 5.473 23.703 10.82 1 98.94 291 GLY B CA 1
ATOM 6060 C C . GLY B 1 291 ? 5.926 22.719 11.883 1 98.94 291 GLY B C 1
ATOM 6061 O O . GLY B 1 291 ? 5.91 23.047 13.078 1 98.94 291 GLY B O 1
ATOM 6062 N N . ALA B 1 292 ? 6.309 21.562 11.5 1 98.94 292 ALA B N 1
ATOM 6063 C CA . ALA B 1 292 ? 6.746 20.531 12.445 1 98.94 292 ALA B CA 1
ATOM 6064 C C . ALA B 1 292 ? 7.992 20.984 13.203 1 98.94 292 ALA B C 1
ATOM 6066 O O . ALA B 1 292 ? 8.109 20.75 14.406 1 98.94 292 ALA B O 1
ATOM 6067 N N . PHE B 1 293 ? 8.945 21.562 12.484 1 98.94 293 PHE B N 1
ATOM 6068 C CA . PHE B 1 293 ? 10.156 22.078 13.102 1 98.94 293 PHE B CA 1
ATOM 6069 C C . PHE B 1 293 ? 9.812 23.094 14.188 1 98.94 293 PHE B C 1
ATOM 6071 O O . PHE B 1 293 ? 10.297 23 15.312 1 98.94 293 PHE B O 1
ATOM 6078 N N . ARG B 1 294 ? 8.961 24.062 13.812 1 98.94 294 ARG B N 1
ATOM 6079 C CA . ARG B 1 294 ? 8.547 25.094 14.766 1 98.94 294 ARG B CA 1
ATOM 6080 C C . ARG B 1 294 ? 7.914 24.469 16 1 98.94 294 ARG B C 1
ATOM 6082 O O . ARG B 1 294 ? 8.258 24.828 17.125 1 98.94 294 ARG B O 1
ATOM 6089 N N . SER B 1 295 ? 6.973 23.562 15.766 1 98.88 295 SER B N 1
ATOM 6090 C CA . SER B 1 295 ? 6.27 22.922 16.875 1 98.88 295 SER B CA 1
ATOM 6091 C C . SER B 1 295 ? 7.234 22.125 17.75 1 98.88 295 SER B C 1
ATOM 6093 O O . SER B 1 295 ? 7.152 22.188 18.984 1 98.88 295 SER B O 1
ATOM 6095 N N . ALA B 1 296 ? 8.125 21.359 17.141 1 98.81 296 ALA B N 1
ATOM 6096 C CA . ALA B 1 296 ? 9.078 20.547 17.891 1 98.81 296 ALA B CA 1
ATOM 6097 C C . ALA B 1 296 ? 9.961 21.406 18.781 1 98.81 296 ALA B C 1
ATOM 6099 O O . ALA B 1 296 ? 10.156 21.109 19.953 1 98.81 296 ALA B O 1
ATOM 6100 N N . VAL B 1 297 ? 10.516 22.484 18.219 1 98.81 297 VAL B N 1
ATOM 6101 C CA . VAL B 1 297 ? 11.406 23.375 18.953 1 98.81 297 VAL B CA 1
ATOM 6102 C C . VAL B 1 297 ? 10.648 24.031 20.109 1 98.81 297 VAL B C 1
ATOM 6104 O O . VAL B 1 297 ? 11.148 24.109 21.234 1 98.81 297 VAL B O 1
ATOM 6107 N N . LYS B 1 298 ? 9.414 24.516 19.875 1 98.44 298 LYS B N 1
ATOM 6108 C CA . LYS B 1 298 ? 8.594 25.156 20.906 1 98.44 298 LYS B CA 1
ATOM 6109 C C . LYS B 1 298 ? 8.281 24.203 22.047 1 98.44 298 LYS B C 1
ATOM 6111 O O . LYS B 1 298 ? 8.062 24.625 23.188 1 98.44 298 LYS B O 1
ATOM 6116 N N . ASN B 1 299 ? 8.312 22.906 21.766 1 98.19 299 ASN B N 1
ATOM 6117 C CA . ASN B 1 299 ? 7.98 21.906 22.766 1 98.19 299 ASN B CA 1
ATOM 6118 C C . ASN B 1 299 ? 9.234 21.297 23.391 1 98.19 299 ASN B C 1
ATOM 6120 O O . ASN B 1 299 ? 9.172 20.234 24.016 1 98.19 299 ASN B O 1
ATOM 6124 N N . GLY B 1 300 ? 10.383 21.875 23.203 1 97.81 300 GLY B N 1
ATOM 6125 C CA . GLY B 1 300 ? 11.609 21.5 23.875 1 97.81 300 GLY B CA 1
ATOM 6126 C C . GLY B 1 300 ? 12.266 20.25 23.297 1 97.81 300 GLY B C 1
ATOM 6127 O O . GLY B 1 300 ? 12.578 19.312 24.016 1 97.81 300 GLY B O 1
ATOM 6128 N N . PHE B 1 301 ? 12.469 20.234 21.984 1 98.31 301 PHE B N 1
ATOM 6129 C CA . PHE B 1 301 ? 13.148 19.109 21.344 1 98.31 301 PHE B CA 1
ATOM 6130 C C . PHE B 1 301 ? 14.555 18.938 21.891 1 98.31 301 PHE B C 1
ATOM 6132 O O . PHE B 1 301 ? 15.281 19.906 22.062 1 98.31 301 PHE B O 1
ATOM 6139 N N . LYS B 1 302 ? 15.016 17.719 22.109 1 98.12 302 LYS B N 1
ATOM 6140 C CA . LYS B 1 302 ? 16.203 17.469 22.922 1 98.12 302 LYS B CA 1
ATOM 6141 C C . LYS B 1 302 ? 17.422 17.219 22.031 1 98.12 302 LYS B C 1
ATOM 6143 O O . LYS B 1 302 ? 18.562 17.297 22.5 1 98.12 302 LYS B O 1
ATOM 6148 N N . GLU B 1 303 ? 17.297 16.891 20.781 1 98.44 303 GLU B N 1
ATOM 6149 C CA . GLU B 1 303 ? 18.375 16.562 19.859 1 98.44 303 GLU B CA 1
ATOM 6150 C C . GLU B 1 303 ? 18.594 17.672 18.828 1 98.44 303 GLU B C 1
ATOM 6152 O O . GLU B 1 303 ? 17.75 18.562 18.703 1 98.44 303 GLU B O 1
ATOM 6157 N N . ASN B 1 304 ? 19.812 17.578 18.125 1 98.81 304 ASN B N 1
ATOM 6158 C CA . ASN B 1 304 ? 19.969 18.484 16.984 1 98.81 304 ASN B CA 1
ATOM 6159 C C . ASN B 1 304 ? 18.906 18.25 15.922 1 98.81 304 ASN B C 1
ATOM 6161 O O . ASN B 1 304 ? 18.672 17.109 15.523 1 98.81 304 ASN B O 1
ATOM 6165 N N . LEU B 1 305 ? 18.203 19.297 15.609 1 98.88 305 LEU B N 1
ATOM 6166 C CA . LEU B 1 305 ? 17.156 19.203 14.594 1 98.88 305 LEU B CA 1
ATOM 6167 C C . LEU B 1 305 ? 17.422 20.203 13.469 1 98.88 305 LEU B C 1
ATOM 6169 O O . LEU B 1 305 ? 17.641 21.391 13.719 1 98.88 305 LEU B O 1
ATOM 6173 N N . PHE B 1 306 ? 17.438 19.672 12.25 1 98.94 306 PHE B N 1
ATOM 6174 C CA . PHE B 1 306 ? 17.625 20.516 11.07 1 98.94 306 PHE B CA 1
ATOM 6175 C C . PHE B 1 306 ? 16.406 20.438 10.156 1 98.94 306 PHE B C 1
ATOM 6177 O O . PHE B 1 306 ? 15.93 19.359 9.828 1 98.94 306 PHE B O 1
ATOM 6184 N N . GLY B 1 307 ? 15.766 21.562 9.883 1 98.94 307 GLY B N 1
ATOM 6185 C CA . GLY B 1 307 ? 14.828 21.672 8.781 1 98.94 307 GLY B CA 1
ATOM 6186 C C . GLY B 1 307 ? 15.484 22.047 7.469 1 98.94 307 GLY B C 1
ATOM 6187 O O . GLY B 1 307 ? 16.109 23.109 7.363 1 98.94 307 GLY B O 1
ATOM 6188 N N . VAL B 1 308 ? 15.469 21.156 6.461 1 99 308 VAL B N 1
ATOM 6189 C CA . VAL B 1 308 ? 16.047 21.391 5.145 1 99 308 VAL B CA 1
ATOM 6190 C C . VAL B 1 308 ? 14.945 21.625 4.117 1 99 308 VAL B C 1
ATOM 6192 O O . VAL B 1 308 ? 14.117 20.734 3.889 1 99 308 VAL B O 1
ATOM 6195 N N . PHE B 1 309 ? 14.891 22.797 3.541 1 99 309 PHE B N 1
ATOM 6196 C CA . PHE B 1 309 ? 13.82 23.188 2.629 1 99 309 PHE B CA 1
ATOM 6197 C C . PHE B 1 309 ? 14.344 23.297 1.201 1 99 309 PHE B C 1
ATOM 6199 O O . PHE B 1 309 ? 15.195 24.141 0.907 1 99 309 PHE B O 1
ATOM 6206 N N . CYS B 1 310 ? 13.891 22.422 0.33 1 99 310 CYS B N 1
ATOM 6207 C CA . CYS B 1 310 ? 14.281 22.406 -1.074 1 99 310 CYS B CA 1
ATOM 6208 C C . CYS B 1 310 ? 13.281 23.156 -1.935 1 99 310 CYS B C 1
ATOM 6210 O O . CYS B 1 310 ? 12.297 22.594 -2.398 1 99 310 CYS B O 1
ATOM 6212 N N . LEU B 1 311 ? 13.594 24.406 -2.232 1 98.94 311 LEU B N 1
ATOM 6213 C CA . LEU B 1 311 ? 12.609 25.328 -2.785 1 98.94 311 LEU B CA 1
ATOM 6214 C C . LEU B 1 311 ? 12.883 25.609 -4.258 1 98.94 311 LEU B C 1
ATOM 6216 O O . LEU B 1 311 ? 14.031 25.859 -4.637 1 98.94 311 LEU B O 1
ATOM 6220 N N . ALA B 1 312 ? 11.891 25.547 -5.074 1 98.88 312 ALA B N 1
ATOM 6221 C CA . ALA B 1 312 ? 11.969 25.906 -6.484 1 98.88 312 ALA B CA 1
ATOM 6222 C C . ALA B 1 312 ? 10.586 26.172 -7.062 1 98.88 312 ALA B C 1
ATOM 6224 O O . ALA B 1 312 ? 9.57 25.922 -6.41 1 98.88 312 ALA B O 1
ATOM 6225 N N . GLU B 1 313 ? 10.477 26.844 -8.086 1 98.56 313 GLU B N 1
ATOM 6226 C CA . GLU B 1 313 ? 9.344 26.859 -9 1 98.56 313 GLU B CA 1
ATOM 6227 C C . GLU B 1 313 ? 9.672 26.141 -10.297 1 98.56 313 GLU B C 1
ATOM 6229 O O . GLU B 1 313 ? 10.664 26.453 -10.953 1 98.56 313 GLU B O 1
ATOM 6234 N N . ASN B 1 314 ? 8.898 25.078 -10.617 1 98.56 314 ASN B N 1
ATOM 6235 C CA . ASN B 1 314 ? 9.086 24.375 -11.883 1 98.56 314 ASN B CA 1
ATOM 6236 C C . ASN B 1 314 ? 8.406 25.109 -13.039 1 98.56 314 ASN B C 1
ATOM 6238 O O . ASN B 1 314 ? 7.316 24.719 -13.469 1 98.56 314 ASN B O 1
ATOM 6242 N N . ALA B 1 315 ? 9.125 26.047 -13.516 1 97.44 315 ALA B N 1
ATOM 6243 C CA . ALA B 1 315 ? 8.578 26.969 -14.516 1 97.44 315 ALA B CA 1
ATOM 6244 C C . ALA B 1 315 ? 9.07 26.609 -15.914 1 97.44 315 ALA B C 1
ATOM 6246 O O . ALA B 1 315 ? 10.07 25.906 -16.062 1 97.44 315 ALA B O 1
ATOM 6247 N N . VAL B 1 316 ? 8.32 27.109 -16.906 1 96.94 316 VAL B N 1
ATOM 6248 C CA . VAL B 1 316 ? 8.711 26.922 -18.297 1 96.94 316 VAL B CA 1
ATOM 6249 C C . VAL B 1 316 ? 9.289 28.219 -18.844 1 96.94 316 VAL B C 1
ATOM 6251 O O . VAL B 1 316 ? 8.758 29.297 -18.594 1 96.94 316 VAL B O 1
ATOM 6254 N N . GLY B 1 317 ? 10.375 28.125 -19.484 1 96.25 317 GLY B N 1
ATOM 6255 C CA . GLY B 1 317 ? 11.078 29.234 -20.109 1 96.25 317 GLY B CA 1
ATOM 6256 C C . GLY B 1 317 ? 12.32 28.828 -20.859 1 96.25 317 GLY B C 1
ATOM 6257 O O . GLY B 1 317 ? 12.562 27.625 -21.062 1 96.25 317 GLY B O 1
ATOM 6258 N N . PRO B 1 318 ? 13.102 29.75 -21.328 1 95.38 318 PRO B N 1
ATOM 6259 C CA . PRO B 1 318 ? 14.273 29.438 -22.156 1 95.38 318 PRO B CA 1
ATOM 6260 C C . PRO B 1 318 ? 15.312 28.609 -21.406 1 95.38 318 PRO B C 1
ATOM 6262 O O . PRO B 1 318 ? 16.062 27.844 -22.031 1 95.38 318 PRO B O 1
ATOM 6265 N N . GLU B 1 319 ? 15.227 28.672 -20.094 1 95.94 319 GLU B N 1
ATOM 6266 C CA . GLU B 1 319 ? 16.25 27.969 -19.312 1 95.94 319 GLU B CA 1
ATOM 6267 C C . GLU B 1 319 ? 15.695 26.672 -18.719 1 95.94 319 GLU B C 1
ATOM 6269 O O . GLU B 1 319 ? 16.344 26.047 -17.875 1 95.94 319 GLU B O 1
ATOM 6274 N N . SER B 1 320 ? 14.547 26.312 -19.141 1 96.94 320 SER B N 1
ATOM 6275 C CA . SER B 1 320 ? 13.898 25.125 -18.594 1 96.94 320 SER B CA 1
ATOM 6276 C C . SER B 1 320 ? 14.773 23.891 -18.75 1 96.94 320 SER B C 1
ATOM 6278 O O . SER B 1 320 ? 15.438 23.719 -19.766 1 96.94 320 SER B O 1
ATOM 6280 N N . ALA B 1 321 ? 14.727 23.031 -17.641 1 96.31 321 ALA B N 1
ATOM 6281 C CA . ALA B 1 321 ? 15.305 21.703 -17.797 1 96.31 321 ALA B CA 1
ATOM 6282 C C . ALA B 1 321 ? 14.594 20.922 -18.906 1 96.31 321 ALA B C 1
ATOM 6284 O O . ALA B 1 321 ? 13.375 21 -19.047 1 96.31 321 ALA B O 1
ATOM 6285 N N . ARG B 1 322 ? 15.398 20.219 -19.828 1 96.75 322 ARG B N 1
ATOM 6286 C CA . ARG B 1 322 ? 14.844 19.453 -20.938 1 96.75 322 ARG B CA 1
ATOM 6287 C C . ARG B 1 322 ? 14.938 17.953 -20.656 1 96.75 322 ARG B C 1
ATOM 6289 O O . ARG B 1 322 ? 15.906 17.484 -20.047 1 96.75 322 ARG B O 1
ATOM 6296 N N . PRO B 1 323 ? 13.875 17.266 -21.047 1 96.81 323 PRO B N 1
ATOM 6297 C CA . PRO B 1 323 ? 14.203 15.852 -21.188 1 96.81 323 PRO B CA 1
ATOM 6298 C C . PRO B 1 323 ? 15.5 15.617 -21.953 1 96.81 323 PRO B C 1
ATOM 6300 O O . PRO B 1 323 ? 15.789 16.328 -22.922 1 96.81 323 PRO B O 1
ATOM 6303 N N . ASP B 1 324 ? 16.297 14.641 -21.484 1 96.44 324 ASP B N 1
ATOM 6304 C CA . ASP B 1 324 ? 17.562 14.25 -22.094 1 96.44 324 ASP B CA 1
ATOM 6305 C C . ASP B 1 324 ? 18.719 15.055 -21.516 1 96.44 324 ASP B C 1
ATOM 6307 O O . ASP B 1 324 ? 19.891 14.75 -21.766 1 96.44 324 ASP B O 1
ATOM 6311 N N . ASP B 1 325 ? 18.453 16.094 -20.734 1 97.94 325 ASP B N 1
ATOM 6312 C CA . ASP B 1 325 ? 19.531 16.719 -19.953 1 97.94 325 ASP B CA 1
ATOM 6313 C C . ASP B 1 325 ? 20.109 15.734 -18.938 1 97.94 325 ASP B C 1
ATOM 6315 O O . ASP B 1 325 ? 19.469 14.742 -18.594 1 97.94 325 ASP B O 1
ATOM 6319 N N . VAL B 1 326 ? 21.312 15.945 -18.547 1 98.5 326 VAL B N 1
ATOM 6320 C CA . VAL B 1 326 ? 21.922 15.219 -17.438 1 98.5 326 VAL B CA 1
ATOM 6321 C C . VAL B 1 326 ? 22.266 16.188 -16.328 1 98.5 326 VAL B C 1
ATOM 6323 O O . VAL B 1 326 ? 23.031 17.141 -16.531 1 98.5 326 VAL B O 1
ATOM 6326 N N . HIS B 1 327 ? 21.688 16.047 -15.164 1 98.31 327 HIS B N 1
ATOM 6327 C CA . HIS B 1 327 ? 21.953 16.859 -13.992 1 98.31 327 HIS B CA 1
ATOM 6328 C C . HIS B 1 327 ? 23.031 16.219 -13.109 1 98.31 327 HIS B C 1
ATOM 6330 O O . HIS B 1 327 ? 23.047 14.992 -12.953 1 98.31 327 HIS B O 1
ATOM 6336 N N . HIS B 1 328 ? 23.906 17.031 -12.609 1 98 328 HIS B N 1
ATOM 6337 C CA . HIS B 1 328 ? 24.859 16.625 -11.586 1 98 328 HIS B CA 1
ATOM 6338 C C . HIS B 1 328 ? 24.328 16.922 -10.188 1 98 328 HIS B C 1
ATOM 6340 O O . HIS B 1 328 ? 24.188 18.094 -9.812 1 98 328 HIS B O 1
ATOM 6346 N N . MET B 1 329 ? 24.062 15.883 -9.438 1 97.88 329 MET B N 1
ATOM 6347 C CA . MET B 1 329 ? 23.422 16.016 -8.133 1 97.88 329 MET B CA 1
ATOM 6348 C C . MET B 1 329 ? 24.453 16.266 -7.039 1 97.88 329 MET B C 1
ATOM 6350 O O . MET B 1 329 ? 25.641 15.953 -7.207 1 97.88 329 MET B O 1
ATOM 6354 N N . TYR B 1 330 ? 23.953 16.75 -5.957 1 98.12 330 TYR B N 1
ATOM 6355 C CA . TYR B 1 330 ? 24.844 17.016 -4.832 1 98.12 330 TYR B CA 1
ATOM 6356 C C . TYR B 1 330 ? 25.453 15.727 -4.301 1 98.12 330 TYR B C 1
ATOM 6358 O O . TYR B 1 330 ? 26.562 15.742 -3.746 1 98.12 330 TYR B O 1
ATOM 6366 N N . SER B 1 331 ? 24.844 14.625 -4.418 1 96.19 331 SER B N 1
ATOM 6367 C CA . SER B 1 331 ? 25.297 13.312 -3.975 1 96.19 331 SER B CA 1
ATOM 6368 C C . SER B 1 331 ? 26.516 12.852 -4.781 1 96.19 331 SER B C 1
ATOM 6370 O O . SER B 1 331 ? 27.219 11.914 -4.383 1 96.19 331 SER B O 1
ATOM 6372 N N . GLY B 1 332 ? 26.766 13.461 -5.93 1 96.06 332 GLY B N 1
ATOM 6373 C CA . GLY B 1 332 ? 27.797 13.023 -6.852 1 96.06 332 GLY B CA 1
ATOM 6374 C C . GLY B 1 332 ? 27.266 12.172 -7.992 1 96.06 332 GLY B C 1
ATOM 6375 O O . GLY B 1 332 ? 27.953 11.953 -8.984 1 96.06 332 GLY B O 1
ATOM 6376 N N . LEU B 1 333 ? 26.016 11.797 -7.938 1 96.25 333 LEU B N 1
ATOM 6377 C CA . LEU B 1 333 ? 25.391 10.992 -8.992 1 96.25 333 LEU B CA 1
ATOM 6378 C C . LEU B 1 333 ? 24.938 11.875 -10.148 1 96.25 333 LEU B C 1
ATOM 6380 O O . LEU B 1 333 ? 24.641 13.055 -9.953 1 96.25 333 LEU B O 1
ATOM 6384 N N . THR B 1 334 ? 24.953 11.312 -11.328 1 98 334 THR B N 1
ATOM 6385 C CA . THR B 1 334 ? 24.391 11.977 -12.5 1 98 334 THR B CA 1
ATOM 6386 C C . THR B 1 334 ? 23.016 11.406 -12.852 1 98 334 THR B C 1
ATOM 6388 O O . THR B 1 334 ? 22.781 10.203 -12.711 1 98 334 THR B O 1
ATOM 6391 N N . VAL B 1 335 ? 22.141 12.289 -13.227 1 98.44 335 VAL B N 1
ATOM 6392 C CA . VAL B 1 335 ? 20.766 11.875 -13.477 1 98.44 335 VAL B CA 1
ATOM 6393 C C . VAL B 1 335 ? 20.344 12.336 -14.875 1 98.44 335 VAL B C 1
ATOM 6395 O O . VAL B 1 335 ? 20.297 13.531 -15.156 1 98.44 335 VAL B O 1
ATOM 6398 N N . GLU B 1 336 ? 20.047 11.383 -15.75 1 98.75 336 GLU B N 1
ATOM 6399 C CA . GLU B 1 336 ? 19.422 11.664 -17.031 1 98.75 336 GLU B CA 1
ATOM 6400 C C . GLU B 1 336 ? 17.922 11.961 -16.859 1 98.75 336 GLU B C 1
ATOM 6402 O O . GLU B 1 336 ? 17.172 11.133 -16.344 1 98.75 336 GLU B O 1
ATOM 6407 N N . ILE B 1 337 ? 17.531 13.156 -17.344 1 98.62 337 ILE B N 1
ATOM 6408 C CA . ILE B 1 337 ? 16.156 13.578 -17.156 1 98.62 337 ILE B CA 1
ATOM 6409 C C . ILE B 1 337 ? 15.273 12.969 -18.234 1 98.62 337 ILE B C 1
ATOM 6411 O O . ILE B 1 337 ? 15.477 13.227 -19.422 1 98.62 337 ILE B O 1
ATOM 6415 N N . ASN B 1 338 ? 14.305 12.195 -17.859 1 98.44 338 ASN B N 1
ATOM 6416 C CA . ASN B 1 338 ? 13.359 11.672 -18.828 1 98.44 338 ASN B CA 1
ATOM 6417 C C . ASN B 1 338 ? 11.945 12.18 -18.578 1 98.44 338 ASN B C 1
ATOM 6419 O O . ASN B 1 338 ? 11.039 11.938 -19.375 1 98.44 338 ASN B O 1
ATOM 6423 N N . ASN B 1 339 ? 11.703 12.891 -17.453 1 98.38 339 ASN B N 1
ATOM 6424 C CA . ASN B 1 339 ? 10.422 13.492 -17.109 1 98.38 339 ASN B CA 1
ATOM 6425 C C . ASN B 1 339 ? 10.602 14.727 -16.234 1 98.38 339 ASN B C 1
ATOM 6427 O O . ASN B 1 339 ? 10.875 14.617 -15.031 1 98.38 339 ASN B O 1
ATOM 6431 N N . THR B 1 340 ? 10.367 15.914 -16.719 1 98.38 340 THR B N 1
ATOM 6432 C CA . THR B 1 340 ? 10.594 17.156 -16 1 98.38 340 THR B CA 1
ATOM 6433 C C . THR B 1 340 ? 9.461 17.422 -15.008 1 98.38 340 THR B C 1
ATOM 6435 O O . THR B 1 340 ? 9.547 18.344 -14.195 1 98.38 340 THR B O 1
ATOM 6438 N N . ASP B 1 341 ? 8.352 16.578 -15.086 1 97.81 341 ASP B N 1
ATOM 6439 C CA . ASP B 1 341 ? 7.27 16.625 -14.109 1 97.81 341 ASP B CA 1
ATOM 6440 C C . ASP B 1 341 ? 7.578 15.75 -12.898 1 97.81 341 ASP B C 1
ATOM 6442 O O . ASP B 1 341 ? 6.773 15.648 -11.969 1 97.81 341 ASP B O 1
ATOM 6446 N N . ALA B 1 342 ? 8.68 15.062 -12.906 1 98.12 342 ALA B N 1
ATOM 6447 C CA . ALA B 1 342 ? 9.219 14.359 -11.75 1 98.12 342 ALA B CA 1
ATOM 6448 C C . ALA B 1 342 ? 10.32 15.18 -11.078 1 98.12 342 ALA B C 1
ATOM 6450 O O . ALA B 1 342 ? 11.414 14.68 -10.828 1 98.12 342 ALA B O 1
ATOM 6451 N N . GLU B 1 343 ? 10.039 16.438 -10.781 1 98.12 343 GLU B N 1
ATOM 6452 C CA . GLU B 1 343 ? 11 17.422 -10.305 1 98.12 343 GLU B CA 1
ATOM 6453 C C . GLU B 1 343 ? 11.227 17.297 -8.805 1 98.12 343 GLU B C 1
ATOM 6455 O O . GLU B 1 343 ? 12.312 17.625 -8.305 1 98.12 343 GLU B O 1
ATOM 6460 N N . GLY B 1 344 ? 10.195 16.875 -8 1 98.56 344 GLY B N 1
ATOM 6461 C CA . GLY B 1 344 ? 10.258 16.812 -6.551 1 98.56 344 GLY B CA 1
ATOM 6462 C C . GLY B 1 344 ? 11.383 15.93 -6.039 1 98.56 344 GLY B C 1
ATOM 6463 O O . GLY B 1 344 ? 12.07 16.281 -5.078 1 98.56 344 GLY B O 1
ATOM 6464 N N . ARG B 1 345 ? 11.547 14.781 -6.684 1 98.56 345 ARG B N 1
ATOM 6465 C CA . ARG B 1 345 ? 12.578 13.852 -6.227 1 98.56 345 ARG B CA 1
ATOM 6466 C C . ARG B 1 345 ? 13.969 14.367 -6.562 1 98.56 345 ARG B C 1
ATOM 6468 O O . ARG B 1 345 ? 14.945 14.016 -5.898 1 98.56 345 ARG B O 1
ATOM 6475 N N . LEU B 1 346 ? 14.117 15.266 -7.562 1 98.75 346 LEU B N 1
ATOM 6476 C CA . LEU B 1 346 ? 15.398 15.875 -7.891 1 98.75 346 LEU B CA 1
ATOM 6477 C C . LEU B 1 346 ? 15.82 16.875 -6.812 1 98.75 346 LEU B C 1
ATOM 6479 O O . LEU B 1 346 ? 16.969 16.859 -6.352 1 98.75 346 LEU B O 1
ATOM 6483 N N . VAL B 1 347 ? 14.859 17.766 -6.402 1 98.94 347 VAL B N 1
ATOM 6484 C CA . VAL B 1 347 ? 15.227 18.75 -5.398 1 98.94 347 VAL B CA 1
ATOM 6485 C C . VAL B 1 347 ? 15.5 18.062 -4.062 1 98.94 347 VAL B C 1
ATOM 6487 O O . VAL B 1 347 ? 16.422 18.438 -3.344 1 98.94 347 VAL B O 1
ATOM 6490 N N . LEU B 1 348 ? 14.734 17.031 -3.742 1 98.88 348 LEU B N 1
ATOM 6491 C CA . LEU B 1 348 ? 14.938 16.312 -2.488 1 98.88 348 LEU B CA 1
ATOM 6492 C C . LEU B 1 348 ? 16.219 15.484 -2.537 1 98.88 348 LEU B C 1
ATOM 6494 O O . LEU B 1 348 ? 16.859 15.273 -1.509 1 98.88 348 LEU B O 1
ATOM 6498 N N . GLY B 1 349 ? 16.562 14.969 -3.762 1 98.56 349 GLY B N 1
ATOM 6499 C CA . GLY B 1 349 ? 17.844 14.289 -3.881 1 98.56 349 GLY B CA 1
ATOM 6500 C C . GLY B 1 349 ? 19 15.117 -3.383 1 98.56 349 GLY B C 1
ATOM 6501 O O . GLY B 1 349 ? 19.859 14.617 -2.654 1 98.56 349 GLY B O 1
ATOM 6502 N N . ASP B 1 350 ? 19.047 16.391 -3.787 1 98.75 350 ASP B N 1
ATOM 6503 C CA . ASP B 1 350 ? 20.078 17.312 -3.285 1 98.75 350 ASP B CA 1
ATOM 6504 C C . ASP B 1 350 ? 19.906 17.547 -1.783 1 98.75 350 ASP B C 1
ATOM 6506 O O . ASP B 1 350 ? 20.906 17.594 -1.05 1 98.75 350 ASP B O 1
ATOM 6510 N N . GLY B 1 351 ? 18.656 17.688 -1.333 1 98.81 351 GLY B N 1
ATOM 6511 C CA . GLY B 1 351 ? 18.391 17.969 0.066 1 98.81 351 GLY B CA 1
ATOM 6512 C C . GLY B 1 351 ? 18.859 16.875 1.002 1 98.81 351 GLY B C 1
ATOM 6513 O O . GLY B 1 351 ? 19.516 17.156 2.004 1 98.81 351 GLY B O 1
ATOM 6514 N N . VAL B 1 352 ? 18.547 15.609 0.671 1 98.5 352 VAL B N 1
ATOM 6515 C CA . VAL B 1 352 ? 18.906 14.508 1.56 1 98.5 352 VAL B CA 1
ATOM 6516 C C . VAL B 1 352 ? 20.406 14.266 1.502 1 98.5 352 VAL B C 1
ATOM 6518 O O . VAL B 1 352 ? 21.016 13.883 2.502 1 98.5 352 VAL B O 1
ATOM 6521 N N . ALA B 1 353 ? 21 14.484 0.332 1 97.94 353 ALA B N 1
ATOM 6522 C CA . ALA B 1 353 ? 22.469 14.398 0.247 1 97.94 353 ALA B CA 1
ATOM 6523 C C . ALA B 1 353 ? 23.125 15.438 1.147 1 97.94 353 ALA B C 1
ATOM 6525 O O . ALA B 1 353 ? 24.109 15.133 1.837 1 97.94 353 ALA B O 1
ATOM 6526 N N . PHE B 1 354 ? 22.625 16.703 1.085 1 98.44 354 PHE B N 1
ATOM 6527 C CA . PHE B 1 354 ? 23.125 17.766 1.949 1 98.44 354 PHE B CA 1
ATOM 6528 C C . PHE B 1 354 ? 22.984 17.375 3.416 1 98.44 354 PHE B C 1
ATOM 6530 O O . PHE B 1 354 ? 23.906 17.594 4.211 1 98.44 354 PHE B O 1
ATOM 6537 N N . ALA B 1 355 ? 21.797 16.828 3.803 1 98.44 355 ALA B N 1
ATOM 6538 C CA . ALA B 1 355 ? 21.531 16.391 5.172 1 98.44 355 ALA B CA 1
ATOM 6539 C C . ALA B 1 355 ? 22.594 15.398 5.641 1 98.44 355 ALA B C 1
ATOM 6541 O O . ALA B 1 355 ? 23.078 15.477 6.773 1 98.44 355 ALA B O 1
ATOM 6542 N N . LYS B 1 356 ? 22.938 14.492 4.789 1 97.25 356 LYS B N 1
ATOM 6543 C CA . LYS B 1 356 ? 23.922 13.469 5.152 1 97.25 356 LYS B CA 1
ATOM 6544 C C . LYS B 1 356 ? 25.328 14.047 5.188 1 97.25 356 LYS B C 1
ATOM 6546 O O . LYS B 1 356 ? 26.031 13.898 6.184 1 97.25 356 LYS B O 1
ATOM 6551 N N . LYS B 1 357 ? 25.766 14.75 4.113 1 96.5 357 LYS B N 1
ATOM 6552 C CA . LYS B 1 357 ? 27.141 15.18 3.938 1 96.5 357 LYS B CA 1
ATOM 6553 C C . LYS B 1 357 ? 27.484 16.359 4.852 1 96.5 357 LYS B C 1
ATOM 6555 O O . LYS B 1 357 ? 28.5 16.344 5.547 1 96.5 357 LYS B O 1
ATOM 6560 N N . ASP B 1 358 ? 26.688 17.375 4.805 1 98 358 ASP B N 1
ATOM 6561 C CA . ASP B 1 358 ? 27.016 18.625 5.469 1 98 358 ASP B CA 1
ATOM 6562 C C . ASP B 1 358 ? 26.531 18.641 6.914 1 98 358 ASP B C 1
ATOM 6564 O O . ASP B 1 358 ? 27.203 19.156 7.805 1 98 358 ASP B O 1
ATOM 6568 N N . LEU B 1 359 ? 25.328 18.016 7.16 1 98.25 359 LEU B N 1
ATOM 6569 C CA . LEU B 1 359 ? 24.75 18.078 8.492 1 98.25 359 LEU B CA 1
ATOM 6570 C C . LEU B 1 359 ? 25.062 16.812 9.281 1 98.25 359 LEU B C 1
ATOM 6572 O O . LEU B 1 359 ? 24.797 16.734 10.484 1 98.25 359 LEU B O 1
ATOM 6576 N N . GLN B 1 360 ? 25.641 15.82 8.609 1 97.38 360 GLN B N 1
ATOM 6577 C CA . GLN B 1 360 ? 26.016 14.562 9.25 1 97.38 360 GLN B CA 1
ATOM 6578 C C . GLN B 1 360 ? 24.828 13.938 9.977 1 97.38 360 GLN B C 1
ATOM 6580 O O . GLN B 1 360 ? 24.938 13.539 11.133 1 97.38 360 GLN B O 1
ATOM 6585 N N . ALA B 1 361 ? 23.688 13.906 9.344 1 97.69 361 ALA B N 1
ATOM 6586 C CA . ALA B 1 361 ? 22.453 13.445 9.953 1 97.69 361 ALA B CA 1
ATOM 6587 C C . ALA B 1 361 ? 22.484 11.945 10.227 1 97.69 361 ALA B C 1
ATOM 6589 O O . ALA B 1 361 ? 22.969 11.172 9.398 1 97.69 361 ALA B O 1
ATOM 6590 N N . ASP B 1 362 ? 22.016 11.523 11.422 1 97.12 362 ASP B N 1
ATOM 6591 C CA . ASP B 1 362 ? 21.812 10.133 11.797 1 97.12 362 ASP B CA 1
ATOM 6592 C C . ASP B 1 362 ? 20.453 9.633 11.297 1 97.12 362 ASP B C 1
ATOM 6594 O O . ASP B 1 362 ? 20.281 8.438 11.039 1 97.12 362 ASP B O 1
ATOM 6598 N N . VAL B 1 363 ? 19.531 10.516 11.305 1 97.94 363 VAL B N 1
ATOM 6599 C CA . VAL B 1 363 ? 18.172 10.258 10.852 1 97.94 363 VAL B CA 1
ATOM 6600 C C . VAL B 1 363 ? 17.781 11.297 9.805 1 97.94 363 VAL B C 1
ATOM 6602 O O . VAL B 1 363 ? 17.953 12.5 10.016 1 97.94 363 VAL B O 1
ATOM 6605 N N . ILE B 1 364 ? 17.312 10.844 8.68 1 98.31 364 ILE B N 1
ATOM 6606 C CA . ILE B 1 364 ? 16.844 11.719 7.609 1 98.31 364 ILE B CA 1
ATOM 6607 C C . ILE B 1 364 ? 15.391 11.391 7.262 1 98.31 364 ILE B C 1
ATOM 6609 O O . ILE B 1 364 ? 15.078 10.258 6.895 1 98.31 364 ILE B O 1
ATOM 6613 N N . VAL B 1 365 ? 14.508 12.32 7.457 1 98.81 365 VAL B N 1
ATOM 6614 C CA . VAL B 1 365 ? 13.125 12.219 7.004 1 98.81 365 VAL B CA 1
ATOM 6615 C C . VAL B 1 365 ? 12.891 13.172 5.832 1 98.81 365 VAL B C 1
ATOM 6617 O O . VAL B 1 365 ? 13.203 14.359 5.922 1 98.81 365 VAL B O 1
ATOM 6620 N N . ASP B 1 366 ? 12.484 12.664 4.766 1 98.81 366 ASP B N 1
ATOM 6621 C CA . ASP B 1 366 ? 12.031 13.57 3.715 1 98.81 366 ASP B CA 1
ATOM 6622 C C . ASP B 1 366 ? 10.531 13.438 3.482 1 98.81 366 ASP B C 1
ATOM 6624 O O . ASP B 1 366 ? 9.969 12.344 3.596 1 98.81 366 ASP B O 1
ATOM 6628 N N . MET B 1 367 ? 9.883 14.508 3.279 1 98.88 367 MET B N 1
ATOM 6629 C CA . MET B 1 367 ? 8.438 14.594 3.088 1 98.88 367 MET B CA 1
ATOM 6630 C C . MET B 1 367 ? 8.102 15.43 1.859 1 98.88 367 MET B C 1
ATOM 6632 O O . MET B 1 367 ? 8.703 16.484 1.633 1 98.88 367 MET B O 1
ATOM 6636 N N . ALA B 1 368 ? 7.148 14.875 1.056 1 98.88 368 ALA B N 1
ATOM 6637 C CA . ALA B 1 368 ? 6.918 15.523 -0.234 1 98.88 368 ALA B CA 1
ATOM 6638 C C . ALA B 1 368 ? 5.512 15.234 -0.752 1 98.88 368 ALA B C 1
ATOM 6640 O O . ALA B 1 368 ? 4.988 14.133 -0.567 1 98.88 368 ALA B O 1
ATOM 6641 N N . THR B 1 369 ? 4.867 16.25 -1.319 1 98.69 369 THR B N 1
ATOM 6642 C CA . THR B 1 369 ? 3.836 15.977 -2.314 1 98.69 369 THR B CA 1
ATOM 6643 C C . THR B 1 369 ? 4.453 15.414 -3.592 1 98.69 369 THR B C 1
ATOM 6645 O O . THR B 1 369 ? 4.738 16.156 -4.531 1 98.69 369 THR B O 1
ATOM 6648 N N . LEU B 1 370 ? 4.613 14.102 -3.67 1 98.44 370 LEU B N 1
ATOM 6649 C CA . LEU B 1 370 ? 5.582 13.586 -4.633 1 98.44 370 LEU B CA 1
ATOM 6650 C C . LEU B 1 370 ? 4.875 12.945 -5.82 1 98.44 370 LEU B C 1
ATOM 6652 O O . LEU B 1 370 ? 5.211 13.227 -6.977 1 98.44 370 LEU B O 1
ATOM 6656 N N . THR B 1 371 ? 4.008 12.047 -5.57 1 97.81 371 THR B N 1
ATOM 6657 C CA . THR B 1 371 ? 3.486 11.273 -6.691 1 97.81 371 THR B CA 1
ATOM 6658 C C . THR B 1 371 ? 1.964 11.188 -6.633 1 97.81 371 THR B C 1
ATOM 6660 O O . THR B 1 371 ? 1.387 11.062 -5.551 1 97.81 371 THR B O 1
ATOM 6663 N N . GLY B 1 372 ? 1.306 11.352 -7.844 1 96.5 372 GLY B N 1
ATOM 6664 C CA . GLY B 1 372 ? -0.105 11.008 -7.93 1 96.5 372 GLY B CA 1
ATOM 6665 C C . GLY B 1 372 ? -0.392 9.562 -7.547 1 96.5 372 GLY B C 1
ATOM 6666 O O . GLY B 1 372 ? -1.476 9.258 -7.051 1 96.5 372 GLY B O 1
ATOM 6667 N N . ALA B 1 373 ? 0.593 8.703 -7.715 1 98.31 373 ALA B N 1
ATOM 6668 C CA . ALA B 1 373 ? 0.473 7.277 -7.398 1 98.31 373 ALA B CA 1
ATOM 6669 C C . ALA B 1 373 ? 0.173 7.07 -5.918 1 98.31 373 ALA B C 1
ATOM 6671 O O . ALA B 1 373 ? -0.397 6.047 -5.531 1 98.31 373 ALA B O 1
ATOM 6672 N N . GLN B 1 374 ? 0.575 8.031 -5.078 1 98.62 374 GLN B N 1
ATOM 6673 C CA . GLN B 1 374 ? 0.307 7.906 -3.646 1 98.62 374 GLN B CA 1
ATOM 6674 C C . GLN B 1 374 ? -1.19 7.785 -3.377 1 98.62 374 GLN B C 1
ATOM 6676 O O . GLN B 1 374 ? -1.622 6.902 -2.633 1 98.62 374 GLN B O 1
ATOM 6681 N N . GLY B 1 375 ? -2.031 8.617 -3.975 1 98.5 375 GLY B N 1
ATOM 6682 C CA . GLY B 1 375 ? -3.473 8.539 -3.795 1 98.5 375 GLY B CA 1
ATOM 6683 C C . GLY B 1 375 ? -4.055 7.207 -4.238 1 98.5 375 GLY B C 1
ATOM 6684 O O . GLY B 1 375 ? -4.934 6.656 -3.572 1 98.5 375 GLY B O 1
ATOM 6685 N N . ILE B 1 376 ? -3.535 6.715 -5.352 1 98.62 376 ILE B N 1
ATOM 6686 C CA . ILE B 1 376 ? -3.986 5.43 -5.879 1 98.62 376 ILE B CA 1
ATOM 6687 C C . ILE B 1 376 ? -3.637 4.316 -4.891 1 98.62 376 ILE B C 1
ATOM 6689 O O . ILE B 1 376 ? -4.422 3.389 -4.691 1 98.62 376 ILE B O 1
ATOM 6693 N N . SER B 1 377 ? -2.498 4.406 -4.254 1 98.69 377 SER B N 1
ATOM 6694 C CA . SER B 1 377 ? -1.953 3.336 -3.426 1 98.69 377 SER B CA 1
ATOM 6695 C C . SER B 1 377 ? -2.547 3.369 -2.021 1 98.69 377 SER B C 1
ATOM 6697 O O . SER B 1 377 ? -2.883 2.324 -1.459 1 98.69 377 SER B O 1
ATOM 6699 N N . THR B 1 378 ? -2.607 4.641 -1.406 1 98.69 378 THR B N 1
ATOM 6700 C CA . THR B 1 378 ? -2.936 4.672 0.015 1 98.69 378 THR B CA 1
ATOM 6701 C C . THR B 1 378 ? -4.125 5.594 0.275 1 98.69 378 THR B C 1
ATOM 6703 O O . THR B 1 378 ? -4.605 5.691 1.406 1 98.69 378 THR B O 1
ATOM 6706 N N . GLY B 1 379 ? -4.637 6.316 -0.707 1 98.38 379 GLY B N 1
ATOM 6707 C CA . GLY B 1 379 ? -5.875 7.066 -0.584 1 98.38 379 GLY B CA 1
ATOM 6708 C C . GLY B 1 379 ? -5.656 8.531 -0.237 1 98.38 379 GLY B C 1
ATOM 6709 O O . GLY B 1 379 ? -4.574 9.07 -0.472 1 98.38 379 GLY B O 1
ATOM 6710 N N . GLN B 1 380 ? -6.684 9.156 0.291 1 97.88 380 GLN B N 1
ATOM 6711 C CA . GLN B 1 380 ? -6.738 10.602 0.475 1 97.88 380 GLN B CA 1
ATOM 6712 C C . GLN B 1 380 ? -6.258 11 1.869 1 97.88 380 GLN B C 1
ATOM 6714 O O . GLN B 1 380 ? -5.891 12.148 2.1 1 97.88 380 GLN B O 1
ATOM 6719 N N . PHE B 1 381 ? -6.238 10.023 2.779 1 97.81 381 PHE B N 1
ATOM 6720 C CA . PHE B 1 381 ? -6.023 10.391 4.172 1 97.81 381 PHE B CA 1
ATOM 6721 C C . PHE B 1 381 ? -4.695 9.844 4.68 1 97.81 381 PHE B C 1
ATOM 6723 O O . PHE B 1 381 ? -4.145 10.344 5.664 1 97.81 381 PHE B O 1
ATOM 6730 N N . HIS B 1 382 ? -4.164 8.797 4.055 1 98.75 382 HIS B N 1
ATOM 6731 C CA . HIS B 1 382 ? -2.904 8.18 4.449 1 98.75 382 HIS B CA 1
ATOM 6732 C C . HIS B 1 382 ? -1.756 8.648 3.564 1 98.75 382 HIS B C 1
ATOM 6734 O O . HIS B 1 382 ? -1.746 8.391 2.359 1 98.75 382 HIS B O 1
ATOM 6740 N N . GLY B 1 383 ? -0.756 9.328 4.156 1 98.88 383 GLY B N 1
ATOM 6741 C CA . GLY B 1 383 ? 0.498 9.406 3.424 1 98.88 383 GLY B CA 1
ATOM 6742 C C . GLY B 1 383 ? 1.151 8.047 3.217 1 98.88 383 GLY B C 1
ATOM 6743 O O . GLY B 1 383 ? 0.926 7.121 3.994 1 98.88 383 GLY B O 1
ATOM 6744 N N . ALA B 1 384 ? 1.892 7.902 2.145 1 98.94 384 ALA B N 1
ATOM 6745 C CA . ALA B 1 384 ? 2.662 6.684 1.922 1 98.94 384 ALA B CA 1
ATOM 6746 C C . ALA B 1 384 ? 4.07 6.809 2.498 1 98.94 384 ALA B C 1
ATOM 6748 O O . ALA B 1 384 ? 4.723 7.844 2.332 1 98.94 384 ALA B O 1
ATOM 6749 N N . ILE B 1 385 ? 4.543 5.715 3.154 1 98.81 385 ILE B N 1
ATOM 6750 C CA . ILE B 1 385 ? 5.879 5.816 3.732 1 98.81 385 ILE B CA 1
ATOM 6751 C C . ILE B 1 385 ? 6.758 4.691 3.191 1 98.81 385 ILE B C 1
ATOM 6753 O O . ILE B 1 385 ? 6.273 3.592 2.91 1 98.81 385 ILE B O 1
ATOM 6757 N N . LEU B 1 386 ? 7.926 4.98 2.998 1 98.25 386 LEU B N 1
ATOM 6758 C CA . LEU B 1 386 ? 9.016 4.094 2.596 1 98.25 386 LEU B CA 1
ATOM 6759 C C . LEU B 1 386 ? 10.25 4.332 3.449 1 98.25 386 LEU B C 1
ATOM 6761 O O . LEU B 1 386 ? 10.68 5.477 3.629 1 98.25 386 LEU B O 1
ATOM 6765 N N . THR B 1 387 ? 10.836 3.268 4 1 97.12 387 THR B N 1
ATOM 6766 C CA . THR B 1 387 ? 11.977 3.445 4.891 1 97.12 387 THR B CA 1
ATOM 6767 C C . THR B 1 387 ? 12.914 2.244 4.816 1 97.12 387 THR B C 1
ATOM 6769 O O . THR B 1 387 ? 12.492 1.138 4.477 1 97.12 387 THR B O 1
ATOM 6772 N N . ASN B 1 388 ? 14.172 2.496 5.074 1 95.31 388 ASN B N 1
ATOM 6773 C CA . ASN B 1 388 ? 15.172 1.435 5.113 1 95.31 388 ASN B CA 1
ATOM 6774 C C . ASN B 1 388 ? 15.172 0.715 6.461 1 95.31 388 ASN B C 1
ATOM 6776 O O . ASN B 1 388 ? 15.977 -0.187 6.684 1 95.31 388 ASN B O 1
ATOM 6780 N N . ASN B 1 389 ? 14.281 1.148 7.363 1 95.94 389 ASN B N 1
ATOM 6781 C CA . ASN B 1 389 ? 14.32 0.667 8.742 1 95.94 389 ASN B CA 1
ATOM 6782 C C . ASN B 1 389 ? 12.961 0.135 9.188 1 95.94 389 ASN B C 1
ATOM 6784 O O . ASN B 1 389 ? 11.984 0.887 9.242 1 95.94 389 ASN B O 1
ATOM 6788 N N . GLU B 1 390 ? 12.93 -1.149 9.531 1 95.31 390 GLU B N 1
ATOM 6789 C CA . GLU B 1 390 ? 11.68 -1.817 9.883 1 95.31 390 GLU B CA 1
ATOM 6790 C C . GLU B 1 390 ? 11.047 -1.196 11.125 1 95.31 390 GLU B C 1
ATOM 6792 O O . GLU B 1 390 ? 9.828 -1.028 11.188 1 95.31 390 GLU B O 1
ATOM 6797 N N . ASP B 1 391 ? 11.82 -0.924 12.148 1 96.94 391 ASP B N 1
ATOM 6798 C CA . ASP B 1 391 ? 11.305 -0.31 13.367 1 96.94 391 ASP B CA 1
ATOM 6799 C C . ASP B 1 391 ? 10.672 1.048 13.07 1 96.94 391 ASP B C 1
ATOM 6801 O O . ASP B 1 391 ? 9.594 1.357 13.578 1 96.94 391 ASP B O 1
ATOM 6805 N N . MET B 1 392 ? 11.32 1.841 12.25 1 97.5 392 MET B N 1
ATOM 6806 C CA . MET B 1 392 ? 10.789 3.146 11.859 1 97.5 392 MET B CA 1
ATOM 6807 C C . MET B 1 392 ? 9.469 3 11.117 1 97.5 392 MET B C 1
ATOM 6809 O O . MET B 1 392 ? 8.562 3.818 11.297 1 97.5 392 MET B O 1
ATOM 6813 N N . GLU B 1 393 ? 9.359 1.994 10.305 1 97.75 393 GLU B N 1
ATOM 6814 C CA . GLU B 1 393 ? 8.117 1.749 9.57 1 97.75 393 GLU B CA 1
ATOM 6815 C C . GLU B 1 393 ? 6.949 1.534 10.531 1 97.75 393 GLU B C 1
ATOM 6817 O O . GLU B 1 393 ? 5.91 2.191 10.406 1 97.75 393 GLU B O 1
ATOM 6822 N N . THR B 1 394 ? 7.141 0.665 11.508 1 97.88 394 THR B N 1
ATOM 6823 C CA . THR B 1 394 ? 6.102 0.322 12.469 1 97.88 394 THR B CA 1
ATOM 6824 C C . THR B 1 394 ? 5.781 1.516 13.367 1 97.88 394 THR B C 1
ATOM 6826 O O . THR B 1 394 ? 4.613 1.81 13.617 1 97.88 394 THR B O 1
ATOM 6829 N N . LYS B 1 395 ? 6.82 2.191 13.789 1 98.69 395 LYS B N 1
ATOM 6830 C CA . LYS B 1 395 ? 6.652 3.311 14.711 1 98.69 395 LYS B CA 1
ATOM 6831 C C . LYS B 1 395 ? 5.996 4.5 14.016 1 98.69 395 LYS B C 1
ATOM 6833 O O . LYS B 1 395 ? 5.238 5.246 14.641 1 98.69 395 LYS B O 1
ATOM 6838 N N . CYS B 1 396 ? 6.316 4.672 12.742 1 98.75 396 CYS B N 1
ATOM 6839 C CA . CYS B 1 396 ? 5.676 5.766 12.016 1 98.75 396 CYS B CA 1
ATOM 6840 C C . CYS B 1 396 ? 4.18 5.52 11.875 1 98.75 396 CYS B C 1
ATOM 6842 O O . CYS B 1 396 ? 3.381 6.457 11.969 1 98.75 396 CYS B O 1
ATOM 6844 N N . VAL B 1 397 ? 3.781 4.297 11.602 1 98.81 397 VAL B N 1
ATOM 6845 C CA . VAL B 1 397 ? 2.363 3.959 11.531 1 98.81 397 VAL B CA 1
ATOM 6846 C C . VAL B 1 397 ? 1.696 4.238 12.875 1 98.81 397 VAL B C 1
ATOM 6848 O O . VAL B 1 397 ? 0.598 4.797 12.93 1 98.81 397 VAL B O 1
ATOM 6851 N N . MET B 1 398 ? 2.359 3.9 13.984 1 98.62 398 MET B N 1
ATOM 6852 C CA . MET B 1 398 ? 1.83 4.16 15.32 1 98.62 398 MET B CA 1
ATOM 6853 C C . MET B 1 398 ? 1.649 5.656 15.555 1 98.62 398 MET B C 1
ATOM 6855 O O . MET B 1 398 ? 0.614 6.09 16.062 1 98.62 398 MET B O 1
ATOM 6859 N N . ALA B 1 399 ? 2.639 6.414 15.148 1 98.81 399 ALA B N 1
ATOM 6860 C CA . ALA B 1 399 ? 2.574 7.867 15.305 1 98.81 399 ALA B CA 1
ATOM 6861 C C . ALA B 1 399 ? 1.431 8.461 14.492 1 98.81 399 ALA B C 1
ATOM 6863 O O . ALA B 1 399 ? 0.758 9.391 14.938 1 98.81 399 ALA B O 1
ATOM 6864 N N . GLY B 1 400 ? 1.283 7.949 13.25 1 98.75 400 GLY B N 1
ATOM 6865 C CA . GLY B 1 400 ? 0.174 8.398 12.422 1 98.75 400 GLY B CA 1
ATOM 6866 C C . GLY B 1 400 ? -1.181 8.164 13.07 1 98.75 400 GLY B C 1
ATOM 6867 O O . GLY B 1 400 ? -2.031 9.062 13.07 1 98.75 400 GLY B O 1
ATOM 6868 N N . LYS B 1 401 ? -1.366 7.035 13.641 1 98.44 401 LYS B N 1
ATOM 6869 C CA . LYS B 1 401 ? -2.627 6.691 14.297 1 98.44 401 LYS B CA 1
ATOM 6870 C C . LYS B 1 401 ? -2.855 7.547 15.539 1 98.44 401 LYS B C 1
ATOM 6872 O O . LYS B 1 401 ? -3.98 7.977 15.805 1 98.44 401 LYS B O 1
ATOM 6877 N N . SER B 1 402 ? -1.807 7.848 16.266 1 98.19 402 SER B N 1
ATOM 6878 C CA . SER B 1 402 ? -1.924 8.594 17.516 1 98.19 402 SER B CA 1
ATOM 6879 C C . SER B 1 402 ? -2.152 10.078 17.25 1 98.19 402 SER B C 1
ATOM 6881 O O . SER B 1 402 ? -2.812 10.758 18.031 1 98.19 402 SER B O 1
ATOM 6883 N N . SER B 1 403 ? -1.61 10.57 16.156 1 98.19 403 SER B N 1
ATOM 6884 C CA . SER B 1 403 ? -1.662 12.008 15.891 1 98.19 403 SER B CA 1
ATOM 6885 C C . SER B 1 403 ? -2.846 12.359 14.992 1 98.19 403 SER B C 1
ATOM 6887 O O . SER B 1 403 ? -3.311 13.5 14.984 1 98.19 403 SER B O 1
ATOM 6889 N N . GLY B 1 404 ? -3.279 11.445 14.211 1 97.81 404 GLY B N 1
ATOM 6890 C CA . GLY B 1 404 ? -4.32 11.719 13.234 1 97.81 404 GLY B CA 1
ATOM 6891 C C . GLY B 1 404 ? -3.783 11.922 11.828 1 97.81 404 GLY B C 1
ATOM 6892 O O . GLY B 1 404 ? -4.531 11.852 10.852 1 97.81 404 GLY B O 1
ATOM 6893 N N . ASP B 1 405 ? -2.482 12.273 11.656 1 98.69 405 ASP B N 1
ATOM 6894 C CA . ASP B 1 405 ? -1.832 12.273 10.352 1 98.69 405 ASP B CA 1
ATOM 6895 C C . ASP B 1 405 ? -1.442 10.859 9.93 1 98.69 405 ASP B C 1
ATOM 6897 O O . ASP B 1 405 ? -0.297 10.445 10.109 1 98.69 405 ASP B O 1
ATOM 6901 N N . LEU B 1 406 ? -2.363 10.188 9.258 1 98.81 406 LEU B N 1
ATOM 6902 C CA . LEU B 1 406 ? -2.244 8.758 8.992 1 98.81 406 LEU B CA 1
ATOM 6903 C C . LEU B 1 406 ? -1.19 8.492 7.926 1 98.81 406 LEU B C 1
ATOM 6905 O O . LEU B 1 406 ? -1.003 9.297 7.016 1 98.81 406 LEU B O 1
ATOM 6909 N N . VAL B 1 407 ? -0.496 7.348 8.078 1 98.88 407 VAL B N 1
ATOM 6910 C CA . VAL B 1 407 ? 0.433 6.867 7.059 1 98.88 407 VAL B CA 1
ATOM 6911 C C . VAL B 1 407 ? 0.214 5.375 6.82 1 98.88 407 VAL B C 1
ATOM 6913 O O . VAL B 1 407 ? -0.365 4.684 7.664 1 98.88 407 VAL B O 1
ATOM 6916 N N . PHE B 1 408 ? 0.601 4.934 5.699 1 98.88 408 PHE B N 1
ATOM 6917 C CA . PHE B 1 408 ? 0.613 3.51 5.371 1 98.88 408 PHE B CA 1
ATOM 6918 C C . PHE B 1 408 ? 1.859 3.148 4.574 1 98.88 408 PHE B C 1
ATOM 6920 O O . PHE B 1 408 ? 2.283 3.904 3.697 1 98.88 408 PHE B O 1
ATOM 6927 N N . PRO B 1 409 ? 2.512 2.006 4.891 1 98.75 409 PRO B N 1
ATOM 6928 C CA . PRO B 1 409 ? 3.76 1.644 4.215 1 98.75 409 PRO B CA 1
ATOM 6929 C C . PRO B 1 409 ? 3.535 1.168 2.779 1 98.75 409 PRO B C 1
ATOM 6931 O O . PRO B 1 409 ? 2.432 0.74 2.432 1 98.75 409 PRO B O 1
ATOM 6934 N N . VAL B 1 410 ? 4.512 1.306 1.94 1 98.69 410 VAL B N 1
ATOM 6935 C CA . VAL B 1 410 ? 4.605 0.705 0.614 1 98.69 410 VAL B CA 1
ATOM 6936 C C . VAL B 1 410 ? 5.801 -0.244 0.558 1 98.69 410 VAL B C 1
ATOM 6938 O O . VAL B 1 410 ? 6.664 -0.216 1.438 1 98.69 410 VAL B O 1
ATOM 6941 N N . PRO B 1 411 ? 5.883 -1.121 -0.438 1 98.5 411 PRO B N 1
ATOM 6942 C CA . PRO B 1 411 ? 6.941 -2.137 -0.458 1 98.5 411 PRO B CA 1
ATOM 6943 C C . PRO B 1 411 ? 8.344 -1.531 -0.502 1 98.5 411 PRO B C 1
ATOM 6945 O O . PRO B 1 411 ? 8.602 -0.634 -1.307 1 98.5 411 PRO B O 1
ATOM 6948 N N . TYR B 1 412 ? 9.211 -2.018 0.392 1 97.31 412 TYR B N 1
ATOM 6949 C CA . TYR B 1 412 ? 10.641 -1.737 0.329 1 97.31 412 TYR B CA 1
ATOM 6950 C C . TYR B 1 412 ? 11.406 -2.92 -0.258 1 97.31 412 TYR B C 1
ATOM 6952 O O . TYR B 1 412 ? 11.883 -3.787 0.478 1 97.31 412 TYR B O 1
ATOM 6960 N N . THR B 1 413 ? 11.578 -2.916 -1.58 1 96.56 413 THR B N 1
ATOM 6961 C CA . THR B 1 413 ? 12.328 -3.918 -2.334 1 96.56 413 THR B CA 1
ATOM 6962 C C . THR B 1 413 ? 13.156 -3.258 -3.43 1 96.56 413 THR B C 1
ATOM 6964 O O . THR B 1 413 ? 12.859 -3.408 -4.617 1 96.56 413 THR B O 1
ATOM 6967 N N . PRO B 1 414 ? 14.242 -2.607 -3.037 1 94.62 414 PRO B N 1
ATOM 6968 C CA . PRO B 1 414 ? 15.078 -1.937 -4.035 1 94.62 414 PRO B CA 1
ATOM 6969 C C . PRO B 1 414 ? 15.531 -2.873 -5.156 1 94.62 414 PRO B C 1
ATOM 6971 O O . PRO B 1 414 ? 15.672 -2.443 -6.301 1 94.62 414 PRO B O 1
ATOM 6974 N N . GLU B 1 415 ? 15.711 -4.141 -4.922 1 92.5 415 GLU B N 1
ATOM 6975 C CA . GLU B 1 415 ? 16.203 -5.082 -5.926 1 92.5 415 GLU B CA 1
ATOM 6976 C C . GLU B 1 415 ? 15.156 -5.312 -7.02 1 92.5 415 GLU B C 1
ATOM 6978 O O . GLU B 1 415 ? 15.5 -5.719 -8.133 1 92.5 415 GLU B O 1
ATOM 6983 N N . PHE B 1 416 ? 13.844 -5.062 -6.672 1 95.31 416 PHE B N 1
ATOM 6984 C CA . PHE B 1 416 ? 12.781 -5.227 -7.66 1 95.31 416 PHE B CA 1
ATOM 6985 C C . PHE B 1 416 ? 12.508 -3.91 -8.375 1 95.31 416 PHE B C 1
ATOM 6987 O O . PHE B 1 416 ? 11.961 -3.9 -9.484 1 95.31 416 PHE B O 1
ATOM 6994 N N . HIS B 1 417 ? 12.883 -2.756 -7.73 1 96.19 417 HIS B N 1
ATOM 6995 C CA . HIS B 1 417 ? 12.305 -1.494 -8.172 1 96.19 417 HIS B CA 1
ATOM 6996 C C . HIS B 1 417 ? 13.367 -0.561 -8.734 1 96.19 417 HIS B C 1
ATOM 6998 O O . HIS B 1 417 ? 13.094 0.231 -9.641 1 96.19 417 HIS B O 1
ATOM 7004 N N . PHE B 1 418 ? 14.555 -0.614 -8.281 1 93.31 418 PHE B N 1
ATOM 7005 C CA . PHE B 1 418 ? 15.539 0.422 -8.586 1 93.31 418 PHE B CA 1
ATOM 7006 C C . PHE B 1 418 ? 15.969 0.35 -10.047 1 93.31 418 PHE B C 1
ATOM 7008 O O . PHE B 1 418 ? 16.375 1.359 -10.633 1 93.31 418 PHE B O 1
ATOM 7015 N N . ASP B 1 419 ? 15.836 -0.806 -10.672 1 93.94 419 ASP B N 1
ATOM 7016 C CA . ASP B 1 419 ? 16.203 -0.974 -12.07 1 93.94 419 ASP B CA 1
ATOM 7017 C C . ASP B 1 419 ? 15.305 -0.133 -12.977 1 93.94 419 ASP B C 1
ATOM 7019 O O . ASP B 1 419 ? 15.609 0.059 -14.156 1 93.94 419 ASP B O 1
ATOM 7023 N N . GLU B 1 420 ? 14.234 0.328 -12.469 1 96.88 420 GLU B N 1
ATOM 7024 C CA . GLU B 1 420 ? 13.336 1.201 -13.219 1 96.88 420 GLU B CA 1
ATOM 7025 C C . GLU B 1 420 ? 14.039 2.484 -13.641 1 96.88 420 GLU B C 1
ATOM 7027 O O . GLU B 1 420 ? 13.594 3.168 -14.57 1 96.88 420 GLU B O 1
ATOM 7032 N N . PHE B 1 421 ? 15.211 2.846 -13.008 1 97.19 421 PHE B N 1
ATOM 7033 C CA . PHE B 1 421 ? 15.891 4.117 -13.227 1 97.19 421 PHE B CA 1
ATOM 7034 C C . PHE B 1 421 ? 17.141 3.92 -14.086 1 97.19 421 PHE B C 1
ATOM 7036 O O . PHE B 1 421 ? 17.938 4.836 -14.234 1 97.19 421 PHE B O 1
ATOM 7043 N N . LYS B 1 422 ? 17.328 2.787 -14.688 1 97.06 422 LYS B N 1
ATOM 7044 C CA . LYS B 1 422 ? 18.547 2.477 -15.445 1 97.06 422 LYS B CA 1
ATOM 7045 C C . LYS B 1 422 ? 18.734 3.449 -16.609 1 97.06 422 LYS B C 1
ATOM 7047 O O . LYS B 1 422 ? 17.781 3.754 -17.328 1 97.06 422 LYS B O 1
ATOM 7052 N N . SER B 1 423 ? 19.891 4.02 -16.703 1 97.5 423 SER B N 1
ATOM 7053 C CA . SER B 1 423 ? 20.328 4.883 -17.781 1 97.5 423 SER B CA 1
ATOM 7054 C C . SER B 1 423 ? 21.594 4.34 -18.438 1 97.5 423 SER B C 1
ATOM 7056 O O . SER B 1 423 ? 22.422 3.711 -17.781 1 97.5 423 SER B O 1
ATOM 7058 N N . LEU B 1 424 ? 21.812 4.551 -19.688 1 96.81 424 LEU B N 1
ATOM 7059 C CA . LEU B 1 424 ? 23 4.098 -20.406 1 96.81 424 LEU B CA 1
ATOM 7060 C C . LEU B 1 424 ? 24.094 5.16 -20.375 1 96.81 424 LEU B C 1
ATOM 7062 O O . LEU B 1 424 ? 25.25 4.871 -20.672 1 96.81 424 LEU B O 1
ATOM 7066 N N . ILE B 1 425 ? 23.75 6.402 -20.031 1 97.75 425 ILE B N 1
ATOM 7067 C CA . ILE B 1 425 ? 24.75 7.461 -20.172 1 97.75 425 ILE B CA 1
ATOM 7068 C C . ILE B 1 425 ? 24.953 8.148 -18.828 1 97.75 425 ILE B C 1
ATOM 7070 O O . ILE B 1 425 ? 25.906 8.914 -18.656 1 97.75 425 ILE B O 1
ATOM 7074 N N . ALA B 1 426 ? 24.047 8.023 -17.875 1 98.19 426 ALA B N 1
ATOM 7075 C CA . ALA B 1 426 ? 24.125 8.586 -16.531 1 98.19 426 ALA B CA 1
ATOM 7076 C C . ALA B 1 426 ? 23.984 7.5 -15.461 1 98.19 426 ALA B C 1
ATOM 7078 O O . ALA B 1 426 ? 23.781 6.332 -15.789 1 98.19 426 ALA B O 1
ATOM 7079 N N . ASP B 1 427 ? 24.141 7.832 -14.234 1 96.62 427 ASP B N 1
ATOM 7080 C CA . ASP B 1 427 ? 24 6.855 -13.164 1 96.62 427 ASP B CA 1
ATOM 7081 C C . ASP B 1 427 ? 22.562 6.367 -13.047 1 96.62 427 ASP B C 1
ATOM 7083 O O . ASP B 1 427 ? 22.312 5.227 -12.656 1 96.62 427 ASP B O 1
ATOM 7087 N N . MET B 1 428 ? 21.609 7.238 -13.383 1 97.19 428 MET B N 1
ATOM 7088 C CA . MET B 1 428 ? 20.219 6.832 -13.352 1 97.19 428 MET B CA 1
ATOM 7089 C C . MET B 1 428 ? 19.344 7.82 -14.125 1 97.19 428 MET B C 1
ATOM 7091 O O . MET B 1 428 ? 19.828 8.859 -14.57 1 97.19 428 MET B O 1
ATOM 7095 N N . LYS B 1 429 ? 18.094 7.539 -14.336 1 98.44 429 LYS B N 1
ATOM 7096 C CA . LYS B 1 429 ? 17.047 8.453 -14.773 1 98.44 429 LYS B CA 1
ATOM 7097 C C . LYS B 1 429 ? 16.172 8.898 -13.609 1 98.44 429 LYS B C 1
ATOM 7099 O O . LYS B 1 429 ? 16.219 8.305 -12.523 1 98.44 429 LYS B O 1
ATOM 7104 N N . ASN B 1 430 ? 15.391 9.977 -13.805 1 98.25 430 ASN B N 1
ATOM 7105 C CA . ASN B 1 430 ? 14.68 10.508 -12.648 1 98.25 430 ASN B CA 1
ATOM 7106 C C . ASN B 1 430 ? 13.25 9.984 -12.578 1 98.25 430 ASN B C 1
ATOM 7108 O O . ASN B 1 430 ? 12.555 10.188 -11.578 1 98.25 430 ASN B O 1
ATOM 7112 N N . SER B 1 431 ? 12.812 9.297 -13.594 1 97.75 431 SER B N 1
ATOM 7113 C CA . SER B 1 431 ? 11.469 8.719 -13.578 1 97.75 431 SER B CA 1
ATOM 7114 C C . SER B 1 431 ? 11.484 7.266 -14.055 1 97.75 431 SER B C 1
ATOM 7116 O O . SER B 1 431 ? 12.32 6.887 -14.875 1 97.75 431 SER B O 1
ATOM 7118 N N . VAL B 1 432 ? 10.516 6.488 -13.602 1 97.5 432 VAL B N 1
ATOM 7119 C CA . VAL B 1 432 ? 10.469 5.047 -13.82 1 97.5 432 VAL B CA 1
ATOM 7120 C C . VAL B 1 432 ? 10.156 4.754 -15.289 1 97.5 432 VAL B C 1
ATOM 7122 O O . VAL B 1 432 ? 9.477 5.543 -15.953 1 97.5 432 VAL B O 1
ATOM 7125 N N . LYS B 1 433 ? 10.648 3.613 -15.711 1 96.19 433 LYS B N 1
ATOM 7126 C CA . LYS B 1 433 ? 10.305 3.084 -17.031 1 96.19 433 LYS B CA 1
ATOM 7127 C C . LYS B 1 433 ? 8.883 2.533 -17.047 1 96.19 433 LYS B C 1
ATOM 7129 O O . LYS B 1 433 ? 8.148 2.734 -18.016 1 96.19 433 LYS B O 1
ATOM 7134 N N . ASN B 1 434 ? 8.484 1.857 -16.031 1 96.31 434 ASN B N 1
ATOM 7135 C CA . ASN B 1 434 ? 7.184 1.22 -15.883 1 96.31 434 ASN B CA 1
ATOM 7136 C C . ASN B 1 434 ? 6.402 1.8 -14.711 1 96.31 434 ASN B C 1
ATOM 7138 O O . ASN B 1 434 ? 6.727 1.534 -13.555 1 96.31 434 ASN B O 1
ATOM 7142 N N . ARG B 1 435 ? 5.27 2.451 -15.016 1 94.25 435 ARG B N 1
ATOM 7143 C CA . ARG B 1 435 ? 4.484 3.133 -14 1 94.25 435 ARG B CA 1
ATOM 7144 C C . ARG B 1 435 ? 3.697 2.135 -13.156 1 94.25 435 ARG B C 1
ATOM 7146 O O . ARG B 1 435 ? 3.199 2.477 -12.078 1 94.25 435 ARG B O 1
ATOM 7153 N N . ALA B 1 436 ? 3.547 0.935 -13.594 1 96.38 436 ALA B N 1
ATOM 7154 C CA . ALA B 1 436 ? 2.797 -0.092 -12.867 1 96.38 436 ALA B CA 1
ATOM 7155 C C . ALA B 1 436 ? 3.725 -0.951 -12.016 1 96.38 436 ALA B C 1
ATOM 7157 O O . ALA B 1 436 ? 3.461 -2.137 -11.797 1 96.38 436 ALA B O 1
ATOM 7158 N N . ASN B 1 437 ? 4.867 -0.411 -11.625 1 97.81 437 ASN B N 1
ATOM 7159 C CA . ASN B 1 437 ? 5.805 -1.129 -10.766 1 97.81 437 ASN B CA 1
ATOM 7160 C C . ASN B 1 437 ? 6.094 -0.359 -9.484 1 97.81 437 ASN B C 1
ATOM 7162 O O . ASN B 1 437 ? 7.234 0.029 -9.227 1 97.81 437 ASN B O 1
ATOM 7166 N N . ALA B 1 438 ? 5.051 -0.255 -8.625 1 98.5 438 ALA B N 1
ATOM 7167 C CA . ALA B 1 438 ? 5.156 0.346 -7.297 1 98.5 438 ALA B CA 1
ATOM 7168 C C . ALA B 1 438 ? 5.758 1.746 -7.375 1 98.5 438 ALA B C 1
ATOM 7170 O O . ALA B 1 438 ? 6.766 2.033 -6.727 1 98.5 438 ALA B O 1
ATOM 7171 N N . GLN B 1 439 ? 5.062 2.641 -7.984 1 98.12 439 GLN B N 1
ATOM 7172 C CA . GLN B 1 439 ? 5.59 3.945 -8.367 1 98.12 439 GLN B CA 1
ATOM 7173 C C . GLN B 1 439 ? 5.984 4.762 -7.137 1 98.12 439 GLN B C 1
ATOM 7175 O O . GLN B 1 439 ? 6.973 5.496 -7.164 1 98.12 439 GLN B O 1
ATOM 7180 N N . VAL B 1 440 ? 5.203 4.699 -6.059 1 98.5 440 VAL B N 1
ATOM 7181 C CA . VAL B 1 440 ? 5.52 5.457 -4.852 1 98.5 440 VAL B CA 1
ATOM 7182 C C . VAL B 1 440 ? 6.848 4.973 -4.273 1 98.5 440 VAL B C 1
ATOM 7184 O O . VAL B 1 440 ? 7.703 5.785 -3.904 1 98.5 440 VAL B O 1
ATOM 7187 N N . SER B 1 441 ? 7.012 3.619 -4.223 1 98.5 441 SER B N 1
ATOM 7188 C CA . SER B 1 441 ? 8.266 3.047 -3.75 1 98.5 441 SER B CA 1
ATOM 7189 C C . SER B 1 441 ? 9.438 3.506 -4.609 1 98.5 441 SER B C 1
ATOM 7191 O O . SER B 1 441 ? 10.484 3.9 -4.082 1 98.5 441 SER B O 1
ATOM 7193 N N . CYS B 1 442 ? 9.227 3.465 -5.906 1 98.38 442 CYS B N 1
ATOM 7194 C CA . CYS B 1 442 ? 10.289 3.846 -6.832 1 98.38 442 CYS B CA 1
ATOM 7195 C C . CYS B 1 442 ? 10.695 5.297 -6.621 1 98.38 442 CYS B C 1
ATOM 7197 O O . CYS B 1 442 ? 11.891 5.605 -6.551 1 98.38 442 CYS B O 1
ATOM 7199 N N . ALA B 1 443 ? 9.711 6.152 -6.496 1 98.44 443 ALA B N 1
ATOM 7200 C CA . ALA B 1 443 ? 10.016 7.57 -6.312 1 98.44 443 ALA B CA 1
ATOM 7201 C C . ALA B 1 443 ? 10.82 7.797 -5.035 1 98.44 443 ALA B C 1
ATOM 7203 O O . ALA B 1 443 ? 11.781 8.57 -5.023 1 98.44 443 ALA B O 1
ATOM 7204 N N . GLY B 1 444 ? 10.422 7.168 -3.949 1 97.69 444 GLY B N 1
ATOM 7205 C CA . GLY B 1 444 ? 11.18 7.246 -2.713 1 97.69 444 GLY B CA 1
ATOM 7206 C C . GLY B 1 444 ? 12.586 6.688 -2.842 1 97.69 444 GLY B C 1
ATOM 7207 O O . GLY B 1 444 ? 13.539 7.27 -2.316 1 97.69 444 GLY B O 1
ATOM 7208 N N . LEU B 1 445 ? 12.727 5.551 -3.545 1 97.06 445 LEU B N 1
ATOM 7209 C CA . LEU B 1 445 ? 14.039 4.918 -3.709 1 97.06 445 LEU B CA 1
ATOM 7210 C C . LEU B 1 445 ? 14.984 5.824 -4.492 1 97.06 445 LEU B C 1
ATOM 7212 O O . LEU B 1 445 ? 16.188 5.836 -4.242 1 97.06 445 LEU B O 1
ATOM 7216 N N . PHE B 1 446 ? 14.453 6.543 -5.441 1 97.94 446 PHE B N 1
ATOM 7217 C CA . PHE B 1 446 ? 15.273 7.535 -6.129 1 97.94 446 PHE B CA 1
ATOM 7218 C C . PHE B 1 446 ? 15.891 8.516 -5.137 1 97.94 446 PHE B C 1
ATOM 7220 O O . PHE B 1 446 ? 17.094 8.758 -5.164 1 97.94 446 PHE B O 1
ATOM 7227 N N . ILE B 1 447 ? 15.07 9.039 -4.254 1 98.06 447 ILE B N 1
ATOM 7228 C CA . ILE B 1 447 ? 15.539 10.008 -3.262 1 98.06 447 ILE B CA 1
ATOM 7229 C C . ILE B 1 447 ? 16.562 9.344 -2.348 1 98.06 447 ILE B C 1
ATOM 7231 O O . ILE B 1 447 ? 17.656 9.891 -2.127 1 98.06 447 ILE B O 1
ATOM 7235 N N . GLY B 1 448 ? 16.234 8.156 -1.855 1 96.81 448 GLY B N 1
ATOM 7236 C CA . GLY B 1 448 ? 17.125 7.449 -0.939 1 96.81 448 GLY B CA 1
ATOM 7237 C C . GLY B 1 448 ? 18.484 7.145 -1.537 1 96.81 448 GLY B C 1
ATOM 7238 O O . GLY B 1 448 ? 19.484 7.09 -0.819 1 96.81 448 GLY B O 1
ATOM 7239 N N . SER B 1 449 ? 18.516 6.984 -2.852 1 96.19 449 SER B N 1
ATOM 7240 C CA . SER B 1 449 ? 19.766 6.625 -3.52 1 96.19 449 SER B CA 1
ATOM 7241 C C . SER B 1 449 ? 20.781 7.758 -3.445 1 96.19 449 SER B C 1
ATOM 7243 O O . SER B 1 449 ? 21.969 7.551 -3.686 1 96.19 449 SER B O 1
ATOM 7245 N N . HIS B 1 450 ? 20.297 8.938 -3.053 1 96.88 450 HIS B N 1
ATOM 7246 C CA . HIS B 1 450 ? 21.188 10.086 -2.99 1 96.88 450 HIS B CA 1
ATOM 7247 C C . HIS B 1 450 ? 21.781 10.258 -1.591 1 96.88 450 HIS B C 1
ATOM 7249 O O . HIS B 1 450 ? 22.547 11.18 -1.346 1 96.88 450 HIS B O 1
ATOM 7255 N N . ILE B 1 451 ? 21.297 9.281 -0.628 1 96.44 451 ILE B N 1
ATOM 7256 C CA . ILE B 1 451 ? 21.891 9.25 0.708 1 96.44 451 ILE B CA 1
ATOM 7257 C C . ILE B 1 451 ? 23.062 8.281 0.735 1 96.44 451 ILE B C 1
ATOM 7259 O O . ILE B 1 451 ? 22.875 7.062 0.772 1 96.44 451 ILE B O 1
ATOM 7263 N N . ASP B 1 452 ? 24.203 8.562 0.749 1 82.06 452 ASP B N 1
ATOM 7264 C CA . ASP B 1 452 ? 25.359 7.672 0.778 1 82.06 452 ASP B CA 1
ATOM 7265 C C . ASP B 1 452 ? 25.094 6.398 -0.015 1 82.06 452 ASP B C 1
ATOM 7267 O O . ASP B 1 452 ? 25.297 5.289 0.493 1 82.06 452 ASP B O 1
ATOM 7271 N N . HIS B 1 453 ? 24.531 6.43 -1.104 1 67.25 453 HIS B N 1
ATOM 7272 C CA . HIS B 1 453 ? 24.141 5.336 -1.985 1 67.25 453 HIS B CA 1
ATOM 7273 C C . HIS B 1 453 ? 23.016 4.504 -1.367 1 67.25 453 HIS B C 1
ATOM 7275 O O . HIS B 1 453 ? 23 3.281 -1.521 1 67.25 453 HIS B O 1
ATOM 7281 N N . ALA B 1 454 ? 22.125 5.211 -0.56 1 57.56 454 ALA B N 1
ATOM 7282 C CA . ALA B 1 454 ? 20.875 5.008 0.171 1 57.56 454 ALA B CA 1
ATOM 7283 C C . ALA B 1 454 ? 20.781 3.586 0.716 1 57.56 454 ALA B C 1
ATOM 7285 O O . ALA B 1 454 ? 20.453 3.381 1.887 1 57.56 454 ALA B O 1
ATOM 7286 N N . PHE B 1 455 ? 21.328 2.688 0.11 1 68.62 455 PHE B N 1
ATOM 7287 C CA . PHE B 1 455 ? 21 1.319 0.498 1 68.62 455 PHE B CA 1
ATOM 7288 C C . PHE B 1 455 ? 22.109 0.731 1.372 1 68.62 455 PHE B C 1
ATOM 7290 O O . PHE B 1 455 ? 22.094 -0.463 1.676 1 68.62 455 PHE B O 1
ATOM 7297 N N . GLU B 1 456 ? 22.938 1.755 1.687 1 78.5 456 GLU B N 1
ATOM 7298 C CA . GLU B 1 456 ? 24.016 1.39 2.615 1 78.5 456 GLU B CA 1
ATOM 7299 C C . GLU B 1 456 ? 24.078 2.359 3.793 1 78.5 456 GLU B C 1
ATOM 7301 O O . GLU B 1 456 ? 25 2.301 4.605 1 78.5 456 GLU B O 1
ATOM 7306 N N . PHE B 1 457 ? 23.156 3.354 3.736 1 89.81 457 PHE B N 1
ATOM 7307 C CA . PHE B 1 457 ? 23.078 4.328 4.816 1 89.81 457 PHE B CA 1
ATOM 7308 C C . PHE B 1 457 ? 22.875 3.637 6.16 1 89.81 457 PHE B C 1
ATOM 7310 O O . PHE B 1 457 ? 21.875 2.945 6.371 1 89.81 457 PHE B O 1
ATOM 7317 N N . PRO B 1 458 ? 23.906 3.809 7.039 1 90.5 458 PRO B N 1
ATOM 7318 C CA . PRO B 1 458 ? 23.781 3.113 8.32 1 90.5 458 PRO B CA 1
ATOM 7319 C C . PRO B 1 458 ? 22.719 3.723 9.227 1 90.5 458 PRO B C 1
ATOM 7321 O O . PRO B 1 458 ? 22.312 3.105 10.211 1 90.5 458 PRO B O 1
ATOM 7324 N N . GLY B 1 459 ? 22.359 4.992 8.922 1 94.62 459 GLY B N 1
ATOM 7325 C CA . GLY B 1 459 ? 21.344 5.648 9.719 1 94.62 459 GLY B CA 1
ATOM 7326 C C . GLY B 1 459 ? 19.938 5.277 9.289 1 94.62 459 GLY B C 1
ATOM 7327 O O . GLY B 1 459 ? 19.734 4.277 8.594 1 94.62 459 GLY B O 1
ATOM 7328 N N . VAL B 1 460 ? 18.969 6.016 9.812 1 96.69 460 VAL B N 1
ATOM 7329 C CA . VAL B 1 460 ? 17.562 5.758 9.523 1 96.69 460 VAL B CA 1
ATOM 7330 C C . VAL B 1 460 ? 17.062 6.773 8.508 1 96.69 460 VAL B C 1
ATOM 7332 O O . VAL B 1 460 ? 17.234 7.98 8.68 1 96.69 460 VAL B O 1
ATOM 7335 N N . TRP B 1 461 ? 16.516 6.281 7.426 1 97.31 461 TRP B N 1
ATOM 7336 C CA . TRP B 1 461 ? 15.891 7.117 6.41 1 97.31 461 TRP B CA 1
ATOM 7337 C C . TRP B 1 461 ? 14.398 6.801 6.293 1 97.31 461 TRP B C 1
ATOM 7339 O O . TRP B 1 461 ? 14.008 5.633 6.25 1 97.31 461 TRP B O 1
ATOM 7349 N N . LEU B 1 462 ? 13.578 7.812 6.301 1 98.31 462 LEU B N 1
ATOM 7350 C CA . LEU B 1 462 ? 12.133 7.711 6.137 1 98.31 462 LEU B CA 1
ATOM 7351 C C . LEU B 1 462 ? 11.633 8.688 5.074 1 98.31 462 LEU B C 1
ATOM 7353 O O . LEU B 1 462 ? 11.891 9.891 5.16 1 98.31 462 LEU B O 1
ATOM 7357 N N . HIS B 1 463 ? 11.023 8.18 4.035 1 98.69 463 HIS B N 1
ATOM 7358 C CA . HIS B 1 463 ? 10.336 8.984 3.033 1 98.69 463 HIS B CA 1
ATOM 7359 C C . HIS B 1 463 ? 8.828 8.992 3.271 1 98.69 463 HIS B C 1
ATOM 7361 O O . HIS B 1 463 ? 8.219 7.941 3.477 1 98.69 463 HIS B O 1
ATOM 7367 N N . VAL B 1 464 ? 8.25 10.18 3.25 1 98.94 464 VAL B N 1
ATOM 7368 C CA . VAL B 1 464 ? 6.809 10.352 3.371 1 98.94 464 VAL B CA 1
ATOM 7369 C C . VAL B 1 464 ? 6.258 11.023 2.117 1 98.94 464 VAL B C 1
ATOM 7371 O O . VAL B 1 464 ? 6.598 12.172 1.826 1 98.94 464 VAL B O 1
ATOM 7374 N N . ASP B 1 465 ? 5.484 10.328 1.354 1 98.94 465 ASP B N 1
ATOM 7375 C CA . ASP B 1 465 ? 4.723 10.914 0.259 1 98.94 465 ASP B CA 1
ATOM 7376 C C . ASP B 1 465 ? 3.318 11.305 0.716 1 98.94 465 ASP B C 1
ATOM 7378 O O . ASP B 1 465 ? 2.502 10.445 1.045 1 98.94 465 ASP B O 1
ATOM 7382 N N . MET B 1 466 ? 3.045 12.586 0.71 1 98.88 466 MET B N 1
ATOM 7383 C CA . MET B 1 466 ? 1.775 13.109 1.208 1 98.88 466 MET B CA 1
ATOM 7384 C C . MET B 1 466 ? 1.09 13.969 0.154 1 98.88 466 MET B C 1
ATOM 7386 O O . MET B 1 466 ? 0.551 15.031 0.469 1 98.88 466 MET B O 1
ATOM 7390 N N . ALA B 1 467 ? 1.103 13.516 -1.07 1 98.62 467 ALA B N 1
ATOM 7391 C CA . ALA B 1 467 ? 0.547 14.258 -2.201 1 98.62 467 ALA B CA 1
ATOM 7392 C C . ALA B 1 467 ? -0.947 14.508 -2.014 1 98.62 467 ALA B C 1
ATOM 7394 O O . ALA B 1 467 ? -1.468 15.539 -2.438 1 98.62 467 ALA B O 1
ATOM 7395 N N . TYR B 1 468 ? -1.662 13.633 -1.39 1 98.44 468 TYR B N 1
ATOM 7396 C CA . TYR B 1 468 ? -3.109 13.789 -1.31 1 98.44 468 TYR B CA 1
ATOM 7397 C C . TYR B 1 468 ? -3.531 14.266 0.076 1 98.44 468 TYR B C 1
ATOM 7399 O O . TYR B 1 468 ? -4.387 15.141 0.203 1 98.44 468 TYR B O 1
ATOM 7407 N N . PRO B 1 469 ? -2.908 13.805 1.162 1 98.31 469 PRO B N 1
ATOM 7408 C CA . PRO B 1 469 ? -3.318 14.312 2.475 1 98.31 469 PRO B CA 1
ATOM 7409 C C . PRO B 1 469 ? -2.975 15.789 2.674 1 98.31 469 PRO B C 1
ATOM 7411 O O . PRO B 1 469 ? -3.439 16.406 3.631 1 98.31 469 PRO B O 1
ATOM 7414 N N . VAL B 1 470 ? -2.248 16.375 1.782 1 98.62 470 VAL B N 1
ATOM 7415 C CA . VAL B 1 470 ? -1.778 17.75 1.903 1 98.62 470 VAL B CA 1
ATOM 7416 C C . VAL B 1 470 ? -2.969 18.703 1.867 1 98.62 470 VAL B C 1
ATOM 7418 O O . VAL B 1 470 ? -2.885 19.828 2.369 1 98.62 470 VAL B O 1
ATOM 7421 N N . GLU B 1 471 ? -4.07 18.266 1.337 1 97.5 471 GLU B N 1
ATOM 7422 C CA . GLU B 1 471 ? -5.227 19.141 1.16 1 97.5 471 GLU B CA 1
ATOM 7423 C C . GLU B 1 471 ? -6.531 18.375 1.347 1 97.5 471 GLU B C 1
ATOM 7425 O O . GLU B 1 471 ? -6.57 17.156 1.164 1 97.5 471 GLU B O 1
ATOM 7430 N N . GLU B 1 472 ? -7.496 19 1.811 1 95.94 472 GLU B N 1
ATOM 7431 C CA . GLU B 1 472 ? -8.875 18.516 1.883 1 95.94 472 GLU B CA 1
ATOM 7432 C C . GLU B 1 472 ? -9.859 19.625 1.508 1 95.94 472 GLU B C 1
ATOM 7434 O O . GLU B 1 472 ? -9.82 20.719 2.084 1 95.94 472 GLU B O 1
ATOM 7439 N N . ASN B 1 473 ? -10.688 19.359 0.544 1 92.38 473 ASN B N 1
ATOM 7440 C CA . ASN B 1 473 ? -11.688 20.312 0.068 1 92.38 473 ASN B CA 1
ATOM 7441 C C . ASN B 1 473 ? -11.039 21.625 -0.366 1 92.38 473 ASN B C 1
ATOM 7443 O O . ASN B 1 473 ? -11.484 22.703 0.033 1 92.38 473 ASN B O 1
ATOM 7447 N N . ASP B 1 474 ? -9.898 21.578 -1.019 1 93 474 ASP B N 1
ATOM 7448 C CA . ASP B 1 474 ? -9.188 22.672 -1.67 1 93 474 ASP B CA 1
ATOM 7449 C C . ASP B 1 474 ? -8.484 23.562 -0.644 1 93 474 ASP B C 1
ATOM 7451 O O . ASP B 1 474 ? -8.078 24.688 -0.958 1 93 474 ASP B O 1
ATOM 7455 N N . LEU B 1 475 ? -8.375 23.031 0.59 1 96 475 LEU B N 1
ATOM 7456 C CA . LEU B 1 475 ? -7.633 23.75 1.622 1 96 475 LEU B CA 1
ATOM 7457 C C . LEU B 1 475 ? -6.488 22.906 2.158 1 96 475 LEU B C 1
ATOM 7459 O O . LEU B 1 475 ? -6.629 21.688 2.311 1 96 475 LEU B O 1
ATOM 7463 N N . GLY B 1 476 ? -5.43 23.625 2.4 1 98.06 476 GLY B N 1
ATOM 7464 C CA . GLY B 1 476 ? -4.316 22.922 3.023 1 98.06 476 GLY B CA 1
ATOM 7465 C C . GLY B 1 476 ? -4.656 22.344 4.387 1 98.06 476 GLY B C 1
ATOM 7466 O O . GLY B 1 476 ? -5.391 22.969 5.16 1 98.06 476 GLY B O 1
ATOM 7467 N N . THR B 1 477 ? -4.105 21.203 4.711 1 98.38 477 THR B N 1
ATOM 7468 C CA . THR B 1 477 ? -4.453 20.516 5.945 1 98.38 477 THR B CA 1
ATOM 7469 C C . THR B 1 477 ? -3.391 20.75 7.016 1 98.38 477 THR B C 1
ATOM 7471 O O . THR B 1 477 ? -3.625 20.5 8.203 1 98.38 477 THR B O 1
ATOM 7474 N N . GLY B 1 478 ? -2.225 21.234 6.582 1 98.75 478 GLY B N 1
ATOM 7475 C CA . GLY B 1 478 ? -1.107 21.266 7.512 1 98.75 478 GLY B CA 1
ATOM 7476 C C . GLY B 1 478 ? -0.57 19.891 7.859 1 98.75 478 GLY B C 1
ATOM 7477 O O . GLY B 1 478 ? 0.087 19.719 8.883 1 98.75 478 GLY B O 1
ATOM 7478 N N . TYR B 1 479 ? -0.807 18.922 7.027 1 98.75 479 TYR B N 1
ATOM 7479 C CA . TYR B 1 479 ? -0.361 17.547 7.23 1 98.75 479 TYR B CA 1
ATOM 7480 C C . TYR B 1 479 ? 1.134 17.484 7.523 1 98.75 479 TYR B C 1
ATOM 7482 O O . TYR B 1 479 ? 1.912 18.25 6.949 1 98.75 479 TYR B O 1
ATOM 7490 N N . GLY B 1 480 ? 1.523 16.625 8.328 1 98.88 480 GLY B N 1
ATOM 7491 C CA . GLY B 1 480 ? 2.926 16.359 8.609 1 98.88 480 GLY B CA 1
ATOM 7492 C C . GLY B 1 480 ? 3.379 16.922 9.945 1 98.88 480 GLY B C 1
ATOM 7493 O O . GLY B 1 480 ? 4.281 16.375 10.586 1 98.88 480 GLY B O 1
ATOM 7494 N N . VAL B 1 481 ? 2.77 18.062 10.367 1 98.94 481 VAL B N 1
ATOM 7495 C CA . VAL B 1 481 ? 3.158 18.703 11.617 1 98.94 481 VAL B CA 1
ATOM 7496 C C . VAL B 1 481 ? 2.898 17.766 12.789 1 98.94 481 VAL B C 1
ATOM 7498 O O . VAL B 1 481 ? 3.807 17.469 13.57 1 98.94 481 VAL B O 1
ATOM 7501 N N . ALA B 1 482 ? 1.648 17.266 12.891 1 98.88 482 ALA B N 1
ATOM 7502 C CA . ALA B 1 482 ? 1.288 16.391 13.992 1 98.88 482 ALA B CA 1
ATOM 7503 C C . ALA B 1 482 ? 2.029 15.055 13.898 1 98.88 482 ALA B C 1
ATOM 7505 O O . ALA B 1 482 ? 2.42 14.477 14.914 1 98.88 482 ALA B O 1
ATOM 7506 N N . LEU B 1 483 ? 2.234 14.586 12.703 1 98.88 483 LEU B N 1
ATOM 7507 C CA . LEU B 1 483 ? 2.916 13.312 12.484 1 98.88 483 LEU B CA 1
ATOM 7508 C C . LEU B 1 483 ? 4.344 13.359 13.016 1 98.88 483 LEU B C 1
ATOM 7510 O O . LEU B 1 483 ? 4.727 12.539 13.852 1 98.88 483 LEU B O 1
ATOM 7514 N N . LEU B 1 484 ? 5.129 14.344 12.555 1 98.94 484 LEU B N 1
ATOM 7515 C CA . LEU B 1 484 ? 6.551 14.375 12.883 1 98.94 484 LEU B CA 1
ATOM 7516 C C . LEU B 1 484 ? 6.766 14.719 14.352 1 98.94 484 LEU B C 1
ATOM 7518 O O . LEU B 1 484 ? 7.672 14.172 14.992 1 98.94 484 LEU B O 1
ATOM 7522 N N . THR B 1 485 ? 5.953 15.625 14.906 1 98.69 485 THR B N 1
ATOM 7523 C CA . THR B 1 485 ? 6.09 15.969 16.328 1 98.69 485 THR B CA 1
ATOM 7524 C C . THR B 1 485 ? 5.762 14.766 17.203 1 98.69 485 THR B C 1
ATOM 7526 O O . THR B 1 485 ? 6.363 14.586 18.266 1 98.69 485 THR B O 1
ATOM 7529 N N . THR B 1 486 ? 4.809 13.922 16.766 1 98.81 486 THR B N 1
ATOM 7530 C CA . THR B 1 486 ? 4.457 12.727 17.516 1 98.81 486 THR B CA 1
ATOM 7531 C C . THR B 1 486 ? 5.504 11.633 17.312 1 98.81 486 THR B C 1
ATOM 7533 O O . THR B 1 486 ? 5.941 10.992 18.266 1 98.81 486 THR B O 1
ATOM 7536 N N . LEU B 1 487 ? 5.902 11.414 16.062 1 98.88 487 LEU B N 1
ATOM 7537 C CA . LEU B 1 487 ? 6.875 10.375 15.742 1 98.88 487 LEU B CA 1
ATOM 7538 C C . LEU B 1 487 ? 8.156 10.57 16.547 1 98.88 487 LEU B C 1
ATOM 7540 O O . LEU B 1 487 ? 8.75 9.594 17.016 1 98.88 487 LEU B O 1
ATOM 7544 N N . PHE B 1 488 ? 8.555 11.789 16.75 1 98.75 488 PHE B N 1
ATOM 7545 C CA . PHE B 1 488 ? 9.789 12.094 17.469 1 98.75 488 PHE B CA 1
ATOM 7546 C C . PHE B 1 488 ? 9.484 12.656 18.844 1 98.75 488 PHE B C 1
ATOM 7548 O O . PHE B 1 488 ? 10.32 13.344 19.438 1 98.75 488 PHE B O 1
ATOM 7555 N N . GLY B 1 489 ? 8.312 12.375 19.359 1 98.38 489 GLY B N 1
ATOM 7556 C CA . GLY B 1 489 ? 7.844 12.945 20.609 1 98.38 489 GLY B CA 1
ATOM 7557 C C . GLY B 1 489 ? 8.656 12.5 21.812 1 98.38 489 GLY B C 1
ATOM 7558 O O . GLY B 1 489 ? 8.672 13.18 22.828 1 98.38 489 GLY B O 1
ATOM 7559 N N . LYS B 1 490 ? 9.328 11.336 21.734 1 97.88 490 LYS B N 1
ATOM 7560 C CA . LYS B 1 490 ? 10.164 10.867 22.844 1 97.88 490 LYS B CA 1
ATOM 7561 C C . LYS B 1 490 ? 11.352 11.805 23.062 1 97.88 490 LYS B C 1
ATOM 7563 O O . LYS B 1 490 ? 11.945 11.805 24.141 1 97.88 490 LYS B O 1
ATOM 7568 N N . TYR B 1 491 ? 11.633 12.641 22.094 1 97.69 491 TYR B N 1
ATOM 7569 C CA . TYR B 1 491 ? 12.727 13.602 22.203 1 97.69 491 TYR B CA 1
ATOM 7570 C C . TYR B 1 491 ? 12.203 14.984 22.562 1 97.69 491 TYR B C 1
ATOM 7572 O O . TYR B 1 491 ? 12.914 15.984 22.422 1 97.69 491 TYR B O 1
ATOM 7580 N N . SER B 1 492 ? 10.992 15.086 22.938 1 97.62 492 SER B N 1
ATOM 7581 C CA . SER B 1 492 ? 10.391 16.344 23.391 1 97.62 492 SER B CA 1
ATOM 7582 C C . SER B 1 492 ? 10.359 16.406 24.906 1 97.62 492 SER B C 1
ATOM 7584 O O . SER B 1 492 ? 10.211 15.391 25.594 1 97.62 492 SER B O 1
ATOM 7586 N N . GLU B 1 493 ? 10.461 17.609 25.5 1 97.62 493 GLU B N 1
ATOM 7587 C CA . GLU B 1 493 ? 10.305 17.828 26.922 1 97.62 493 GLU B CA 1
ATOM 7588 C C . GLU B 1 493 ? 8.828 17.828 27.328 1 97.62 493 GLU B C 1
ATOM 7590 O O . GLU B 1 493 ? 8.5 17.719 28.5 1 97.62 493 GLU B O 1
ATOM 7595 N N . ASN B 1 494 ? 8.016 17.938 26.359 1 97.88 494 ASN B N 1
ATOM 7596 C CA . ASN B 1 494 ? 6.578 18.016 26.609 1 97.88 494 ASN B CA 1
ATOM 7597 C C . ASN B 1 494 ? 5.977 16.641 26.859 1 97.88 494 ASN B C 1
ATOM 7599 O O . ASN B 1 494 ? 6.031 15.773 25.969 1 97.88 494 ASN B O 1
ATOM 7603 N N . LYS B 1 495 ? 5.32 16.469 27.906 1 97.06 495 LYS B N 1
ATOM 7604 C CA . LYS B 1 495 ? 4.828 15.172 28.328 1 97.06 495 LYS B CA 1
ATOM 7605 C C . LYS B 1 495 ? 3.656 14.711 27.469 1 97.06 495 LYS B C 1
ATOM 7607 O O . LYS B 1 495 ? 3.49 13.516 27.219 1 97.06 495 LYS B O 1
ATOM 7612 N N . MET B 1 496 ? 2.822 15.602 27 1 97.38 496 MET B N 1
ATOM 7613 C CA . MET B 1 496 ? 1.705 15.227 26.141 1 97.38 496 MET B CA 1
ATOM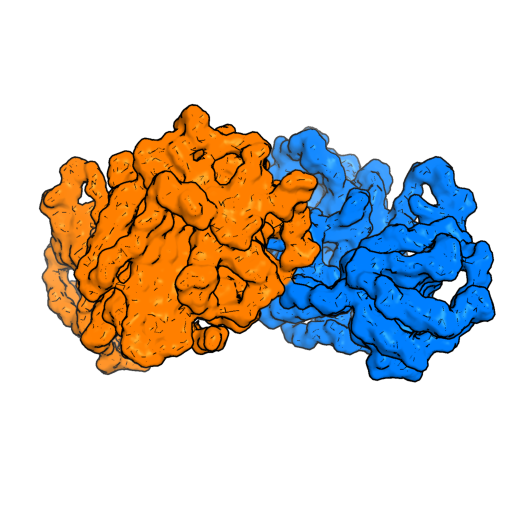 7614 C C . MET B 1 496 ? 2.201 14.516 24.891 1 97.38 496 MET B C 1
ATOM 7616 O O . MET B 1 496 ? 1.649 13.492 24.484 1 97.38 496 MET B O 1
ATOM 7620 N N . LEU B 1 497 ? 3.285 15.023 24.297 1 97.69 497 LEU B N 1
ATOM 7621 C CA . LEU B 1 497 ? 3.861 14.43 23.094 1 97.69 497 LEU B CA 1
ATOM 7622 C C . LEU B 1 497 ? 4.574 13.125 23.438 1 97.69 497 LEU B C 1
ATOM 7624 O O . LEU B 1 497 ? 4.398 12.117 22.734 1 97.69 497 LEU B O 1
ATOM 7628 N N . SER B 1 498 ? 5.371 13.133 24.5 1 97.38 498 SER B N 1
ATOM 7629 C CA . SER B 1 498 ? 6.156 11.945 24.828 1 97.38 498 SER B CA 1
ATOM 7630 C C . SER B 1 498 ? 5.254 10.773 25.203 1 97.38 498 SER B C 1
ATOM 7632 O O . SER B 1 498 ? 5.602 9.617 24.969 1 97.38 498 SER B O 1
ATOM 7634 N N . ASP B 1 499 ? 4.074 11.07 25.719 1 96.94 499 ASP B N 1
ATOM 7635 C CA . ASP B 1 499 ? 3.16 10.031 26.172 1 96.94 499 ASP B CA 1
ATOM 7636 C C . ASP B 1 499 ? 2.531 9.297 25 1 96.94 499 ASP B C 1
ATOM 7638 O O . ASP B 1 499 ? 2.197 8.117 25.094 1 96.94 499 ASP B O 1
ATOM 7642 N N . ILE B 1 500 ? 2.338 9.969 23.891 1 97.44 500 ILE B N 1
ATOM 7643 C CA . ILE B 1 500 ? 1.648 9.328 22.781 1 97.44 500 ILE B CA 1
ATOM 7644 C C . ILE B 1 500 ? 2.662 8.906 21.719 1 97.44 500 ILE B C 1
ATOM 7646 O O . ILE B 1 500 ? 2.295 8.312 20.703 1 97.44 500 ILE B O 1
ATOM 7650 N N . ALA B 1 501 ? 3.932 9.234 21.906 1 98.25 501 ALA B N 1
ATOM 7651 C CA . ALA B 1 501 ? 4.984 8.977 20.922 1 98.25 501 ALA B CA 1
ATOM 7652 C C . ALA B 1 501 ? 5.445 7.527 20.984 1 98.25 501 ALA B C 1
ATOM 7654 O O . ALA B 1 501 ? 5.543 6.945 22.062 1 98.25 501 ALA B O 1
ATOM 7655 N N . PRO B 1 502 ? 5.652 6.934 19.812 1 98.19 502 PRO B N 1
ATOM 7656 C CA . PRO B 1 502 ? 6.316 5.629 19.844 1 98.19 502 PRO B CA 1
ATOM 7657 C C . PRO B 1 502 ? 7.789 5.727 20.25 1 98.19 502 PRO B C 1
ATOM 7659 O O . PRO B 1 502 ? 8.383 6.805 20.156 1 98.19 502 PRO B O 1
ATOM 7662 N N . ASP B 1 503 ? 8.32 4.598 20.703 1 96.56 503 ASP B N 1
ATOM 7663 C CA . ASP B 1 503 ? 9.734 4.527 21.062 1 96.56 503 ASP B CA 1
ATOM 7664 C C . ASP B 1 503 ? 10.586 4.152 19.844 1 96.56 503 ASP B C 1
ATOM 7666 O O . ASP B 1 503 ? 10.93 2.98 19.672 1 96.56 503 ASP B O 1
ATOM 7670 N N . ILE B 1 504 ? 10.961 5.164 19.125 1 94.44 504 ILE B N 1
ATOM 7671 C CA . ILE B 1 504 ? 11.758 4.895 17.938 1 94.44 504 ILE B CA 1
ATOM 7672 C C . ILE B 1 504 ? 13.219 4.668 18.344 1 94.44 504 ILE B C 1
ATOM 7674 O O . ILE B 1 504 ? 13.719 5.316 19.266 1 94.44 504 ILE B O 1
ATOM 7678 N N . GLN B 1 505 ? 13.898 3.723 17.688 1 87.31 505 GLN B N 1
ATOM 7679 C CA . GLN B 1 505 ? 15.32 3.471 17.875 1 87.31 505 GLN B CA 1
ATOM 7680 C C . GLN B 1 505 ? 16.156 4.176 16.812 1 87.31 505 GLN B C 1
ATOM 7682 O O . GLN B 1 505 ? 16.078 3.836 15.625 1 87.31 505 GLN B O 1
ATOM 7687 N N . ILE B 1 506 ? 16.812 5.238 17.281 1 85.88 506 ILE B N 1
ATOM 7688 C CA . ILE B 1 506 ? 17.594 5.961 16.281 1 85.88 506 ILE B CA 1
ATOM 7689 C C . ILE B 1 506 ? 19.078 5.918 16.656 1 85.88 506 ILE B C 1
ATOM 7691 O O . ILE B 1 506 ? 19.422 5.816 17.828 1 85.88 506 ILE B O 1
#

Secondary structure (DSSP, 8-state):
--EEEEEE-SS-----TTT-EEEEEEEHHHHHHHGGGGGGGHHHHTTTS-HHHHHHHHHH--TTEEEEEETBTEEEEEE-S---TTS-TT-HHHHHHHHHHH----SEEEEEEEE-GGGHHHHHHHHHTTS-S----GGGGG-EEEEEEEEEESS-TT----HHHHHHHHHHHHHHHHHHHHHHS-TTTS-HHHHHHHHHHHHHHTTPPPPEEEETHHHHHHT-HHHHHHHTTSSS--EEEEEEE--TT---EEEEEEEEEEEE--TTSPPPHHHHTTGGGGGHHHHHHHHHHHHHHHTTB-SEEEEEEEEEEE--STT---TT-EEE-TTS-EEE-S-TT--HHHHHHHHHHHHHHTT--SEEEEEE---THHHHHHTTTPEEEEES-HHHHHHHHHHHHHHS--EEE----HHHHGGGG--SSSSEESS-S-TTTTHHHHHHHHHHTTTHHHH--SSEEEEEE-TTTTEETTEE--TTHHHHHHHTGGGBS-HHHHHHS-----/--EEEEEE-SS-----TTT-EEEEEEEHHHHHHHGGGGGGGHHHHTTTS-HHHHHHHHHH--TTEEEEEETBTEEEEEE-S---TTS-TT-HHHHHHHHHHH----SEEEEEEEE-GGGHHHHHHHHHTTS-S----GGGGG-EEEEEEEEEESS-TT----HHHHHHHHHHHHHHHHHHHHHHS-TTTS-HHHHHHHHHHHHHHTTPPPPEEEETHHHHHHT-HHHHHHHTTSSS--EEEEEEE--TT---EEEEEEEEEEEE--TTSPPPHHHHTTGGGGGHHHHHHHHHHHHHHHTTB-SEEEEEEEEEEE--STT---TT-EEE-TTS-EEE-S-TT--HHHHHHHHHHHHHHTT--SEEEEEE---THHHHHHTTTPEEEEES-HHHHHHHHHHHHHHS--EEE----HHHHGGGG--SSSSEESS-S-TTTTHHHHHHHHHHTTTTTSTT-SSEEEEEE-TTTTEETTEE--TTHHHHHHHTGGGBS-HHHHHH------

Organism: NCBI:txid252671

Sequence (1012 aa):
MPKASIAYSSTINQSDPKADGVVVVGKQEHLNLLKERADVLKPKFGDVINSERLREAIDHVTPNSSVELYYKNFTLACMPSKCSRHNAPMLPHSLSRLVKANLQMTPKQYIVIVGEVKSAFALGCAASRLFPLYNRKKDEQKDQCDVIIEFVFVDDKDHVLSENDVTCLTASAESIRLAAKIVDAPCNEMHVNAFLDEIRTVAKDLNLEAPLIIQDQELVQRGMGGIYGVGKAAVNKPALAVLSYKPSGATKNIAWCGKGIVYDTGGLSIKDKLNMVGMKRDCGGAAGILGAFRSAVKNGFKENLFGVFCLAENAVGPESARPDDVHHMYSGLTVEINNTDAEGRLVLGDGVAFAKKDLQADVIVDMATLTGAQGISTGQFHGAILTNNEDMETKCVMAGKSSGDLVFPVPYTPEFHFDEFKSLIADMKNSVKNRANAQVSCAGLFIGSHIDHAFEFPGVWLHVDMAYPVEENDLGTGYGVALLTTLFGKYSENKMLSDIAPDIQIMPKASIAYSSTINQSDPKADGVVVVGKQEHLNLLKERADVLKPKFGDVINSERLREAIDHVTPNSSVELYYKNFTLACMPSKCSRHNAPMLPHSLSRLVKANLQMTPKQYIVIVGEVKSAFALGCAASRLFPLYNRKKDEQKDQCDVIIEFVFVDDKDHVLSENDVTCLTASAESIRLAAKIVDAPCNEMHVNAFLDEIRTVAKDLNLEAPLIIQDQELVQRGMGGIYGVGKAAVNKPALAVLSYKPSGATKNIAWCGKGIVYDTGGLSIKDKLNMVGMKRDCGGAAGILGAFRSAVKNGFKENLFGVFCLAENAVGPESARPDDVHHMYSGLTVEINNTDAEGRLVLGDGVAFAKKDLQADVIVDMATLTGAQGISTGQFHGAILTNNEDMETKCVMAGKSSGDLVFPVPYTPEFHFDEFKSLIADMKNSVKNRANAQVSCAGLFIGSHIDHAFEFPGVWLHVDMAYPVEENDLGTGYGVALLTTLFGKYSENKMLSDIAPDIQI

pLDDT: mean 95.69, std 6.04, range [54.34, 99.0]

Nearest PDB structures (foldseek):
  2hb6-assembly1_A  TM=9.465E-01  e=2.126E-57  Caenorhabditis elegans
  5ntd-assembly1_G-2  TM=8.834E-01  e=1.247E-49  Trypanosoma brucei brucei
  5nsq-assembly1_C  TM=8.783E-01  e=6.223E-50  Trypanosoma brucei brucei TREU927
  5ntf-assembly1_A  TM=8.594E-01  e=6.987E-50  Trypanosoma cruzi
  5nsq-assembly1_F  TM=8.672E-01  e=1.665E-49  Trypanosoma brucei brucei TREU927

Foldseek 3Di:
DAQEDEAEDQAAAAADLVFEAEEEEEALVLLQLCLVVQCSCCSHQPPVQDSVLSNVLSVPADALGKDDDRPLRYIYHHHYCDDDPQAFNRPLVSLLVRCLVRDDQGQEYEYEYGEALLQCQQNLLSVLLNRARDDDDPVRPPGYHYYYYAYQHSVDRPGTQDPLNRLLSVLLSVLLNQLLNQLLDACVCNAQVNVLVVLQVLCVVLVHDRKDKQWAVSCVVLQAQLLQQQAVFDPGTWIKIKTKDADPPADFAEEEEFQAACAAQQEVLGDDPVVRPSRNNQHSRLSLLSSQVSSQSSQAFQHMYMYIYGHHHRDYDPSHRDQQDWGGHSLRFIAHEHTSSQSRLSSLLNRQLCCCPVVVHQEYEYEGLGDPVQCVPPNQQAWEKDKLDPLLQVQLQLLCSSNVSHYDYFDDDCVQAQCQFDDPPTPGYQAGPDCPRRRVNNNVQSSQCSRPHGSPRPHIYMYINNSRNQDDPSTGSSRNNSSSCLQSVCSGPRPSSNVSGDDGDD/DAQEDEAEDQAAAADDLVFEAEEEEEALVLLQLCLVVQCSCCSDQPPVADSVLSNVLSVPADALGKDDDRPLRYIYHHHYCDDDPQAFNRPLVSLLVGCLVRDDQGQEYEYEYGEALLQCQQNLLSNLLNRARDDDDPVRPPHYHYYYYYYQHSVDRPDTQDPLNRLLSVLLSVLLNQLLNQLLDACVCNPQVNVLVVLQVLCVVLVHDRKDKQWAVSCVVLQAQLLQQQAVFDPRTWIKIKTKDADPPADFAAEEEFQAACAAQQEVLGDDPVVRPSRNNQHSRLSLLSSQVSSQSSQAFFHMYMYIYGHHHRDYDPSHNDQQDWGGHSLRFIAHEHTSSQSRLSSLLNRLLCCCPVVVHQEYEYEGLGDPVQCVVPNQQAWEKDKLDPLLQVQLQLLCSSNVSHYDYFDDDCVQAQCQFDDPPTPGYQAGPDCPRRRVNNNVQSSCCSNNNNNPRPHIYMYINNSRNQDDPSTGSSRNNSSSCLQSVCSGPRPSSNVSGDDGDD

Solvent-accessible surface area (backbone atoms only — not comparable to full-atom values): 48624 Å² total; per-residue (Å²): 123,50,52,60,48,78,44,68,43,54,56,79,62,75,48,49,55,90,63,24,17,34,37,37,36,23,32,48,72,39,44,60,58,39,50,83,48,41,67,72,51,32,47,40,36,48,81,81,51,43,56,65,56,52,41,51,47,58,73,64,45,45,66,74,35,65,41,68,77,45,72,72,25,27,33,44,35,23,31,58,78,84,65,49,88,70,45,31,82,74,39,28,70,54,49,39,54,55,49,63,75,56,63,44,95,31,57,37,27,36,41,37,40,32,38,44,74,84,38,46,63,18,46,51,46,32,57,42,58,78,53,60,69,61,76,84,60,87,79,40,84,76,46,64,24,42,36,38,38,28,73,48,35,71,80,42,78,84,59,56,56,46,74,64,44,39,50,46,52,50,39,41,29,54,19,22,33,48,14,12,23,56,26,53,35,51,43,96,69,35,34,38,64,45,49,51,49,53,53,47,49,51,27,56,76,68,72,43,64,81,54,51,74,40,45,46,69,52,23,53,76,70,31,25,25,26,33,33,45,45,1,59,30,25,89,50,48,14,32,42,34,34,43,68,43,76,44,85,85,38,86,50,30,37,28,40,28,9,22,21,29,23,31,49,45,16,26,75,49,53,51,54,81,77,68,40,62,70,25,30,38,34,18,30,14,21,26,9,41,53,16,17,49,52,25,32,56,75,33,43,44,47,40,25,40,30,41,36,34,26,26,18,25,28,29,76,50,97,57,34,50,48,67,73,39,70,38,47,28,48,57,71,49,35,33,29,30,74,40,44,56,47,42,52,48,34,20,38,18,23,40,47,15,42,34,43,72,77,60,55,35,44,30,42,36,36,30,22,36,62,41,77,50,32,12,28,37,46,9,51,61,24,21,31,32,42,48,88,32,71,66,56,52,56,32,44,39,50,5,5,31,50,27,52,42,30,44,43,72,46,65,47,38,63,91,80,34,56,70,39,21,68,45,94,87,34,75,19,34,63,46,66,76,54,69,46,40,14,38,51,39,38,50,46,48,57,28,48,36,24,29,71,78,48,74,63,52,86,53,45,43,38,33,35,34,31,48,36,31,33,40,56,95,90,31,35,48,14,41,46,16,53,20,51,38,19,39,52,4,65,43,32,70,34,60,70,37,32,71,60,21,34,89,70,89,128,125,50,51,59,49,80,44,70,42,56,58,79,61,74,48,47,57,89,64,26,17,35,36,36,36,22,30,48,73,42,44,60,57,38,48,83,48,42,67,72,51,32,46,42,37,49,82,80,52,43,55,65,56,53,41,52,47,58,72,66,47,45,68,75,35,64,41,68,76,46,71,71,25,28,32,45,35,23,31,58,78,83,65,49,90,71,45,32,82,73,39,27,68,54,49,38,53,54,49,63,75,55,64,44,97,29,57,38,26,36,40,37,39,33,39,44,74,83,37,48,65,20,45,52,45,32,57,42,57,76,52,61,68,61,75,85,60,87,80,39,85,77,47,64,24,42,36,38,39,29,72,47,33,70,81,44,78,84,58,57,56,45,74,65,43,39,50,46,52,48,39,41,30,53,19,22,33,49,14,13,24,56,26,53,34,51,42,94,68,34,32,40,62,47,49,51,48,52,52,47,48,50,26,55,75,69,73,42,66,82,53,51,73,39,46,46,68,52,22,54,74,71,31,25,24,24,33,35,43,46,2,58,31,26,89,50,48,13,33,42,36,36,42,69,43,75,46,86,84,38,86,50,30,36,27,39,30,11,21,21,28,22,32,48,44,17,25,74,50,54,51,54,79,78,68,40,62,69,24,30,38,35,18,30,14,20,27,8,41,53,16,16,49,53,26,33,56,76,34,43,42,46,41,26,40,31,42,35,34,25,26,17,25,28,30,73,50,97,56,33,51,46,66,74,40,69,37,48,28,46,57,70,49,35,33,29,32,74,41,42,55,47,43,53,46,34,21,37,18,21,41,46,16,43,34,41,71,78,60,54,35,45,32,41,35,37,31,21,39,63,40,77,50,31,12,28,37,44,10,52,60,24,20,32,31,44,49,86,33,72,66,55,52,56,31,43,39,50,6,5,29,50,28,51,40,30,45,42,71,45,66,48,38,63,92,80,33,55,70,38,21,68,42,95,87,34,74,20,34,62,48,65,75,53,69,48,40,14,37,50,39,38,51,46,48,57,27,39,44,24,29,78,61,31,84,64,46,87,51,46,42,40,34,36,33,30,46,36,32,33,41,57,95,90,31,34,48,15,43,46,16,51,20,52,37,20,39,50,4,64,42,31,69,34,61,70,38,33,71,60,20,35,89,68,89,128